Protein AF-0000000069317064 (afdb_homodimer)

Foldseek 3Di:
DVVVVVVLQPPPPPVPPDDQPFDLVVVQVLLVVLLVLLLPCLPPPDPPDPVCCVLANVQSVVSVVLSVCVVVVPPLSVLQQQQWFHRFDCQVLPQLEGQGFQVSQQPRWDADPVGIWGKKKWWFFKDQCLSVGPHGTGITIHIGTPSHDQVSVQVSVQVSCVVSVMHTDDRRNQQMFYDDDDDFDPLLVVLCVVVVVLVVVLVVLQVVCVVCVVVVHDDDPLSCLSHLVNLLCVLLDFDPQDPALLSLLLLVLLLLLVLLLLLLLQVLLVVVSVFFARRNVVNVVQCLDLVNLLSNPCNLLSLLLVLLQLLLVLLLVVLVVCVVPVDDDLVLQLVQVLLQFQQLLLSLLSCLLRPLLPQFGASCSSVVSVLLNQLSVVCVVVLSVLNCLPVVVVRHNPNLCLSVSLSSVCSSCVCVQNSCCSVVPPVCLVVLQVLLVVLLVQLLVVLVVQVDAQASPDDCRVVCNCSRQNSDNSNSCSSSSNSNVLSSVCNVCVPDQDDDDPVVLVVLLVQLVVLVCVLSVCSSVRHYDDRVVDGSNVRSNNSSPSSNSNSSSVSSCSSCSSSPNNPPSNVVSSDSVSSSSSSLSSLLSSCLNVCCCSVPVRHDHDHHHDDPVVSVVVSVVSSVVSSVVSSVSCSSGRSSSNCVSVVVVVVVVVVVD/DVVVVVVLQPPPPPVPPDDQQDDLVVVQVLLVVLLVLLLPCLPPPDPPDPVCCVLANVQSVVSVVLSVCVVVVPPLSVLQQQQWFHRFDCQVLPQLEGQGFQVSQQPRWDADPVGIWGKKKWWFFKDQCLSVGPHGTGITIHIGTPSHDQVSVQVSVQVSCVVSVMHTDDRRNQQMDYDDDDDFDPLLVVLVVVVVVLVVVLVVLQVVCVVCVVVVHDDDPLSCLSHLVNLLCVLLDFDPQDPALLSLLLLVLLLLLVLLLLLLLQVLLVVVSVFFARRVVVNVVQCLDLVNLLSNPCNLLSLLLVLLQLLLVLLLVVLVVCVVPVDDDLVLQLVQVLLQFLQLLLSLLSCLLRPLLPQFGASCSSVVSVLLNQLSVVCVVVLSVLNCLPVVVVRHNPNLCLSVSLSSVCSSCVCVQNSVCSVVPPVCLVVLQVLLVVLLVQLLVVLVVQVDAQASPDDCGVVCNCSRQNSDNSNSCSSSSNSNVLSSVCNVCVPDQDDDDPVVLVVLLVQLVVLVCVLSVCSSVRHYDDRVVDGSNVRSNNSSPSSNSNSSSVSSCSSCLSSPNNPVSNVVSSDSVSSSSSSLSSLLSSCLNVCCCSVPVRHDHDHHHDDPVVSVVVSVVSSVVSSVVSSVSCSSGRSSSNCVSVVVPVVVVVVVD

Nearest PDB structures (foldseek):
  8wx2-assembly1_B  TM=1.824E-01  e=7.070E-01  Homo sapiens
  9bir-assembly1_A  TM=1.967E-01  e=8.363E-01  Rattus norvegicus
  6npl-assembly1_B  TM=1.549E-01  e=1.122E+00  Danio rerio
  5lwe-assembly1_A  TM=1.472E-01  e=2.290E+00  Homo sapiens
  8wx2-assembly1_B  TM=1.814E-01  e=4.616E-01  Homo sapiens

Structure (mmCIF, N/CA/C/O backbone):
data_AF-0000000069317064-model_v1
#
loop_
_entity.id
_entity.type
_entity.pdbx_description
1 polymer 'Uncharacterized protein'
#
loop_
_atom_site.group_PDB
_atom_site.id
_atom_site.type_symbol
_atom_site.label_atom_id
_atom_site.label_alt_id
_atom_site.label_comp_id
_atom_site.label_asym_id
_atom_site.label_entity_id
_atom_site.label_seq_id
_atom_site.pdbx_PDB_ins_code
_atom_site.Cartn_x
_atom_site.Cartn_y
_atom_site.Cartn_z
_atom_site.occupancy
_atom_site.B_iso_or_equiv
_atom_site.auth_seq_id
_atom_site.auth_comp_id
_atom_site.auth_asym_id
_atom_site.auth_atom_id
_atom_site.pdbx_PDB_model_num
ATOM 1 N N . MET A 1 1 ? 24.641 -5.176 -5.57 1 22.89 1 MET A N 1
ATOM 2 C CA . MET A 1 1 ? 23.359 -4.988 -6.242 1 22.89 1 MET A CA 1
ATOM 3 C C . MET A 1 1 ? 23.531 -5.059 -7.758 1 22.89 1 MET A C 1
ATOM 5 O O . MET A 1 1 ? 22.547 -5.238 -8.484 1 22.89 1 MET A O 1
ATOM 9 N N . ASP A 1 2 ? 24.891 -4.777 -8.141 1 26.41 2 ASP A N 1
ATOM 10 C CA . ASP A 1 2 ? 25.234 -4.77 -9.562 1 26.41 2 ASP A CA 1
ATOM 11 C C . ASP A 1 2 ? 25.375 -6.191 -10.102 1 26.41 2 ASP A C 1
ATOM 13 O O . ASP A 1 2 ? 25.172 -6.434 -11.289 1 26.41 2 ASP A O 1
ATOM 17 N N . GLN A 1 3 ? 25.922 -7.039 -9.242 1 26.94 3 GLN A N 1
ATOM 18 C CA . GLN A 1 3 ? 26.312 -8.32 -9.812 1 26.94 3 GLN A CA 1
ATOM 19 C C . GLN A 1 3 ? 25.094 -9.148 -10.203 1 26.94 3 GLN A C 1
ATOM 21 O O . GLN A 1 3 ? 25.219 -10.156 -10.906 1 26.94 3 GLN A O 1
ATOM 26 N N . TYR A 1 4 ? 24.109 -8.969 -9.398 1 28.42 4 TYR A N 1
ATOM 27 C CA . TYR A 1 4 ? 23 -9.812 -9.844 1 28.42 4 TYR A CA 1
ATOM 28 C C . TYR A 1 4 ? 22.297 -9.211 -11.055 1 28.42 4 TYR A C 1
ATOM 30 O O . TYR A 1 4 ? 21.125 -9.492 -11.305 1 28.42 4 TYR A O 1
ATOM 38 N N . ARG A 1 5 ? 22.938 -8.234 -11.75 1 31.09 5 ARG A N 1
ATOM 39 C CA . ARG A 1 5 ? 22.484 -7.637 -13.008 1 31.09 5 ARG A CA 1
ATOM 40 C C . ARG A 1 5 ? 22.344 -8.695 -14.094 1 31.09 5 ARG A C 1
ATOM 42 O O . ARG A 1 5 ? 21.609 -8.5 -15.062 1 31.09 5 ARG A O 1
ATOM 49 N N . PRO A 1 6 ? 23.391 -9.594 -14.133 1 30.31 6 PRO A N 1
ATOM 50 C CA . PRO A 1 6 ? 23.188 -10.406 -15.336 1 30.31 6 PRO A CA 1
ATOM 51 C C . PRO A 1 6 ? 21.812 -11.078 -15.359 1 30.31 6 PRO A C 1
ATOM 53 O O . PRO A 1 6 ? 21.312 -11.414 -16.438 1 30.31 6 PRO A O 1
ATOM 56 N N . LEU A 1 7 ? 21.391 -11.383 -14.164 1 29.31 7 LEU A N 1
ATOM 57 C CA . LEU A 1 7 ? 20.234 -12.266 -14.328 1 29.31 7 LEU A CA 1
ATOM 58 C C . LEU A 1 7 ? 19.062 -11.516 -14.953 1 29.31 7 LEU A C 1
ATOM 60 O O . LEU A 1 7 ? 18.078 -12.133 -15.352 1 29.31 7 LEU A O 1
ATOM 64 N N . LEU A 1 8 ? 19.062 -10.148 -14.727 1 29.39 8 LEU A N 1
ATOM 65 C CA . LEU A 1 8 ? 17.859 -9.492 -15.242 1 29.39 8 LEU A CA 1
ATOM 66 C C . LEU A 1 8 ? 18.031 -9.117 -16.703 1 29.39 8 LEU A C 1
ATOM 68 O O . LEU A 1 8 ? 17.891 -7.949 -17.078 1 29.39 8 LEU A O 1
ATOM 72 N N . GLY A 1 9 ? 19.109 -9.516 -17.375 1 26.55 9 GLY A N 1
ATOM 73 C CA . GLY A 1 9 ? 19.047 -9.203 -18.797 1 26.55 9 GLY A CA 1
ATOM 74 C C . GLY A 1 9 ? 17.688 -9.453 -19.406 1 26.55 9 GLY A C 1
ATOM 75 O O . GLY A 1 9 ? 17.062 -10.492 -19.156 1 26.55 9 GLY A O 1
ATOM 76 N N . VAL A 1 10 ? 17.047 -8.367 -19.625 1 27.67 10 VAL A N 1
ATOM 77 C CA . VAL A 1 10 ? 15.812 -8.383 -20.391 1 27.67 10 VAL A CA 1
ATOM 78 C C . VAL A 1 10 ? 15.977 -9.281 -21.609 1 27.67 10 VAL A C 1
ATOM 80 O O . VAL A 1 10 ? 16.766 -8.977 -22.516 1 27.67 10 VAL A O 1
ATOM 83 N N . PHE A 1 11 ? 16.156 -10.508 -21.484 1 27.09 11 PHE A N 1
ATOM 84 C CA . PHE A 1 11 ? 15.867 -11.305 -22.688 1 27.09 11 PHE A CA 1
ATOM 85 C C . PHE A 1 11 ? 14.594 -10.828 -23.359 1 27.09 11 PHE A C 1
ATOM 87 O O . PHE A 1 11 ? 13.5 -10.961 -22.812 1 27.09 11 PHE A O 1
ATOM 94 N N . ILE A 1 12 ? 14.695 -9.648 -23.922 1 26.8 12 ILE A N 1
ATOM 95 C CA . ILE A 1 12 ? 13.656 -9.492 -24.938 1 26.8 12 ILE A CA 1
ATOM 96 C C . ILE A 1 12 ? 13.438 -10.82 -25.656 1 26.8 12 ILE A C 1
ATOM 98 O O . ILE A 1 12 ? 14.336 -11.305 -26.359 1 26.8 12 ILE A O 1
ATOM 102 N N . LEU A 1 13 ? 12.852 -11.695 -25.062 1 29.34 13 LEU A N 1
ATOM 103 C CA . LEU A 1 13 ? 12.289 -12.781 -25.859 1 29.34 13 LEU A CA 1
ATOM 104 C C . LEU A 1 13 ? 11.633 -12.242 -27.141 1 29.34 13 LEU A C 1
ATOM 106 O O . LEU A 1 13 ? 10.539 -11.688 -27.078 1 29.34 13 LEU A O 1
ATOM 110 N N . THR A 1 14 ? 12.328 -11.406 -27.938 1 26.3 14 THR A N 1
ATOM 111 C CA . THR A 1 14 ? 11.805 -11.531 -29.297 1 26.3 14 THR A CA 1
ATOM 112 C C . THR A 1 14 ? 11.281 -12.945 -29.547 1 26.3 14 THR A C 1
ATOM 114 O O . THR A 1 14 ? 11.977 -13.922 -29.281 1 26.3 14 THR A O 1
ATOM 117 N N . PHE A 1 15 ? 10.023 -13.031 -29.5 1 29.58 15 PHE A N 1
ATOM 118 C CA . PHE A 1 15 ? 9.297 -14.148 -30.094 1 29.58 15 PHE A CA 1
ATOM 119 C C . PHE A 1 15 ? 10.031 -14.688 -31.312 1 29.58 15 PHE A C 1
ATOM 121 O O . PHE A 1 15 ? 9.844 -14.195 -32.438 1 29.58 15 PHE A O 1
ATOM 128 N N . LEU A 1 16 ? 11.297 -14.703 -31.281 1 28.52 16 LEU A N 1
ATOM 129 C CA . LEU A 1 16 ? 11.781 -15.508 -32.406 1 28.52 16 LEU A CA 1
ATOM 130 C C . LEU A 1 16 ? 10.961 -16.797 -32.531 1 28.52 16 LEU A C 1
ATOM 132 O O . LEU A 1 16 ? 10.961 -17.625 -31.625 1 28.52 16 LEU A O 1
ATOM 136 N N . VAL A 1 17 ? 9.859 -16.672 -33.125 1 31.44 17 VAL A N 1
ATOM 137 C CA . VAL A 1 17 ? 9.062 -17.703 -33.781 1 31.44 17 VAL A CA 1
ATOM 138 C C . VAL A 1 17 ? 9.977 -18.781 -34.344 1 31.44 17 VAL A C 1
ATOM 140 O O . VAL A 1 17 ? 10.094 -18.922 -35.562 1 31.44 17 VAL A O 1
ATOM 143 N N . GLY A 1 18 ? 11.25 -18.812 -34 1 30.12 18 GLY A N 1
ATOM 144 C CA . GLY A 1 18 ? 11.719 -20.062 -34.594 1 30.12 18 GLY A CA 1
ATOM 145 C C . GLY A 1 18 ? 10.969 -21.266 -34.062 1 30.12 18 GLY A C 1
ATOM 146 O O . GLY A 1 18 ? 10.18 -21.156 -33.125 1 30.12 18 GLY A O 1
ATOM 147 N N . GLN A 1 19 ? 11.336 -22.547 -34.656 1 31.88 19 GLN A N 1
ATOM 148 C CA . GLN A 1 19 ? 10.797 -23.906 -34.531 1 31.88 19 GLN A CA 1
ATOM 149 C C . GLN A 1 19 ? 10.805 -24.359 -33.062 1 31.88 19 GLN A C 1
ATOM 151 O O . GLN A 1 19 ? 11.867 -24.484 -32.469 1 31.88 19 GLN A O 1
ATOM 156 N N . ALA A 1 20 ? 9.914 -24.062 -32.344 1 39.56 20 ALA A N 1
ATOM 157 C CA . ALA A 1 20 ? 9.641 -24.688 -31.047 1 39.56 20 ALA A CA 1
ATOM 158 C C . ALA A 1 20 ? 9.672 -26.203 -31.156 1 39.56 20 ALA A C 1
ATOM 160 O O . ALA A 1 20 ? 8.727 -26.812 -31.672 1 39.56 20 ALA A O 1
ATOM 161 N N . ILE A 1 21 ? 10.695 -26.875 -31.328 1 41.44 21 ILE A N 1
ATOM 162 C CA . ILE A 1 21 ? 10.711 -28.312 -31.547 1 41.44 21 ILE A CA 1
ATOM 163 C C . ILE A 1 21 ? 10.344 -29.031 -30.234 1 41.44 21 ILE A C 1
ATOM 165 O O . ILE A 1 21 ? 10.008 -30.219 -30.25 1 41.44 21 ILE A O 1
ATOM 169 N N . GLY A 1 22 ? 10.477 -28.453 -28.906 1 46.84 22 GLY A N 1
ATOM 170 C CA . GLY A 1 22 ? 10.18 -29.312 -27.781 1 46.84 22 GLY A CA 1
ATOM 171 C C . GLY A 1 22 ? 8.922 -28.938 -27.031 1 46.84 22 GLY A C 1
ATOM 172 O O . GLY A 1 22 ? 8.5 -27.766 -27.062 1 46.84 22 GLY A O 1
ATOM 173 N N . SER A 1 23 ? 7.953 -29.938 -26.812 1 52.25 23 SER A N 1
ATOM 174 C CA . SER A 1 23 ? 6.668 -29.719 -26.156 1 52.25 23 SER A CA 1
ATOM 175 C C . SER A 1 23 ? 6.836 -29.562 -24.641 1 52.25 23 SER A C 1
ATOM 177 O O . SER A 1 23 ? 7.691 -30.219 -24.031 1 52.25 23 SER A O 1
ATOM 179 N N . PRO A 1 24 ? 6.434 -28.562 -23.922 1 55.53 24 PRO A N 1
ATOM 180 C CA . PRO A 1 24 ? 6.383 -28.484 -22.453 1 55.53 24 PRO A CA 1
ATOM 181 C C . PRO A 1 24 ? 5.988 -29.812 -21.812 1 55.53 24 PRO A C 1
ATOM 183 O O . PRO A 1 24 ? 6.328 -30.062 -20.656 1 55.53 24 PRO A O 1
ATOM 186 N N . THR A 1 25 ? 5.43 -30.656 -22.578 1 55.62 25 THR A N 1
ATOM 187 C CA . THR A 1 25 ? 5 -31.969 -22.078 1 55.62 25 THR A CA 1
ATOM 188 C C . THR A 1 25 ? 6.203 -32.812 -21.703 1 55.62 25 THR A C 1
ATOM 190 O O . THR A 1 25 ? 6.094 -33.719 -20.875 1 55.62 25 THR A O 1
ATOM 193 N N . ASP A 1 26 ? 7.297 -32.5 -22.312 1 59.03 26 ASP A N 1
ATOM 194 C CA . ASP A 1 26 ? 8.484 -33.312 -22 1 59.03 26 ASP A CA 1
ATOM 195 C C . ASP A 1 26 ? 8.969 -33.031 -20.578 1 59.03 26 ASP A C 1
ATOM 197 O O . ASP A 1 26 ? 9.5 -33.938 -19.922 1 59.03 26 ASP A O 1
ATOM 201 N N . LEU A 1 27 ? 8.688 -31.891 -20.062 1 64.25 27 LEU A N 1
ATOM 202 C CA . LEU A 1 27 ? 9.102 -31.531 -18.703 1 64.25 27 LEU A CA 1
ATOM 203 C C . LEU A 1 27 ? 8.25 -32.281 -17.672 1 64.25 27 LEU A C 1
ATOM 205 O O . LEU A 1 27 ? 8.742 -32.594 -16.594 1 64.25 27 LEU A O 1
ATOM 209 N N . ILE A 1 28 ? 7.125 -32.625 -18.078 1 62.28 28 ILE A N 1
ATOM 210 C CA . ILE A 1 28 ? 6.18 -33.25 -17.172 1 62.28 28 ILE A CA 1
ATOM 211 C C . ILE A 1 28 ? 6.648 -34.656 -16.828 1 62.28 28 ILE A C 1
ATOM 213 O O . ILE A 1 28 ? 6.523 -35.125 -15.695 1 62.28 28 ILE A O 1
ATOM 217 N N . GLY A 1 29 ? 7.25 -35.344 -17.75 1 65 29 GLY A N 1
ATOM 218 C CA . GLY A 1 29 ? 7.668 -36.719 -17.547 1 65 29 GLY A CA 1
ATOM 219 C C . GLY A 1 29 ? 8.969 -36.844 -16.781 1 65 29 GLY A C 1
ATOM 220 O O . GLY A 1 29 ? 9.281 -37.906 -16.25 1 65 29 GLY A O 1
ATOM 221 N N . LEU A 1 30 ? 9.617 -35.812 -16.609 1 77.75 30 LEU A N 1
ATOM 222 C CA . LEU A 1 30 ? 10.945 -35.875 -15.984 1 77.75 30 LEU A CA 1
ATOM 223 C C . LEU A 1 30 ? 10.828 -35.938 -14.469 1 77.75 30 LEU A C 1
ATOM 225 O O . LEU A 1 30 ? 11.672 -36.562 -13.812 1 77.75 30 LEU A O 1
ATOM 229 N N . VAL A 1 31 ? 9.789 -35.438 -13.898 1 81.12 31 VAL A N 1
ATOM 230 C CA . VAL A 1 31 ? 9.68 -35.312 -12.445 1 81.12 31 VAL A CA 1
ATOM 231 C C . VAL A 1 31 ? 9.453 -36.688 -11.82 1 81.12 31 VAL A C 1
ATOM 233 O O . VAL A 1 31 ? 10.164 -37.062 -10.891 1 81.12 31 VAL A O 1
ATOM 236 N N . PRO A 1 32 ? 8.547 -37.469 -12.391 1 77.5 32 PRO A N 1
ATOM 237 C CA . PRO A 1 32 ? 8.406 -38.812 -11.82 1 77.5 32 PRO A CA 1
ATOM 238 C C . PRO A 1 32 ? 9.664 -39.656 -11.977 1 77.5 32 PRO A C 1
ATOM 240 O O . PRO A 1 32 ? 9.992 -40.469 -11.094 1 77.5 32 PRO A O 1
ATOM 243 N N . GLN A 1 33 ? 10.367 -39.5 -13.062 1 83.69 33 GLN A N 1
ATOM 244 C CA . GLN A 1 33 ? 11.617 -40.25 -13.273 1 83.69 33 GLN A CA 1
ATOM 245 C C . GLN A 1 33 ? 12.68 -39.812 -12.258 1 83.69 33 GLN A C 1
ATOM 247 O O . GLN A 1 33 ? 13.461 -40.656 -11.789 1 83.69 33 GLN A O 1
ATOM 252 N N . PHE A 1 34 ? 12.68 -38.656 -12.008 1 90.62 34 PHE A N 1
ATOM 253 C CA . PHE A 1 34 ? 13.625 -38.125 -11.039 1 90.62 34 PHE A CA 1
ATOM 254 C C . PHE A 1 34 ? 13.336 -38.656 -9.641 1 90.62 34 PHE A C 1
ATOM 256 O O . PHE A 1 34 ? 14.258 -39 -8.906 1 90.62 34 PHE A O 1
ATOM 263 N N . VAL A 1 35 ? 12.078 -38.719 -9.25 1 90.12 35 VAL A N 1
ATOM 264 C CA . VAL A 1 35 ? 11.68 -39.25 -7.953 1 90.12 35 VAL A CA 1
ATOM 265 C C . VAL A 1 35 ? 12.141 -40.719 -7.832 1 90.12 35 VAL A C 1
ATOM 267 O O . VAL A 1 35 ? 12.688 -41.094 -6.801 1 90.12 35 VAL A O 1
ATOM 270 N N . GLU A 1 36 ? 11.953 -41.469 -8.883 1 87.62 36 GLU A N 1
ATOM 271 C CA . GLU A 1 36 ? 12.391 -42.844 -8.891 1 87.62 36 GLU A CA 1
ATOM 272 C C . GLU A 1 36 ? 13.906 -42.969 -8.773 1 87.62 36 GLU A C 1
ATOM 274 O O . GLU A 1 36 ? 14.422 -43.844 -8.086 1 87.62 36 GLU A O 1
ATOM 279 N N . PHE A 1 37 ? 14.57 -42.156 -9.438 1 93.19 37 PHE A N 1
ATOM 280 C CA . PHE A 1 37 ? 16.031 -42.094 -9.375 1 93.19 37 PHE A CA 1
ATOM 281 C C . PHE A 1 37 ? 16.5 -41.844 -7.949 1 93.19 37 PHE A C 1
ATOM 283 O O . PHE A 1 37 ? 17.375 -42.562 -7.457 1 93.19 37 PHE A O 1
ATOM 290 N N . LEU A 1 38 ? 15.875 -40.875 -7.297 1 94.19 38 LEU A N 1
ATOM 291 C CA . LEU A 1 38 ? 16.266 -40.562 -5.93 1 94.19 38 LEU A CA 1
ATOM 292 C C . LEU A 1 38 ? 16.062 -41.75 -4.996 1 94.19 38 LEU A C 1
ATOM 294 O O . LEU A 1 38 ? 16.875 -41.969 -4.102 1 94.19 38 LEU A O 1
ATOM 298 N N . GLY A 1 39 ? 15.031 -42.469 -5.195 1 93.31 39 GLY A N 1
ATOM 299 C CA . GLY A 1 39 ? 14.711 -43.594 -4.336 1 93.31 39 GLY A CA 1
ATOM 300 C C . GLY A 1 39 ? 15.672 -44.75 -4.484 1 93.31 39 GLY A C 1
ATOM 301 O O . GLY A 1 39 ? 15.773 -45.625 -3.596 1 93.31 39 GLY A O 1
ATOM 302 N N . SER A 1 40 ? 16.406 -44.812 -5.562 1 91.88 40 SER A N 1
ATOM 303 C CA . SER A 1 40 ? 17.266 -45.969 -5.848 1 91.88 40 SER A CA 1
ATOM 304 C C . SER A 1 40 ? 18.719 -45.656 -5.465 1 91.88 40 SER A C 1
ATOM 306 O O . SER A 1 40 ? 19.578 -46.531 -5.566 1 91.88 40 SER A O 1
ATOM 308 N N . GLN A 1 41 ? 18.969 -44.531 -4.949 1 90.25 41 GLN A N 1
ATOM 309 C CA . GLN A 1 41 ? 20.359 -44.125 -4.797 1 90.25 41 GLN A CA 1
ATOM 310 C C . GLN A 1 41 ? 20.969 -44.656 -3.51 1 90.25 41 GLN A C 1
ATOM 312 O O . GLN A 1 41 ? 22.188 -44.719 -3.359 1 90.25 41 GLN A O 1
ATOM 317 N N . SER A 1 42 ? 20.203 -45.094 -2.531 1 88.69 42 SER A N 1
ATOM 318 C CA . SER A 1 42 ? 20.75 -45.625 -1.281 1 88.69 42 SER A CA 1
ATOM 319 C C . SER A 1 42 ? 21.703 -46.781 -1.536 1 88.69 42 SER A C 1
ATOM 321 O O . SER A 1 42 ? 22.719 -46.906 -0.855 1 88.69 42 SER A O 1
ATOM 323 N N . SER A 1 43 ? 21.438 -47.594 -2.514 1 87.12 43 SER A N 1
ATOM 324 C CA . SER A 1 43 ? 22.219 -48.781 -2.791 1 87.12 43 SER A CA 1
ATOM 325 C C . SER A 1 43 ? 23.219 -48.531 -3.916 1 87.12 43 SER A C 1
ATOM 327 O O . SER A 1 43 ? 24.234 -49.219 -4.012 1 87.12 43 SER A O 1
ATOM 329 N N . THR A 1 44 ? 23 -47.5 -4.66 1 87.19 44 THR A N 1
ATOM 330 C CA . THR A 1 44 ? 23.766 -47.406 -5.902 1 87.19 44 THR A CA 1
ATOM 331 C C . THR A 1 44 ? 24.703 -46.188 -5.879 1 87.19 44 THR A C 1
ATOM 333 O O . THR A 1 44 ? 25.656 -46.125 -6.664 1 87.19 44 THR A O 1
ATOM 336 N N . TRP A 1 45 ? 24.469 -45.312 -4.965 1 89.69 45 TRP A N 1
ATOM 337 C CA . TRP A 1 45 ? 25.25 -44.062 -5.016 1 89.69 45 TRP A CA 1
ATOM 338 C C . TRP A 1 45 ? 26.703 -44.344 -4.664 1 89.69 45 TRP A C 1
ATOM 340 O O . TRP A 1 45 ? 27 -45 -3.668 1 89.69 45 TRP A O 1
ATOM 350 N N . ASN A 1 46 ? 27.594 -43.844 -5.527 1 84.62 46 ASN A N 1
ATOM 351 C CA . ASN A 1 46 ? 29.031 -43.938 -5.285 1 84.62 46 ASN A CA 1
ATOM 352 C C . ASN A 1 46 ? 29.562 -42.75 -4.531 1 84.62 46 ASN A C 1
ATOM 354 O O . ASN A 1 46 ? 29.75 -41.656 -5.113 1 84.62 46 ASN A O 1
ATOM 358 N N . PHE A 1 47 ? 29.828 -43 -3.271 1 84.5 47 PHE A N 1
ATOM 359 C CA . PHE A 1 47 ? 30.328 -41.938 -2.439 1 84.5 47 PHE A CA 1
ATOM 360 C C . PHE A 1 47 ? 31.797 -41.656 -2.746 1 84.5 47 PHE A C 1
ATOM 362 O O . PHE A 1 47 ? 32.656 -42.469 -2.471 1 84.5 47 PHE A O 1
ATOM 369 N N . THR A 1 48 ? 32.125 -40.812 -3.715 1 68.56 48 THR A N 1
ATOM 370 C CA . THR A 1 48 ? 33.469 -40.531 -4.172 1 68.56 48 THR A CA 1
ATOM 371 C C . THR A 1 48 ? 34.344 -40.031 -3.021 1 68.56 48 THR A C 1
ATOM 373 O O . THR A 1 48 ? 35.562 -40.312 -2.979 1 68.56 48 THR A O 1
ATOM 376 N N . ASN A 1 49 ? 33.781 -39.219 -2.262 1 73.56 49 ASN A N 1
ATOM 377 C CA . ASN A 1 49 ? 34.562 -38.688 -1.145 1 73.56 49 ASN A CA 1
ATOM 378 C C . ASN A 1 49 ? 34.156 -39.344 0.171 1 73.56 49 ASN A C 1
ATOM 380 O O . ASN A 1 49 ? 33.062 -39.156 0.677 1 73.56 49 ASN A O 1
ATOM 384 N N . SER A 1 50 ? 35.094 -40.25 0.677 1 72.38 50 SER A N 1
ATOM 385 C CA . SER A 1 50 ? 34.875 -41.031 1.899 1 72.38 50 SER A CA 1
ATOM 386 C C . SER A 1 50 ? 34.656 -40.094 3.098 1 72.38 50 SER A C 1
ATOM 388 O O . SER A 1 50 ? 33.906 -40.469 4.027 1 72.38 50 SER A O 1
ATOM 390 N N . SER A 1 51 ? 35.219 -38.906 3.039 1 76.31 51 SER A N 1
ATOM 391 C CA . SER A 1 51 ? 35.125 -38.031 4.184 1 76.31 51 SER A CA 1
ATOM 392 C C . SER A 1 51 ? 33.719 -37.438 4.324 1 76.31 51 SER A C 1
ATOM 394 O O . SER A 1 51 ? 33.281 -37.125 5.43 1 76.31 51 SER A O 1
ATOM 396 N N . THR A 1 52 ? 33 -37.406 3.225 1 78.38 52 THR A N 1
ATOM 397 C CA . THR A 1 52 ? 31.656 -36.812 3.297 1 78.38 52 THR A CA 1
ATOM 398 C C . THR A 1 52 ? 30.594 -37.875 3.281 1 78.38 52 THR A C 1
ATOM 400 O O . THR A 1 52 ? 29.406 -37.594 3.42 1 78.38 52 THR A O 1
ATOM 403 N N . ALA A 1 53 ? 31.031 -39.094 3.137 1 82.94 53 ALA A N 1
ATOM 404 C CA . ALA A 1 53 ? 30.094 -40.219 3.006 1 82.94 53 ALA A CA 1
ATOM 405 C C . ALA A 1 53 ? 29.25 -40.375 4.266 1 82.94 53 ALA A C 1
ATOM 407 O O . ALA A 1 53 ? 28.062 -40.688 4.184 1 82.94 53 ALA A O 1
ATOM 408 N N . GLU A 1 54 ? 29.859 -40.156 5.383 1 82.19 54 GLU A N 1
ATOM 409 C CA . GLU A 1 54 ? 29.141 -40.312 6.641 1 82.19 54 GLU A CA 1
ATOM 410 C C . GLU A 1 54 ? 27.969 -39.312 6.727 1 82.19 54 GLU A C 1
ATOM 412 O O . GLU A 1 54 ? 26.938 -39.656 7.297 1 82.19 54 GLU A O 1
ATOM 417 N N . TRP A 1 55 ? 28.109 -38.219 6.07 1 83.19 55 TRP A N 1
ATOM 418 C CA . TRP A 1 55 ? 27.094 -37.188 6.109 1 83.19 55 TRP A CA 1
ATOM 419 C C . TRP A 1 55 ? 26.094 -37.344 4.965 1 83.19 55 TRP A C 1
ATOM 421 O O . TRP A 1 55 ? 24.953 -36.906 5.055 1 83.19 55 TRP A O 1
ATOM 431 N N . ASP A 1 56 ? 26.531 -38.031 3.926 1 91.19 56 ASP A N 1
ATOM 432 C CA . ASP A 1 56 ? 25.703 -38.156 2.725 1 91.19 56 ASP A CA 1
ATOM 433 C C . ASP A 1 56 ? 24.828 -39.406 2.785 1 91.19 56 ASP A C 1
ATOM 435 O O . ASP A 1 56 ? 23.75 -39.438 2.166 1 91.19 56 ASP A O 1
ATOM 439 N N . ARG A 1 57 ? 25.203 -40.375 3.525 1 91.75 57 ARG A N 1
ATOM 440 C CA . ARG A 1 57 ? 24.469 -41.625 3.592 1 91.75 57 ARG A CA 1
ATOM 441 C C . ARG A 1 57 ? 23.078 -41.406 4.164 1 91.75 57 ARG A C 1
ATOM 443 O O . ARG A 1 57 ? 22.094 -41.969 3.641 1 91.75 57 ARG A O 1
ATOM 450 N N . PRO A 1 58 ? 23.016 -40.625 5.285 1 92.31 58 PRO A N 1
ATOM 451 C CA . PRO A 1 58 ? 21.656 -40.406 5.801 1 92.31 58 PRO A CA 1
ATOM 452 C C . PRO A 1 58 ? 20.734 -39.75 4.762 1 92.31 58 PRO A C 1
ATOM 454 O O . PRO A 1 58 ? 19.531 -40.031 4.746 1 92.31 58 PRO A O 1
ATOM 457 N N . CYS A 1 59 ? 21.25 -38.969 3.93 1 93.94 59 CYS A N 1
ATOM 458 C CA . CYS A 1 59 ? 20.453 -38.281 2.906 1 93.94 59 CYS A CA 1
ATOM 459 C C . CYS A 1 59 ? 19.859 -39.281 1.929 1 93.94 59 CYS A C 1
ATOM 461 O O . CYS A 1 59 ? 18.641 -39.312 1.725 1 93.94 59 CYS A O 1
ATOM 463 N N . VAL A 1 60 ? 20.688 -40.188 1.322 1 94.5 60 VAL A N 1
ATOM 464 C CA . VAL A 1 60 ? 20.203 -41.156 0.329 1 94.5 60 VAL A CA 1
ATOM 465 C C . VAL A 1 60 ? 19.266 -42.156 0.99 1 94.5 60 VAL A C 1
ATOM 467 O O . VAL A 1 60 ? 18.344 -42.656 0.352 1 94.5 60 VAL A O 1
ATOM 470 N N . ASN A 1 61 ? 19.531 -42.469 2.252 1 93.38 61 ASN A N 1
ATOM 471 C CA . ASN A 1 61 ? 18.641 -43.375 2.975 1 93.38 61 ASN A CA 1
ATOM 472 C C . ASN A 1 61 ? 17.266 -42.75 3.189 1 93.38 61 ASN A C 1
ATOM 474 O O . ASN A 1 61 ? 16.234 -43.438 3.012 1 93.38 61 ASN A O 1
ATOM 478 N N . GLN A 1 62 ? 17.234 -41.531 3.586 1 94.69 62 GLN A N 1
ATOM 479 C CA . GLN A 1 62 ? 15.961 -40.875 3.828 1 94.69 62 GLN A CA 1
ATOM 480 C C . GLN A 1 62 ? 15.227 -40.594 2.52 1 94.69 62 GLN A C 1
ATOM 482 O O . GLN A 1 62 ? 13.992 -40.562 2.486 1 94.69 62 GLN A O 1
ATOM 487 N N . LEU A 1 63 ? 15.992 -40.375 1.471 1 95.69 63 LEU A N 1
ATOM 488 C CA . LEU A 1 63 ? 15.367 -40.25 0.162 1 95.69 63 LEU A CA 1
ATOM 489 C C . LEU A 1 63 ? 14.68 -41.531 -0.258 1 95.69 63 LEU A C 1
ATOM 491 O O . LEU A 1 63 ? 13.586 -41.5 -0.828 1 95.69 63 LEU A O 1
ATOM 495 N N . GLU A 1 64 ? 15.359 -42.625 -0.007 1 94.44 64 GLU A N 1
ATOM 496 C CA . GLU A 1 64 ? 14.727 -43.938 -0.279 1 94.44 64 GLU A CA 1
ATOM 497 C C . GLU A 1 64 ? 13.461 -44.094 0.545 1 94.44 64 GLU A C 1
ATOM 499 O O . GLU A 1 64 ? 12.438 -44.562 0.027 1 94.44 64 GLU A O 1
ATOM 504 N N . LEU A 1 65 ? 13.578 -43.75 1.793 1 93.69 65 LEU A N 1
ATOM 505 C CA . LEU A 1 65 ? 12.406 -43.812 2.662 1 93.69 65 LEU A CA 1
ATOM 506 C C . LEU A 1 65 ? 11.281 -42.938 2.139 1 93.69 65 LEU A C 1
ATOM 508 O O . LEU A 1 65 ? 10.117 -43.344 2.17 1 93.69 65 LEU A O 1
ATOM 512 N N . PHE A 1 66 ? 11.609 -41.781 1.757 1 93.88 66 PHE A N 1
ATOM 513 C CA . PHE A 1 66 ? 10.656 -40.812 1.2 1 93.88 66 PHE A CA 1
ATOM 514 C C . PHE A 1 66 ? 9.938 -41.406 -0.005 1 93.88 66 PHE A C 1
ATOM 516 O O . PHE A 1 66 ? 8.703 -41.406 -0.064 1 93.88 66 PHE A O 1
ATOM 523 N N . VAL A 1 67 ? 10.664 -41.969 -0.968 1 93.38 67 VAL A N 1
ATOM 524 C CA . VAL A 1 67 ? 10.086 -42.5 -2.203 1 93.38 67 VAL A CA 1
ATOM 525 C C . VAL A 1 67 ? 9.227 -43.719 -1.893 1 93.38 67 VAL A C 1
ATOM 527 O O . VAL A 1 67 ? 8.125 -43.844 -2.434 1 93.38 67 VAL A O 1
ATOM 530 N N . LYS A 1 68 ? 9.672 -44.562 -0.991 1 91.81 68 LYS A N 1
ATOM 531 C CA . LYS A 1 68 ? 8.898 -45.75 -0.589 1 91.81 68 LYS A CA 1
ATOM 532 C C . LYS A 1 68 ? 7.602 -45.312 0.105 1 91.81 68 LYS A C 1
ATOM 534 O O . LYS A 1 68 ? 6.539 -45.875 -0.16 1 91.81 68 LYS A O 1
ATOM 539 N N . ALA A 1 69 ? 7.754 -44.344 0.981 1 91.88 69 ALA A N 1
ATOM 540 C CA . ALA A 1 69 ? 6.582 -43.844 1.697 1 91.88 69 ALA A CA 1
ATOM 541 C C . ALA A 1 69 ? 5.59 -43.219 0.739 1 91.88 69 ALA A C 1
ATOM 543 O O . ALA A 1 69 ? 4.375 -43.312 0.935 1 91.88 69 ALA A O 1
ATOM 544 N N . MET A 1 70 ? 6.086 -42.5 -0.244 1 90.31 70 MET A N 1
ATOM 545 C CA . MET A 1 70 ? 5.234 -41.875 -1.254 1 90.31 70 MET A CA 1
ATOM 546 C C . MET A 1 70 ? 4.461 -42.938 -2.037 1 90.31 70 MET A C 1
ATOM 548 O O . MET A 1 70 ? 3.275 -42.75 -2.326 1 90.31 70 MET A O 1
ATOM 552 N N . GLN A 1 71 ? 5.137 -44 -2.35 1 84.69 71 GLN A N 1
ATOM 553 C CA . GLN A 1 71 ? 4.5 -45.094 -3.076 1 84.69 71 GLN A CA 1
ATOM 554 C C . GLN A 1 71 ? 3.439 -45.781 -2.221 1 84.69 71 GLN A C 1
ATOM 556 O O . GLN A 1 71 ? 2.447 -46.312 -2.744 1 84.69 71 GLN A O 1
ATOM 561 N N . ASN A 1 72 ? 3.648 -45.688 -0.92 1 87.75 72 ASN A N 1
ATOM 562 C CA . ASN A 1 72 ? 2.682 -46.281 0.01 1 87.75 72 ASN A CA 1
ATOM 563 C C . ASN A 1 72 ? 1.614 -45.25 0.404 1 87.75 72 ASN A C 1
ATOM 565 O O . ASN A 1 72 ? 0.83 -45.5 1.324 1 87.75 72 ASN A O 1
ATOM 569 N N . ASN A 1 73 ? 1.708 -44.094 -0.155 1 84.75 73 ASN A N 1
ATOM 570 C CA . ASN A 1 73 ? 0.729 -43.031 0.038 1 84.75 73 ASN A CA 1
ATOM 571 C C . ASN A 1 73 ? 0.71 -42.531 1.482 1 84.75 73 ASN A C 1
ATOM 573 O O . ASN A 1 73 ? -0.356 -42.25 2.037 1 84.75 73 ASN A O 1
ATOM 577 N N . GLU A 1 74 ? 1.891 -42.531 2.016 1 88.25 74 GLU A N 1
ATOM 578 C CA . GLU A 1 74 ? 1.974 -41.938 3.34 1 88.25 74 GLU A CA 1
ATOM 579 C C . GLU A 1 74 ? 1.841 -40.406 3.262 1 88.25 74 GLU A C 1
ATOM 581 O O . GLU A 1 74 ? 2.426 -39.781 2.381 1 88.25 74 GLU A O 1
ATOM 586 N N . ALA A 1 75 ? 1.126 -39.812 4.172 1 86.75 75 ALA A N 1
ATOM 587 C CA . ALA A 1 75 ? 0.736 -38.375 4.117 1 86.75 75 ALA A CA 1
ATOM 588 C C . ALA A 1 75 ? 1.963 -37.469 4.074 1 86.75 75 ALA A C 1
ATOM 590 O O . ALA A 1 75 ? 2.021 -36.531 3.277 1 86.75 75 ALA A O 1
ATOM 591 N N . TRP A 1 76 ? 2.939 -37.719 4.969 1 91.56 76 TRP A N 1
ATOM 592 C CA . TRP A 1 76 ? 4.098 -36.812 5.047 1 91.56 76 TRP A CA 1
ATOM 593 C C . TRP A 1 76 ? 4.875 -36.844 3.734 1 91.56 76 TRP A C 1
ATOM 595 O O . TRP A 1 76 ? 5.344 -35.781 3.279 1 91.56 76 TRP A O 1
ATOM 605 N N . ALA A 1 77 ? 5.016 -38.031 3.066 1 92.44 77 ALA A N 1
ATOM 606 C CA . ALA A 1 77 ? 5.766 -38.156 1.819 1 92.44 77 ALA A CA 1
ATOM 607 C C . ALA A 1 77 ? 4.996 -37.562 0.649 1 92.44 77 ALA A C 1
ATOM 609 O O . ALA A 1 77 ? 5.59 -36.906 -0.224 1 92.44 77 ALA A O 1
ATOM 610 N N . VAL A 1 78 ? 3.715 -37.719 0.643 1 89.31 78 VAL A N 1
ATOM 611 C CA . VAL A 1 78 ? 2.873 -37.125 -0.392 1 89.31 78 VAL A CA 1
ATOM 612 C C . VAL A 1 78 ? 2.914 -35.625 -0.283 1 89.31 78 VAL A C 1
ATOM 614 O O . VAL A 1 78 ? 2.988 -34.906 -1.296 1 89.31 78 VAL A O 1
ATOM 617 N N . ASN A 1 79 ? 2.85 -35.156 0.939 1 91.38 79 ASN A N 1
ATOM 618 C CA . ASN A 1 79 ? 2.934 -33.719 1.174 1 91.38 79 ASN A CA 1
ATOM 619 C C . ASN A 1 79 ? 4.277 -33.156 0.721 1 91.38 79 ASN A C 1
ATOM 621 O O . ASN A 1 79 ? 4.34 -32.031 0.185 1 91.38 79 ASN A O 1
ATOM 625 N N . MET A 1 80 ? 5.293 -33.875 1.017 1 93.88 80 MET A N 1
ATOM 626 C CA . MET A 1 80 ? 6.621 -33.438 0.598 1 93.88 80 MET A CA 1
ATOM 627 C C . MET A 1 80 ? 6.707 -33.344 -0.921 1 93.88 80 MET A C 1
ATOM 629 O O . MET A 1 80 ? 7.188 -32.344 -1.45 1 93.88 80 MET A O 1
ATOM 633 N N . TYR A 1 81 ? 6.18 -34.312 -1.588 1 92.25 81 TYR A N 1
ATOM 634 C CA . TYR A 1 81 ? 6.188 -34.281 -3.047 1 92.25 81 TYR A CA 1
ATOM 635 C C . TYR A 1 81 ? 5.242 -33.219 -3.582 1 92.25 81 TYR A C 1
ATOM 637 O O . TYR A 1 81 ? 5.555 -32.531 -4.562 1 92.25 81 TYR A O 1
ATOM 645 N N . ASP A 1 82 ? 4.086 -33.094 -2.961 1 90.88 82 ASP A N 1
ATOM 646 C CA . ASP A 1 82 ? 3.082 -32.094 -3.371 1 90.88 82 ASP A CA 1
ATOM 647 C C . ASP A 1 82 ? 3.645 -30.688 -3.324 1 90.88 82 ASP A C 1
ATOM 649 O O . ASP A 1 82 ? 3.193 -29.812 -4.062 1 90.88 82 ASP A O 1
ATOM 653 N N . SER A 1 83 ? 4.629 -30.453 -2.521 1 94.62 83 SER A N 1
ATOM 654 C CA . SER A 1 83 ? 5.203 -29.125 -2.354 1 94.62 83 SER A CA 1
ATOM 655 C C . SER A 1 83 ? 6.191 -28.812 -3.467 1 94.62 83 SER A C 1
ATOM 657 O O . SER A 1 83 ? 6.629 -27.656 -3.609 1 94.62 83 SER A O 1
ATOM 659 N N . TRP A 1 84 ? 6.57 -29.844 -4.332 1 93.75 84 TRP A N 1
ATOM 660 C CA . TRP A 1 84 ? 7.5 -29.641 -5.438 1 93.75 84 TRP A CA 1
ATOM 661 C C . TRP A 1 84 ? 6.883 -28.734 -6.5 1 93.75 84 TRP A C 1
ATOM 663 O O . TRP A 1 84 ? 5.66 -28.656 -6.621 1 93.75 84 TRP A O 1
ATOM 673 N N . GLY A 1 85 ? 7.77 -28.031 -7.145 1 91 85 GLY A N 1
ATOM 674 C CA . GLY A 1 85 ? 7.301 -27.391 -8.367 1 91 85 GLY A CA 1
ATOM 675 C C . GLY A 1 85 ? 6.762 -28.391 -9.383 1 91 85 GLY A C 1
ATOM 676 O O . GLY A 1 85 ? 7.148 -29.562 -9.375 1 91 85 GLY A O 1
ATOM 677 N N . LYS A 1 86 ? 5.863 -27.922 -10.133 1 87.5 86 LYS A N 1
ATOM 678 C CA . LYS A 1 86 ? 5.312 -28.719 -11.219 1 87.5 86 LYS A CA 1
ATOM 679 C C . LYS A 1 86 ? 5.668 -28.125 -12.578 1 87.5 86 LYS A C 1
ATOM 681 O O . LYS A 1 86 ? 6.824 -27.766 -12.82 1 87.5 86 LYS A O 1
ATOM 686 N N . VAL A 1 87 ? 4.816 -28.047 -13.5 1 80 87 VAL A N 1
ATOM 687 C CA . VAL A 1 87 ? 5.07 -27.438 -14.805 1 80 87 VAL A CA 1
ATOM 688 C C . VAL A 1 87 ? 4.59 -25.984 -14.789 1 80 87 VAL A C 1
ATOM 690 O O . VAL A 1 87 ? 3.443 -25.703 -14.43 1 80 87 VAL A O 1
ATOM 693 N N . PRO A 1 88 ? 5.512 -25.141 -15.086 1 85.19 88 PRO A N 1
ATOM 694 C CA . PRO A 1 88 ? 5.098 -23.734 -15.094 1 85.19 88 PRO A CA 1
ATOM 695 C C . PRO A 1 88 ? 4.027 -23.438 -16.141 1 85.19 88 PRO A C 1
ATOM 697 O O . PRO A 1 88 ? 4.082 -23.984 -17.25 1 85.19 88 PRO A O 1
ATOM 700 N N . THR A 1 89 ? 3.072 -22.672 -15.75 1 89.38 89 THR A N 1
ATOM 701 C CA . THR A 1 89 ? 2.059 -22.172 -16.688 1 89.38 89 THR A CA 1
ATOM 702 C C . THR A 1 89 ? 2.533 -20.891 -17.375 1 89.38 89 THR A C 1
ATOM 704 O O . THR A 1 89 ? 2.984 -19.953 -16.703 1 89.38 89 THR A O 1
ATOM 707 N N . GLY A 1 90 ? 2.465 -20.891 -18.688 1 91.38 90 GLY A N 1
ATOM 708 C CA . GLY A 1 90 ? 2.857 -19.703 -19.422 1 91.38 90 GLY A CA 1
ATOM 709 C C . GLY A 1 90 ? 4.359 -19.578 -19.609 1 91.38 90 GLY A C 1
ATOM 710 O O . GLY A 1 90 ? 4.93 -18.5 -19.422 1 91.38 90 GLY A O 1
ATOM 711 N N . LEU A 1 91 ? 4.949 -20.719 -19.844 1 88.44 91 LEU A N 1
ATOM 712 C CA . LEU A 1 91 ? 6.395 -20.781 -20.047 1 88.44 91 LEU A CA 1
ATOM 713 C C . LEU A 1 91 ? 6.816 -19.875 -21.188 1 88.44 91 LEU A C 1
ATOM 715 O O . LEU A 1 91 ? 7.801 -19.125 -21.078 1 88.44 91 LEU A O 1
ATOM 719 N N . PHE A 1 92 ? 6.074 -19.812 -22.203 1 87.25 92 PHE A N 1
ATOM 720 C CA . PHE A 1 92 ? 6.43 -19.047 -23.391 1 87.25 92 PHE A CA 1
ATOM 721 C C . PHE A 1 92 ? 5.977 -17.594 -23.266 1 87.25 92 PHE A C 1
ATOM 723 O O . PHE A 1 92 ? 6.164 -16.781 -24.172 1 87.25 92 PHE A O 1
ATOM 730 N N . PHE A 1 93 ? 5.398 -17.359 -22.172 1 90.25 93 PHE A N 1
ATOM 731 C CA . PHE A 1 93 ? 5.016 -15.984 -21.859 1 90.25 93 PHE A CA 1
ATOM 732 C C . PHE A 1 93 ? 5.879 -15.414 -20.734 1 90.25 93 PHE A C 1
ATOM 734 O O . PHE A 1 93 ? 5.484 -14.461 -20.062 1 90.25 93 PHE A O 1
ATOM 741 N N . GLY A 1 94 ? 6.984 -16.109 -20.5 1 89.31 94 GLY A N 1
ATOM 742 C CA . GLY A 1 94 ? 8.023 -15.578 -19.625 1 89.31 94 GLY A CA 1
ATOM 743 C C . GLY A 1 94 ? 7.973 -16.141 -18.219 1 89.31 94 GLY A C 1
ATOM 744 O O . GLY A 1 94 ? 8.695 -15.688 -17.344 1 89.31 94 GLY A O 1
ATOM 745 N N . ASN A 1 95 ? 7.117 -17.094 -17.969 1 93.5 95 ASN A N 1
ATOM 746 C CA . ASN A 1 95 ? 7.09 -17.719 -16.641 1 93.5 95 ASN A CA 1
ATOM 747 C C . ASN A 1 95 ? 8.102 -18.859 -16.547 1 93.5 95 ASN A C 1
ATOM 749 O O . ASN A 1 95 ? 7.789 -20 -16.875 1 93.5 95 ASN A O 1
ATOM 753 N N . ILE A 1 96 ? 9.234 -18.562 -15.984 1 93.19 96 ILE A N 1
ATOM 754 C CA . ILE A 1 96 ? 10.281 -19.578 -15.859 1 93.19 96 ILE A CA 1
ATOM 755 C C . ILE A 1 96 ? 10.453 -19.953 -14.391 1 93.19 96 ILE A C 1
ATOM 757 O O . ILE A 1 96 ? 11.492 -20.484 -13.992 1 93.19 96 ILE A O 1
ATOM 761 N N . TYR A 1 97 ? 9.492 -19.594 -13.578 1 94.62 97 TYR A N 1
ATOM 762 C CA . TYR A 1 97 ? 9.625 -19.812 -12.141 1 94.62 97 TYR A CA 1
ATOM 763 C C . TYR A 1 97 ? 8.609 -20.828 -11.641 1 94.62 97 TYR A C 1
ATOM 765 O O . TYR A 1 97 ? 7.398 -20.625 -11.781 1 94.62 97 TYR A O 1
ATOM 773 N N . GLU A 1 98 ? 9 -21.859 -11.094 1 93.31 98 GLU A N 1
ATOM 774 C CA . GLU A 1 98 ? 8.203 -22.859 -10.406 1 93.31 98 GLU A CA 1
ATOM 775 C C . GLU A 1 98 ? 8.766 -23.156 -9.016 1 93.31 98 GLU A C 1
ATOM 777 O O . GLU A 1 98 ? 9.438 -24.172 -8.812 1 93.31 98 GLU A O 1
ATOM 782 N N . PHE A 1 99 ? 8.375 -22.359 -8.047 1 95.81 99 PHE A N 1
ATOM 783 C CA . PHE A 1 99 ? 8.977 -22.359 -6.719 1 95.81 99 PHE A CA 1
ATOM 784 C C . PHE A 1 99 ? 8.305 -23.391 -5.824 1 95.81 99 PHE A C 1
ATOM 786 O O . PHE A 1 99 ? 8.656 -23.547 -4.652 1 95.81 99 PHE A O 1
ATOM 793 N N . GLY A 1 100 ? 7.34 -24.141 -6.371 1 94.5 100 GLY A N 1
ATOM 794 C CA . GLY A 1 100 ? 6.613 -25.031 -5.484 1 94.5 100 GLY A CA 1
ATOM 795 C C . GLY A 1 100 ? 5.949 -24.312 -4.324 1 94.5 100 GLY A C 1
ATOM 796 O O . GLY A 1 100 ? 5.57 -23.141 -4.449 1 94.5 100 GLY A O 1
ATOM 797 N N . ASN A 1 101 ? 5.621 -25.047 -3.287 1 95.94 101 ASN A N 1
ATOM 798 C CA . ASN A 1 101 ? 5.039 -24.453 -2.088 1 95.94 101 ASN A CA 1
ATOM 799 C C . ASN A 1 101 ? 6.035 -24.422 -0.933 1 95.94 101 ASN A C 1
ATOM 801 O O . ASN A 1 101 ? 6.191 -25.422 -0.222 1 95.94 101 ASN A O 1
ATOM 805 N N . PHE A 1 102 ? 6.621 -23.297 -0.712 1 96.88 102 PHE A N 1
ATOM 806 C CA . PHE A 1 102 ? 7.707 -23.094 0.242 1 96.88 102 PHE A CA 1
ATOM 807 C C . PHE A 1 102 ? 7.254 -23.438 1.656 1 96.88 102 PHE A C 1
ATOM 809 O O . PHE A 1 102 ? 7.941 -24.156 2.373 1 96.88 102 PHE A O 1
ATOM 816 N N . ASP A 1 103 ? 6.141 -23 2.07 1 96.06 103 ASP A N 1
ATOM 817 C CA . ASP A 1 103 ? 5.637 -23.188 3.428 1 96.06 103 ASP A CA 1
ATOM 818 C C . ASP A 1 103 ? 5.254 -24.641 3.67 1 96.06 103 ASP A C 1
ATOM 820 O O . ASP A 1 103 ? 5.465 -25.172 4.766 1 96.06 103 ASP A O 1
ATOM 824 N N . GLN A 1 104 ? 4.676 -25.281 2.664 1 95.94 104 GLN A N 1
ATOM 825 C CA . GLN A 1 104 ? 4.312 -26.688 2.773 1 95.94 104 GLN A CA 1
ATOM 826 C C . GLN A 1 104 ? 5.547 -27.547 3.006 1 95.94 104 GLN A C 1
ATOM 828 O O . GLN A 1 104 ? 5.527 -28.453 3.842 1 95.94 104 GLN A O 1
ATOM 833 N N . CYS A 1 105 ? 6.582 -27.297 2.303 1 97.06 105 CYS A N 1
ATOM 834 C CA . CYS A 1 105 ? 7.832 -28.031 2.445 1 97.06 105 CYS A CA 1
ATOM 835 C C . CYS A 1 105 ? 8.398 -27.875 3.854 1 97.06 105 CYS A C 1
ATOM 837 O O . CYS A 1 105 ? 8.812 -28.859 4.469 1 97.06 105 CYS A O 1
ATOM 839 N N . ARG A 1 106 ? 8.398 -26.703 4.359 1 95.25 106 ARG A N 1
ATOM 840 C CA . ARG A 1 106 ? 8.977 -26.422 5.668 1 95.25 106 ARG A CA 1
ATOM 841 C C . ARG A 1 106 ? 8.195 -27.109 6.777 1 95.25 106 ARG A C 1
ATOM 843 O O . ARG A 1 106 ? 8.75 -27.422 7.836 1 95.25 106 ARG A O 1
ATOM 850 N N . ARG A 1 107 ? 6.984 -27.406 6.527 1 93.88 107 ARG A N 1
ATOM 851 C CA . ARG A 1 107 ? 6.121 -27.938 7.578 1 93.88 107 ARG A CA 1
ATOM 852 C C . ARG A 1 107 ? 6.109 -29.469 7.555 1 93.88 107 ARG A C 1
ATOM 854 O O . ARG A 1 107 ? 5.477 -30.094 8.398 1 93.88 107 ARG A O 1
ATOM 861 N N . VAL A 1 108 ? 6.777 -30.047 6.613 1 94.75 108 VAL A N 1
ATOM 862 C CA . VAL A 1 108 ? 6.879 -31.5 6.559 1 94.75 108 VAL A CA 1
ATOM 863 C C . VAL A 1 108 ? 7.629 -32 7.789 1 94.75 108 VAL A C 1
ATOM 865 O O . VAL A 1 108 ? 8.711 -31.516 8.117 1 94.75 108 VAL A O 1
ATOM 868 N N . GLN A 1 109 ? 7.031 -32.906 8.523 1 92.06 109 GLN A N 1
ATOM 869 C CA . GLN A 1 109 ? 7.652 -33.531 9.68 1 92.06 109 GLN A CA 1
ATOM 870 C C . GLN A 1 109 ? 7.238 -35 9.789 1 92.06 109 GLN A C 1
ATOM 872 O O . GLN A 1 109 ? 6.066 -35.344 9.625 1 92.06 109 GLN A O 1
ATOM 877 N N . TYR A 1 110 ? 8.188 -35.844 9.883 1 92.69 110 TYR A N 1
ATOM 878 C CA . TYR A 1 110 ? 7.965 -37.25 10.086 1 92.69 110 TYR A CA 1
ATOM 879 C C . TYR A 1 110 ? 8.945 -37.812 11.109 1 92.69 110 TYR A C 1
ATOM 881 O O . TYR A 1 110 ? 10.156 -37.625 11 1 92.69 110 TYR A O 1
ATOM 889 N N . SER A 1 111 ? 8.336 -38.406 12.156 1 90.31 111 SER A N 1
ATOM 890 C CA . SER A 1 111 ? 9.164 -39.031 13.18 1 90.31 111 SER A CA 1
ATOM 891 C C . SER A 1 111 ? 9.148 -40.531 13.039 1 90.31 111 SER A C 1
ATOM 893 O O . SER A 1 111 ? 8.094 -41.156 12.875 1 90.31 111 SER A O 1
ATOM 895 N N . HIS A 1 112 ? 10.352 -41.156 1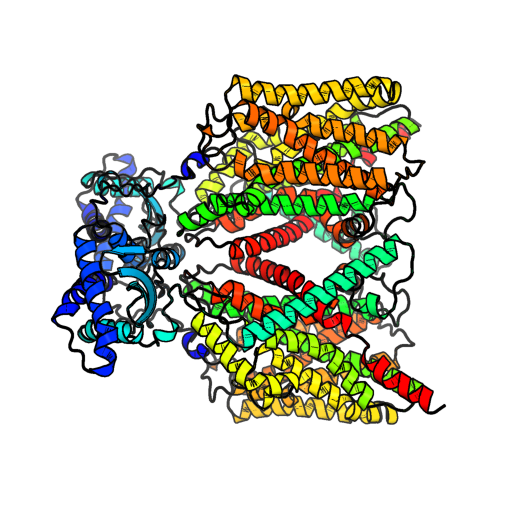2.883 1 82.62 112 HIS A N 1
ATOM 896 C CA . HIS A 1 112 ? 10.5 -42.594 12.867 1 82.62 112 HIS A CA 1
ATOM 897 C C . HIS A 1 112 ? 11.555 -43.062 13.867 1 82.62 112 HIS A C 1
ATOM 899 O O . HIS A 1 112 ? 12.148 -42.25 14.57 1 82.62 112 HIS A O 1
ATOM 905 N N . TYR A 1 113 ? 11.703 -44.375 14.055 1 74.38 113 TYR A N 1
ATOM 906 C CA . TYR A 1 113 ? 12.555 -44.969 15.07 1 74.38 113 TYR A CA 1
ATOM 907 C C . TYR A 1 113 ? 13.992 -44.469 14.945 1 74.38 113 TYR A C 1
ATOM 909 O O . TYR A 1 113 ? 14.68 -44.281 15.945 1 74.38 113 TYR A O 1
ATOM 917 N N . TYR A 1 114 ? 14.398 -44.125 13.797 1 70.94 114 TYR A N 1
ATOM 918 C CA . TYR A 1 114 ? 15.797 -43.812 13.57 1 70.94 114 TYR A CA 1
ATOM 919 C C . TYR A 1 114 ? 16 -42.281 13.523 1 70.94 114 TYR A C 1
ATOM 921 O O . TYR A 1 114 ? 17.125 -41.812 13.367 1 70.94 114 TYR A O 1
ATOM 929 N N . GLY A 1 115 ? 14.852 -41.562 13.695 1 85 115 GLY A N 1
ATOM 930 C CA . GLY A 1 115 ? 15.062 -40.125 13.672 1 85 115 GLY A CA 1
ATOM 931 C C . GLY A 1 115 ? 13.883 -39.375 13.117 1 85 115 GLY A C 1
ATOM 932 O O . GLY A 1 115 ? 12.766 -39.875 13.047 1 85 115 GLY A O 1
ATOM 933 N N . LYS A 1 116 ? 14.141 -37.969 12.945 1 90.75 116 LYS A N 1
ATOM 934 C CA . LYS A 1 116 ? 13.102 -37.094 12.438 1 90.75 116 LYS A CA 1
ATOM 935 C C . LYS A 1 116 ? 13.445 -36.594 11.039 1 90.75 116 LYS A C 1
ATOM 937 O O . LYS A 1 116 ? 14.617 -36.406 10.711 1 90.75 116 LYS A O 1
ATOM 942 N N . ILE A 1 117 ? 12.492 -36.625 10.18 1 93.88 117 ILE A N 1
ATOM 943 C CA . ILE A 1 117 ? 12.656 -36.094 8.836 1 93.88 117 ILE A CA 1
ATOM 944 C C . ILE A 1 117 ? 11.93 -34.75 8.719 1 93.88 117 ILE A C 1
ATOM 946 O O . ILE A 1 117 ? 10.734 -34.656 9.023 1 93.88 117 ILE A O 1
ATOM 950 N N . GLY A 1 118 ? 12.672 -33.688 8.422 1 95.06 118 GLY A N 1
ATOM 951 C CA . GLY A 1 118 ? 12.109 -32.406 8.086 1 95.06 118 GLY A CA 1
ATOM 952 C C . GLY A 1 118 ? 12.266 -32.031 6.621 1 95.06 118 GLY A C 1
ATOM 953 O O . GLY A 1 118 ? 12.93 -32.781 5.871 1 95.06 118 GLY A O 1
ATOM 954 N N . GLY A 1 119 ? 11.578 -31 6.219 1 96.94 119 GLY A N 1
ATOM 955 C CA . GLY A 1 119 ? 11.656 -30.578 4.832 1 96.94 119 GLY A CA 1
ATOM 956 C C . GLY A 1 119 ? 12.703 -29.5 4.598 1 96.94 119 GLY A C 1
ATOM 957 O O . GLY A 1 119 ? 12.883 -28.609 5.434 1 96.94 119 GLY A O 1
ATOM 958 N N . GLN A 1 120 ? 13.422 -29.656 3.518 1 97.56 120 GLN A N 1
ATOM 959 C CA . GLN A 1 120 ? 14.344 -28.656 3 1 97.56 120 GLN A CA 1
A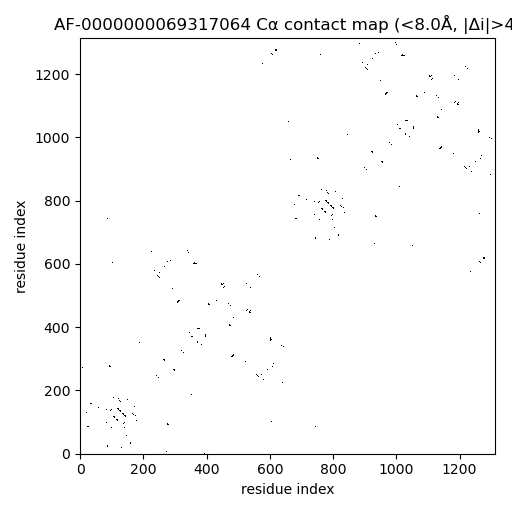TOM 960 C C . GLN A 1 120 ? 13.953 -28.219 1.59 1 97.56 120 GLN A C 1
ATOM 962 O O . GLN A 1 120 ? 13.859 -29.047 0.684 1 97.56 120 GLN A O 1
ATOM 967 N N . HIS A 1 121 ? 13.648 -26.953 1.486 1 98.06 121 HIS A N 1
ATOM 968 C CA . HIS A 1 121 ? 13.242 -26.391 0.202 1 98.06 121 HIS A CA 1
ATOM 969 C C . HIS A 1 121 ? 14.453 -25.938 -0.608 1 98.06 121 HIS A C 1
ATOM 971 O O . HIS A 1 121 ? 15.219 -25.078 -0.165 1 98.06 121 HIS A O 1
ATOM 977 N N . CYS A 1 122 ? 14.688 -26.5 -1.757 1 98.25 122 CYS A N 1
ATOM 978 C CA . CYS A 1 122 ? 15.82 -26.141 -2.605 1 98.25 122 CYS A CA 1
ATOM 979 C C . CYS A 1 122 ? 15.352 -25.641 -3.965 1 98.25 122 CYS A C 1
ATOM 981 O O . CYS A 1 122 ? 14.641 -26.344 -4.68 1 98.25 122 CYS A O 1
ATOM 983 N N . THR A 1 123 ? 15.688 -24.438 -4.312 1 97.94 123 THR A N 1
ATOM 984 C CA . THR A 1 123 ? 15.352 -23.844 -5.602 1 97.94 123 THR A CA 1
ATOM 985 C C . THR A 1 123 ? 16.531 -23.938 -6.562 1 97.94 123 THR A C 1
ATOM 987 O O . THR A 1 123 ? 17.578 -23.344 -6.324 1 97.94 123 THR A O 1
ATOM 990 N N . MET A 1 124 ? 16.344 -24.609 -7.609 1 97 124 MET A N 1
ATOM 991 C CA . MET A 1 124 ? 17.406 -24.828 -8.586 1 97 124 MET A CA 1
ATOM 992 C C . MET A 1 124 ? 17.172 -24 -9.844 1 97 124 MET A C 1
ATOM 994 O O . MET A 1 124 ? 16.031 -23.828 -10.281 1 97 124 MET A O 1
ATOM 998 N N . MET A 1 125 ? 18.219 -23.484 -10.344 1 96.19 125 MET A N 1
ATOM 999 C CA . MET A 1 125 ? 18.219 -22.922 -11.695 1 96.19 125 MET A CA 1
ATOM 1000 C C . MET A 1 125 ? 18.734 -23.938 -12.711 1 96.19 125 MET A C 1
ATOM 1002 O O . MET A 1 125 ? 19.922 -24.219 -12.766 1 96.19 125 MET A O 1
ATOM 1006 N N . VAL A 1 126 ? 17.891 -24.406 -13.547 1 93.44 126 VAL A N 1
ATOM 1007 C CA . VAL A 1 126 ? 18.219 -25.5 -14.438 1 93.44 126 VAL A CA 1
ATOM 1008 C C . VAL A 1 126 ? 18.375 -24.984 -15.867 1 93.44 126 VAL A C 1
ATOM 1010 O O . VAL A 1 126 ? 17.438 -24.422 -16.438 1 93.44 126 VAL A O 1
ATOM 1013 N N . ASN A 1 127 ? 19.516 -25.109 -16.375 1 92.81 127 ASN A N 1
ATOM 1014 C CA . ASN A 1 127 ? 19.734 -24.844 -17.797 1 92.81 127 ASN A CA 1
ATOM 1015 C C . ASN A 1 127 ? 19.094 -25.938 -18.672 1 92.81 127 ASN A C 1
ATOM 1017 O O . ASN A 1 127 ? 19.531 -27.094 -18.625 1 92.81 127 ASN A O 1
ATOM 1021 N N . VAL A 1 128 ? 18.141 -25.578 -19.484 1 86.25 128 VAL A N 1
ATOM 1022 C CA . VAL A 1 128 ? 17.359 -26.578 -20.234 1 86.25 128 VAL A CA 1
ATOM 1023 C C . VAL A 1 128 ? 17.766 -26.562 -21.703 1 86.25 128 VAL A C 1
ATOM 1025 O O . VAL A 1 128 ? 17.016 -27 -22.578 1 86.25 128 VAL A O 1
ATOM 1028 N N . GLN A 1 129 ? 18.875 -26.094 -22.031 1 82.81 129 GLN A N 1
ATOM 1029 C CA . GLN A 1 129 ? 19.344 -26.031 -23.406 1 82.81 129 GLN A CA 1
ATOM 1030 C C . GLN A 1 129 ? 19.422 -27.406 -24.031 1 82.81 129 GLN A C 1
ATOM 1032 O O . GLN A 1 129 ? 19.297 -27.562 -25.25 1 82.81 129 GLN A O 1
ATOM 1037 N N . GLY A 1 130 ? 19.609 -28.406 -23.188 1 78.56 130 GLY A N 1
ATOM 1038 C CA . GLY A 1 130 ? 19.641 -29.766 -23.688 1 78.56 130 GLY A CA 1
ATOM 1039 C C . GLY A 1 130 ? 18.359 -30.203 -24.359 1 78.56 130 GLY A C 1
ATOM 1040 O O . GLY A 1 130 ? 18.375 -31.062 -25.234 1 78.56 130 GLY A O 1
ATOM 1041 N N . LEU A 1 131 ? 17.297 -29.609 -23.891 1 75.81 131 LEU A N 1
ATOM 1042 C CA . LEU A 1 131 ? 15.992 -29.922 -24.484 1 75.81 131 LEU A CA 1
ATOM 1043 C C . LEU A 1 131 ? 15.758 -29.109 -25.75 1 75.81 131 LEU A C 1
ATOM 1045 O O . LEU A 1 131 ? 14.695 -29.203 -26.375 1 75.81 131 LEU A O 1
ATOM 1049 N N . GLN A 1 132 ? 16.781 -28.219 -26.188 1 74.12 132 GLN A N 1
ATOM 1050 C CA . GLN A 1 132 ? 16.703 -27.375 -27.375 1 74.12 132 GLN A CA 1
ATOM 1051 C C . GLN A 1 132 ? 15.531 -26.406 -27.297 1 74.12 132 GLN A C 1
ATOM 1053 O O . GLN A 1 132 ? 14.812 -26.203 -28.281 1 74.12 132 GLN A O 1
ATOM 1058 N N . LEU A 1 133 ? 15.227 -26.062 -26.172 1 71.06 133 LEU A N 1
ATOM 1059 C CA . LEU A 1 133 ? 14.227 -25.016 -25.969 1 71.06 133 LEU A CA 1
ATOM 1060 C C . LEU A 1 133 ? 14.883 -23.656 -25.859 1 71.06 133 LEU A C 1
ATOM 1062 O O . LEU A 1 133 ? 15.93 -23.516 -25.219 1 71.06 133 LEU A O 1
ATOM 1066 N N . PRO A 1 134 ? 14.414 -22.688 -26.641 1 77.31 134 PRO A N 1
ATOM 1067 C CA . PRO A 1 134 ? 14.953 -21.328 -26.547 1 77.31 134 PRO A CA 1
ATOM 1068 C C . PRO A 1 134 ? 14.492 -20.609 -25.281 1 77.31 134 PRO A C 1
ATOM 1070 O O . PRO A 1 134 ? 13.812 -19.578 -25.375 1 77.31 134 PRO A O 1
ATOM 1073 N N . LEU A 1 135 ? 14.789 -21.203 -24.141 1 82.12 135 LEU A N 1
ATOM 1074 C CA . LEU A 1 135 ? 14.359 -20.656 -22.859 1 82.12 135 LEU A CA 1
ATOM 1075 C C . LEU A 1 135 ? 15.547 -20.359 -21.953 1 82.12 135 LEU A C 1
ATOM 1077 O O . LEU A 1 135 ? 16.578 -21.047 -22.031 1 82.12 135 LEU A O 1
ATOM 1081 N N . PRO A 1 136 ? 15.43 -19.281 -21.188 1 87.44 136 PRO A N 1
ATOM 1082 C CA . PRO A 1 136 ? 16.391 -19.125 -20.094 1 87.44 136 PRO A CA 1
ATOM 1083 C C . PRO A 1 136 ? 16.297 -20.234 -19.047 1 87.44 136 PRO A C 1
ATOM 1085 O O . PRO A 1 136 ? 15.352 -21.031 -19.094 1 87.44 136 PRO A O 1
ATOM 1088 N N . PRO A 1 137 ? 17.297 -20.344 -18.234 1 92.12 137 PRO A N 1
ATOM 1089 C CA . PRO A 1 137 ? 17.203 -21.359 -17.188 1 92.12 137 PRO A CA 1
ATOM 1090 C C . PRO A 1 137 ? 15.922 -21.25 -16.359 1 92.12 137 PRO A C 1
ATOM 1092 O O . PRO A 1 137 ? 15.477 -20.156 -16.047 1 92.12 137 PRO A O 1
ATOM 1095 N N . ILE A 1 138 ? 15.344 -22.312 -16.094 1 92.62 138 ILE A N 1
ATOM 1096 C CA . ILE A 1 138 ? 14.094 -22.391 -15.344 1 92.62 138 ILE A CA 1
ATOM 1097 C C . ILE A 1 138 ? 14.398 -22.562 -13.852 1 92.62 138 ILE A C 1
ATOM 1099 O O . ILE A 1 138 ? 15.273 -23.344 -13.477 1 92.62 138 ILE A O 1
ATOM 1103 N N . TRP A 1 139 ? 13.797 -21.75 -13.086 1 95.44 139 TRP A N 1
ATOM 1104 C CA . TRP A 1 139 ? 13.891 -21.906 -11.641 1 95.44 139 TRP A CA 1
ATOM 1105 C C . TRP A 1 139 ? 12.883 -22.938 -11.141 1 95.44 139 TRP A C 1
ATOM 1107 O O . TRP A 1 139 ? 11.68 -22.766 -11.312 1 95.44 139 TRP A O 1
ATOM 1117 N N . TYR A 1 140 ? 13.328 -23.984 -10.578 1 94.56 140 TYR A N 1
ATOM 1118 C CA . TYR A 1 140 ? 12.508 -25.109 -10.148 1 94.56 140 TYR A CA 1
ATOM 1119 C C . TYR A 1 140 ? 12.844 -25.516 -8.719 1 94.56 140 TYR A C 1
ATOM 1121 O O . TYR A 1 140 ? 14.016 -25.719 -8.391 1 94.56 140 TYR A O 1
ATOM 1129 N N . SER A 1 141 ? 11.82 -25.641 -7.902 1 96.75 141 SER A N 1
ATOM 1130 C CA . SER A 1 141 ? 12.086 -25.984 -6.504 1 96.75 141 SER A CA 1
ATOM 1131 C C . SER A 1 141 ? 11.617 -27.391 -6.172 1 96.75 141 SER A C 1
ATOM 1133 O O . SER A 1 141 ? 10.625 -27.859 -6.715 1 96.75 141 SER A O 1
ATOM 1135 N N . ILE A 1 142 ? 12.375 -28.047 -5.301 1 96.31 142 ILE A N 1
ATOM 1136 C CA . ILE A 1 142 ? 12.016 -29.359 -4.758 1 96.31 142 ILE A CA 1
ATOM 1137 C C . ILE A 1 142 ? 12.109 -29.328 -3.234 1 96.31 142 ILE A C 1
ATOM 1139 O O . ILE A 1 142 ? 12.656 -28.391 -2.658 1 96.31 142 ILE A O 1
ATOM 1143 N N . CYS A 1 143 ? 11.477 -30.25 -2.637 1 97.38 143 CYS A N 1
ATOM 1144 C CA . CYS A 1 143 ? 11.531 -30.453 -1.192 1 97.38 143 CYS A CA 1
ATOM 1145 C C . CYS A 1 143 ? 12.18 -31.781 -0.854 1 97.38 143 CYS A C 1
ATOM 1147 O O . CYS A 1 143 ? 11.719 -32.844 -1.298 1 97.38 143 CYS A O 1
ATOM 1149 N N . VAL A 1 144 ? 13.297 -31.797 -0.123 1 97.19 144 VAL A N 1
ATOM 1150 C CA . VAL A 1 144 ? 14.031 -33 0.248 1 97.19 144 VAL A CA 1
ATOM 1151 C C . VAL A 1 144 ? 14.211 -33.062 1.764 1 97.19 144 VAL A C 1
ATOM 1153 O O . VAL A 1 144 ? 13.984 -32.062 2.455 1 97.19 144 VAL A O 1
ATOM 1156 N N . PRO A 1 145 ? 14.555 -34.188 2.244 1 96 145 PRO A N 1
ATOM 1157 C CA . PRO A 1 145 ? 14.812 -34.281 3.684 1 96 145 PRO A CA 1
ATOM 1158 C C . PRO A 1 145 ? 15.883 -33.281 4.145 1 96 145 PRO A C 1
ATOM 1160 O O . PRO A 1 145 ? 16.875 -33.094 3.441 1 96 145 PRO A O 1
ATOM 1163 N N . ASP A 1 146 ? 15.703 -32.75 5.309 1 95.62 146 ASP A N 1
ATOM 1164 C CA . ASP A 1 146 ? 16.547 -31.641 5.781 1 95.62 146 ASP A CA 1
ATOM 1165 C C . ASP A 1 146 ? 17.938 -32.156 6.168 1 95.62 146 ASP A C 1
ATOM 1167 O O . ASP A 1 146 ? 18.859 -31.344 6.363 1 95.62 146 ASP A O 1
ATOM 1171 N N . VAL A 1 147 ? 18.172 -33.469 6.191 1 93.75 147 VAL A N 1
ATOM 1172 C CA . VAL A 1 147 ? 19.484 -34 6.512 1 93.75 147 VAL A CA 1
ATOM 1173 C C . VAL A 1 147 ? 20.406 -33.906 5.301 1 93.75 147 VAL A C 1
ATOM 1175 O O . VAL A 1 147 ? 21.641 -33.969 5.434 1 93.75 147 VAL A O 1
ATOM 1178 N N . CYS A 1 148 ? 19.781 -33.75 4.102 1 95.44 148 CYS A N 1
ATOM 1179 C CA . CYS A 1 148 ? 20.562 -33.688 2.873 1 95.44 148 CYS A CA 1
ATOM 1180 C C . CYS A 1 148 ? 21.297 -32.344 2.779 1 95.44 148 CYS A C 1
ATOM 1182 O O . CYS A 1 148 ? 20.688 -31.281 2.783 1 95.44 148 CYS A O 1
ATOM 1184 N N . GLN A 1 149 ? 22.516 -32.438 2.613 1 95 149 GLN A N 1
ATOM 1185 C CA . GLN A 1 149 ? 23.281 -31.219 2.377 1 95 149 GLN A CA 1
ATOM 1186 C C . GLN A 1 149 ? 23.047 -30.672 0.967 1 95 149 GLN A C 1
ATOM 1188 O O . GLN A 1 149 ? 22.922 -31.453 0.016 1 95 149 GLN A O 1
ATOM 1193 N N . PRO A 1 150 ? 23.016 -29.391 0.801 1 96.25 150 PRO A N 1
ATOM 1194 C CA . PRO A 1 150 ? 22.75 -28.797 -0.515 1 96.25 150 PRO A CA 1
ATOM 1195 C C . PRO A 1 150 ? 23.719 -29.297 -1.586 1 96.25 150 PRO A C 1
ATOM 1197 O O . PRO A 1 150 ? 23.328 -29.516 -2.732 1 96.25 150 PRO A O 1
ATOM 1200 N N . ARG A 1 151 ? 25 -29.469 -1.223 1 93.5 151 ARG A N 1
ATOM 1201 C CA . ARG A 1 151 ? 25.969 -29.984 -2.176 1 93.5 151 ARG A CA 1
ATOM 1202 C C . ARG A 1 151 ? 25.562 -31.359 -2.68 1 93.5 151 ARG A C 1
ATOM 1204 O O . ARG A 1 151 ? 25.688 -31.656 -3.869 1 93.5 151 ARG A O 1
ATOM 1211 N N . MET A 1 152 ? 25.094 -32.188 -1.807 1 93.69 152 MET A N 1
ATOM 1212 C CA . MET A 1 152 ? 24.656 -33.531 -2.172 1 93.69 152 MET A CA 1
ATOM 1213 C C . MET A 1 152 ? 23.438 -33.469 -3.094 1 93.69 152 MET A C 1
ATOM 1215 O O . MET A 1 152 ? 23.344 -34.25 -4.059 1 93.69 152 MET A O 1
ATOM 1219 N N . VAL A 1 153 ? 22.531 -32.625 -2.75 1 96 153 VAL A N 1
ATOM 1220 C CA . VAL A 1 153 ? 21.344 -32.438 -3.582 1 96 153 VAL A CA 1
ATOM 1221 C C . VAL A 1 153 ? 21.766 -32.031 -4.992 1 96 153 VAL A C 1
ATOM 1223 O O . VAL A 1 153 ? 21.234 -32.562 -5.98 1 96 153 VAL A O 1
ATOM 1226 N N . SER A 1 154 ? 22.672 -31.094 -5.09 1 95.69 154 SER A N 1
ATOM 1227 C CA . SER A 1 154 ? 23.172 -30.641 -6.387 1 95.69 154 SER A CA 1
ATOM 1228 C C . SER A 1 154 ? 23.781 -31.781 -7.176 1 95.69 154 SER A C 1
ATOM 1230 O O . SER A 1 154 ? 23.547 -31.922 -8.375 1 95.69 154 SER A O 1
ATOM 1232 N N . GLU A 1 155 ? 24.531 -32.625 -6.512 1 93.69 155 GLU A N 1
ATOM 1233 C CA . GLU A 1 155 ? 25.172 -33.781 -7.164 1 93.69 155 GLU A CA 1
ATOM 1234 C C . GLU A 1 155 ? 24.141 -34.781 -7.656 1 93.69 155 GLU A C 1
ATOM 1236 O O . GLU A 1 155 ? 24.25 -35.281 -8.773 1 93.69 155 GLU A O 1
ATOM 1241 N N . LEU A 1 156 ? 23.219 -35.031 -6.805 1 94.69 156 LEU A N 1
ATOM 1242 C CA . LEU A 1 156 ? 22.188 -36 -7.168 1 94.69 156 LEU A CA 1
ATOM 1243 C C . LEU A 1 156 ? 21.391 -35.5 -8.383 1 94.69 156 LEU A C 1
ATOM 1245 O O . LEU A 1 156 ? 21.172 -36.25 -9.328 1 94.69 156 LEU A O 1
ATOM 1249 N N . VAL A 1 157 ? 20.984 -34.25 -8.344 1 95.69 157 VAL A N 1
ATOM 1250 C CA . VAL A 1 157 ? 20.156 -33.688 -9.414 1 95.69 157 VAL A CA 1
ATOM 1251 C C . VAL A 1 157 ? 20.969 -33.625 -10.711 1 95.69 157 VAL A C 1
ATOM 1253 O O . VAL A 1 157 ? 20.469 -33.938 -11.781 1 95.69 157 VAL A O 1
ATOM 1256 N N . ASN A 1 158 ? 22.219 -33.219 -10.641 1 95 158 ASN A N 1
ATOM 1257 C CA . ASN A 1 158 ? 23.047 -33.125 -11.828 1 95 158 ASN A CA 1
ATOM 1258 C C . ASN A 1 158 ? 23.312 -34.5 -12.453 1 95 158 ASN A C 1
ATOM 1260 O O . ASN A 1 158 ? 23.422 -34.625 -13.68 1 95 158 ASN A O 1
ATOM 1264 N N . THR A 1 159 ? 23.516 -35.438 -11.578 1 93.56 159 THR A N 1
ATOM 1265 C CA . THR A 1 159 ? 23.688 -36.781 -12.094 1 93.56 159 THR A CA 1
ATOM 1266 C C . THR A 1 159 ? 22.484 -37.219 -12.922 1 93.56 159 THR A C 1
ATOM 1268 O O . THR A 1 159 ? 22.641 -37.844 -13.984 1 93.56 159 THR A O 1
ATOM 1271 N N . PHE A 1 160 ? 21.328 -36.906 -12.453 1 93.31 160 PHE A N 1
ATOM 1272 C CA . PHE A 1 160 ? 20.109 -37.219 -13.18 1 93.31 160 PHE A CA 1
ATOM 1273 C C . PHE A 1 160 ? 20 -36.375 -14.438 1 93.31 160 PHE A C 1
ATOM 1275 O O . PHE A 1 160 ? 19.719 -36.906 -15.523 1 93.31 160 PHE A O 1
ATOM 1282 N N . LEU A 1 161 ? 20.266 -35.062 -14.375 1 93.19 161 LEU A N 1
ATOM 1283 C CA . LEU A 1 161 ? 20.047 -34.125 -15.453 1 93.19 161 LEU A CA 1
ATOM 1284 C C . LEU A 1 161 ? 21.078 -34.312 -16.562 1 93.19 161 LEU A C 1
ATOM 1286 O O . LEU A 1 161 ? 20.812 -33.969 -17.719 1 93.19 161 LEU A O 1
ATOM 1290 N N . GLN A 1 162 ? 22.203 -34.781 -16.234 1 91.38 162 GLN A N 1
ATOM 1291 C CA . GLN A 1 162 ? 23.266 -34.969 -17.219 1 91.38 162 GLN A CA 1
ATOM 1292 C C . GLN A 1 162 ? 22.781 -35.875 -18.359 1 91.38 162 GLN A C 1
ATOM 1294 O O . GLN A 1 162 ? 23.188 -35.719 -19.5 1 91.38 162 GLN A O 1
ATOM 1299 N N . ASN A 1 163 ? 21.906 -36.75 -18.016 1 88.5 163 ASN A N 1
ATOM 1300 C CA . ASN A 1 163 ? 21.359 -37.688 -19 1 88.5 163 ASN A CA 1
ATOM 1301 C C . ASN A 1 163 ? 20.5 -36.969 -20.031 1 88.5 163 ASN A C 1
ATOM 1303 O O . ASN A 1 163 ? 20.234 -37.5 -21.109 1 88.5 163 ASN A O 1
ATOM 1307 N N . TYR A 1 164 ? 20.141 -35.781 -19.719 1 87.5 164 TYR A N 1
ATOM 1308 C CA . TYR A 1 164 ? 19.266 -35.031 -20.609 1 87.5 164 TYR A CA 1
ATOM 1309 C C . TYR A 1 164 ? 19.953 -33.781 -21.109 1 87.5 164 TYR A C 1
ATOM 1311 O O . TYR A 1 164 ? 19.297 -32.875 -21.656 1 87.5 164 TYR A O 1
ATOM 1319 N N . GLY A 1 165 ? 21.25 -33.625 -20.844 1 89.31 165 GLY A N 1
ATOM 1320 C CA . GLY A 1 165 ? 22.016 -32.469 -21.281 1 89.31 165 GLY A CA 1
ATOM 1321 C C . GLY A 1 165 ? 21.672 -31.219 -20.516 1 89.31 165 GLY A C 1
ATOM 1322 O O . GLY A 1 165 ? 21.734 -30.109 -21.062 1 89.31 165 GLY A O 1
ATOM 1323 N N . MET A 1 166 ? 21.156 -31.391 -19.344 1 92 166 MET A N 1
ATOM 1324 C CA . MET A 1 166 ? 20.781 -30.266 -18.484 1 92 166 MET A CA 1
ATOM 1325 C C . MET A 1 166 ? 21.688 -30.203 -17.266 1 92 166 MET A C 1
ATOM 1327 O O . MET A 1 166 ? 22.422 -31.156 -16.969 1 92 166 MET A O 1
ATOM 1331 N N . GLN A 1 167 ? 21.734 -29.031 -16.609 1 94.12 167 GLN A N 1
ATOM 1332 C CA . GLN A 1 167 ? 22.531 -28.891 -15.398 1 94.12 167 GLN A CA 1
ATOM 1333 C C . GLN A 1 167 ? 22.031 -27.734 -14.531 1 94.12 167 GLN A C 1
ATOM 1335 O O . GLN A 1 167 ? 21.391 -26.812 -15.031 1 94.12 167 GLN A O 1
ATOM 1340 N N . ILE A 1 168 ? 22.312 -27.906 -13.297 1 95.62 168 ILE A N 1
ATOM 1341 C CA . ILE A 1 168 ? 22.078 -26.812 -12.367 1 95.62 168 ILE A CA 1
ATOM 1342 C C . ILE A 1 168 ? 23.172 -25.766 -12.516 1 95.62 168 ILE A C 1
ATOM 1344 O O . ILE A 1 168 ? 24.344 -26.094 -12.664 1 95.62 168 ILE A O 1
ATOM 1348 N N . VAL A 1 169 ? 22.766 -24.453 -12.445 1 94.88 169 VAL A N 1
ATOM 1349 C CA . VAL A 1 169 ? 23.75 -23.422 -12.688 1 94.88 169 VAL A CA 1
ATOM 1350 C C . VAL A 1 169 ? 23.938 -22.578 -11.422 1 94.88 169 VAL A C 1
ATOM 1352 O O . VAL A 1 169 ? 24.906 -21.828 -11.297 1 94.88 169 VAL A O 1
ATOM 1355 N N . ASN A 1 170 ? 23.062 -22.719 -10.469 1 94.44 170 ASN A N 1
ATOM 1356 C CA . ASN A 1 170 ? 23.188 -21.906 -9.258 1 94.44 170 ASN A CA 1
ATOM 1357 C C . ASN A 1 170 ? 23.75 -22.703 -8.102 1 94.44 170 ASN A C 1
ATOM 1359 O O . ASN A 1 170 ? 23.875 -23.938 -8.188 1 94.44 170 ASN A O 1
ATOM 1363 N N . ASN A 1 171 ? 24.203 -22 -7.078 1 95 171 ASN A N 1
ATOM 1364 C CA . ASN A 1 171 ? 24.719 -22.594 -5.848 1 95 171 ASN A CA 1
ATOM 1365 C C . ASN A 1 171 ? 23.594 -22.922 -4.871 1 95 171 ASN A C 1
ATOM 1367 O O . ASN A 1 171 ? 22.984 -22.016 -4.297 1 95 171 ASN A O 1
ATOM 1371 N N . LEU A 1 172 ? 23.375 -24.156 -4.598 1 96.81 172 LEU A N 1
ATOM 1372 C CA . LEU A 1 172 ? 22.219 -24.562 -3.809 1 96.81 172 LEU A CA 1
ATOM 1373 C C . LEU A 1 172 ? 22.438 -24.25 -2.33 1 96.81 172 LEU A C 1
ATOM 1375 O O . LEU A 1 172 ? 21.484 -24.266 -1.548 1 96.81 172 LEU A O 1
ATOM 1379 N N . ASP A 1 173 ? 23.703 -23.969 -1.903 1 95.12 173 ASP A N 1
ATOM 1380 C CA . ASP A 1 173 ? 23.906 -23.531 -0.527 1 95.12 173 ASP A CA 1
ATOM 1381 C C . ASP A 1 173 ? 23.156 -22.234 -0.244 1 95.12 173 ASP A C 1
ATOM 1383 O O . ASP A 1 173 ? 22.688 -22.016 0.875 1 95.12 173 ASP A O 1
ATOM 1387 N N . THR A 1 174 ? 22.984 -21.484 -1.262 1 95.62 174 THR A N 1
ATOM 1388 C CA . THR A 1 174 ? 22.328 -20.188 -1.144 1 95.62 174 THR A CA 1
ATOM 1389 C C . THR A 1 174 ? 20.828 -20.312 -1.367 1 95.62 174 THR A C 1
ATOM 1391 O O . THR A 1 174 ? 20.047 -19.484 -0.891 1 95.62 174 THR A O 1
ATOM 1394 N N . PHE A 1 175 ? 20.422 -21.375 -2.049 1 97.25 175 PHE A N 1
ATOM 1395 C CA . PHE A 1 175 ? 19.047 -21.391 -2.506 1 97.25 175 PHE A CA 1
ATOM 1396 C C . PHE A 1 175 ? 18.281 -22.547 -1.886 1 97.25 175 PHE A C 1
ATOM 1398 O O . PHE A 1 175 ? 17.172 -22.875 -2.322 1 97.25 175 PHE A O 1
ATOM 1405 N N . CYS A 1 176 ? 18.875 -23.234 -0.9 1 97.56 176 CYS A N 1
ATOM 1406 C CA . CYS A 1 176 ? 18.141 -24.188 -0.076 1 97.56 176 CYS A CA 1
ATOM 1407 C C . CYS A 1 176 ? 17.859 -23.609 1.303 1 97.56 176 CYS A C 1
ATOM 1409 O O . CYS A 1 176 ? 18.688 -22.906 1.871 1 97.56 176 CYS A O 1
ATOM 1411 N N . TYR A 1 177 ? 16.719 -23.875 1.791 1 96.44 177 TYR A N 1
ATOM 1412 C CA . TYR A 1 177 ? 16.297 -23.344 3.084 1 96.44 177 TYR A CA 1
ATOM 1413 C C . TYR A 1 177 ? 15.672 -24.438 3.936 1 96.44 177 TYR A C 1
ATOM 1415 O O . TYR A 1 177 ? 14.875 -25.25 3.441 1 96.44 177 TYR A O 1
ATOM 1423 N N . LYS A 1 178 ? 16.047 -24.594 5.098 1 94.5 178 LYS A N 1
ATOM 1424 C CA . LYS A 1 178 ? 15.438 -25.438 6.109 1 94.5 178 LYS A CA 1
ATOM 1425 C C . LYS A 1 178 ? 15.344 -24.734 7.453 1 94.5 178 LYS A C 1
ATOM 1427 O O . LYS A 1 178 ? 16.078 -23.766 7.699 1 94.5 178 LYS A O 1
ATOM 1432 N N . ASP A 1 179 ? 14.398 -25.094 8.227 1 90.44 179 ASP A N 1
ATOM 1433 C CA . ASP A 1 179 ? 14.266 -24.484 9.547 1 90.44 179 ASP A CA 1
ATOM 1434 C C . ASP A 1 179 ? 15.375 -24.969 10.492 1 90.44 179 ASP A C 1
ATOM 1436 O O . ASP A 1 179 ? 15.539 -26.156 10.703 1 90.44 179 ASP A O 1
ATOM 1440 N N . GLU A 1 180 ? 16.234 -24.109 10.773 1 85.69 180 GLU A N 1
ATOM 1441 C CA . GLU A 1 180 ? 17.312 -24.422 11.711 1 85.69 180 GLU A CA 1
ATOM 1442 C C . GLU A 1 180 ? 17.375 -23.391 12.836 1 85.69 180 GLU A C 1
ATOM 1444 O O . GLU A 1 180 ? 17.016 -22.234 12.641 1 85.69 180 GLU A O 1
ATOM 1449 N N . GLU A 1 181 ? 17.562 -23.969 13.961 1 82.19 181 GLU A N 1
ATOM 1450 C CA . GLU A 1 181 ? 17.781 -23.047 15.07 1 82.19 181 GLU A CA 1
ATOM 1451 C C . GLU A 1 181 ? 19.125 -22.328 14.938 1 82.19 181 GLU A C 1
ATOM 1453 O O . GLU A 1 181 ? 20.172 -22.969 14.906 1 82.19 181 GLU A O 1
ATOM 1458 N N . GLN A 1 182 ? 19.078 -21.188 14.5 1 81.5 182 GLN A N 1
ATOM 1459 C CA . GLN A 1 182 ? 20.312 -20.422 14.344 1 81.5 182 GLN A CA 1
ATOM 1460 C C . GLN A 1 182 ? 20.672 -19.688 15.633 1 81.5 182 GLN A C 1
ATOM 1462 O O . GLN A 1 182 ? 19.828 -19.016 16.219 1 81.5 182 GLN A O 1
ATOM 1467 N N . SER A 1 183 ? 21.844 -20.031 16.125 1 89.75 183 SER A N 1
ATOM 1468 C CA . SER A 1 183 ? 22.344 -19.281 17.266 1 89.75 183 SER A CA 1
ATOM 1469 C C . SER A 1 183 ? 22.766 -17.875 16.875 1 89.75 183 SER A C 1
ATOM 1471 O O . SER A 1 183 ? 23.172 -17.641 15.742 1 89.75 183 SER A O 1
ATOM 1473 N N . PHE A 1 184 ? 22.578 -17 17.734 1 93.56 184 PHE A N 1
ATOM 1474 C CA . PHE A 1 184 ? 22.969 -15.617 17.484 1 93.56 184 PHE A CA 1
ATOM 1475 C C . PHE A 1 184 ? 24.484 -15.484 17.484 1 93.56 184 PHE A C 1
ATOM 1477 O O . PHE A 1 184 ? 25.156 -16.078 18.328 1 93.56 184 PHE A O 1
ATOM 1484 N N . SER A 1 185 ? 25.062 -14.867 16.547 1 94.62 185 SER A N 1
ATOM 1485 C CA . SER A 1 185 ? 26.484 -14.539 16.531 1 94.62 185 SER A CA 1
ATOM 1486 C C . SER A 1 185 ? 26.844 -13.547 17.641 1 94.62 185 SER A C 1
ATOM 1488 O O . SER A 1 185 ? 25.953 -12.961 18.25 1 94.62 185 SER A O 1
ATOM 1490 N N . ALA A 1 186 ? 28.125 -13.398 17.891 1 95.94 186 ALA A N 1
ATOM 1491 C CA . ALA A 1 186 ? 28.578 -12.43 18.891 1 95.94 186 ALA A CA 1
ATOM 1492 C C . ALA A 1 186 ? 28.156 -11.016 18.516 1 95.94 186 ALA A C 1
ATOM 1494 O O . ALA A 1 186 ? 27.781 -10.219 19.391 1 95.94 186 ALA A O 1
ATOM 1495 N N . LEU A 1 187 ? 28.203 -10.789 17.281 1 96 187 LEU A N 1
ATOM 1496 C CA . LEU A 1 187 ? 27.797 -9.469 16.797 1 96 187 LEU A CA 1
ATOM 1497 C C . LEU A 1 187 ? 26.312 -9.234 17.031 1 96 187 LEU A C 1
ATOM 1499 O O . LEU A 1 187 ? 25.922 -8.148 17.453 1 96 187 LEU A O 1
ATOM 1503 N N . THR A 1 188 ? 25.516 -10.203 16.75 1 96.94 188 THR A N 1
ATOM 1504 C CA . THR A 1 188 ? 24.078 -10.102 16.938 1 96.94 188 THR A CA 1
ATOM 1505 C C . THR A 1 188 ? 23.719 -9.922 18.406 1 96.94 188 THR A C 1
ATOM 1507 O O . THR A 1 188 ? 22.875 -9.086 18.75 1 96.94 188 THR A O 1
ATOM 1510 N N . ILE A 1 189 ? 24.375 -10.648 19.281 1 97.38 189 ILE A N 1
ATOM 1511 C CA . ILE A 1 189 ? 24.125 -10.547 20.719 1 97.38 189 ILE A CA 1
ATOM 1512 C C . ILE A 1 189 ? 24.5 -9.148 21.203 1 97.38 189 ILE A C 1
ATOM 1514 O O . ILE A 1 189 ? 23.734 -8.523 21.953 1 97.38 189 ILE A O 1
ATOM 1518 N N . THR A 1 190 ? 25.688 -8.758 20.781 1 97.38 190 THR A N 1
ATOM 1519 C CA . THR A 1 190 ? 26.141 -7.422 21.156 1 97.38 190 THR A CA 1
ATOM 1520 C C . THR A 1 190 ? 25.141 -6.363 20.688 1 97.38 190 THR A C 1
ATOM 1522 O O . THR A 1 190 ? 24.812 -5.445 21.453 1 97.38 190 THR A O 1
ATOM 1525 N N . ALA A 1 191 ? 24.75 -6.504 19.453 1 97.62 191 ALA A N 1
ATOM 1526 C CA . ALA A 1 191 ? 23.781 -5.543 18.922 1 97.62 191 ALA A CA 1
ATOM 1527 C C . ALA A 1 191 ? 22.469 -5.59 19.703 1 97.62 191 ALA A C 1
ATOM 1529 O O . ALA A 1 191 ? 21.859 -4.551 19.953 1 97.62 191 ALA A O 1
ATOM 1530 N N . ILE A 1 192 ? 21.969 -6.793 20.031 1 97.31 192 ILE A N 1
ATOM 1531 C CA . ILE A 1 192 ? 20.734 -6.941 20.797 1 97.31 192 ILE A CA 1
ATOM 1532 C C . ILE A 1 192 ? 20.875 -6.223 22.141 1 97.31 192 ILE A C 1
ATOM 1534 O O . ILE A 1 192 ? 19.984 -5.477 22.547 1 97.31 192 ILE A O 1
ATOM 1538 N N . VAL A 1 193 ? 22 -6.41 22.797 1 97.5 193 VAL A N 1
ATOM 1539 C CA . VAL A 1 193 ? 22.234 -5.785 24.094 1 97.5 193 VAL A CA 1
ATOM 1540 C C . VAL A 1 193 ? 22.297 -4.27 23.938 1 97.5 193 VAL A C 1
ATOM 1542 O O . VAL A 1 193 ? 21.656 -3.531 24.703 1 97.5 193 VAL A O 1
ATOM 1545 N N . LEU A 1 194 ? 23.047 -3.834 22.938 1 97.62 194 LEU A N 1
ATOM 1546 C CA . LEU A 1 194 ? 23.219 -2.404 22.719 1 97.62 194 LEU A CA 1
ATOM 1547 C C . LEU A 1 194 ? 21.891 -1.734 22.391 1 97.62 194 LEU A C 1
ATOM 1549 O O . LEU A 1 194 ? 21.547 -0.706 22.984 1 97.62 194 LEU A O 1
ATOM 1553 N N . PHE A 1 195 ? 21.109 -2.285 21.484 1 97.62 195 PHE A N 1
ATOM 1554 C CA . PHE A 1 195 ? 19.844 -1.701 21.109 1 97.62 195 PHE A CA 1
ATOM 1555 C C . PHE A 1 195 ? 18.828 -1.796 22.234 1 97.62 195 PHE A C 1
ATOM 1557 O O . PHE A 1 195 ? 18.016 -0.894 22.422 1 97.62 195 PHE A O 1
ATOM 1564 N N . SER A 1 196 ? 18.844 -2.879 23 1 97.62 196 SER A N 1
ATOM 1565 C CA . SER A 1 196 ? 17.922 -3.039 24.109 1 97.62 196 SER A CA 1
ATOM 1566 C C . SER A 1 196 ? 18.25 -2.059 25.234 1 97.62 196 SER A C 1
ATOM 1568 O O . SER A 1 196 ? 17.344 -1.464 25.828 1 97.62 196 SER A O 1
ATOM 1570 N N . CYS A 1 197 ? 19.516 -1.927 25.531 1 97.62 197 CYS A N 1
ATOM 1571 C CA . CYS A 1 197 ? 19.922 -0.976 26.562 1 97.62 197 CYS A CA 1
ATOM 1572 C C . CYS A 1 197 ? 19.578 0.45 26.156 1 97.62 197 CYS A C 1
ATOM 1574 O O . CYS A 1 197 ? 19.047 1.219 26.969 1 97.62 197 CYS A O 1
ATOM 1576 N N . TYR A 1 198 ? 19.875 0.749 24.938 1 97.44 198 TYR A N 1
ATOM 1577 C CA . TYR A 1 198 ? 19.547 2.084 24.438 1 97.44 198 TYR A CA 1
ATOM 1578 C C . TYR A 1 198 ? 18.047 2.307 24.422 1 97.44 198 TYR A C 1
ATOM 1580 O O . TYR A 1 198 ? 17.562 3.377 24.797 1 97.44 198 TYR A O 1
ATOM 1588 N N . GLY A 1 199 ? 17.297 1.291 23.953 1 97.44 199 GLY A N 1
ATOM 1589 C CA . GLY A 1 199 ? 15.844 1.369 23.969 1 97.44 199 GLY A CA 1
ATOM 1590 C C . GLY A 1 199 ? 15.281 1.536 25.375 1 97.44 199 GLY A C 1
ATOM 1591 O O . GLY A 1 199 ? 14.383 2.348 25.578 1 97.44 199 GLY A O 1
ATOM 1592 N N . ALA A 1 200 ? 15.82 0.794 26.328 1 97.44 200 ALA A N 1
ATOM 1593 C CA . ALA A 1 200 ? 15.391 0.91 27.719 1 97.44 200 ALA A CA 1
ATOM 1594 C C . ALA A 1 200 ? 15.695 2.301 28.266 1 97.44 200 ALA A C 1
ATOM 1596 O O . ALA A 1 200 ? 14.883 2.873 29 1 97.44 200 ALA A O 1
ATOM 1597 N N . PHE A 1 201 ? 16.891 2.797 27.922 1 97.31 201 PHE A N 1
ATOM 1598 C CA . PHE A 1 201 ? 17.266 4.145 28.328 1 97.31 201 PHE A CA 1
ATOM 1599 C C . PHE A 1 201 ? 16.266 5.172 27.797 1 97.31 201 PHE A C 1
ATOM 1601 O O . PHE A 1 201 ? 15.812 6.035 28.547 1 97.31 201 PHE A O 1
ATOM 1608 N N . LEU A 1 202 ? 15.875 5.094 26.531 1 97 202 LEU A N 1
ATOM 1609 C CA . LEU A 1 202 ? 14.93 6.031 25.922 1 97 202 LEU A CA 1
ATOM 1610 C C . LEU A 1 202 ? 13.562 5.934 26.609 1 97 202 LEU A C 1
ATOM 1612 O O . LEU A 1 202 ? 12.891 6.949 26.812 1 97 202 LEU A O 1
ATOM 1616 N N . VAL A 1 203 ? 13.172 4.672 26.938 1 96.69 203 VAL A N 1
ATOM 1617 C CA . VAL A 1 203 ? 11.883 4.469 27.578 1 96.69 203 VAL A CA 1
ATOM 1618 C C . VAL A 1 203 ? 11.898 5.105 28.969 1 96.69 203 VAL A C 1
ATOM 1620 O O . VAL A 1 203 ? 10.953 5.805 29.344 1 96.69 203 VAL A O 1
ATOM 1623 N N . VAL A 1 204 ? 12.969 4.879 29.734 1 96.75 204 VAL A N 1
ATOM 1624 C CA . VAL A 1 204 ? 13.078 5.414 31.094 1 96.75 204 VAL A CA 1
ATOM 1625 C C . VAL A 1 204 ? 13.078 6.941 31.047 1 96.75 204 VAL A C 1
ATOM 1627 O O . VAL A 1 204 ? 12.391 7.59 31.828 1 96.75 204 VAL A O 1
ATOM 1630 N N . VAL A 1 205 ? 13.852 7.453 30.094 1 96.75 205 VAL A N 1
ATOM 1631 C CA . VAL A 1 205 ? 13.93 8.906 29.969 1 96.75 205 VAL A CA 1
ATOM 1632 C C . VAL A 1 205 ? 12.57 9.469 29.578 1 96.75 205 VAL A C 1
ATOM 1634 O O . VAL A 1 205 ? 12.156 10.523 30.062 1 96.75 205 VAL A O 1
ATOM 1637 N N . THR A 1 206 ? 11.859 8.836 28.719 1 95.56 206 THR A N 1
ATOM 1638 C CA . THR A 1 206 ? 10.555 9.289 28.266 1 95.56 206 THR A CA 1
ATOM 1639 C C . THR A 1 206 ? 9.539 9.242 29.391 1 95.56 206 THR A C 1
ATOM 1641 O O . THR A 1 206 ? 8.75 10.172 29.578 1 95.56 206 THR A O 1
ATOM 1644 N N . VAL A 1 207 ? 9.57 8.133 30.172 1 93.88 207 VAL A N 1
ATOM 1645 C CA . VAL A 1 207 ? 8.672 8 31.312 1 93.88 207 VAL A CA 1
ATOM 1646 C C . VAL A 1 207 ? 8.977 9.086 32.344 1 93.88 207 VAL A C 1
ATOM 1648 O O . VAL A 1 207 ? 8.062 9.695 32.906 1 93.88 207 VAL A O 1
ATOM 1651 N N . SER A 1 208 ? 10.258 9.328 32.594 1 94.5 208 SER A N 1
ATOM 1652 C CA . SER A 1 208 ? 10.664 10.383 33.5 1 94.5 208 SER A CA 1
ATOM 1653 C C . SER A 1 208 ? 10.156 11.75 33.031 1 94.5 208 SER A C 1
ATOM 1655 O O . SER A 1 208 ? 9.719 12.562 33.844 1 94.5 208 SER A O 1
ATOM 1657 N N . HIS A 1 209 ? 10.289 11.961 31.734 1 92.62 209 HIS A N 1
ATOM 1658 C CA . HIS A 1 209 ? 9.789 13.203 31.156 1 92.62 209 HIS A CA 1
ATOM 1659 C C . HIS A 1 209 ? 8.297 13.367 31.422 1 92.62 209 HIS A C 1
ATOM 1661 O O . HIS A 1 209 ? 7.848 14.438 31.844 1 92.62 209 HIS A O 1
ATOM 1667 N N . ILE A 1 210 ? 7.512 12.328 31.234 1 86.94 210 ILE A N 1
ATOM 1668 C CA . ILE A 1 210 ? 6.059 12.367 31.375 1 86.94 210 ILE A CA 1
ATOM 1669 C C . ILE A 1 210 ? 5.695 12.594 32.844 1 86.94 210 ILE A C 1
ATOM 1671 O O . ILE A 1 210 ? 4.773 13.359 33.156 1 86.94 210 ILE A O 1
ATOM 1675 N N . VAL A 1 211 ? 6.418 11.977 33.719 1 87.94 211 VAL A N 1
ATOM 1676 C CA . VAL A 1 211 ? 6.172 12.125 35.156 1 87.94 211 VAL A CA 1
ATOM 1677 C C . VAL A 1 211 ? 6.465 13.562 35.594 1 87.94 211 VAL A C 1
ATOM 1679 O O . VAL A 1 211 ? 5.723 14.148 36.375 1 87.94 211 VAL A O 1
ATOM 1682 N N . LEU A 1 212 ? 7.516 14.109 35.062 1 90.19 212 LEU A N 1
ATOM 1683 C CA . LEU A 1 212 ? 7.879 15.484 35.375 1 90.19 212 LEU A CA 1
ATOM 1684 C C . LEU A 1 212 ? 6.828 16.469 34.875 1 90.19 212 LEU A C 1
ATOM 1686 O O . LEU A 1 212 ? 6.484 17.422 35.562 1 90.19 212 LEU A O 1
ATOM 1690 N N . ILE A 1 213 ? 6.352 16.25 33.656 1 82.5 213 ILE A N 1
ATOM 1691 C CA . ILE A 1 213 ? 5.305 17.094 33.094 1 82.5 213 ILE A CA 1
ATOM 1692 C C . ILE A 1 213 ? 4.051 17 33.969 1 82.5 213 ILE A C 1
ATOM 1694 O O . ILE A 1 213 ? 3.404 18.016 34.25 1 82.5 213 ILE A O 1
ATOM 1698 N N . TYR A 1 214 ? 3.707 15.797 34.406 1 75.69 214 TYR A N 1
ATOM 1699 C CA . TYR A 1 214 ? 2.525 15.586 35.219 1 75.69 214 TYR A CA 1
ATOM 1700 C C . TYR A 1 214 ? 2.682 16.266 36.594 1 75.69 214 TYR A C 1
ATOM 1702 O O . TYR A 1 214 ? 1.701 16.734 37.156 1 75.69 214 TYR A O 1
ATOM 1710 N N . ALA A 1 215 ? 3.908 16.297 37.094 1 83.31 215 ALA A N 1
ATOM 1711 C CA . ALA A 1 215 ? 4.195 16.922 38.375 1 83.31 215 ALA A CA 1
ATOM 1712 C C . ALA A 1 215 ? 4.402 18.438 38.219 1 83.31 215 ALA A C 1
ATOM 1714 O O . ALA A 1 215 ? 4.762 19.125 39.188 1 83.31 215 ALA A O 1
ATOM 1715 N N . ASP A 1 216 ? 4.242 18.969 37 1 82.44 216 ASP A N 1
ATOM 1716 C CA . ASP A 1 216 ? 4.406 20.375 36.688 1 82.44 216 ASP A CA 1
ATOM 1717 C C . ASP A 1 216 ? 5.828 20.844 36.969 1 82.44 216 ASP A C 1
ATOM 1719 O O . ASP A 1 216 ? 6.027 21.922 37.562 1 82.44 216 ASP A O 1
ATOM 1723 N N . LYS A 1 217 ? 6.75 19.953 36.844 1 90.44 217 LYS A N 1
ATOM 1724 C CA . LYS A 1 217 ? 8.164 20.297 36.938 1 90.44 217 LYS A CA 1
ATOM 1725 C C . LYS A 1 217 ? 8.82 20.422 35.562 1 90.44 217 LYS A C 1
ATOM 1727 O O . LYS A 1 217 ? 8.477 19.672 34.656 1 90.44 217 LYS A O 1
ATOM 1732 N N . ALA A 1 218 ? 9.695 21.281 35.438 1 89.94 218 ALA A N 1
ATOM 1733 C CA . ALA A 1 218 ? 10.383 21.469 34.156 1 89.94 218 ALA A CA 1
ATOM 1734 C C . ALA A 1 218 ? 11.414 20.375 33.906 1 89.94 218 ALA A C 1
ATOM 1736 O O . ALA A 1 218 ? 12.312 20.172 34.75 1 89.94 218 ALA A O 1
ATOM 1737 N N . PRO A 1 219 ? 11.297 19.656 32.906 1 91.12 219 PRO A N 1
ATOM 1738 C CA . PRO A 1 219 ? 12.281 18.609 32.656 1 91.12 219 PRO A CA 1
ATOM 1739 C C . PRO A 1 219 ? 13.656 19.172 32.281 1 91.12 219 PRO A C 1
ATOM 1741 O O . PRO A 1 219 ? 13.742 20.188 31.594 1 91.12 219 PRO A O 1
ATOM 1744 N N . PRO A 1 220 ? 14.664 18.578 32.781 1 92 220 PRO A N 1
ATOM 1745 C CA . PRO A 1 220 ? 16.016 18.984 32.375 1 92 220 PRO A CA 1
ATOM 1746 C C . PRO A 1 220 ? 16.266 18.828 30.891 1 92 220 PRO A C 1
ATOM 1748 O O . PRO A 1 220 ? 15.586 18.031 30.219 1 92 220 PRO A O 1
ATOM 1751 N N . SER A 1 221 ? 17.297 19.516 30.375 1 88.5 221 SER A N 1
ATOM 1752 C CA . SER A 1 221 ? 17.594 19.547 28.938 1 88.5 221 SER A CA 1
ATOM 1753 C C . SER A 1 221 ? 17.969 18.172 28.422 1 88.5 221 SER A C 1
ATOM 1755 O O . SER A 1 221 ? 17.625 17.812 27.297 1 88.5 221 SER A O 1
ATOM 1757 N N . PHE A 1 222 ? 18.656 17.484 29.266 1 89.31 222 PHE A N 1
ATOM 1758 C CA . PHE A 1 222 ? 19.062 16.141 28.891 1 89.31 222 PHE A CA 1
ATOM 1759 C C . PHE A 1 222 ? 17.859 15.234 28.688 1 89.31 222 PHE A C 1
ATOM 1761 O O . PHE A 1 222 ? 17.828 14.445 27.734 1 89.31 222 PHE A O 1
ATOM 1768 N N . ILE A 1 223 ? 16.891 15.336 29.469 1 91.94 223 ILE A N 1
ATOM 1769 C CA . ILE A 1 223 ? 15.688 14.516 29.375 1 91.94 223 ILE A CA 1
ATOM 1770 C C . ILE A 1 223 ? 14.883 14.914 28.141 1 91.94 223 ILE A C 1
ATOM 1772 O O . ILE A 1 223 ? 14.375 14.055 27.422 1 91.94 223 ILE A O 1
ATOM 1776 N N . ASN A 1 224 ? 14.836 16.172 27.859 1 91.5 224 ASN A N 1
ATOM 1777 C CA . ASN A 1 224 ? 14.102 16.656 26.703 1 91.5 224 ASN A CA 1
ATOM 1778 C C . ASN A 1 224 ? 14.719 16.156 25.391 1 91.5 224 ASN A C 1
ATOM 1780 O O . ASN A 1 224 ? 14 15.875 24.438 1 91.5 224 ASN A O 1
ATOM 1784 N N . ARG A 1 225 ? 15.945 16.047 25.469 1 92.81 225 ARG A N 1
ATOM 1785 C CA . ARG A 1 225 ? 16.688 15.672 24.266 1 92.81 225 ARG A CA 1
ATOM 1786 C C . ARG A 1 225 ? 16.422 14.211 23.891 1 92.81 225 ARG A C 1
ATOM 1788 O O . ARG A 1 225 ? 16.281 13.883 22.719 1 92.81 225 ARG A O 1
ATOM 1795 N N . PHE A 1 226 ? 16.297 13.359 24.906 1 95.25 226 PHE A N 1
ATOM 1796 C CA . PHE A 1 226 ? 16.219 11.93 24.641 1 95.25 226 PHE A CA 1
ATOM 1797 C C . PHE A 1 226 ? 14.805 11.414 24.812 1 95.25 226 PHE A C 1
ATOM 1799 O O . PHE A 1 226 ? 14.523 10.242 24.562 1 95.25 226 PHE A O 1
ATOM 1806 N N . SER A 1 227 ? 13.883 12.297 25.156 1 95.69 227 SER A N 1
ATOM 1807 C CA . SER A 1 227 ? 12.492 11.891 25.344 1 95.69 227 SER A CA 1
ATOM 1808 C C . SER A 1 227 ? 11.82 11.641 24 1 95.69 227 SER A C 1
ATOM 1810 O O . SER A 1 227 ? 11.781 12.516 23.141 1 95.69 227 SER A O 1
ATOM 1812 N N . ALA A 1 228 ? 11.25 10.469 23.859 1 94.62 228 ALA A N 1
ATOM 1813 C CA . ALA A 1 228 ? 10.547 10.117 22.641 1 94.62 228 ALA A CA 1
ATOM 1814 C C . ALA A 1 228 ? 9.312 10.992 22.438 1 94.62 228 ALA A C 1
ATOM 1816 O O . ALA A 1 228 ? 8.945 11.305 21.297 1 94.62 228 ALA A O 1
ATOM 1817 N N . TYR A 1 229 ? 8.781 11.414 23.484 1 89.81 229 TYR A N 1
ATOM 1818 C CA . TYR A 1 229 ? 7.605 12.273 23.438 1 89.81 229 TYR A CA 1
ATOM 1819 C C . TYR A 1 229 ? 7.949 13.633 22.828 1 89.81 229 TYR A C 1
ATOM 1821 O O . TYR A 1 229 ? 7.281 14.086 21.891 1 89.81 229 TYR A O 1
ATOM 1829 N N . THR A 1 230 ? 8.938 14.234 23.328 1 91 230 THR A N 1
ATOM 1830 C CA . THR A 1 230 ? 9.359 15.539 22.844 1 91 230 THR A CA 1
ATOM 1831 C C . THR A 1 230 ? 9.766 15.469 21.375 1 91 230 THR A C 1
ATOM 1833 O O . THR A 1 230 ? 9.398 16.328 20.578 1 91 230 THR A O 1
ATOM 1836 N N . ASN A 1 231 ? 10.484 14.422 21.062 1 94.31 231 ASN A N 1
ATOM 1837 C CA . ASN A 1 231 ? 10.969 14.289 19.703 1 94.31 231 ASN A CA 1
ATOM 1838 C C . ASN A 1 231 ? 9.836 14 18.719 1 94.31 231 ASN A C 1
ATOM 1840 O O . ASN A 1 231 ? 9.867 14.438 17.578 1 94.31 231 ASN A O 1
ATOM 1844 N N . LEU A 1 232 ? 8.891 13.227 19.172 1 90.94 232 LEU A N 1
ATOM 1845 C CA . LEU A 1 232 ? 7.715 12.992 18.344 1 90.94 232 LEU A CA 1
ATOM 1846 C C . LEU A 1 232 ? 6.977 14.297 18.062 1 90.94 232 LEU A C 1
ATOM 1848 O O . LEU A 1 232 ? 6.523 14.539 16.953 1 90.94 232 LEU A O 1
ATOM 1852 N N . LEU A 1 233 ? 6.91 15.164 19.078 1 86.56 233 LEU A N 1
ATOM 1853 C CA . LEU A 1 233 ? 6.238 16.453 18.922 1 86.56 233 LEU A CA 1
ATOM 1854 C C . LEU A 1 233 ? 7.008 17.344 17.969 1 86.56 233 LEU A C 1
ATOM 1856 O O . LEU A 1 233 ? 6.406 18.062 17.156 1 86.56 233 LEU A O 1
ATOM 1860 N N . LYS A 1 234 ? 8.266 17.266 18.078 1 90.25 234 LYS A N 1
ATOM 1861 C CA . LYS A 1 234 ? 9.094 18.062 17.172 1 90.25 234 LYS A CA 1
ATOM 1862 C C . LYS A 1 234 ? 8.922 17.625 15.727 1 90.25 234 LYS A C 1
ATOM 1864 O O . LYS A 1 234 ? 8.82 18.469 14.828 1 90.25 234 LYS A O 1
ATOM 1869 N N . ILE A 1 235 ? 8.859 16.391 15.508 1 91.5 235 ILE A N 1
ATOM 1870 C CA . ILE A 1 235 ? 8.75 15.836 14.156 1 91.5 235 ILE A CA 1
ATOM 1871 C C . ILE A 1 235 ? 7.391 16.188 13.562 1 91.5 235 ILE A C 1
ATOM 1873 O O . ILE A 1 235 ? 7.293 16.516 12.375 1 91.5 235 ILE A O 1
ATOM 1877 N N . THR A 1 236 ? 6.316 16.172 14.375 1 86.25 236 THR A N 1
ATOM 1878 C CA . THR A 1 236 ? 4.961 16.344 13.867 1 86.25 236 THR A CA 1
ATOM 1879 C C . THR A 1 236 ? 4.535 17.812 13.953 1 86.25 236 THR A C 1
ATOM 1881 O O . THR A 1 236 ? 3.441 18.172 13.516 1 86.25 236 THR A O 1
ATOM 1884 N N . ALA A 1 237 ? 5.418 18.672 14.508 1 82.62 237 ALA A N 1
ATOM 1885 C CA . ALA A 1 237 ? 5.094 20.078 14.656 1 82.62 237 ALA A CA 1
ATOM 1886 C C . ALA A 1 237 ? 4.934 20.75 13.297 1 82.62 237 ALA A C 1
ATOM 1888 O O . ALA A 1 237 ? 5.684 20.469 12.359 1 82.62 237 ALA A O 1
ATOM 1889 N N . THR A 1 238 ? 3.904 21.547 13.133 1 81.12 238 THR A N 1
ATOM 1890 C CA . THR A 1 238 ? 3.686 22.328 11.93 1 81.12 238 THR A CA 1
ATOM 1891 C C . THR A 1 238 ? 3.629 23.828 12.266 1 81.12 238 THR A C 1
ATOM 1893 O O . THR A 1 238 ? 3.096 24.219 13.305 1 81.12 238 THR A O 1
ATOM 1896 N N . VAL A 1 239 ? 4.395 24.641 11.602 1 76 239 VAL A N 1
ATOM 1897 C CA . VAL A 1 239 ? 4.426 26.078 11.797 1 76 239 VAL A CA 1
ATOM 1898 C C . VAL A 1 239 ? 3.676 26.766 10.656 1 76 239 VAL A C 1
ATOM 1900 O O . VAL A 1 239 ? 3.754 26.344 9.5 1 76 239 VAL A O 1
ATOM 1903 N N . PRO A 1 240 ? 2.834 27.672 11.125 1 73.06 240 PRO A N 1
ATOM 1904 C CA . PRO A 1 240 ? 2.143 28.406 10.07 1 73.06 240 PRO 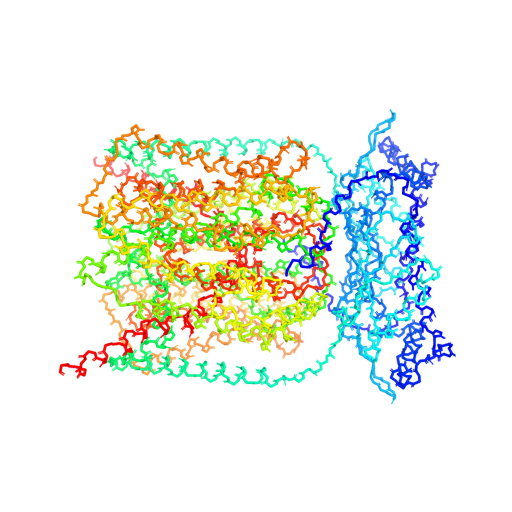A CA 1
ATOM 1905 C C . PRO A 1 240 ? 3.102 29.172 9.148 1 73.06 240 PRO A C 1
ATOM 1907 O O . PRO A 1 240 ? 4.246 29.422 9.523 1 73.06 240 PRO A O 1
ATOM 1910 N N . GLN A 1 241 ? 2.65 29.391 7.984 1 64.31 241 GLN A N 1
ATOM 1911 C CA . GLN A 1 241 ? 3.449 30.094 6.984 1 64.31 241 GLN A CA 1
ATOM 1912 C C . GLN A 1 241 ? 3.898 31.469 7.496 1 64.31 241 GLN A C 1
ATOM 1914 O O . GLN A 1 241 ? 3.119 32.188 8.125 1 64.31 241 GLN A O 1
ATOM 1919 N N . SER A 1 242 ? 5.27 31.594 7.719 1 57.44 242 SER A N 1
ATOM 1920 C CA . SER A 1 242 ? 5.816 32.844 8.188 1 57.44 242 SER A CA 1
ATOM 1921 C C . SER A 1 242 ? 5.445 34 7.242 1 57.44 242 SER A C 1
ATOM 1923 O O . SER A 1 242 ? 5.406 33.812 6.023 1 57.44 242 SER A O 1
ATOM 1925 N N . GLN A 1 243 ? 4.758 35.094 7.688 1 53.19 243 GLN A N 1
ATOM 1926 C CA . GLN A 1 243 ? 4.43 36.281 6.906 1 53.19 243 GLN A CA 1
ATOM 1927 C C . GLN A 1 243 ? 5.691 36.969 6.414 1 53.19 243 GLN A C 1
ATOM 1929 O O . GLN A 1 243 ? 5.633 37.812 5.504 1 53.19 243 GLN A O 1
ATOM 1934 N N . THR A 1 244 ? 6.91 36.844 7.109 1 50.31 244 THR A N 1
ATOM 1935 C CA . THR A 1 244 ? 8.062 37.625 6.637 1 50.31 244 THR A CA 1
ATOM 1936 C C . THR A 1 244 ? 8.797 36.844 5.535 1 50.31 244 THR A C 1
ATOM 1938 O O . THR A 1 244 ? 8.773 35.625 5.5 1 50.31 244 THR A O 1
ATOM 1941 N N . LYS A 1 245 ? 9.312 37.562 4.512 1 50.09 245 LYS A N 1
ATOM 1942 C CA . LYS A 1 245 ? 10.016 37.094 3.311 1 50.09 245 LYS A CA 1
ATOM 1943 C C . LYS A 1 245 ? 10.984 35.969 3.629 1 50.09 245 LYS A C 1
ATOM 1945 O O . LYS A 1 245 ? 11.094 35 2.869 1 50.09 245 LYS A O 1
ATOM 1950 N N . THR A 1 246 ? 11.922 36.219 4.48 1 47.69 246 THR A N 1
ATOM 1951 C CA . THR A 1 246 ? 13.039 35.312 4.785 1 47.69 246 THR A CA 1
ATOM 1952 C C . THR A 1 246 ? 12.531 33.938 5.215 1 47.69 246 THR A C 1
ATOM 1954 O O . THR A 1 246 ? 13.18 32.938 4.945 1 47.69 246 THR A O 1
ATOM 1957 N N . GLU A 1 247 ? 11.5 33.812 5.922 1 51.94 247 GLU A N 1
ATOM 1958 C CA . GLU A 1 247 ? 10.984 32.625 6.598 1 51.94 247 GLU A CA 1
ATOM 1959 C C . GLU A 1 247 ? 10.078 31.828 5.672 1 51.94 247 GLU A C 1
ATOM 1961 O O . GLU A 1 247 ? 9.516 30.812 6.078 1 51.94 247 GLU A O 1
ATOM 1966 N N . SER A 1 248 ? 10.039 32.219 4.387 1 58.75 248 SER A N 1
ATOM 1967 C CA . SER A 1 248 ? 9.195 31.781 3.285 1 58.75 248 SER A CA 1
ATOM 1968 C C . SER A 1 248 ? 9.742 30.516 2.637 1 58.75 248 SER A C 1
ATOM 1970 O O . SER A 1 248 ? 9.266 30.094 1.577 1 58.75 248 SER A O 1
ATOM 1972 N N . MET A 1 249 ? 10.633 29.906 3.197 1 81.25 249 MET A N 1
ATOM 1973 C CA . MET A 1 249 ? 11.133 28.719 2.521 1 81.25 249 MET A CA 1
ATOM 1974 C C . MET A 1 249 ? 10.211 27.516 2.752 1 81.25 249 MET A C 1
ATOM 1976 O O . MET A 1 249 ? 10.656 26.375 2.77 1 81.25 249 MET A O 1
ATOM 1980 N N . ASP A 1 250 ? 9.023 27.891 2.895 1 88.44 250 ASP A N 1
ATOM 1981 C CA . ASP A 1 250 ? 8.055 26.844 3.174 1 88.44 250 ASP A CA 1
ATOM 1982 C C . ASP A 1 250 ? 7.859 25.938 1.96 1 88.44 250 ASP A C 1
ATOM 1984 O O . ASP A 1 250 ? 7.57 24.75 2.107 1 88.44 250 ASP A O 1
ATOM 1988 N N . CYS A 1 251 ? 8.062 26.547 0.799 1 92.69 251 CYS A N 1
ATOM 1989 C CA . CYS A 1 251 ? 7.871 25.766 -0.418 1 92.69 251 CYS A CA 1
ATOM 1990 C C . CYS A 1 251 ? 8.906 24.656 -0.524 1 92.69 251 CYS A C 1
ATOM 1992 O O . CYS A 1 251 ? 8.672 23.641 -1.183 1 92.69 251 CYS A O 1
ATOM 1994 N N . VAL A 1 252 ? 10.016 24.828 0.148 1 94.75 252 VAL A N 1
ATOM 1995 C CA . VAL A 1 252 ? 11.086 23.844 0.112 1 94.75 252 VAL A CA 1
ATOM 1996 C C . VAL A 1 252 ? 10.633 22.562 0.809 1 94.75 252 VAL A C 1
ATOM 1998 O O . VAL A 1 252 ? 11.055 21.453 0.438 1 94.75 252 VAL A O 1
ATOM 2001 N N . ASN A 1 253 ? 9.727 22.719 1.794 1 94.06 253 ASN A N 1
ATOM 2002 C CA . ASN A 1 253 ? 9.203 21.531 2.475 1 94.06 253 ASN A CA 1
ATOM 2003 C C . ASN A 1 253 ? 8.43 20.641 1.517 1 94.06 253 ASN A C 1
ATOM 2005 O O . ASN A 1 253 ? 8.586 19.406 1.545 1 94.06 253 ASN A O 1
ATOM 2009 N N . GLY A 1 254 ? 7.668 21.25 0.708 1 94.69 254 GLY A N 1
ATOM 2010 C CA . GLY A 1 254 ? 6.938 20.484 -0.284 1 94.69 254 GLY A CA 1
ATOM 2011 C C . GLY A 1 254 ? 7.844 19.812 -1.299 1 94.69 254 GLY A C 1
ATOM 2012 O O . GLY A 1 254 ? 7.625 18.656 -1.66 1 94.69 254 GLY A O 1
ATOM 2013 N N . ILE A 1 255 ? 8.852 20.484 -1.718 1 96.19 255 ILE A N 1
ATOM 2014 C CA . ILE A 1 255 ? 9.789 19.969 -2.703 1 96.19 255 ILE A CA 1
ATOM 2015 C C . ILE A 1 255 ? 10.531 18.766 -2.123 1 96.19 255 ILE A C 1
ATOM 2017 O O . ILE A 1 255 ? 10.672 17.734 -2.785 1 96.19 255 ILE A O 1
ATOM 2021 N N . ARG A 1 256 ? 10.938 18.844 -0.895 1 96.69 256 ARG A N 1
ATOM 2022 C CA . ARG A 1 256 ? 11.656 17.766 -0.234 1 96.69 256 ARG A CA 1
ATOM 2023 C C . ARG A 1 256 ? 10.766 16.531 -0.074 1 96.69 256 ARG A C 1
ATOM 2025 O O . ARG A 1 256 ? 11.18 15.414 -0.387 1 96.69 256 ARG A O 1
ATOM 2032 N N . ALA A 1 257 ? 9.562 16.812 0.424 1 96.31 257 ALA A N 1
ATOM 2033 C CA . ALA A 1 257 ? 8.625 15.711 0.665 1 96.31 257 ALA A CA 1
ATOM 2034 C C . ALA A 1 257 ? 8.297 14.977 -0.632 1 96.31 257 ALA A C 1
ATOM 2036 O O . ALA A 1 257 ? 8.359 13.742 -0.689 1 96.31 257 ALA A O 1
ATOM 2037 N N . LEU A 1 258 ? 8.039 15.695 -1.676 1 95.56 258 LEU A N 1
ATOM 2038 C CA . LEU A 1 258 ? 7.66 15.102 -2.955 1 95.56 258 LEU A CA 1
ATOM 2039 C C . LEU A 1 258 ? 8.852 14.383 -3.59 1 95.56 258 LEU A C 1
ATOM 2041 O O . LEU A 1 258 ? 8.68 13.344 -4.234 1 95.56 258 LEU A O 1
ATOM 2045 N N . SER A 1 259 ? 9.977 14.945 -3.412 1 96.62 259 SER A N 1
ATOM 2046 C CA . SER A 1 259 ? 11.18 14.305 -3.938 1 96.62 259 SER A CA 1
ATOM 2047 C C . SER A 1 259 ? 11.445 12.969 -3.246 1 96.62 259 SER A C 1
ATOM 2049 O O . SER A 1 259 ? 11.844 12 -3.891 1 96.62 259 SER A O 1
ATOM 2051 N N . MET A 1 260 ? 11.219 12.906 -1.953 1 97.06 260 MET A N 1
ATOM 2052 C CA . MET A 1 260 ? 11.414 11.656 -1.225 1 97.06 260 MET A CA 1
ATOM 2053 C C . MET A 1 260 ? 10.406 10.602 -1.67 1 97.06 260 MET A C 1
ATOM 2055 O O . MET A 1 260 ? 10.758 9.43 -1.816 1 97.06 260 MET A O 1
ATOM 2059 N N . ILE A 1 261 ? 9.211 10.977 -1.906 1 96.12 261 ILE A N 1
ATOM 2060 C CA . ILE A 1 261 ? 8.195 10.055 -2.404 1 96.12 261 ILE A CA 1
ATOM 2061 C C . ILE A 1 261 ? 8.602 9.531 -3.779 1 96.12 261 ILE A C 1
ATOM 2063 O O . ILE A 1 261 ? 8.445 8.344 -4.07 1 96.12 261 ILE A O 1
ATOM 2067 N N . TRP A 1 262 ? 9.172 10.406 -4.547 1 95.31 262 TRP A N 1
ATOM 2068 C CA . TRP A 1 262 ? 9.602 10.008 -5.883 1 95.31 262 TRP A CA 1
ATOM 2069 C C . TRP A 1 262 ? 10.727 8.984 -5.812 1 95.31 262 TRP A C 1
ATOM 2071 O O . TRP A 1 262 ? 10.805 8.07 -6.637 1 95.31 262 TRP A O 1
ATOM 2081 N N . ILE A 1 263 ? 11.578 9.18 -4.91 1 96.88 263 ILE A N 1
ATOM 2082 C CA . ILE A 1 263 ? 12.664 8.219 -4.719 1 96.88 263 ILE A CA 1
ATOM 2083 C C . ILE A 1 263 ? 12.086 6.848 -4.387 1 96.88 263 ILE A C 1
ATOM 2085 O O . ILE A 1 263 ? 12.516 5.836 -4.941 1 96.88 263 ILE A O 1
ATOM 2089 N N . ILE A 1 264 ? 11.102 6.797 -3.586 1 97.25 264 ILE A N 1
ATOM 2090 C CA . ILE A 1 264 ? 10.477 5.531 -3.215 1 97.25 264 ILE A CA 1
ATOM 2091 C C . ILE A 1 264 ? 9.773 4.926 -4.426 1 97.25 264 ILE A C 1
ATOM 2093 O O . ILE A 1 264 ? 9.867 3.719 -4.664 1 97.25 264 ILE A O 1
ATOM 2097 N N . ILE A 1 265 ? 9.117 5.773 -5.234 1 96.38 265 ILE A N 1
ATOM 2098 C CA . ILE A 1 265 ? 8.453 5.309 -6.449 1 96.38 265 ILE A CA 1
ATOM 2099 C C . ILE A 1 265 ? 9.477 4.637 -7.367 1 96.38 265 ILE A C 1
ATOM 2101 O O . ILE A 1 265 ? 9.227 3.551 -7.895 1 96.38 265 ILE A O 1
ATOM 2105 N N . ASN A 1 266 ? 10.57 5.242 -7.453 1 95.31 266 ASN A N 1
ATOM 2106 C CA . ASN A 1 266 ? 11.633 4.703 -8.297 1 95.31 266 ASN A CA 1
ATOM 2107 C C . ASN A 1 266 ? 12.117 3.346 -7.797 1 95.31 266 ASN A C 1
ATOM 2109 O O . ASN A 1 266 ? 12.266 2.408 -8.586 1 95.31 266 ASN A O 1
ATOM 2113 N N . HIS A 1 267 ? 12.32 3.211 -6.57 1 96.25 267 HIS A N 1
ATOM 2114 C CA . HIS A 1 267 ? 12.914 1.99 -6.035 1 96.25 267 HIS A CA 1
ATOM 2115 C C . HIS A 1 267 ? 11.891 0.866 -5.957 1 96.25 267 HIS A C 1
ATOM 2117 O O . HIS A 1 267 ? 12.242 -0.313 -6.023 1 96.25 267 HIS A O 1
ATOM 2123 N N . VAL A 1 268 ? 10.617 1.2 -5.855 1 96.25 268 VAL A N 1
ATOM 2124 C CA . VAL A 1 268 ? 9.586 0.178 -5.984 1 96.25 268 VAL A CA 1
ATOM 2125 C C . VAL A 1 268 ? 9.594 -0.396 -7.398 1 96.25 268 VAL A C 1
ATOM 2127 O O . VAL A 1 268 ? 9.461 -1.607 -7.586 1 96.25 268 VAL A O 1
ATOM 2130 N N . HIS A 1 269 ? 9.766 0.488 -8.359 1 94.69 269 HIS A N 1
ATOM 2131 C CA . HIS A 1 269 ? 9.828 0.043 -9.742 1 94.69 269 HIS A CA 1
ATOM 2132 C C . HIS A 1 269 ? 11.086 -0.781 -10.008 1 94.69 269 HIS A C 1
ATOM 2134 O O . HIS A 1 269 ? 11.031 -1.788 -10.719 1 94.69 269 HIS A O 1
ATOM 2140 N N . ASP A 1 270 ? 12.18 -0.383 -9.383 1 92.56 270 ASP A N 1
ATOM 2141 C CA . ASP A 1 270 ? 13.414 -1.145 -9.516 1 92.56 270 ASP A CA 1
ATOM 2142 C C . ASP A 1 270 ? 13.242 -2.564 -8.977 1 92.56 270 ASP A C 1
ATOM 2144 O O . ASP A 1 270 ? 13.68 -3.529 -9.617 1 92.56 270 ASP A O 1
ATOM 2148 N N . ALA A 1 271 ? 12.664 -2.639 -7.863 1 92.81 271 ALA A N 1
ATOM 2149 C CA . ALA A 1 271 ? 12.453 -3.951 -7.258 1 92.81 271 ALA A CA 1
ATOM 2150 C C . ALA A 1 271 ? 11.523 -4.809 -8.117 1 92.81 271 ALA A C 1
ATOM 2152 O O . ALA A 1 271 ? 11.758 -6.008 -8.281 1 92.81 271 ALA A O 1
ATOM 2153 N N . ALA A 1 272 ? 10.5 -4.211 -8.664 1 91.38 272 ALA A N 1
ATOM 2154 C CA . ALA A 1 272 ? 9.531 -4.941 -9.484 1 91.38 272 ALA A CA 1
ATOM 2155 C C . ALA A 1 272 ? 10.203 -5.539 -10.719 1 91.38 272 ALA A C 1
ATOM 2157 O O . ALA A 1 272 ? 9.805 -6.609 -11.18 1 91.38 272 ALA A O 1
ATOM 2158 N N . LEU A 1 273 ? 11.211 -4.926 -11.18 1 88.56 273 LEU A N 1
ATOM 2159 C CA . LEU A 1 273 ? 11.906 -5.402 -12.367 1 88.56 273 LEU A CA 1
ATOM 2160 C C . LEU A 1 273 ? 12.797 -6.59 -12.039 1 88.56 273 LEU A C 1
ATOM 2162 O O . LEU A 1 273 ? 13.094 -7.41 -12.906 1 88.56 273 LEU A O 1
ATOM 2166 N N . GLY A 1 274 ? 13.18 -6.676 -10.797 1 88.75 274 GLY A N 1
ATOM 2167 C CA . GLY A 1 274 ? 14.133 -7.719 -10.438 1 88.75 274 GLY A CA 1
ATOM 2168 C C . GLY A 1 274 ? 13.484 -8.922 -9.781 1 88.75 274 GLY A C 1
ATOM 2169 O O . GLY A 1 274 ? 14.102 -9.977 -9.648 1 88.75 274 GLY A O 1
ATOM 2170 N N . LEU A 1 275 ? 12.25 -8.859 -9.492 1 94.12 275 LEU A N 1
ATOM 2171 C CA . LEU A 1 275 ? 11.586 -9.938 -8.766 1 94.12 275 LEU A CA 1
ATOM 2172 C C . LEU A 1 275 ? 11.055 -10.992 -9.727 1 94.12 275 LEU A C 1
ATOM 2174 O O . LEU A 1 275 ? 10.695 -10.68 -10.867 1 94.12 275 LEU A O 1
ATOM 2178 N N . PRO A 1 276 ? 11.062 -12.281 -9.32 1 95.62 276 PRO A N 1
ATOM 2179 C CA . PRO A 1 276 ? 10.461 -13.336 -10.141 1 95.62 276 PRO A CA 1
ATOM 2180 C C . PRO A 1 276 ? 8.992 -13.062 -10.477 1 95.62 276 PRO A C 1
ATOM 2182 O O . PRO A 1 276 ? 8.18 -12.859 -9.57 1 95.62 276 PRO A O 1
ATOM 2185 N N . THR A 1 277 ? 8.719 -13.047 -11.758 1 94.75 277 THR A N 1
ATOM 2186 C CA . THR A 1 277 ? 7.395 -12.672 -12.242 1 94.75 277 THR A CA 1
ATOM 2187 C C . THR A 1 277 ? 6.891 -13.672 -13.281 1 94.75 277 THR A C 1
ATOM 2189 O O . THR A 1 277 ? 7.656 -14.133 -14.125 1 94.75 277 THR A O 1
ATOM 2192 N N . THR A 1 278 ? 5.59 -13.961 -13.258 1 94.88 278 THR A N 1
ATOM 2193 C CA . THR A 1 278 ? 5.027 -15.008 -14.102 1 94.88 278 THR A CA 1
ATOM 2194 C C . THR A 1 278 ? 4.598 -14.445 -15.453 1 94.88 278 THR A C 1
ATOM 2196 O O . THR A 1 278 ? 4.355 -15.195 -16.406 1 94.88 278 THR A O 1
ATOM 2199 N N . ASN A 1 279 ? 4.402 -13.148 -15.555 1 94.06 279 ASN A N 1
ATOM 2200 C CA . ASN A 1 279 ? 4.039 -12.484 -16.797 1 94.06 279 ASN A CA 1
ATOM 2201 C C . ASN A 1 279 ? 5.07 -11.43 -17.188 1 94.06 279 ASN A C 1
ATOM 2203 O O . ASN A 1 279 ? 4.723 -10.273 -17.438 1 94.06 279 ASN A O 1
ATOM 2207 N N . THR A 1 280 ? 6.234 -11.914 -17.406 1 93.69 280 THR A N 1
ATOM 2208 C CA . THR A 1 280 ? 7.379 -11.055 -17.688 1 93.69 280 THR A CA 1
ATOM 2209 C C . THR A 1 280 ? 7.129 -10.211 -18.938 1 93.69 280 THR A C 1
ATOM 2211 O O . THR A 1 280 ? 7.602 -9.07 -19.031 1 93.69 280 THR A O 1
ATOM 2214 N N . VAL A 1 281 ? 6.324 -10.719 -19.859 1 93 281 VAL A N 1
ATOM 2215 C CA . VAL A 1 281 ? 6.008 -9.992 -21.094 1 93 281 VAL A CA 1
ATOM 2216 C C . VAL A 1 281 ? 5.262 -8.703 -20.75 1 93 281 VAL A C 1
ATOM 2218 O O . VAL A 1 281 ? 5.59 -7.629 -21.266 1 93 281 VAL A O 1
ATOM 2221 N N . ILE A 1 282 ? 4.324 -8.859 -19.859 1 94.06 282 ILE A N 1
ATOM 2222 C CA . ILE A 1 282 ? 3.525 -7.699 -19.469 1 94.06 282 ILE A CA 1
ATOM 2223 C C . ILE A 1 282 ? 4.402 -6.699 -18.719 1 94.06 282 ILE A C 1
ATOM 2225 O O . ILE A 1 282 ? 4.301 -5.492 -18.922 1 94.06 282 ILE A O 1
ATOM 2229 N N . ARG A 1 283 ? 5.227 -7.184 -17.828 1 93.5 283 ARG A N 1
ATOM 2230 C CA . ARG A 1 283 ? 6.145 -6.324 -17.094 1 93.5 283 ARG A CA 1
ATOM 2231 C C . ARG A 1 283 ? 7.066 -5.562 -18.047 1 93.5 283 ARG A C 1
ATOM 2233 O O . ARG A 1 283 ? 7.297 -4.363 -17.875 1 93.5 283 ARG A O 1
ATOM 2240 N N . THR A 1 284 ? 7.578 -6.27 -19.016 1 92 284 THR A N 1
ATOM 2241 C CA . THR A 1 284 ? 8.484 -5.66 -19.984 1 92 284 THR A CA 1
ATOM 2242 C C . THR A 1 284 ? 7.762 -4.586 -20.797 1 92 284 THR A C 1
ATOM 2244 O O . THR A 1 284 ? 8.312 -3.514 -21.047 1 92 284 THR A O 1
ATOM 2247 N N . GLU A 1 285 ? 6.578 -4.855 -21.188 1 92.69 285 GLU A N 1
ATOM 2248 C CA . GLU A 1 285 ? 5.785 -3.863 -21.922 1 92.69 285 GLU A CA 1
ATOM 2249 C C . GLU A 1 285 ? 5.562 -2.611 -21.078 1 92.69 285 GLU A C 1
ATOM 2251 O O . GLU A 1 285 ? 5.668 -1.491 -21.578 1 92.69 285 GLU A O 1
ATOM 2256 N N . TYR A 1 286 ? 5.301 -2.83 -19.859 1 92.88 286 TYR A N 1
ATOM 2257 C CA . TYR A 1 286 ? 5.105 -1.699 -18.953 1 92.88 286 TYR A CA 1
ATOM 2258 C C . TYR A 1 286 ? 6.387 -0.888 -18.812 1 92.88 286 TYR A C 1
ATOM 2260 O O . TYR A 1 286 ? 6.363 0.343 -18.891 1 92.88 286 TYR A O 1
ATOM 2268 N N . THR A 1 287 ? 7.5 -1.564 -18.625 1 90.12 287 THR A N 1
ATOM 2269 C CA . THR A 1 287 ? 8.773 -0.889 -18.406 1 90.12 287 THR A CA 1
ATOM 2270 C C . THR A 1 287 ? 9.203 -0.116 -19.641 1 90.12 287 THR A C 1
ATOM 2272 O O . THR A 1 287 ? 9.938 0.865 -19.547 1 90.12 287 THR A O 1
ATOM 2275 N N . ASN A 1 288 ? 8.664 -0.559 -20.797 1 90.81 288 ASN A N 1
ATOM 2276 C CA . ASN A 1 288 ? 9.008 0.108 -22.047 1 90.81 288 ASN A CA 1
ATOM 2277 C C . ASN A 1 288 ? 8 1.206 -22.391 1 90.81 288 ASN A C 1
ATOM 2279 O O . ASN A 1 288 ? 8.203 1.965 -23.328 1 90.81 288 ASN A O 1
ATOM 2283 N N . SER A 1 289 ? 6.988 1.249 -21.625 1 91.88 289 SER A N 1
ATOM 2284 C CA . SER A 1 289 ? 6.004 2.303 -21.828 1 91.88 289 SER A CA 1
ATOM 2285 C C . SER A 1 289 ? 6.496 3.641 -21.297 1 91.88 289 SER A C 1
ATOM 2287 O O . SER A 1 289 ? 7.512 3.699 -20.594 1 91.88 289 SER A O 1
ATOM 2289 N N . TYR A 1 290 ? 5.871 4.703 -21.672 1 89 290 TYR A N 1
ATOM 2290 C CA . TYR A 1 290 ? 6.262 6.039 -21.234 1 89 290 TYR A CA 1
ATOM 2291 C C . TYR A 1 290 ? 6.195 6.16 -19.719 1 89 290 TYR A C 1
ATOM 2293 O O . TYR A 1 290 ? 7.133 6.66 -19.078 1 89 290 TYR A O 1
ATOM 2301 N N . TYR A 1 291 ? 5.137 5.676 -19.141 1 87.12 291 TYR A N 1
ATOM 2302 C CA . TYR A 1 291 ? 4.953 5.785 -17.703 1 87.12 291 TYR A CA 1
ATOM 2303 C C . TYR A 1 291 ? 5.953 4.906 -16.953 1 87.12 291 TYR A C 1
ATOM 2305 O O . TYR A 1 291 ? 6.492 5.309 -15.922 1 87.12 291 TYR A O 1
ATOM 2313 N N . GLY A 1 292 ? 6.148 3.684 -17.547 1 90.25 292 GLY A N 1
ATOM 2314 C CA . GLY A 1 292 ? 7.121 2.797 -16.922 1 90.25 292 GLY A CA 1
ATOM 2315 C C . GLY A 1 292 ? 8.516 3.389 -16.859 1 90.25 292 GLY A C 1
ATOM 2316 O O . GLY A 1 292 ? 9.164 3.346 -15.82 1 90.25 292 GLY A O 1
ATOM 2317 N N . VAL A 1 293 ? 8.898 4.043 -17.938 1 89.75 293 VAL A N 1
ATOM 2318 C CA . VAL A 1 293 ? 10.234 4.629 -18 1 89.75 293 VAL A CA 1
ATOM 2319 C C . VAL A 1 293 ? 10.305 5.859 -17.109 1 89.75 293 VAL A C 1
ATOM 2321 O O . VAL A 1 293 ? 11.289 6.051 -16.391 1 89.75 293 VAL A O 1
ATOM 2324 N N . LEU A 1 294 ? 9.273 6.613 -17.125 1 89.31 294 LEU A N 1
ATOM 2325 C CA . LEU A 1 294 ? 9.219 7.828 -16.328 1 89.31 294 LEU A CA 1
ATOM 2326 C C . LEU A 1 294 ? 9.383 7.504 -14.844 1 89.31 294 LEU A C 1
ATOM 2328 O O . LEU A 1 294 ? 10.242 8.078 -14.164 1 89.31 294 LEU A O 1
ATOM 2332 N N . PHE A 1 295 ? 8.688 6.566 -14.359 1 88.69 295 PHE A N 1
ATOM 2333 C CA . PHE A 1 295 ? 8.68 6.273 -12.93 1 88.69 295 PHE A CA 1
ATOM 2334 C C . PHE A 1 295 ? 9.938 5.516 -12.523 1 88.69 295 PHE A C 1
ATOM 2336 O O . PHE A 1 295 ? 10.414 5.652 -11.391 1 88.69 295 PHE A O 1
ATOM 2343 N N . HIS A 1 296 ? 10.469 4.816 -13.438 1 86.38 296 HIS A N 1
ATOM 2344 C CA . HIS A 1 296 ? 11.656 4.023 -13.141 1 86.38 296 HIS A CA 1
ATOM 2345 C C . HIS A 1 296 ? 12.922 4.867 -13.227 1 86.38 296 HIS A C 1
ATOM 2347 O O . HIS A 1 296 ? 13.914 4.578 -12.555 1 86.38 296 HIS A O 1
ATOM 2353 N N . ARG A 1 297 ? 12.852 5.938 -13.945 1 83.5 297 ARG A N 1
ATOM 2354 C CA . ARG A 1 297 ? 14.117 6.609 -14.219 1 83.5 297 ARG A CA 1
ATOM 2355 C C . ARG A 1 297 ? 14.117 8.031 -13.664 1 83.5 297 ARG A C 1
ATOM 2357 O O . ARG A 1 297 ? 15.164 8.68 -13.602 1 83.5 297 ARG A O 1
ATOM 2364 N N . LEU A 1 298 ? 13.039 8.469 -13.227 1 80.69 298 LEU A N 1
ATOM 2365 C CA . LEU A 1 298 ? 12.969 9.852 -12.758 1 80.69 298 LEU A CA 1
ATOM 2366 C C . LEU A 1 298 ? 13.539 9.969 -11.352 1 80.69 298 LEU A C 1
ATOM 2368 O O . LEU A 1 298 ? 13.812 11.078 -10.883 1 80.69 298 LEU A O 1
ATOM 2372 N N . GLY A 1 299 ? 13.766 8.859 -10.672 1 82.06 299 GLY A N 1
ATOM 2373 C CA . GLY A 1 299 ? 14.297 8.875 -9.312 1 82.06 299 GLY A CA 1
ATOM 2374 C C . GLY A 1 299 ? 15.641 9.57 -9.203 1 82.06 299 GLY A C 1
ATOM 2375 O O . GLY A 1 299 ? 15.922 10.242 -8.211 1 82.06 299 GLY A O 1
ATOM 2376 N N . GLY A 1 300 ? 16.438 9.5 -10.211 1 85.81 300 GLY A N 1
ATOM 2377 C CA . GLY A 1 300 ? 17.719 10.18 -10.227 1 85.81 300 GLY A CA 1
ATOM 2378 C C . GLY A 1 300 ? 17.594 11.688 -10.141 1 85.81 300 GLY A C 1
ATOM 2379 O O . GLY A 1 300 ? 18.422 12.344 -9.492 1 85.81 300 GLY A O 1
ATOM 2380 N N . LYS A 1 301 ? 16.531 12.18 -10.633 1 90.56 301 LYS A N 1
ATOM 2381 C CA . LYS A 1 301 ? 16.312 13.625 -10.609 1 90.56 301 LYS A CA 1
ATOM 2382 C C . LYS A 1 301 ? 15.961 14.109 -9.203 1 90.56 301 LYS A C 1
ATOM 2384 O O . LYS A 1 301 ? 16.328 15.219 -8.812 1 90.56 301 LYS A O 1
ATOM 2389 N N . ALA A 1 302 ? 15.297 13.242 -8.516 1 93.06 302 ALA A N 1
ATOM 2390 C CA . ALA A 1 302 ? 14.953 13.594 -7.141 1 93.06 302 ALA A CA 1
ATOM 2391 C C . ALA A 1 302 ? 16.203 13.734 -6.281 1 93.06 302 ALA A C 1
ATOM 2393 O O . ALA A 1 302 ? 16.297 14.625 -5.434 1 93.06 302 ALA A O 1
ATOM 2394 N N . VAL A 1 303 ? 17.141 12.906 -6.512 1 94.62 303 VAL A N 1
ATOM 2395 C CA . VAL A 1 303 ? 18.391 12.969 -5.781 1 94.62 303 VAL A CA 1
ATOM 2396 C C . VAL A 1 303 ? 19.141 14.258 -6.133 1 94.62 303 VAL A C 1
ATOM 2398 O O . VAL A 1 303 ? 19.766 14.875 -5.273 1 94.62 303 VAL A O 1
ATOM 2401 N N . ASP A 1 304 ? 19.031 14.672 -7.332 1 96.19 304 ASP A N 1
ATOM 2402 C CA . ASP A 1 304 ? 19.672 15.906 -7.777 1 96.19 304 ASP A CA 1
ATOM 2403 C C . ASP A 1 304 ? 19.016 17.125 -7.129 1 96.19 304 ASP A C 1
ATOM 2405 O O . ASP A 1 304 ? 19.703 18.109 -6.848 1 96.19 304 ASP A O 1
ATOM 2409 N N . ILE A 1 305 ? 17.766 17.031 -6.941 1 96.5 305 ILE A N 1
ATOM 2410 C CA . ILE A 1 305 ? 17.078 18.109 -6.223 1 96.5 305 ILE A CA 1
ATOM 2411 C C . ILE A 1 305 ? 17.672 18.234 -4.82 1 96.5 305 ILE A C 1
ATOM 2413 O O . ILE A 1 305 ? 17.953 19.344 -4.363 1 96.5 305 ILE A O 1
ATOM 2417 N N . PHE A 1 306 ? 17.891 17.141 -4.191 1 97.5 306 PHE A N 1
ATOM 2418 C CA . PHE A 1 306 ? 18.422 17.172 -2.832 1 97.5 306 PHE A CA 1
ATOM 2419 C C . PHE A 1 306 ? 19.844 17.719 -2.818 1 97.5 306 PHE A C 1
ATOM 2421 O O . PHE A 1 306 ? 20.219 18.438 -1.89 1 97.5 306 PHE A O 1
ATOM 2428 N N . LEU A 1 307 ? 20.625 17.391 -3.832 1 97.81 307 LEU A N 1
ATOM 2429 C CA . LEU A 1 307 ? 21.969 17.922 -3.92 1 97.81 307 LEU A CA 1
ATOM 2430 C C . LEU A 1 307 ? 21.953 19.438 -4.125 1 97.81 307 LEU A C 1
ATOM 2432 O O . LEU A 1 307 ? 22.719 20.156 -3.502 1 97.81 307 LEU A O 1
ATOM 2436 N N . MET A 1 308 ? 21.062 19.844 -4.992 1 98.06 308 MET A N 1
ATOM 2437 C CA . MET A 1 308 ? 20.906 21.281 -5.246 1 98.06 308 MET A CA 1
ATOM 2438 C C . MET A 1 308 ? 20.484 22 -3.982 1 98.06 308 MET A C 1
ATOM 2440 O O . MET A 1 308 ? 21.031 23.062 -3.652 1 98.06 308 MET A O 1
ATOM 2444 N N . LEU A 1 309 ? 19.531 21.422 -3.273 1 97.69 309 LEU A N 1
ATOM 2445 C CA . LEU A 1 309 ? 19.047 22.016 -2.033 1 97.69 309 LEU A CA 1
ATOM 2446 C C . LEU A 1 309 ? 20.156 22.078 -0.987 1 97.69 309 LEU A C 1
ATOM 2448 O O . LEU A 1 309 ? 20.25 23.047 -0.236 1 97.69 309 LEU A O 1
ATOM 2452 N N . SER A 1 310 ? 20.938 21.016 -0.94 1 97.44 310 SER A N 1
ATOM 2453 C CA . SER A 1 310 ? 22.047 20.984 -0.004 1 97.44 310 SER A CA 1
ATOM 2454 C C . SER A 1 310 ? 23.016 22.125 -0.262 1 97.44 310 SER A C 1
ATOM 2456 O O . SER A 1 310 ? 23.438 22.812 0.67 1 97.44 310 SER A O 1
ATOM 2458 N N . GLY A 1 311 ? 23.375 22.328 -1.529 1 98.06 311 GLY A N 1
ATOM 2459 C CA . GLY A 1 311 ? 24.234 23.453 -1.882 1 98.06 311 GLY A CA 1
ATOM 2460 C C . GLY A 1 311 ? 23.641 24.797 -1.53 1 98.06 311 GLY A C 1
ATOM 2461 O O . GLY A 1 311 ? 24.312 25.656 -0.965 1 98.06 311 GLY A O 1
ATOM 2462 N N . MET A 1 312 ? 22.422 24.953 -1.8 1 97.5 312 MET A N 1
ATOM 2463 C CA . MET A 1 312 ? 21.703 26.203 -1.537 1 97.5 312 MET A CA 1
ATOM 2464 C C . MET A 1 312 ? 21.688 26.516 -0.045 1 97.5 312 MET A C 1
ATOM 2466 O O . MET A 1 312 ? 22.031 27.625 0.365 1 97.5 312 MET A O 1
ATOM 2470 N N . LEU A 1 313 ? 21.359 25.547 0.749 1 95.12 313 LEU A N 1
ATOM 2471 C CA . LEU A 1 313 ? 21.172 25.75 2.182 1 95.12 313 LEU A CA 1
ATOM 2472 C C . LEU A 1 313 ? 22.5 25.969 2.881 1 95.12 313 LEU A C 1
ATOM 2474 O O . LEU A 1 313 ? 22.609 26.781 3.799 1 95.12 313 LEU A O 1
ATOM 2478 N N . VAL A 1 314 ? 23.484 25.203 2.432 1 96.38 314 VAL A N 1
ATOM 2479 C CA . VAL A 1 314 ? 24.797 25.375 3.035 1 96.38 314 VAL A CA 1
ATOM 2480 C C . VAL A 1 314 ? 25.328 26.781 2.719 1 96.38 314 VAL A C 1
ATOM 2482 O O . VAL A 1 314 ? 25.922 27.438 3.584 1 96.38 314 VAL A O 1
ATOM 2485 N N . ALA A 1 315 ? 25.109 27.219 1.529 1 97.31 315 ALA A N 1
ATOM 2486 C CA . ALA A 1 315 ? 25.547 28.547 1.14 1 97.31 315 ALA A CA 1
ATOM 2487 C C . ALA A 1 315 ? 24.875 29.625 1.984 1 97.31 315 ALA A C 1
ATOM 2489 O O . ALA A 1 315 ? 25.531 30.516 2.529 1 97.31 315 ALA A O 1
ATOM 2490 N N . MET A 1 316 ? 23.641 29.5 2.139 1 95.06 316 MET A N 1
ATOM 2491 C CA . MET A 1 316 ? 22.891 30.484 2.914 1 95.06 316 MET A CA 1
ATOM 2492 C C . MET A 1 316 ? 23.344 30.484 4.371 1 95.06 316 MET A C 1
ATOM 2494 O O . MET A 1 316 ? 23.531 31.547 4.969 1 95.06 316 MET A O 1
ATOM 2498 N N . LYS A 1 317 ? 23.5 29.375 4.867 1 93.31 317 LYS A N 1
ATOM 2499 C CA . LYS A 1 317 ? 23.875 29.234 6.27 1 93.31 317 LYS A CA 1
ATOM 2500 C C . LYS A 1 317 ? 25.281 29.781 6.516 1 93.31 317 LYS A C 1
ATOM 2502 O O . LYS A 1 317 ? 25.484 30.578 7.441 1 93.31 317 LYS A O 1
ATOM 2507 N N . LEU A 1 318 ? 26.219 29.422 5.742 1 95.62 318 LEU A N 1
ATOM 2508 C CA . LEU A 1 318 ? 27.609 29.797 5.957 1 95.62 318 LEU A CA 1
ATOM 2509 C C . LEU A 1 318 ? 27.828 31.266 5.648 1 95.62 318 LEU A C 1
ATOM 2511 O O . LEU A 1 318 ? 28.625 31.938 6.312 1 95.62 318 LEU A O 1
ATOM 2515 N N . LEU A 1 319 ? 27.172 31.812 4.672 1 96 319 LEU A N 1
ATOM 2516 C CA . LEU A 1 319 ? 27.312 33.219 4.348 1 96 319 LEU A CA 1
ATOM 2517 C C . LEU A 1 319 ? 26.734 34.094 5.465 1 96 319 LEU A C 1
ATOM 2519 O O . LEU A 1 319 ? 27.297 35.125 5.793 1 96 319 LEU A O 1
ATOM 2523 N N . ARG A 1 320 ? 25.656 33.656 5.98 1 93.88 320 ARG A N 1
ATOM 2524 C CA . ARG A 1 320 ? 25.094 34.344 7.125 1 93.88 320 ARG A CA 1
ATOM 2525 C C . ARG A 1 320 ? 26.062 34.344 8.305 1 93.88 320 ARG A C 1
ATOM 2527 O O . ARG A 1 320 ? 26.203 35.375 9 1 93.88 320 ARG A O 1
ATOM 2534 N N . GLU A 1 321 ? 26.656 33.25 8.5 1 93.5 321 GLU A N 1
ATOM 2535 C CA . GLU A 1 321 ? 27.641 33.125 9.586 1 93.5 321 GLU A CA 1
ATOM 2536 C C . GLU A 1 321 ? 28.859 34 9.328 1 93.5 321 GLU A C 1
ATOM 2538 O O . GLU A 1 321 ? 29.391 34.625 10.25 1 93.5 321 GLU A O 1
ATOM 2543 N N . LEU A 1 322 ? 29.328 34.031 8.164 1 95.19 322 LEU A N 1
ATOM 2544 C CA . LEU A 1 322 ? 30.469 34.812 7.789 1 95.19 322 LEU A CA 1
ATOM 2545 C C . LEU A 1 322 ? 30.156 36.312 7.902 1 95.19 322 LEU A C 1
ATOM 2547 O O . LEU A 1 322 ? 31.016 37.125 8.266 1 95.19 322 LEU A O 1
ATOM 2551 N N . ASP A 1 323 ? 28.922 36.625 7.559 1 94.5 323 ASP A N 1
ATOM 2552 C CA . ASP A 1 323 ? 28.5 38.031 7.711 1 94.5 323 ASP A CA 1
ATOM 2553 C C . ASP A 1 323 ? 28.547 38.438 9.18 1 94.5 323 ASP A C 1
ATOM 2555 O O . ASP A 1 323 ? 28.891 39.594 9.484 1 94.5 323 ASP A O 1
ATOM 2559 N N . ARG A 1 324 ? 28.234 37.531 9.961 1 92.75 324 ARG A N 1
ATOM 2560 C CA . ARG A 1 324 ? 28.125 37.844 11.383 1 92.75 324 ARG A CA 1
ATOM 2561 C C . ARG A 1 324 ? 29.484 37.781 12.062 1 92.75 324 ARG A C 1
ATOM 2563 O O . ARG A 1 324 ? 29.859 38.688 12.812 1 92.75 324 ARG A O 1
ATOM 2570 N N . LYS A 1 325 ? 30.312 36.719 11.812 1 92.75 325 LYS A N 1
ATOM 2571 C CA . LYS A 1 325 ? 31.531 36.469 12.578 1 92.75 325 LYS A CA 1
ATOM 2572 C C . LYS A 1 325 ? 32.781 36.75 11.75 1 92.75 325 LYS A C 1
ATOM 2574 O O . LYS A 1 325 ? 33.875 36.812 12.289 1 92.75 325 LYS A O 1
ATOM 2579 N N . ARG A 1 326 ? 32.688 36.875 10.555 1 90.69 326 ARG A N 1
ATOM 2580 C CA . ARG A 1 326 ? 33.781 37.156 9.609 1 90.69 326 ARG A CA 1
ATOM 2581 C C . ARG A 1 326 ? 34.781 36.031 9.555 1 90.69 326 ARG A C 1
ATOM 2583 O O . ARG A 1 326 ? 35.844 36.156 8.93 1 90.69 326 ARG A O 1
ATOM 2590 N N . LYS A 1 327 ? 34.5 34.969 10.367 1 90.88 327 LYS A N 1
ATOM 2591 C CA . LYS A 1 327 ? 35.312 33.781 10.352 1 90.88 327 LYS A CA 1
ATOM 2592 C C . LYS A 1 327 ? 34.469 32.531 10.539 1 90.88 327 LYS A C 1
ATOM 2594 O O . LYS A 1 327 ? 33.375 32.594 11.086 1 90.88 327 LYS A O 1
ATOM 2599 N N . LEU A 1 328 ? 35.031 31.391 9.977 1 92.5 328 LEU A N 1
ATOM 2600 C CA . LEU A 1 328 ? 34.344 30.109 10.117 1 92.5 328 LEU A CA 1
ATOM 2601 C C . LEU A 1 328 ? 35.156 29.141 10.977 1 92.5 328 LEU A C 1
ATOM 2603 O O . LEU A 1 328 ? 36.344 29.016 10.797 1 92.5 328 LEU A O 1
ATOM 2607 N N . ASN A 1 329 ? 34.531 28.578 11.977 1 91.31 329 ASN A N 1
ATOM 2608 C CA . ASN A 1 329 ? 35.156 27.453 12.695 1 91.31 329 ASN A CA 1
ATOM 2609 C C . ASN A 1 329 ? 34.938 26.141 11.953 1 91.31 329 ASN A C 1
ATOM 2611 O O . ASN A 1 329 ? 33.906 25.5 12.102 1 91.31 329 ASN A O 1
ATOM 2615 N N . LEU A 1 330 ? 35.938 25.719 11.273 1 92.94 330 LEU A N 1
ATOM 2616 C CA . LEU A 1 330 ? 35.812 24.562 10.391 1 92.94 330 LEU A CA 1
ATOM 2617 C C . LEU A 1 330 ? 35.562 23.297 11.188 1 92.94 330 LEU A C 1
ATOM 2619 O O . LEU A 1 330 ? 34.781 22.438 10.766 1 92.94 330 LEU A O 1
ATOM 2623 N N . ALA A 1 331 ? 36.219 23.141 12.273 1 91.69 331 ALA A N 1
ATOM 2624 C CA . ALA A 1 331 ? 36.031 21.953 13.109 1 91.69 331 ALA A CA 1
ATOM 2625 C C . ALA A 1 331 ? 34.562 21.844 13.578 1 91.69 331 ALA A C 1
ATOM 2627 O O . ALA A 1 331 ? 34 20.75 13.562 1 91.69 331 ALA A O 1
ATOM 2628 N N . GLU A 1 332 ? 34.031 22.922 13.93 1 90.31 332 GLU A N 1
ATOM 2629 C CA . GLU A 1 332 ? 32.625 22.938 14.367 1 90.31 332 GLU A CA 1
ATOM 2630 C C . GLU A 1 332 ? 31.688 22.641 13.211 1 90.31 332 GLU A C 1
ATOM 2632 O O . GLU A 1 332 ? 30.703 21.922 13.375 1 90.31 332 GLU A O 1
ATOM 2637 N N . LEU A 1 333 ? 32.062 23.203 12.172 1 91.19 333 LEU A N 1
ATOM 2638 C CA . LEU A 1 333 ? 31.25 23.031 10.984 1 91.19 333 LEU A CA 1
ATOM 2639 C C . LEU A 1 333 ? 31.203 21.562 10.57 1 91.19 333 LEU A C 1
ATOM 2641 O O . LEU A 1 333 ? 30.141 21.016 10.305 1 91.19 333 LEU A O 1
ATOM 2645 N N . TYR A 1 334 ? 32.344 20.938 10.492 1 93.75 334 TYR A N 1
ATOM 2646 C CA . TYR A 1 334 ? 32.469 19.547 10.055 1 93.75 334 TYR A CA 1
ATOM 2647 C C . TYR A 1 334 ? 31.812 18.609 11.07 1 93.75 334 TYR A C 1
ATOM 2649 O O . TYR A 1 334 ? 31.109 17.672 10.695 1 93.75 334 TYR A O 1
ATOM 2657 N N . LEU A 1 335 ? 31.969 18.875 12.281 1 92.75 335 LEU A N 1
ATOM 2658 C CA . LEU A 1 335 ? 31.422 18.016 13.328 1 92.75 335 LEU A CA 1
ATOM 2659 C C . LEU A 1 335 ? 29.906 18.141 13.398 1 92.75 335 LEU A C 1
ATOM 2661 O O . LEU A 1 335 ? 29.219 17.172 13.695 1 92.75 335 LEU A O 1
ATOM 2665 N N . HIS A 1 336 ? 29.422 19.328 13.172 1 91.19 336 HIS A N 1
ATOM 2666 C CA . HIS A 1 336 ? 27.984 19.562 13.188 1 91.19 336 HIS A CA 1
ATOM 2667 C C . HIS A 1 336 ? 27.266 18.656 12.203 1 91.19 336 HIS A C 1
ATOM 2669 O O . HIS A 1 336 ? 26.328 17.938 12.578 1 91.19 336 HIS A O 1
ATOM 2675 N N . ARG A 1 337 ? 27.734 18.641 11.07 1 92.56 337 ARG A N 1
ATOM 2676 C CA . ARG A 1 337 ? 27.094 17.828 10.031 1 92.56 337 ARG A CA 1
ATOM 2677 C C . ARG A 1 337 ? 27.281 16.344 10.289 1 92.56 337 ARG A C 1
ATOM 2679 O O . ARG A 1 337 ? 26.359 15.555 10.102 1 92.56 337 ARG A O 1
ATOM 2686 N N . TYR A 1 338 ? 28.469 15.977 10.672 1 95.38 338 TYR A N 1
ATOM 2687 C CA . TYR A 1 338 ? 28.766 14.57 10.93 1 95.38 338 TYR A CA 1
ATOM 2688 C C . TYR A 1 338 ? 27.875 14.016 12.039 1 95.38 338 TYR A C 1
ATOM 2690 O O . TYR A 1 338 ? 27.328 12.922 11.906 1 95.38 338 TYR A O 1
ATOM 2698 N N . ILE A 1 339 ? 27.703 14.781 13.062 1 94.69 339 ILE A N 1
ATOM 2699 C CA . ILE A 1 339 ? 26.906 14.336 14.203 1 94.69 339 ILE A CA 1
ATOM 2700 C C . ILE A 1 339 ? 25.422 14.32 13.844 1 94.69 339 ILE A C 1
ATOM 2702 O O . ILE A 1 339 ? 24.672 13.484 14.328 1 94.69 339 ILE A O 1
ATOM 2706 N N . ARG A 1 340 ? 25.078 15.117 12.984 1 92.62 340 ARG A N 1
ATOM 2707 C CA . ARG A 1 340 ? 23.672 15.227 12.594 1 92.62 340 ARG A CA 1
ATOM 2708 C C . ARG A 1 340 ? 23.234 14.023 11.766 1 92.62 340 ARG A C 1
ATOM 2710 O O . ARG A 1 340 ? 22.125 13.523 11.938 1 92.62 340 ARG A O 1
ATOM 2717 N N . ILE A 1 341 ? 24.094 13.445 10.984 1 95.12 341 ILE A N 1
ATOM 2718 C CA . ILE A 1 341 ? 23.656 12.484 9.984 1 95.12 341 ILE A CA 1
ATOM 2719 C C . ILE A 1 341 ? 24.172 11.094 10.344 1 95.12 341 ILE A C 1
ATOM 2721 O O . ILE A 1 341 ? 23.516 10.086 10.07 1 95.12 341 ILE A O 1
ATOM 2725 N N . THR A 1 342 ? 25.281 10.93 10.992 1 97.38 342 THR A N 1
ATOM 2726 C CA . THR A 1 342 ? 26.031 9.688 11.102 1 97.38 342 THR A CA 1
ATOM 2727 C C . THR A 1 342 ? 25.391 8.742 12.102 1 97.38 342 THR A C 1
ATOM 2729 O O . THR A 1 342 ? 25.344 7.527 11.883 1 97.38 342 THR A O 1
ATOM 2732 N N . PRO A 1 343 ? 24.859 9.219 13.234 1 97.31 343 PRO A N 1
ATOM 2733 C CA . PRO A 1 343 ? 24.312 8.281 14.203 1 97.31 343 PRO A CA 1
ATOM 2734 C C . PRO A 1 343 ? 23.188 7.414 13.617 1 97.31 343 PRO A C 1
ATOM 2736 O O . PRO A 1 343 ? 23.188 6.195 13.805 1 97.31 343 PRO A O 1
ATOM 2739 N N . ALA A 1 344 ? 22.25 7.961 12.922 1 98.12 344 ALA A N 1
ATOM 2740 C CA . ALA A 1 344 ? 21.172 7.203 12.305 1 98.12 344 ALA A CA 1
ATOM 2741 C C . ALA A 1 344 ? 21.703 6.23 11.258 1 98.12 344 ALA A C 1
ATOM 2743 O O . ALA A 1 344 ? 21.234 5.098 11.148 1 98.12 344 ALA A O 1
ATOM 2744 N N . TYR A 1 345 ? 22.688 6.691 10.516 1 98.25 345 TYR A N 1
ATOM 2745 C CA . TYR A 1 345 ? 23.297 5.863 9.477 1 98.25 345 TYR A CA 1
ATOM 2746 C C . TYR A 1 345 ? 24.078 4.703 10.086 1 98.25 345 TYR A C 1
ATOM 2748 O O . TYR A 1 345 ? 23.969 3.564 9.633 1 98.25 345 TYR A O 1
ATOM 2756 N N . ALA A 1 346 ? 24.828 5.008 11.102 1 98.25 346 ALA A N 1
ATOM 2757 C CA . ALA A 1 346 ? 25.609 3.986 11.797 1 98.25 346 ALA A CA 1
ATOM 2758 C C . ALA A 1 346 ? 24.688 2.936 12.422 1 98.25 346 ALA A C 1
ATOM 2760 O O . ALA A 1 346 ? 25 1.739 12.375 1 98.25 346 ALA A O 1
ATOM 2761 N N . ALA A 1 347 ? 23.641 3.387 13.016 1 98.06 347 ALA A N 1
ATOM 2762 C CA . ALA A 1 347 ? 22.688 2.455 13.617 1 98.06 347 ALA A CA 1
ATOM 2763 C C . ALA A 1 347 ? 22.094 1.527 12.555 1 98.06 347 ALA A C 1
ATOM 2765 O O . ALA A 1 347 ? 21.875 0.341 12.812 1 98.06 347 ALA A O 1
ATOM 2766 N N . MET A 1 348 ? 21.781 2.041 11.406 1 98.06 348 MET A N 1
ATOM 2767 C CA . MET A 1 348 ? 21.234 1.235 10.328 1 98.06 348 MET A CA 1
ATOM 2768 C C . MET A 1 348 ? 22.234 0.174 9.875 1 98.06 348 MET A C 1
ATOM 2770 O O . MET A 1 348 ? 21.859 -0.983 9.664 1 98.06 348 MET A O 1
ATOM 2774 N N . ILE A 1 349 ? 23.5 0.585 9.727 1 98.12 349 ILE A N 1
ATOM 2775 C CA . ILE A 1 349 ? 24.547 -0.335 9.305 1 98.12 349 ILE A CA 1
ATOM 2776 C C . ILE A 1 349 ? 24.719 -1.437 10.344 1 98.12 349 ILE A C 1
ATOM 2778 O O . ILE A 1 349 ? 24.797 -2.619 10 1 98.12 349 ILE A O 1
ATOM 2782 N N . LEU A 1 350 ? 24.75 -1.04 11.602 1 97.94 350 LEU A N 1
ATOM 2783 C CA . LEU A 1 350 ? 24.891 -2.023 12.672 1 97.94 350 LEU A CA 1
ATOM 2784 C C . LEU A 1 350 ? 23.703 -2.98 12.68 1 97.94 350 LEU A C 1
ATOM 2786 O O . LEU A 1 350 ? 23.875 -4.188 12.852 1 97.94 350 LEU A O 1
ATOM 2790 N N . PHE A 1 351 ? 22.531 -2.445 12.523 1 97.62 351 PHE A N 1
ATOM 2791 C CA . PHE A 1 351 ? 21.328 -3.268 12.492 1 97.62 351 PHE A CA 1
ATOM 2792 C C . PHE A 1 351 ? 21.391 -4.277 11.352 1 97.62 351 PHE A C 1
ATOM 2794 O O . PHE A 1 351 ? 21.078 -5.453 11.539 1 97.62 351 PHE A O 1
ATOM 2801 N N . ALA A 1 352 ? 21.812 -3.818 10.211 1 96.69 352 ALA A N 1
ATOM 2802 C CA . ALA A 1 352 ? 21.891 -4.695 9.047 1 96.69 352 ALA A CA 1
ATOM 2803 C C . ALA A 1 352 ? 22.922 -5.801 9.258 1 96.69 352 ALA A C 1
ATOM 2805 O O . ALA A 1 352 ? 22.641 -6.977 9.008 1 96.69 352 ALA A O 1
ATOM 2806 N N . LEU A 1 353 ? 24.047 -5.453 9.727 1 97 353 LEU A N 1
ATOM 2807 C CA . LEU A 1 353 ? 25.109 -6.418 9.953 1 97 353 LEU A CA 1
ATOM 2808 C C . LEU A 1 353 ? 24.703 -7.453 10.992 1 97 353 LEU A C 1
ATOM 2810 O O . LEU A 1 353 ? 24.984 -8.641 10.844 1 97 353 LEU A O 1
ATOM 2814 N N . ALA A 1 354 ? 23.969 -7.035 11.93 1 97.19 354 ALA A N 1
ATOM 2815 C CA . ALA A 1 354 ? 23.656 -7.895 13.07 1 97.19 354 ALA A CA 1
ATOM 2816 C C . ALA A 1 354 ? 22.453 -8.781 12.773 1 97.19 354 ALA A C 1
ATOM 2818 O O . ALA A 1 354 ? 22.391 -9.922 13.242 1 97.19 354 ALA A O 1
ATOM 2819 N N . PHE A 1 355 ? 21.516 -8.289 11.977 1 96.75 355 PHE A N 1
ATOM 2820 C CA . PHE A 1 355 ? 20.219 -8.969 12.008 1 96.75 355 PHE A CA 1
ATOM 2821 C C . PHE A 1 355 ? 19.828 -9.453 10.617 1 96.75 355 PHE A C 1
ATOM 2823 O O . PHE A 1 355 ? 18.859 -10.195 10.461 1 96.75 355 PHE A O 1
ATOM 2830 N N . VAL A 1 356 ? 20.531 -9.109 9.555 1 95.25 356 VAL A N 1
ATOM 2831 C CA . VAL A 1 356 ? 20.109 -9.414 8.188 1 95.25 356 VAL A CA 1
ATOM 2832 C C . VAL A 1 356 ? 19.938 -10.922 8.023 1 95.25 356 VAL A C 1
ATOM 2834 O O . VAL A 1 356 ? 19.047 -11.375 7.293 1 95.25 356 VAL A O 1
ATOM 2837 N N . ASN A 1 357 ? 20.703 -11.75 8.727 1 93.62 357 ASN A N 1
ATOM 2838 C CA . ASN A 1 357 ? 20.641 -13.203 8.602 1 93.62 357 ASN A CA 1
ATOM 2839 C C . ASN A 1 357 ? 19.484 -13.789 9.406 1 93.62 357 ASN A C 1
ATOM 2841 O O . ASN A 1 357 ? 19.234 -14.992 9.352 1 93.62 357 ASN A O 1
ATOM 2845 N N . HIS A 1 358 ? 18.703 -12.93 10.055 1 93.69 358 HIS A N 1
ATOM 2846 C CA . HIS A 1 358 ? 17.609 -13.414 10.891 1 93.69 358 HIS A CA 1
ATOM 2847 C C . HIS A 1 358 ? 16.281 -12.789 10.469 1 93.69 358 HIS A C 1
ATOM 2849 O O . HIS A 1 358 ? 15.258 -12.977 11.141 1 93.69 358 HIS A O 1
ATOM 2855 N N . LEU A 1 359 ? 16.234 -12.133 9.375 1 92.06 359 LEU A N 1
ATOM 2856 C CA . LEU A 1 359 ? 15.062 -11.328 9.055 1 92.06 359 LEU A CA 1
ATOM 2857 C C . LEU A 1 359 ? 14.289 -11.93 7.883 1 92.06 359 LEU A C 1
ATOM 2859 O O . LEU A 1 359 ? 13.297 -11.359 7.426 1 92.06 359 LEU A O 1
ATOM 2863 N N . GLY A 1 360 ? 14.641 -13.102 7.398 1 92 360 GLY A N 1
ATOM 2864 C CA . GLY A 1 360 ? 13.945 -13.594 6.219 1 92 360 GLY A CA 1
ATOM 2865 C C . GLY A 1 360 ? 13.773 -15.102 6.215 1 92 360 GLY A C 1
ATOM 2866 O O . GLY A 1 360 ? 14.281 -15.789 7.098 1 92 360 GLY A O 1
ATOM 2867 N N . GLU A 1 361 ? 12.969 -15.656 5.266 1 92.62 361 GLU A N 1
ATOM 2868 C CA . GLU A 1 361 ? 12.727 -17.094 5.098 1 92.62 361 GLU A CA 1
ATOM 2869 C C . GLU A 1 361 ? 12.234 -17.406 3.689 1 92.62 361 GLU A C 1
ATOM 2871 O O . GLU A 1 361 ? 11.531 -18.391 3.479 1 92.62 361 GLU A O 1
ATOM 2876 N N . GLY A 1 362 ? 12.547 -16.734 2.686 1 93.88 362 GLY A N 1
ATOM 2877 C CA . GLY A 1 362 ? 12.055 -16.938 1.331 1 93.88 362 GLY A CA 1
ATOM 2878 C C . GLY A 1 362 ? 13.125 -17.469 0.383 1 93.88 362 GLY A C 1
ATOM 2879 O O . GLY A 1 362 ? 14.25 -17.734 0.797 1 93.88 362 GLY A O 1
ATOM 2880 N N . VAL A 1 363 ? 12.75 -17.562 -0.869 1 95.81 363 VAL A N 1
ATOM 2881 C CA . VAL A 1 363 ? 13.578 -18.172 -1.907 1 95.81 363 VAL A CA 1
ATOM 2882 C C . VAL A 1 363 ? 14.836 -17.344 -2.125 1 95.81 363 VAL A C 1
ATOM 2884 O O . VAL A 1 363 ? 15.914 -17.891 -2.375 1 95.81 363 VAL A O 1
ATOM 2887 N N . LEU A 1 364 ? 14.719 -16.016 -1.958 1 95.56 364 LEU A N 1
ATOM 2888 C CA . LEU A 1 364 ? 15.82 -15.125 -2.264 1 95.56 364 LEU A CA 1
ATOM 2889 C C . LEU A 1 364 ? 16.469 -14.609 -0.985 1 95.56 364 LEU A C 1
ATOM 2891 O O . LEU A 1 364 ? 17.359 -13.75 -1.035 1 95.56 364 LEU A O 1
ATOM 2895 N N . TYR A 1 365 ? 16.047 -15.188 0.178 1 95.38 365 TYR A N 1
ATOM 2896 C CA . TYR A 1 365 ? 16.469 -14.656 1.474 1 95.38 365 TYR A CA 1
ATOM 2897 C C . TYR A 1 365 ? 17.984 -14.742 1.638 1 95.38 365 TYR A C 1
ATOM 2899 O O . TYR A 1 365 ? 18.641 -13.719 1.842 1 95.38 365 TYR A O 1
ATOM 2907 N N . LYS A 1 366 ? 18.547 -15.922 1.485 1 95.31 366 LYS A N 1
ATOM 2908 C CA . LYS A 1 366 ? 19.969 -16.125 1.75 1 95.31 366 LYS A CA 1
ATOM 2909 C C . LYS A 1 366 ? 20.828 -15.344 0.764 1 95.31 366 LYS A C 1
ATOM 2911 O O . LYS A 1 366 ? 21.891 -14.82 1.132 1 95.31 366 LYS A O 1
ATOM 2916 N N . LEU A 1 367 ? 20.359 -15.297 -0.472 1 95.19 367 LEU A N 1
ATOM 2917 C CA . LEU A 1 367 ? 21.094 -14.539 -1.481 1 95.19 367 LEU A CA 1
ATOM 2918 C C . LEU A 1 367 ? 21.25 -13.086 -1.064 1 95.19 367 LEU A C 1
ATOM 2920 O O . LEU A 1 367 ? 22.359 -12.547 -1.067 1 95.19 367 LEU A O 1
ATOM 2924 N N . LEU A 1 368 ? 20.203 -12.5 -0.707 1 95.12 368 LEU A N 1
ATOM 2925 C CA . LEU A 1 368 ? 20.219 -11.086 -0.354 1 95.12 368 LEU A CA 1
ATOM 2926 C C . LEU A 1 368 ? 20.922 -10.875 0.987 1 95.12 368 LEU A C 1
ATOM 2928 O O . LEU A 1 368 ? 21.625 -9.875 1.175 1 95.12 368 LEU A O 1
ATOM 2932 N N . ALA A 1 369 ? 20.641 -11.75 1.923 1 95.56 369 ALA A N 1
ATOM 2933 C CA . ALA A 1 369 ? 21.297 -11.641 3.225 1 95.56 369 ALA A CA 1
ATOM 2934 C C . ALA A 1 369 ? 22.812 -11.68 3.078 1 95.56 369 ALA A C 1
ATOM 2936 O O . ALA A 1 369 ? 23.531 -10.875 3.689 1 95.56 369 ALA A O 1
ATOM 2937 N N . GLU A 1 370 ? 23.281 -12.594 2.273 1 95 370 GLU A N 1
ATOM 2938 C CA . GLU A 1 370 ? 24.719 -12.711 2.029 1 95 370 GLU A CA 1
ATOM 2939 C C . GLU A 1 370 ? 25.266 -11.461 1.348 1 95 370 GLU A C 1
ATOM 2941 O O . GLU A 1 370 ? 26.344 -10.984 1.693 1 95 370 GLU A O 1
ATOM 2946 N N . ASP A 1 371 ? 24.531 -10.961 0.44 1 94.69 371 ASP A N 1
ATOM 2947 C CA . ASP A 1 371 ? 24.953 -9.766 -0.285 1 94.69 371 ASP A CA 1
ATOM 2948 C C . ASP A 1 371 ? 25.094 -8.57 0.657 1 94.69 371 ASP A C 1
ATOM 2950 O O . ASP A 1 371 ? 26.094 -7.867 0.633 1 94.69 371 ASP A O 1
ATOM 2954 N N . VAL A 1 372 ? 24.125 -8.336 1.43 1 95.31 372 VAL A N 1
ATOM 2955 C CA . VAL A 1 372 ? 24.109 -7.203 2.344 1 95.31 372 VAL A CA 1
ATOM 2956 C C . VAL A 1 372 ? 25.203 -7.375 3.398 1 95.31 372 VAL A C 1
ATOM 2958 O O . VAL A 1 372 ? 25.938 -6.434 3.691 1 95.31 372 VAL A O 1
ATOM 2961 N N . PHE A 1 373 ? 25.297 -8.602 3.955 1 95.5 373 PHE A N 1
ATOM 2962 C CA . PHE A 1 373 ? 26.297 -8.852 4.992 1 95.5 373 PHE A CA 1
ATOM 2963 C C . PHE A 1 373 ? 27.703 -8.664 4.445 1 95.5 373 PHE A C 1
ATOM 2965 O O . PHE A 1 373 ? 28.531 -8.016 5.082 1 95.5 373 PHE A O 1
ATOM 2972 N N . ASN A 1 374 ? 27.984 -9.211 3.307 1 96.38 374 ASN A N 1
ATOM 2973 C CA . ASN A 1 374 ? 29.312 -9.094 2.707 1 96.38 374 ASN A CA 1
ATOM 2974 C C . ASN A 1 374 ? 29.641 -7.641 2.371 1 96.38 374 ASN A C 1
ATOM 2976 O O . ASN A 1 374 ? 30.75 -7.176 2.646 1 96.38 374 ASN A O 1
ATOM 2980 N N . ALA A 1 375 ? 28.719 -6.953 1.807 1 97.06 375 ALA A N 1
ATOM 2981 C CA . ALA A 1 375 ? 28.938 -5.555 1.44 1 97.06 375 ALA A CA 1
ATOM 2982 C C . ALA A 1 375 ? 29.172 -4.695 2.678 1 97.06 375 ALA A C 1
ATOM 2984 O O . ALA A 1 375 ? 30.172 -3.969 2.748 1 97.06 375 ALA A O 1
ATOM 2985 N N . CYS A 1 376 ? 28.375 -4.832 3.664 1 97.25 376 CYS A N 1
ATOM 2986 C CA . CYS A 1 376 ? 28.453 -3.959 4.828 1 97.25 376 CYS A CA 1
ATOM 2987 C C . CYS A 1 376 ? 29.609 -4.344 5.73 1 97.25 376 CYS A C 1
ATOM 2989 O O . CYS A 1 376 ? 30.203 -3.484 6.387 1 97.25 376 CYS A O 1
ATOM 2991 N N . SER A 1 377 ? 29.953 -5.648 5.797 1 97 377 SER A N 1
ATOM 2992 C CA . SER A 1 377 ? 31.109 -6.055 6.578 1 97 377 SER A CA 1
ATOM 2993 C C . SER A 1 377 ? 32.406 -5.523 5.965 1 97 377 SER A C 1
ATOM 2995 O O . SER A 1 377 ? 33.375 -5.223 6.68 1 97 377 SER A O 1
ATOM 2997 N N . THR A 1 378 ? 32.375 -5.359 4.688 1 97.06 378 THR A N 1
ATOM 2998 C CA . THR A 1 378 ? 33.531 -4.895 3.971 1 97.06 378 THR A CA 1
ATOM 2999 C C . THR A 1 378 ? 33.625 -3.371 4.012 1 97.06 378 THR A C 1
ATOM 3001 O O . THR A 1 378 ? 34.719 -2.811 4.188 1 97.06 378 THR A O 1
ATOM 3004 N N . SER A 1 379 ? 32.531 -2.719 3.865 1 97.44 379 SER A N 1
ATOM 3005 C CA . SER A 1 379 ? 32.594 -1.293 3.562 1 97.44 379 SER A CA 1
ATOM 3006 C C . SER A 1 379 ? 32.031 -0.463 4.703 1 97.44 379 SER A C 1
ATOM 3008 O O . SER A 1 379 ? 31.859 0.751 4.574 1 97.44 379 SER A O 1
ATOM 3010 N N . TRP A 1 380 ? 31.719 -1.031 5.891 1 97.31 380 TRP A N 1
ATOM 3011 C CA . TRP A 1 380 ? 31.062 -0.292 6.969 1 97.31 380 TRP A CA 1
ATOM 3012 C C . TRP A 1 380 ? 31.875 0.946 7.344 1 97.31 380 TRP A C 1
ATOM 3014 O O . TRP A 1 380 ? 31.312 2.021 7.562 1 97.31 380 TRP A O 1
ATOM 3024 N N . TRP A 1 381 ? 33.219 0.878 7.422 1 97.25 381 TRP A N 1
ATOM 3025 C CA . TRP A 1 381 ? 34.031 1.996 7.855 1 97.25 381 TRP A CA 1
ATOM 3026 C C . TRP A 1 381 ? 34.125 3.068 6.773 1 97.25 381 TRP A C 1
ATOM 3028 O O . TRP A 1 381 ? 34.094 4.266 7.074 1 97.25 381 TRP A O 1
ATOM 3038 N N . SER A 1 382 ? 34.25 2.621 5.492 1 97.94 382 SER A N 1
ATOM 3039 C CA . SER A 1 382 ? 34.281 3.604 4.41 1 97.94 382 SER A CA 1
ATOM 3040 C C . SER A 1 382 ? 32.906 4.293 4.262 1 97.94 382 SER A C 1
ATOM 3042 O O . SER A 1 382 ? 32.844 5.445 3.832 1 97.94 382 SER A O 1
ATOM 3044 N N . ALA A 1 383 ? 31.859 3.551 4.594 1 98.06 383 ALA A N 1
ATOM 3045 C CA . ALA A 1 383 ? 30.531 4.152 4.598 1 98.06 383 ALA A CA 1
ATOM 3046 C C . ALA A 1 383 ? 30.422 5.242 5.656 1 98.06 383 ALA A C 1
ATOM 3048 O O . ALA A 1 383 ? 29.906 6.332 5.387 1 98.06 383 ALA A O 1
ATOM 3049 N N . LEU A 1 384 ? 30.938 5.031 6.863 1 97.94 384 LEU A N 1
ATOM 3050 C CA . LEU A 1 384 ? 30.828 5.969 7.977 1 97.94 384 LEU A CA 1
ATOM 3051 C C . LEU A 1 384 ? 31.781 7.141 7.797 1 97.94 384 LEU A C 1
ATOM 3053 O O . LEU A 1 384 ? 31.578 8.211 8.375 1 97.94 384 LEU A O 1
ATOM 3057 N N . LEU A 1 385 ? 32.781 6.949 6.957 1 97.81 385 LEU A N 1
ATOM 3058 C CA . LEU A 1 385 ? 33.719 8.039 6.617 1 97.81 385 LEU A CA 1
ATOM 3059 C C . LEU A 1 385 ? 33.25 8.758 5.352 1 97.81 385 LEU A C 1
ATOM 3061 O O . LEU A 1 385 ? 33.875 9.734 4.926 1 97.81 385 LEU A O 1
ATOM 3065 N N . TYR A 1 386 ? 32.188 8.234 4.746 1 98.12 386 TYR A N 1
ATOM 3066 C CA . TYR A 1 386 ? 31.562 8.836 3.58 1 98.12 386 TYR A CA 1
ATOM 3067 C C . TYR A 1 386 ? 32.5 8.867 2.389 1 98.12 386 TYR A C 1
ATOM 3069 O O . TYR A 1 386 ? 32.594 9.867 1.676 1 98.12 386 TYR A O 1
ATOM 3077 N N . VAL A 1 387 ? 33.281 7.711 2.15 1 97.81 387 VAL A N 1
ATOM 3078 C CA . VAL A 1 387 ? 34.188 7.641 1.021 1 97.81 387 VAL A CA 1
ATOM 3079 C C . VAL A 1 387 ? 33.938 6.355 0.235 1 97.81 387 VAL A C 1
ATOM 3081 O O . VAL A 1 387 ? 34.719 6.027 -0.678 1 97.81 387 VAL A O 1
ATOM 3084 N N . GLN A 1 388 ? 32.875 5.648 0.5 1 97.31 388 GLN A N 1
ATOM 3085 C CA . GLN A 1 388 ? 32.656 4.336 -0.096 1 97.31 388 GLN A CA 1
ATOM 3086 C C . GLN A 1 388 ? 32.406 4.445 -1.598 1 97.31 388 GLN A C 1
ATOM 3088 O O . GLN A 1 388 ? 32.656 3.502 -2.346 1 97.31 388 GLN A O 1
ATOM 3093 N N . ASN A 1 389 ? 31.922 5.602 -2.098 1 96.81 389 ASN A N 1
ATOM 3094 C CA . ASN A 1 389 ? 31.625 5.766 -3.518 1 96.81 389 ASN A CA 1
ATOM 3095 C C . ASN A 1 389 ? 32.906 5.723 -4.359 1 96.81 389 ASN A C 1
ATOM 3097 O O . ASN A 1 389 ? 32.844 5.504 -5.57 1 96.81 389 ASN A O 1
ATOM 3101 N N . TYR A 1 390 ? 34.094 5.945 -3.701 1 96.44 390 TYR A N 1
ATOM 3102 C CA . TYR A 1 390 ? 35.375 5.848 -4.375 1 96.44 390 TYR A CA 1
ATOM 3103 C C . TYR A 1 390 ? 36.125 4.594 -3.938 1 96.44 390 TYR A C 1
ATOM 3105 O O . TYR A 1 390 ? 36.719 3.895 -4.766 1 96.44 390 TYR A O 1
ATOM 3113 N N . VAL A 1 391 ? 36.094 4.176 -2.686 1 95.81 391 VAL A N 1
ATOM 3114 C CA . VAL A 1 391 ? 36.938 3.16 -2.096 1 95.81 391 VAL A CA 1
ATOM 3115 C C . VAL A 1 391 ? 36.312 1.778 -2.289 1 95.81 391 VAL A C 1
ATOM 3117 O O . VAL A 1 391 ? 37.031 0.814 -2.602 1 95.81 391 VAL A O 1
ATOM 3120 N N . HIS A 1 392 ? 35.062 1.562 -2.068 1 95.31 392 HIS A N 1
ATOM 3121 C CA . HIS A 1 392 ? 34.375 0.281 -2.143 1 95.31 392 HIS A CA 1
ATOM 3122 C C . HIS A 1 392 ? 33.125 0.375 -3.035 1 95.31 392 HIS A C 1
ATOM 3124 O O . HIS A 1 392 ? 32.062 -0.063 -2.648 1 95.31 392 HIS A O 1
ATOM 3130 N N . HIS A 1 393 ? 33.344 0.837 -4.188 1 92.88 393 HIS A N 1
ATOM 3131 C CA . HIS A 1 393 ? 32.219 1.076 -5.082 1 92.88 393 HIS A CA 1
ATOM 3132 C C . HIS A 1 393 ? 31.453 -0.214 -5.367 1 92.88 393 HIS A C 1
ATOM 3134 O O . HIS A 1 393 ? 30.234 -0.244 -5.277 1 92.88 393 HIS A O 1
ATOM 3140 N N . PRO A 1 394 ? 32.156 -1.369 -5.605 1 91.56 394 PRO A N 1
ATOM 3141 C CA . PRO A 1 394 ? 31.438 -2.594 -5.941 1 91.56 394 PRO A CA 1
ATOM 3142 C C . PRO A 1 394 ? 30.75 -3.223 -4.73 1 91.56 394 PRO A C 1
ATOM 3144 O O . PRO A 1 394 ? 29.844 -4.043 -4.887 1 91.56 394 PRO A O 1
ATOM 3147 N N . HIS A 1 395 ? 31.219 -2.812 -3.514 1 94.56 395 HIS A N 1
ATOM 3148 C CA . HIS A 1 395 ? 30.688 -3.4 -2.289 1 94.56 395 HIS A CA 1
ATOM 3149 C C . HIS A 1 395 ? 30.203 -2.32 -1.331 1 94.56 395 HIS A C 1
ATOM 3151 O O . HIS A 1 395 ? 30.547 -2.324 -0.15 1 94.56 395 HIS A O 1
ATOM 3157 N N . MET A 1 396 ? 29.422 -1.487 -1.929 1 96.12 396 MET A N 1
ATOM 3158 C CA . MET A 1 396 ? 28.891 -0.439 -1.06 1 96.12 396 MET A CA 1
ATOM 3159 C C . MET A 1 396 ? 27.844 -1.002 -0.097 1 96.12 396 MET A C 1
ATOM 3161 O O . MET A 1 396 ? 27 -1.812 -0.491 1 96.12 396 MET A O 1
ATOM 3165 N N . CYS A 1 397 ? 27.984 -0.602 1.157 1 96.56 397 CYS A N 1
ATOM 3166 C CA . CYS A 1 397 ? 26.938 -0.927 2.121 1 96.56 397 CYS A CA 1
ATOM 3167 C C . CYS A 1 397 ? 25.703 -0.077 1.888 1 96.56 397 CYS A C 1
ATOM 3169 O O . CYS A 1 397 ? 25.641 1.07 2.332 1 96.56 397 CYS A O 1
ATOM 3171 N N . PHE A 1 398 ? 24.688 -0.715 1.291 1 95.75 398 PHE A N 1
ATOM 3172 C CA . PHE A 1 398 ? 23.5 -0.007 0.811 1 95.75 398 PHE A CA 1
ATOM 3173 C C . PHE A 1 398 ? 23.875 0.97 -0.299 1 95.75 398 PHE A C 1
ATOM 3175 O O . PHE A 1 398 ? 24.062 2.16 -0.046 1 95.75 398 PHE A O 1
ATOM 3182 N N . PRO A 1 399 ? 23.781 0.57 -1.444 1 94.56 399 PRO A N 1
ATOM 3183 C CA . PRO A 1 399 ? 24.281 1.33 -2.594 1 94.56 399 PRO A CA 1
ATOM 3184 C C . PRO A 1 399 ? 23.625 2.705 -2.719 1 94.56 399 PRO A C 1
ATOM 3186 O O . PRO A 1 399 ? 24.266 3.654 -3.182 1 94.56 399 PRO A O 1
ATOM 3189 N N . HIS A 1 400 ? 22.391 2.889 -2.277 1 95.12 400 HIS A N 1
ATOM 3190 C CA . HIS A 1 400 ? 21.719 4.172 -2.43 1 95.12 400 HIS A CA 1
ATOM 3191 C C . HIS A 1 400 ? 22.375 5.246 -1.565 1 95.12 400 HIS A C 1
ATOM 3193 O O . HIS A 1 400 ? 22.156 6.438 -1.778 1 95.12 400 HIS A O 1
ATOM 3199 N N . THR A 1 401 ? 23.219 4.852 -0.64 1 97.31 401 THR A N 1
ATOM 3200 C CA . THR A 1 401 ? 23.828 5.816 0.262 1 97.31 401 THR A CA 1
ATOM 3201 C C . THR A 1 401 ? 25.062 6.461 -0.39 1 97.31 401 THR A C 1
ATOM 3203 O O . THR A 1 401 ? 25.766 7.234 0.248 1 97.31 401 THR A O 1
ATOM 3206 N N . TRP A 1 402 ? 25.359 6.156 -1.685 1 96.69 402 TRP A N 1
ATOM 3207 C CA . TRP A 1 402 ? 26.359 6.918 -2.424 1 96.69 402 TRP A CA 1
ATOM 3208 C C . TRP A 1 402 ? 26.078 8.414 -2.326 1 96.69 402 TRP A C 1
ATOM 3210 O O . TRP A 1 402 ? 27.016 9.219 -2.25 1 96.69 402 TRP A O 1
ATOM 3220 N N . TYR A 1 403 ? 24.875 8.805 -2.367 1 96.75 403 TYR A N 1
ATOM 3221 C CA . TYR A 1 403 ? 24.438 10.195 -2.264 1 96.75 403 TYR A CA 1
ATOM 3222 C C . TYR A 1 403 ? 25 10.836 -0.999 1 96.75 403 TYR A C 1
ATOM 3224 O O . TYR A 1 403 ? 25.438 11.992 -1.025 1 96.75 403 TYR A O 1
ATOM 3232 N N . LEU A 1 404 ? 24.922 10.109 0.155 1 97.5 404 LEU A N 1
ATOM 3233 C CA . LEU A 1 404 ? 25.422 10.641 1.421 1 97.5 404 LEU A CA 1
ATOM 3234 C C . LEU A 1 404 ? 26.922 10.922 1.351 1 97.5 404 LEU A C 1
ATOM 3236 O O . LEU A 1 404 ? 27.406 11.891 1.933 1 97.5 404 LEU A O 1
ATOM 3240 N N . SER A 1 405 ? 27.609 10.039 0.676 1 97.94 405 SER A N 1
ATOM 3241 C CA . SER A 1 405 ? 29.031 10.258 0.481 1 97.94 405 SER A CA 1
ATOM 3242 C C . SER A 1 405 ? 29.297 11.539 -0.309 1 97.94 405 SER A C 1
ATOM 3244 O O . SER A 1 405 ? 30.109 12.367 0.091 1 97.94 405 SER A O 1
ATOM 3246 N N . VAL A 1 406 ? 28.578 11.734 -1.346 1 97.81 406 VAL A N 1
ATOM 3247 C CA . VAL A 1 406 ? 28.734 12.906 -2.205 1 97.81 406 VAL A CA 1
ATOM 3248 C C . VAL A 1 406 ? 28.359 14.172 -1.432 1 97.81 406 VAL A C 1
ATOM 3250 O O . VAL A 1 406 ? 29.094 15.156 -1.451 1 97.81 406 VAL A O 1
ATOM 3253 N N . ASP A 1 407 ? 27.25 14.133 -0.767 1 97.38 407 ASP A N 1
ATOM 3254 C CA . ASP A 1 407 ? 26.75 15.281 -0.016 1 97.38 407 ASP A CA 1
ATOM 3255 C C . ASP A 1 407 ? 27.734 15.695 1.075 1 97.38 407 ASP A C 1
ATOM 3257 O O . ASP A 1 407 ? 28.031 16.875 1.241 1 97.38 407 ASP A O 1
ATOM 3261 N N . MET A 1 408 ? 28.25 14.695 1.822 1 97.75 408 MET A N 1
ATOM 3262 C CA . MET A 1 408 ? 29.188 14.969 2.902 1 97.75 408 MET A CA 1
ATOM 3263 C C . MET A 1 408 ? 30.5 15.516 2.354 1 97.75 408 MET A C 1
ATOM 3265 O O . MET A 1 408 ? 31.062 16.469 2.91 1 97.75 408 MET A O 1
ATOM 3269 N N . GLN A 1 409 ? 30.984 14.961 1.304 1 98.06 409 GLN A N 1
ATOM 3270 C CA . GLN A 1 409 ? 32.219 15.414 0.691 1 98.06 409 GLN A CA 1
ATOM 3271 C C . GLN A 1 409 ? 32.094 16.859 0.218 1 98.06 409 GLN A C 1
ATOM 3273 O O . GLN A 1 409 ? 33 17.672 0.472 1 98.06 409 GLN A O 1
ATOM 3278 N N . LEU A 1 410 ? 31.047 17.172 -0.408 1 98 410 LEU A N 1
ATOM 3279 C CA . LEU A 1 410 ? 30.844 18.531 -0.898 1 98 410 LEU A CA 1
ATOM 3280 C C . LEU A 1 410 ? 30.641 19.5 0.261 1 98 410 LEU A C 1
ATOM 3282 O O . LEU A 1 410 ? 31.047 20.656 0.188 1 98 410 LEU A O 1
ATOM 3286 N N . TYR A 1 411 ? 30 19.047 1.287 1 97 411 TYR A N 1
ATOM 3287 C CA . TYR A 1 411 ? 29.844 19.875 2.484 1 97 411 TYR A CA 1
ATOM 3288 C C . TYR A 1 411 ? 31.203 20.203 3.09 1 97 411 TYR A C 1
ATOM 3290 O O . TYR A 1 411 ? 31.453 21.359 3.457 1 97 411 TYR A O 1
ATOM 3298 N N . PHE A 1 412 ? 32.062 19.219 3.137 1 96.44 412 PHE A N 1
ATOM 3299 C CA . PHE A 1 412 ? 33.406 19.406 3.705 1 96.44 412 PHE A CA 1
ATOM 3300 C C . PHE A 1 412 ? 34.219 20.344 2.826 1 96.44 412 PHE A C 1
ATOM 3302 O O . PHE A 1 412 ? 35.062 21.094 3.328 1 96.44 412 PHE A O 1
ATOM 3309 N N . LEU A 1 413 ? 33.906 20.375 1.601 1 96.5 413 LEU A N 1
ATOM 3310 C CA . LEU A 1 413 ? 34.656 21.203 0.663 1 96.5 413 LEU A CA 1
ATOM 3311 C C . LEU A 1 413 ? 34 22.578 0.537 1 96.5 413 LEU A C 1
ATOM 3313 O O . LEU A 1 413 ? 34.594 23.484 -0.07 1 96.5 413 LEU A O 1
ATOM 3317 N N . SER A 1 414 ? 32.938 22.797 1.13 1 97.12 414 SER A N 1
ATOM 3318 C CA . SER A 1 414 ? 32.125 23.984 0.933 1 97.12 414 SER A CA 1
ATOM 3319 C C . SER A 1 414 ? 32.875 25.25 1.356 1 97.12 414 SER A C 1
ATOM 3321 O O . SER A 1 414 ? 32.781 26.281 0.698 1 97.12 414 SER A O 1
ATOM 3323 N N . PRO A 1 415 ? 33.75 25.188 2.461 1 96.44 415 PRO A N 1
ATOM 3324 C CA . PRO A 1 415 ? 34.469 26.406 2.844 1 96.44 415 PRO A CA 1
ATOM 3325 C C . PRO A 1 415 ? 35.438 26.891 1.762 1 96.44 415 PRO A C 1
ATOM 3327 O O . PRO A 1 415 ? 35.656 28.094 1.628 1 96.44 415 PRO A O 1
ATOM 3330 N N . LEU A 1 416 ? 35.906 26.016 0.995 1 96.44 416 LEU A N 1
ATOM 3331 C CA . LEU A 1 416 ? 36.844 26.359 -0.07 1 96.44 416 LEU A CA 1
ATOM 3332 C C . LEU A 1 416 ? 36.156 27.172 -1.156 1 96.44 416 LEU A C 1
ATOM 3334 O O . LEU A 1 416 ? 36.812 27.938 -1.875 1 96.44 416 LEU A O 1
ATOM 3338 N N . ILE A 1 417 ? 34.906 27.078 -1.237 1 97.56 417 ILE A N 1
ATOM 3339 C CA . ILE A 1 417 ? 34.125 27.766 -2.271 1 97.56 417 ILE A CA 1
ATOM 3340 C C . ILE A 1 417 ? 33.438 28.984 -1.673 1 97.56 417 ILE A C 1
ATOM 3342 O O . ILE A 1 417 ? 33.438 30.062 -2.264 1 97.56 417 ILE A O 1
ATOM 3346 N N . LEU A 1 418 ? 32.938 28.875 -0.481 1 97.44 418 LEU A N 1
ATOM 3347 C CA . LEU A 1 418 ? 32.031 29.875 0.08 1 97.44 418 LEU A CA 1
ATOM 3348 C C . LEU A 1 418 ? 32.844 31.031 0.692 1 97.44 418 LEU A C 1
ATOM 3350 O O . LEU A 1 418 ? 32.406 32.188 0.693 1 97.44 418 LEU A O 1
ATOM 3354 N N . ILE A 1 419 ? 34.062 30.734 1.206 1 96.69 419 ILE A N 1
ATOM 3355 C CA . ILE A 1 419 ? 34.906 31.797 1.77 1 96.69 419 ILE A CA 1
ATOM 3356 C C . ILE A 1 419 ? 35.312 32.781 0.669 1 96.69 419 ILE A C 1
ATOM 3358 O O . ILE A 1 419 ? 35.094 33.969 0.798 1 96.69 419 ILE A O 1
ATOM 3362 N N . PRO A 1 420 ? 35.844 32.25 -0.402 1 96.88 420 PRO A N 1
ATOM 3363 C CA . PRO A 1 420 ? 36.125 33.188 -1.489 1 96.88 420 PRO A CA 1
ATOM 3364 C C . PRO A 1 420 ? 34.906 33.875 -2.047 1 96.88 420 PRO A C 1
ATOM 3366 O O . PRO A 1 420 ? 34.969 35.031 -2.455 1 96.88 420 PRO A O 1
ATOM 3369 N N . LEU A 1 421 ? 33.844 33.188 -2.145 1 96.88 421 LEU A N 1
ATOM 3370 C CA . LEU A 1 421 ? 32.594 33.781 -2.633 1 96.88 421 LEU A CA 1
ATOM 3371 C C . LEU A 1 421 ? 32.125 34.906 -1.722 1 96.88 421 LEU A C 1
ATOM 3373 O O . LEU A 1 421 ? 31.594 35.906 -2.195 1 96.88 421 LEU A O 1
ATOM 3377 N N . TRP A 1 422 ? 32.312 34.719 -0.433 1 96.12 422 TRP A N 1
ATOM 3378 C CA . TRP A 1 422 ? 31.984 35.75 0.544 1 96.12 422 TRP A CA 1
ATOM 3379 C C . TRP A 1 422 ? 32.938 36.938 0.433 1 96.12 422 TRP A C 1
ATOM 3381 O O . TRP A 1 422 ? 32.5 38.094 0.479 1 96.12 422 TRP A O 1
ATOM 3391 N N . LYS A 1 423 ? 34.219 36.719 0.215 1 95.88 423 LYS A N 1
ATOM 3392 C CA . LYS A 1 423 ? 35.25 37.75 0.187 1 95.88 423 LYS A CA 1
ATOM 3393 C C . LYS A 1 423 ? 35.188 38.562 -1.104 1 95.88 423 LYS A C 1
ATOM 3395 O O . LYS A 1 423 ? 35.281 39.781 -1.076 1 95.88 423 LYS A O 1
ATOM 3400 N N . TYR A 1 424 ? 35 37.844 -2.24 1 96.56 424 TYR A N 1
ATOM 3401 C CA . TYR A 1 424 ? 35.125 38.5 -3.533 1 96.56 424 TYR A CA 1
ATOM 3402 C C . TYR A 1 424 ? 33.75 38.75 -4.168 1 96.56 424 TYR A C 1
ATOM 3404 O O . TYR A 1 424 ? 33.656 39.5 -5.133 1 96.56 424 TYR A O 1
ATOM 3412 N N . GLY A 1 425 ? 32.812 38.156 -3.674 1 93.75 425 GLY A N 1
ATOM 3413 C CA . GLY A 1 425 ? 31.438 38.375 -4.121 1 93.75 425 GLY A CA 1
ATOM 3414 C C . GLY A 1 425 ? 31.188 37.938 -5.555 1 93.75 425 GLY A C 1
ATOM 3415 O O . GLY A 1 425 ? 31.531 36.844 -5.941 1 93.75 425 GLY A O 1
ATOM 3416 N N . LYS A 1 426 ? 30.656 38.75 -6.387 1 94.31 426 LYS A N 1
ATOM 3417 C CA . LYS A 1 426 ? 30.281 38.5 -7.773 1 94.31 426 LYS A CA 1
ATOM 3418 C C . LYS A 1 426 ? 31.5 38.156 -8.633 1 94.31 426 LYS A C 1
ATOM 3420 O O . LYS A 1 426 ? 31.391 37.438 -9.633 1 94.31 426 LYS A O 1
ATOM 3425 N N . ARG A 1 427 ? 32.656 38.594 -8.266 1 96.62 427 ARG A N 1
ATOM 3426 C CA . ARG A 1 427 ? 33.906 38.375 -9.023 1 96.62 427 ARG A CA 1
ATOM 3427 C C . ARG A 1 427 ? 34.312 36.875 -8.992 1 96.62 427 ARG A C 1
ATOM 3429 O O . ARG A 1 427 ? 35.031 36.438 -9.875 1 96.62 427 ARG A O 1
ATOM 3436 N N . PHE A 1 428 ? 33.812 36.156 -8 1 97.62 428 PHE A N 1
ATOM 3437 C CA . PHE A 1 428 ? 34.188 34.75 -7.855 1 97.62 428 PHE A CA 1
ATOM 3438 C C . PHE A 1 428 ? 33.125 33.844 -8.477 1 97.62 428 PHE A C 1
ATOM 3440 O O . PHE A 1 428 ? 33.344 32.625 -8.586 1 97.62 428 PHE A O 1
ATOM 3447 N N . VAL A 1 429 ? 32 34.312 -8.875 1 97.75 429 VAL A N 1
ATOM 3448 C CA . VAL A 1 429 ? 30.891 33.531 -9.445 1 97.75 429 VAL A CA 1
ATOM 3449 C C . VAL A 1 429 ? 31.359 32.812 -10.703 1 97.75 429 VAL A C 1
ATOM 3451 O O . VAL A 1 429 ? 31.078 31.625 -10.883 1 97.75 429 VAL A O 1
ATOM 3454 N N . PRO A 1 430 ? 32.156 33.5 -11.625 1 97.69 430 PRO A N 1
ATOM 3455 C CA . PRO A 1 430 ? 32.625 32.781 -12.82 1 97.69 430 PRO A CA 1
ATOM 3456 C C . PRO A 1 430 ? 33.5 31.578 -12.492 1 97.69 430 PRO A C 1
ATOM 3458 O O . PRO A 1 430 ? 33.469 30.578 -13.219 1 97.69 430 PRO A O 1
ATOM 3461 N N . ALA A 1 431 ? 34.219 31.672 -11.43 1 97.81 431 ALA A N 1
ATOM 3462 C CA . ALA A 1 431 ? 35.062 30.547 -11.016 1 97.81 431 ALA A CA 1
ATOM 3463 C C . ALA A 1 431 ? 34.188 29.344 -10.625 1 97.81 431 ALA A C 1
ATOM 3465 O O . ALA A 1 431 ? 34.531 28.203 -10.938 1 97.81 431 ALA A O 1
ATOM 3466 N N . VAL A 1 432 ? 33.156 29.625 -9.906 1 98.12 432 VAL A N 1
ATOM 3467 C CA . VAL A 1 432 ? 32.25 28.562 -9.5 1 98.12 432 VAL A CA 1
ATOM 3468 C C . VAL A 1 432 ? 31.547 27.969 -10.727 1 98.12 432 VAL A C 1
ATOM 3470 O O . VAL A 1 432 ? 31.406 26.75 -10.844 1 98.12 432 VAL A O 1
ATOM 3473 N N . VAL A 1 433 ? 31.125 28.797 -11.641 1 98.06 433 VAL A N 1
ATOM 3474 C CA . VAL A 1 433 ? 30.484 28.344 -12.867 1 98.06 433 VAL A CA 1
ATOM 3475 C C . VAL A 1 433 ? 31.453 27.5 -13.688 1 98.06 433 VAL A C 1
ATOM 3477 O O . VAL A 1 433 ? 31.078 26.484 -14.266 1 98.06 433 VAL A O 1
ATOM 3480 N N . PHE A 1 434 ? 32.656 27.969 -13.688 1 97.88 434 PHE A N 1
ATOM 3481 C CA . PHE A 1 434 ? 33.688 27.234 -14.406 1 97.88 434 PHE A CA 1
ATOM 3482 C C . PHE A 1 434 ? 33.875 25.844 -13.82 1 97.88 434 PHE A C 1
ATOM 3484 O O . PHE A 1 434 ? 33.969 24.859 -14.562 1 97.88 434 PHE A O 1
ATOM 3491 N N . LEU A 1 435 ? 33.906 25.766 -12.547 1 97.81 435 LEU A N 1
ATOM 3492 C CA . LEU A 1 435 ? 34.031 24.469 -11.883 1 97.81 435 LEU A CA 1
ATOM 3493 C C . LEU A 1 435 ? 32.844 23.578 -12.219 1 97.81 435 LEU A C 1
ATOM 3495 O O . LEU A 1 435 ? 33 22.375 -12.422 1 97.81 435 LEU A O 1
ATOM 3499 N N . ALA A 1 436 ? 31.625 24.125 -12.234 1 98.12 436 ALA A N 1
ATOM 3500 C CA . ALA A 1 436 ? 30.422 23.391 -12.594 1 98.12 436 ALA A CA 1
ATOM 3501 C C . ALA A 1 436 ? 30.516 22.875 -14.031 1 98.12 436 ALA A C 1
ATOM 3503 O O . ALA A 1 436 ? 30.156 21.734 -14.312 1 98.12 436 ALA A O 1
ATOM 3504 N N . LEU A 1 437 ? 30.969 23.734 -14.914 1 97.88 437 LEU A N 1
ATOM 3505 C CA . LEU A 1 437 ? 31.109 23.359 -16.312 1 97.88 437 LEU A CA 1
ATOM 3506 C C . LEU A 1 437 ? 32.156 22.281 -16.484 1 97.88 437 LEU A C 1
ATOM 3508 O O . LEU A 1 437 ? 32.031 21.406 -17.359 1 97.88 437 LEU A O 1
ATOM 3512 N N . LEU A 1 438 ? 33.188 22.359 -15.672 1 97.75 438 LEU A N 1
ATOM 3513 C CA . LEU A 1 438 ? 34.219 21.328 -15.703 1 97.75 438 LEU A CA 1
ATOM 3514 C C . LEU A 1 438 ? 33.625 19.969 -15.297 1 97.75 438 LEU A C 1
ATOM 3516 O O . LEU A 1 438 ? 34 18.938 -15.852 1 97.75 438 LEU A O 1
ATOM 3520 N N . SER A 1 439 ? 32.812 19.984 -14.273 1 97.56 439 SER A N 1
ATOM 3521 C CA . SER A 1 439 ? 32.125 18.766 -13.867 1 97.56 439 SER A CA 1
ATOM 3522 C C . SER A 1 439 ? 31.266 18.219 -15 1 97.56 439 SER A C 1
ATOM 3524 O O . SER A 1 439 ? 31.297 17.016 -15.281 1 97.56 439 SER A O 1
ATOM 3526 N N . ILE A 1 440 ? 30.531 19.078 -15.672 1 97.81 440 ILE A N 1
ATOM 3527 C CA . ILE A 1 440 ? 29.672 18.688 -16.781 1 97.81 440 ILE A CA 1
ATOM 3528 C C . ILE A 1 440 ? 30.516 18.141 -17.922 1 97.81 440 ILE A C 1
ATOM 3530 O O . ILE A 1 440 ? 30.188 17.109 -18.516 1 97.81 440 ILE A O 1
ATOM 3534 N N . ALA A 1 441 ? 31.625 18.812 -18.172 1 97.69 441 ALA A N 1
ATOM 3535 C CA . ALA A 1 441 ? 32.531 18.406 -19.25 1 97.69 441 ALA A CA 1
ATOM 3536 C C . ALA A 1 441 ? 33.156 17.047 -18.938 1 97.69 441 ALA A C 1
ATOM 3538 O O . ALA A 1 441 ? 33.406 16.25 -19.844 1 97.69 441 ALA A O 1
ATOM 3539 N N . CYS A 1 442 ? 33.406 16.828 -17.719 1 96.94 442 CYS A N 1
ATOM 3540 C CA . CYS A 1 442 ? 33.969 15.547 -17.297 1 96.94 442 CYS A CA 1
ATOM 3541 C C . CYS A 1 442 ? 33 14.406 -17.625 1 96.94 442 CYS A C 1
ATOM 3543 O O . CYS A 1 442 ? 33.438 13.375 -18.156 1 96.94 442 CYS A O 1
ATOM 3545 N N . VAL A 1 443 ? 31.781 14.531 -17.359 1 97.19 443 VAL A N 1
ATOM 3546 C CA . VAL A 1 443 ? 30.781 13.516 -17.625 1 97.19 443 VAL A CA 1
ATOM 3547 C C . VAL A 1 443 ? 30.656 13.312 -19.141 1 97.19 443 VAL A C 1
ATOM 3549 O O . VAL A 1 443 ? 30.641 12.18 -19.625 1 97.19 443 VAL A O 1
ATOM 3552 N N . PHE A 1 444 ? 30.625 14.469 -19.844 1 97.25 444 PHE A N 1
ATOM 3553 C CA . PHE A 1 444 ? 30.516 14.422 -21.297 1 97.25 444 PHE A CA 1
ATOM 3554 C C . PHE A 1 444 ? 31.688 13.656 -21.906 1 97.25 444 PHE A C 1
ATOM 3556 O O . PHE A 1 444 ? 31.5 12.75 -22.719 1 97.25 444 PHE A O 1
ATOM 3563 N N . SER A 1 445 ? 32.875 13.984 -21.469 1 97.25 445 SER A N 1
ATOM 3564 C CA . SER A 1 445 ? 34.062 13.383 -22.016 1 97.25 445 SER A CA 1
ATOM 3565 C C . SER A 1 445 ? 34.156 11.898 -21.672 1 97.25 445 SER A C 1
ATOM 3567 O O . SER A 1 445 ? 34.594 11.086 -22.484 1 97.25 445 SER A O 1
ATOM 3569 N N . THR A 1 446 ? 33.781 11.539 -20.469 1 96.38 446 THR A N 1
ATOM 3570 C CA . THR A 1 446 ? 33.781 10.141 -20.062 1 96.38 446 THR A CA 1
ATOM 3571 C C . THR A 1 446 ? 32.844 9.305 -20.922 1 96.38 446 THR A C 1
ATOM 3573 O O . THR A 1 446 ? 33.188 8.188 -21.312 1 96.38 446 THR A O 1
ATOM 3576 N N . PHE A 1 447 ? 31.703 9.797 -21.281 1 95.31 447 PHE A N 1
ATOM 3577 C CA . PHE A 1 447 ? 30.766 9.102 -22.141 1 95.31 447 PHE A CA 1
ATOM 3578 C C . PHE A 1 447 ? 31.328 8.93 -23.547 1 95.31 447 PHE A C 1
ATOM 3580 O O . PHE A 1 447 ? 31.219 7.859 -24.141 1 95.31 447 PHE A O 1
ATOM 3587 N N . MET A 1 448 ? 32.031 10.008 -24.047 1 95.31 448 MET A N 1
ATOM 3588 C CA . MET A 1 448 ? 32.562 10 -25.406 1 95.31 448 MET A CA 1
ATOM 3589 C C . MET A 1 448 ? 33.75 9.047 -25.531 1 95.31 448 MET A C 1
ATOM 3591 O O . MET A 1 448 ? 33.844 8.266 -26.484 1 95.31 448 MET A O 1
ATOM 3595 N N . VAL A 1 449 ? 34.562 9.062 -24.531 1 95.69 449 VAL A N 1
ATOM 3596 C CA . VAL A 1 449 ? 35.812 8.289 -24.594 1 95.69 449 VAL A CA 1
ATOM 3597 C C . VAL A 1 449 ? 35.5 6.805 -24.422 1 95.69 449 VAL A C 1
ATOM 3599 O O . VAL A 1 449 ? 36.094 5.957 -25.094 1 95.69 449 VAL A O 1
ATOM 3602 N N . ASN A 1 450 ? 34.594 6.426 -23.562 1 94.81 450 ASN A N 1
ATOM 3603 C CA . ASN A 1 450 ? 34.281 5.023 -23.266 1 94.81 450 ASN A CA 1
ATOM 3604 C C . ASN A 1 450 ? 33.156 4.492 -24.125 1 94.81 450 ASN A C 1
ATOM 3606 O O . ASN A 1 450 ? 32.844 3.297 -24.109 1 94.81 450 ASN A O 1
ATOM 3610 N N . GLY A 1 451 ? 32.5 5.316 -24.844 1 93.06 451 GLY A N 1
ATOM 3611 C CA . GLY A 1 451 ? 31.391 4.895 -25.688 1 93.06 451 GLY A CA 1
ATOM 3612 C C . GLY A 1 451 ? 30.188 4.414 -24.906 1 93.06 451 GLY A C 1
ATOM 3613 O O . GLY A 1 451 ? 29.562 3.414 -25.266 1 93.06 451 GLY A O 1
ATOM 3614 N N . TYR A 1 452 ? 29.953 5.051 -23.797 1 93.44 452 TYR A N 1
ATOM 3615 C CA . TYR A 1 452 ? 28.828 4.645 -22.969 1 93.44 452 TYR A CA 1
ATOM 3616 C C . TYR A 1 452 ? 27.5 5.02 -23.625 1 93.44 452 TYR A C 1
ATOM 3618 O O . TYR A 1 452 ? 27.375 6.082 -24.234 1 93.44 452 TYR A O 1
ATOM 3626 N N . ARG A 1 453 ? 26.516 4.102 -23.5 1 92.5 453 ARG A N 1
ATOM 3627 C CA . ARG A 1 453 ? 25.172 4.312 -24.016 1 92.5 453 ARG A CA 1
ATOM 3628 C C . ARG A 1 453 ? 24.141 4.191 -22.891 1 92.5 453 ARG A C 1
ATOM 3630 O O . ARG A 1 453 ? 24.266 3.346 -22.016 1 92.5 453 ARG A O 1
ATOM 3637 N N . LEU A 1 454 ? 23.109 4.973 -22.953 1 90.25 454 LEU A N 1
ATOM 3638 C CA . LEU A 1 454 ? 22.078 4.965 -21.938 1 90.25 454 LEU A CA 1
ATOM 3639 C C . LEU A 1 454 ? 21 3.922 -22.25 1 90.25 454 LEU A C 1
ATOM 3641 O O . LEU A 1 454 ? 20.375 3.381 -21.344 1 90.25 454 LEU A O 1
ATOM 3645 N N . ASN A 1 455 ? 20.844 3.631 -23.453 1 89.38 455 ASN A N 1
ATOM 3646 C CA . ASN A 1 455 ? 19.828 2.682 -23.891 1 89.38 455 ASN A CA 1
ATOM 3647 C C . ASN A 1 455 ? 20.062 1.293 -23.297 1 89.38 455 ASN A C 1
ATOM 3649 O O . ASN A 1 455 ? 21.188 0.79 -23.328 1 89.38 455 ASN A O 1
ATOM 3653 N N . LYS A 1 456 ? 19.047 0.671 -22.906 1 83.81 456 LYS A N 1
ATOM 3654 C CA . LYS A 1 456 ? 19.125 -0.617 -22.234 1 83.81 456 LYS A CA 1
ATOM 3655 C C . LYS A 1 456 ? 19.578 -1.719 -23.188 1 83.81 456 LYS A C 1
ATOM 3657 O O . LYS A 1 456 ? 20.156 -2.723 -22.75 1 83.81 456 LYS A O 1
ATOM 3662 N N . SER A 1 457 ? 19.312 -1.555 -24.438 1 84.81 457 SER A N 1
ATOM 3663 C CA . SER A 1 457 ? 19.641 -2.578 -25.422 1 84.81 457 SER A CA 1
ATOM 3664 C C . SER A 1 457 ? 21.078 -2.441 -25.922 1 84.81 457 SER A C 1
ATOM 3666 O O . SER A 1 457 ? 21.578 -3.307 -26.641 1 84.81 457 SER A O 1
ATOM 3668 N N . ALA A 1 458 ? 21.703 -1.38 -25.453 1 89.5 458 ALA A N 1
ATOM 3669 C CA . ALA A 1 458 ? 23.078 -1.145 -25.891 1 89.5 458 ALA A CA 1
ATOM 3670 C C . ALA A 1 458 ? 24.062 -2.023 -25.125 1 89.5 458 ALA A C 1
ATOM 3672 O O . ALA A 1 458 ? 23.766 -2.479 -24.016 1 89.5 458 ALA A O 1
ATOM 3673 N N . PRO A 1 459 ? 25.141 -2.279 -25.75 1 86.38 459 PRO A N 1
ATOM 3674 C CA . PRO A 1 459 ? 26.172 -3.025 -25.031 1 86.38 459 PRO A CA 1
ATOM 3675 C C . PRO A 1 459 ? 26.641 -2.305 -23.766 1 86.38 459 PRO A C 1
ATOM 3677 O O . PRO A 1 459 ? 26.766 -1.076 -23.766 1 86.38 459 PRO A O 1
ATOM 3680 N N . VAL A 1 460 ? 26.922 -2.975 -22.75 1 82.5 460 VAL A N 1
ATOM 3681 C CA . VAL A 1 460 ? 27.234 -2.434 -21.438 1 82.5 460 VAL A CA 1
ATOM 3682 C C . VAL A 1 460 ? 28.656 -1.882 -21.438 1 82.5 460 VAL A C 1
ATOM 3684 O O . VAL A 1 460 ? 28.984 -1 -20.641 1 82.5 460 VAL A O 1
ATOM 3687 N N . GLY A 1 461 ? 29.469 -2.129 -22.406 1 85.25 461 GLY A N 1
ATOM 3688 C CA . GLY A 1 461 ? 30.859 -1.709 -22.391 1 85.25 461 GLY A CA 1
ATOM 3689 C C . GLY A 1 461 ? 31.641 -2.297 -21.234 1 85.25 461 GLY A C 1
ATOM 3690 O O . GLY A 1 461 ? 31.609 -3.51 -21.016 1 85.25 461 GLY A O 1
ATOM 3691 N N . ASP A 1 462 ? 32.375 -1.454 -20.406 1 88.94 462 ASP A N 1
ATOM 3692 C CA . ASP A 1 462 ? 33.125 -1.943 -19.266 1 88.94 462 ASP A CA 1
ATOM 3693 C C . ASP A 1 462 ? 32.25 -2.047 -18.031 1 88.94 462 ASP A C 1
ATOM 3695 O O . ASP A 1 462 ? 32.719 -2.521 -16.984 1 88.94 462 ASP A O 1
ATOM 3699 N N . GLY A 1 463 ? 31.062 -1.601 -18.125 1 86.81 463 GLY A N 1
ATOM 3700 C CA . GLY A 1 463 ? 30.094 -1.696 -17.047 1 86.81 463 GLY A CA 1
ATOM 3701 C C . GLY A 1 463 ? 30.391 -0.75 -15.898 1 86.81 463 GLY A C 1
ATOM 3702 O O . GLY A 1 463 ? 29.828 -0.889 -14.812 1 86.81 463 GLY A O 1
ATOM 3703 N N . LEU A 1 464 ? 31.219 0.255 -16.094 1 90.19 464 LEU A N 1
ATOM 3704 C CA . LEU A 1 464 ? 31.672 1.108 -15.016 1 90.19 464 LEU A CA 1
ATOM 3705 C C . LEU A 1 464 ? 31.062 2.498 -15.109 1 90.19 464 LEU A C 1
ATOM 3707 O O . LEU A 1 464 ? 31.453 3.412 -14.383 1 90.19 464 LEU A O 1
ATOM 3711 N N . TRP A 1 465 ? 30.141 2.631 -15.945 1 89.25 465 TRP A N 1
ATOM 3712 C CA . TRP A 1 465 ? 29.578 3.963 -16.172 1 89.25 465 TRP A CA 1
ATOM 3713 C C . TRP A 1 465 ? 28.953 4.516 -14.906 1 89.25 465 TRP A C 1
ATOM 3715 O O . TRP A 1 465 ? 29.141 5.688 -14.57 1 89.25 465 TRP A O 1
ATOM 3725 N N . PRO A 1 466 ? 28.266 3.66 -14.07 1 89.56 466 PRO A N 1
ATOM 3726 C CA . PRO A 1 466 ? 27.719 4.242 -12.852 1 89.56 466 PRO A CA 1
ATOM 3727 C C . PRO A 1 466 ? 28.797 4.723 -11.883 1 89.56 466 PRO A C 1
ATOM 3729 O O . PRO A 1 466 ? 28.609 5.742 -11.211 1 89.56 466 PRO A O 1
ATOM 3732 N N . ARG A 1 467 ? 29.859 4.039 -11.844 1 92.56 467 ARG A N 1
ATOM 3733 C CA . ARG A 1 467 ? 30.969 4.41 -10.969 1 92.56 467 ARG A CA 1
ATOM 3734 C C . ARG A 1 467 ? 31.609 5.715 -11.43 1 92.56 467 ARG A C 1
ATOM 3736 O O . ARG A 1 467 ? 31.969 6.559 -10.602 1 92.56 467 ARG A O 1
ATOM 3743 N N . LYS A 1 468 ? 31.672 5.926 -12.719 1 93.06 468 LYS A N 1
ATOM 3744 C CA . LYS A 1 468 ? 32.469 7.031 -13.266 1 93.06 468 LYS A CA 1
ATOM 3745 C C . LYS A 1 468 ? 31.609 8.289 -13.422 1 93.06 468 LYS A C 1
ATOM 3747 O O . LYS A 1 468 ? 32.094 9.406 -13.266 1 93.06 468 LYS A O 1
ATOM 3752 N N . THR A 1 469 ? 30.359 8.109 -13.703 1 92.5 469 THR A N 1
ATOM 3753 C CA . THR A 1 469 ? 29.594 9.289 -14.117 1 92.5 469 THR A CA 1
ATOM 3754 C C . THR A 1 469 ? 28.375 9.484 -13.234 1 92.5 469 THR A C 1
ATOM 3756 O O . THR A 1 469 ? 27.703 10.523 -13.305 1 92.5 469 THR A O 1
ATOM 3759 N N . TYR A 1 470 ? 28.109 8.562 -12.359 1 91.56 470 TYR A N 1
ATOM 3760 C CA . TYR A 1 470 ? 26.891 8.695 -11.586 1 91.56 470 TYR A CA 1
ATOM 3761 C C . TYR A 1 470 ? 27.188 8.773 -10.094 1 91.56 470 TYR A C 1
ATOM 3763 O O . TYR A 1 470 ? 26.719 9.688 -9.406 1 91.56 470 TYR A O 1
ATOM 3771 N N . HIS A 1 471 ? 28 7.918 -9.539 1 95.31 471 HIS A N 1
ATOM 3772 C CA . HIS A 1 471 ? 28.188 7.816 -8.102 1 95.31 471 HIS A CA 1
ATOM 3773 C C . HIS A 1 471 ? 29.391 8.656 -7.641 1 95.31 471 HIS A C 1
ATOM 3775 O O . HIS A 1 471 ? 29.562 8.891 -6.445 1 95.31 471 HIS A O 1
ATOM 3781 N N . ALA A 1 472 ? 30.141 9.172 -8.578 1 96.25 472 ALA A N 1
ATOM 3782 C CA . ALA A 1 472 ? 31.344 9.945 -8.242 1 96.25 472 ALA A CA 1
ATOM 3783 C C . ALA A 1 472 ? 30.984 11.391 -7.914 1 96.25 472 ALA A C 1
ATOM 3785 O O . ALA A 1 472 ? 30.141 11.992 -8.578 1 96.25 472 ALA A O 1
ATOM 3786 N N . THR A 1 473 ? 31.656 11.953 -6.949 1 97.62 473 THR A N 1
ATOM 3787 C CA . THR A 1 473 ? 31.375 13.305 -6.477 1 97.62 473 THR A CA 1
ATOM 3788 C C . THR A 1 473 ? 31.672 14.328 -7.566 1 97.62 473 THR A C 1
ATOM 3790 O O . THR A 1 473 ? 30.891 15.258 -7.777 1 97.62 473 THR A O 1
ATOM 3793 N N . HIS A 1 474 ? 32.812 14.148 -8.281 1 96 474 HIS A N 1
ATOM 3794 C CA . HIS A 1 474 ? 33.219 15.117 -9.297 1 96 474 HIS A CA 1
ATOM 3795 C C . HIS A 1 474 ? 32.219 15.109 -10.477 1 96 474 HIS A C 1
ATOM 3797 O O . HIS A 1 474 ? 32.156 16.094 -11.227 1 96 474 HIS A O 1
ATOM 3803 N N . ALA A 1 475 ? 31.5 14.023 -10.609 1 94.94 475 ALA A N 1
ATOM 3804 C CA . ALA A 1 475 ? 30.531 13.93 -11.703 1 94.94 475 ALA A CA 1
ATOM 3805 C C . ALA A 1 475 ? 29.188 14.539 -11.305 1 94.94 475 ALA A C 1
ATOM 3807 O O . ALA A 1 475 ? 28.359 14.844 -12.164 1 94.94 475 ALA A O 1
ATOM 3808 N N . ARG A 1 476 ? 28.953 14.734 -10.023 1 94.62 476 ARG A N 1
ATOM 3809 C CA . ARG A 1 476 ? 27.656 15.172 -9.547 1 94.62 476 ARG A CA 1
ATOM 3810 C C . ARG A 1 476 ? 27.719 16.594 -8.992 1 94.62 476 ARG A C 1
ATOM 3812 O O . ARG A 1 476 ? 26.688 17.203 -8.703 1 94.62 476 ARG A O 1
ATOM 3819 N N . MET A 1 477 ? 28.859 17.172 -8.852 1 96.81 477 MET A N 1
ATOM 3820 C CA . MET A 1 477 ? 29.031 18.391 -8.07 1 96.81 477 MET A CA 1
ATOM 3821 C C . MET A 1 477 ? 28.453 19.594 -8.805 1 96.81 477 MET A C 1
ATOM 3823 O O . MET A 1 477 ? 28.203 20.641 -8.203 1 96.81 477 MET A O 1
ATOM 3827 N N . SER A 1 478 ? 28.203 19.531 -10.172 1 97.56 478 SER A N 1
ATOM 3828 C CA . SER A 1 478 ? 27.641 20.656 -10.906 1 97.56 478 SER A CA 1
ATOM 3829 C C . SER A 1 478 ? 26.328 21.125 -10.297 1 97.56 478 SER A C 1
ATOM 3831 O O . SER A 1 478 ? 26.141 22.312 -10.039 1 97.56 478 SER A O 1
ATOM 3833 N N . VAL A 1 479 ? 25.5 20.188 -10.008 1 97.56 479 VAL A N 1
ATOM 3834 C CA . VAL A 1 479 ? 24.172 20.484 -9.477 1 97.56 479 VAL A CA 1
ATOM 3835 C C . VAL A 1 479 ? 24.312 21.141 -8.102 1 97.56 479 VAL A C 1
ATOM 3837 O O . VAL A 1 479 ? 23.594 22.094 -7.793 1 97.56 479 VAL A O 1
ATOM 3840 N N . TRP A 1 480 ? 25.172 20.625 -7.301 1 98.31 480 TRP A N 1
ATOM 3841 C CA . TRP A 1 480 ? 25.438 21.188 -5.98 1 98.31 480 TRP A CA 1
ATOM 3842 C C . TRP A 1 480 ? 25.984 22.609 -6.098 1 98.31 480 TRP A C 1
ATOM 3844 O O . TRP A 1 480 ? 25.578 23.5 -5.355 1 98.31 480 TRP A O 1
ATOM 3854 N N . LEU A 1 481 ? 26.875 22.844 -7.051 1 98.62 481 LEU A N 1
ATOM 3855 C CA . LEU A 1 481 ? 27.5 24.156 -7.258 1 98.62 481 LEU A CA 1
ATOM 3856 C C . LEU A 1 481 ? 26.453 25.172 -7.723 1 98.62 481 LEU A C 1
ATOM 3858 O O . LEU A 1 481 ? 26.484 26.328 -7.297 1 98.62 481 LEU A O 1
ATOM 3862 N N . PHE A 1 482 ? 25.609 24.734 -8.555 1 98.38 482 PHE A N 1
ATOM 3863 C CA . PHE A 1 482 ? 24.516 25.625 -8.953 1 98.38 482 PHE A CA 1
ATOM 3864 C C . PHE A 1 482 ? 23.609 25.938 -7.766 1 98.38 482 PHE A C 1
ATOM 3866 O O . PHE A 1 482 ? 23.078 27.047 -7.668 1 98.38 482 PHE A O 1
ATOM 3873 N N . GLY A 1 483 ? 23.438 24.969 -6.918 1 98.44 483 GLY A N 1
ATOM 3874 C CA . GLY A 1 483 ? 22.734 25.234 -5.672 1 98.44 483 GLY A CA 1
ATOM 3875 C C . GLY A 1 483 ? 23.422 26.266 -4.801 1 98.44 483 GLY A C 1
ATOM 3876 O O . GLY A 1 483 ? 22.766 27.141 -4.234 1 98.44 483 GLY A O 1
ATOM 3877 N N . VAL A 1 484 ? 24.719 26.203 -4.781 1 98.31 484 VAL A N 1
ATOM 3878 C CA . VAL A 1 484 ? 25.516 27.156 -4.02 1 98.31 484 VAL A CA 1
ATOM 3879 C C . VAL A 1 484 ? 25.312 28.562 -4.586 1 98.31 484 VAL A C 1
ATOM 3881 O O . VAL A 1 484 ? 25.094 29.516 -3.834 1 98.31 484 VAL A O 1
ATOM 3884 N N . LEU A 1 485 ? 25.406 28.656 -5.852 1 98.19 485 LEU A N 1
ATOM 3885 C CA . LEU A 1 485 ? 25.234 29.953 -6.5 1 98.19 485 LEU A CA 1
ATOM 3886 C C . LEU A 1 485 ? 23.828 30.5 -6.262 1 98.19 485 LEU A C 1
ATOM 3888 O O . LEU A 1 485 ? 23.656 31.703 -6.055 1 98.19 485 LEU A O 1
ATOM 3892 N N . PHE A 1 486 ? 22.891 29.609 -6.34 1 97.5 486 PHE A N 1
ATOM 3893 C CA . PHE A 1 486 ? 21.516 30.016 -6.082 1 97.5 486 PHE A CA 1
ATOM 3894 C C . PHE A 1 486 ? 21.359 30.484 -4.641 1 97.5 486 PHE A C 1
ATOM 3896 O O . PHE A 1 486 ? 20.688 31.469 -4.375 1 97.5 486 PHE A O 1
ATOM 3903 N N . GLY A 1 487 ? 21.969 29.75 -3.721 1 96.94 487 GLY A N 1
ATOM 3904 C CA . GLY A 1 487 ? 21.953 30.172 -2.328 1 96.94 487 GLY A CA 1
ATOM 3905 C C . GLY A 1 487 ? 22.609 31.516 -2.104 1 96.94 487 GLY A C 1
ATOM 3906 O O . GLY A 1 487 ? 22.125 32.344 -1.312 1 96.94 487 GLY A O 1
ATOM 3907 N N . TYR A 1 488 ? 23.656 31.766 -2.797 1 97 488 TYR A N 1
ATOM 3908 C CA . TYR A 1 488 ? 24.328 33.062 -2.754 1 97 488 TYR A CA 1
ATOM 3909 C C . TYR A 1 488 ? 23.422 34.156 -3.252 1 97 488 TYR A C 1
ATOM 3911 O O . TYR A 1 488 ? 23.328 35.219 -2.627 1 97 488 TYR A O 1
ATOM 3919 N N . PHE A 1 489 ? 22.812 33.844 -4.305 1 95.56 489 PHE A N 1
ATOM 3920 C CA . PHE A 1 489 ? 21.891 34.812 -4.887 1 95.56 489 PHE A CA 1
ATOM 3921 C C . PHE A 1 489 ? 20.766 35.125 -3.908 1 95.56 489 PHE A C 1
ATOM 3923 O O . PHE A 1 489 ? 20.438 36.281 -3.699 1 95.56 489 PHE A O 1
ATOM 3930 N N . LEU A 1 490 ? 20.172 34.188 -3.277 1 93.75 490 LEU A N 1
ATOM 3931 C CA . LEU A 1 490 ? 19.078 34.375 -2.332 1 93.75 490 LEU A CA 1
ATOM 3932 C C . LEU A 1 490 ? 19.547 35.125 -1.089 1 93.75 490 LEU A C 1
ATOM 3934 O O . LEU A 1 490 ? 18.812 35.906 -0.515 1 93.75 490 LEU A O 1
ATOM 3938 N N . HIS A 1 491 ? 20.75 34.781 -0.702 1 93.38 491 HIS A N 1
ATOM 3939 C CA . HIS A 1 491 ? 21.328 35.438 0.457 1 93.38 491 HIS A CA 1
ATOM 3940 C C . HIS A 1 491 ? 21.531 36.938 0.189 1 93.38 491 HIS A C 1
ATOM 3942 O O . HIS A 1 491 ? 21.234 37.781 1.046 1 93.38 491 HIS A O 1
ATOM 3948 N N . ARG A 1 492 ? 21.938 37.281 -0.944 1 92.12 492 ARG A N 1
ATOM 3949 C CA . ARG A 1 492 ? 22.219 38.688 -1.302 1 92.12 492 ARG A CA 1
ATOM 3950 C C . ARG A 1 492 ? 20.922 39.469 -1.519 1 92.12 492 ARG A C 1
ATOM 3952 O O . ARG A 1 492 ? 20.891 40.688 -1.34 1 92.12 492 ARG A O 1
ATOM 3959 N N . THR A 1 493 ? 19.922 38.781 -1.868 1 90 493 THR A N 1
ATOM 3960 C CA . THR A 1 493 ? 18.656 39.438 -2.178 1 90 493 THR A CA 1
ATOM 3961 C C . THR A 1 493 ? 17.656 39.25 -1.053 1 90 493 THR A C 1
ATOM 3963 O O . THR A 1 493 ? 16.453 39.406 -1.253 1 90 493 THR A O 1
ATOM 3966 N N . LYS A 1 494 ? 18.031 38.812 0.047 1 84.62 494 LYS A N 1
ATOM 3967 C CA . LYS A 1 494 ? 17.156 38.469 1.16 1 84.62 494 LYS A CA 1
ATOM 3968 C C . LYS A 1 494 ? 16.328 39.656 1.609 1 84.62 494 LYS A C 1
ATOM 3970 O O . LYS A 1 494 ? 15.211 39.531 2.088 1 84.62 494 LYS A O 1
ATOM 3975 N N . SER A 1 495 ? 16.875 40.875 1.454 1 80.62 495 SER A N 1
ATOM 3976 C CA . SER A 1 495 ? 16.25 42.094 1.965 1 80.62 495 SER A CA 1
ATOM 3977 C C . SER A 1 495 ? 15.297 42.719 0.941 1 80.62 495 SER A C 1
ATOM 3979 O O . SER A 1 495 ? 14.586 43.656 1.24 1 80.62 495 SER A O 1
ATOM 3981 N N . ARG A 1 496 ? 15.266 42.156 -0.226 1 82.81 496 ARG A N 1
ATOM 3982 C CA . ARG A 1 496 ? 14.398 42.75 -1.242 1 82.81 496 ARG A CA 1
ATOM 3983 C C . ARG A 1 496 ? 13.578 41.656 -1.954 1 82.81 496 ARG A C 1
ATOM 3985 O O . ARG A 1 496 ? 14.07 40.562 -2.199 1 82.81 496 ARG A O 1
ATOM 3992 N N . THR A 1 497 ? 12.32 41.969 -2.123 1 84.44 497 THR A N 1
ATOM 3993 C CA . THR A 1 497 ? 11.453 41.125 -2.945 1 84.44 497 THR A CA 1
ATOM 3994 C C . THR A 1 497 ? 11.57 41.5 -4.418 1 84.44 497 THR A C 1
ATOM 3996 O O . THR A 1 497 ? 11.367 42.688 -4.781 1 84.44 497 THR A O 1
ATOM 3999 N N . ILE A 1 498 ? 12.062 40.594 -5.09 1 89.5 498 ILE A N 1
ATOM 4000 C CA . ILE A 1 498 ? 12.211 40.812 -6.52 1 89.5 498 ILE A CA 1
ATOM 4001 C C . ILE A 1 498 ? 10.906 40.5 -7.234 1 89.5 498 ILE A C 1
ATOM 4003 O O . ILE A 1 498 ? 10.5 39.344 -7.309 1 89.5 498 ILE A O 1
ATOM 4007 N N . ARG A 1 499 ? 10.234 41.5 -7.688 1 89.25 499 ARG A N 1
ATOM 4008 C CA . ARG A 1 499 ? 8.992 41.312 -8.43 1 89.25 499 ARG A CA 1
ATOM 4009 C C . ARG A 1 499 ? 9.242 41.312 -9.938 1 89.25 499 ARG A C 1
ATOM 4011 O O . ARG A 1 499 ? 9.648 42.344 -10.492 1 89.25 499 ARG A O 1
ATOM 4018 N N . LEU A 1 500 ? 9.062 40.219 -10.508 1 91.81 500 LEU A N 1
ATOM 4019 C CA . LEU A 1 500 ? 9.227 40.125 -11.953 1 91.81 500 LEU A CA 1
ATOM 4020 C C . LEU A 1 500 ? 7.957 40.531 -12.68 1 91.81 500 LEU A C 1
ATOM 4022 O O . LEU A 1 500 ? 6.852 40.25 -12.219 1 91.81 500 LEU A O 1
ATOM 4026 N N . PRO A 1 501 ? 8.172 41.281 -13.797 1 91.69 501 PRO A N 1
ATOM 4027 C CA . PRO A 1 501 ? 6.984 41.562 -14.602 1 91.69 501 PRO A CA 1
ATOM 4028 C C . PRO A 1 501 ? 6.289 40.312 -15.117 1 91.69 501 PRO A C 1
ATOM 4030 O O . PRO A 1 501 ? 6.898 39.25 -15.148 1 91.69 501 PRO A O 1
ATOM 4033 N N . LYS A 1 502 ? 5.062 40.438 -15.469 1 85.56 502 LYS A N 1
ATOM 4034 C CA . LYS A 1 502 ? 4.227 39.312 -15.883 1 85.56 502 LYS A CA 1
ATOM 4035 C C . LYS A 1 502 ? 4.863 38.531 -17.047 1 85.56 502 LYS A C 1
ATOM 4037 O O . LYS A 1 502 ? 4.84 37.312 -17.078 1 85.56 502 LYS A O 1
ATOM 4042 N N . ARG A 1 503 ? 5.379 39.25 -18 1 91.12 503 ARG A N 1
ATOM 4043 C CA . ARG A 1 503 ? 5.98 38.625 -19.156 1 91.12 503 ARG A CA 1
ATOM 4044 C C . ARG A 1 503 ? 7.176 37.75 -18.766 1 91.12 503 ARG A C 1
ATOM 4046 O O . ARG A 1 503 ? 7.375 36.656 -19.312 1 91.12 503 ARG A O 1
ATOM 4053 N N . ALA A 1 504 ? 7.949 38.25 -17.891 1 92.69 504 ALA A N 1
ATOM 4054 C CA . ALA A 1 504 ? 9.117 37.5 -17.422 1 92.69 504 ALA A CA 1
ATOM 4055 C C . ALA A 1 504 ? 8.703 36.281 -16.625 1 92.69 504 ALA A C 1
ATOM 4057 O O . ALA A 1 504 ? 9.367 35.219 -16.703 1 92.69 504 ALA A O 1
ATOM 4058 N N . ARG A 1 505 ? 7.68 36.406 -15.906 1 91.12 505 ARG A N 1
ATOM 4059 C CA . ARG A 1 505 ? 7.176 35.281 -15.133 1 91.12 505 ARG A CA 1
ATOM 4060 C C . ARG A 1 505 ? 6.688 34.156 -16.062 1 91.12 505 ARG A C 1
ATOM 4062 O O . ARG A 1 505 ? 6.973 33 -15.82 1 91.12 505 ARG A O 1
ATOM 4069 N N . VAL A 1 506 ? 5.973 34.562 -17.047 1 89.56 506 VAL A N 1
ATOM 4070 C CA . VAL A 1 506 ? 5.445 33.594 -18 1 89.56 506 VAL A CA 1
ATOM 4071 C C . VAL A 1 506 ? 6.598 32.906 -18.719 1 89.56 506 VAL A C 1
ATOM 4073 O O . VAL A 1 506 ? 6.586 31.688 -18.906 1 89.56 506 VAL A O 1
ATOM 4076 N N . LEU A 1 507 ? 7.523 33.688 -19.109 1 92.88 507 LEU A N 1
ATOM 4077 C CA . LEU A 1 507 ? 8.688 33.125 -19.781 1 92.88 507 LEU A CA 1
ATOM 4078 C C . LEU A 1 507 ? 9.43 32.125 -18.875 1 92.88 507 LEU A C 1
ATOM 4080 O O . LEU A 1 507 ? 9.891 31.094 -19.328 1 92.88 507 LEU A O 1
ATOM 4084 N N . GLY A 1 508 ? 9.578 32.5 -17.688 1 93.25 508 GLY A N 1
ATOM 4085 C CA . GLY A 1 508 ? 10.211 31.625 -16.719 1 93.25 508 GLY A CA 1
ATOM 4086 C C . GLY A 1 508 ? 9.477 30.312 -16.547 1 93.25 508 GLY A C 1
ATOM 4087 O O . GLY A 1 508 ? 10.094 29.25 -16.5 1 93.25 508 GLY A O 1
ATOM 4088 N N . TRP A 1 509 ? 8.203 30.422 -16.5 1 91.12 509 TRP A N 1
ATOM 4089 C CA . TRP A 1 509 ? 7.387 29.234 -16.359 1 91.12 509 TRP A CA 1
ATOM 4090 C C . TRP A 1 509 ? 7.496 28.344 -17.594 1 91.12 509 TRP A C 1
ATOM 4092 O O . TRP A 1 509 ? 7.57 27.125 -17.484 1 91.12 509 TRP A O 1
ATOM 4102 N N . VAL A 1 510 ? 7.473 28.938 -18.703 1 92.31 510 VAL A N 1
ATOM 4103 C CA . VAL A 1 510 ? 7.547 28.203 -19.953 1 92.31 510 VAL A CA 1
ATOM 4104 C C . VAL A 1 510 ? 8.906 27.516 -20.078 1 92.31 510 VAL A C 1
ATOM 4106 O O . VAL A 1 510 ? 8.992 26.344 -20.469 1 92.31 510 VAL A O 1
ATOM 4109 N N . LEU A 1 511 ? 9.922 28.219 -19.656 1 92.5 511 LEU A N 1
ATOM 4110 C CA . LEU A 1 511 ? 11.266 27.656 -19.703 1 92.5 511 LEU A CA 1
ATOM 4111 C C . LEU A 1 511 ? 11.406 26.516 -18.703 1 92.5 511 LEU A C 1
ATOM 4113 O O . LEU A 1 511 ? 12 25.484 -19 1 92.5 511 LEU A O 1
ATOM 4117 N N . ALA A 1 512 ? 10.906 26.781 -17.594 1 91.19 512 ALA A N 1
ATOM 4118 C CA . ALA A 1 512 ? 10.953 25.734 -16.562 1 91.19 512 ALA A CA 1
ATOM 4119 C C . ALA A 1 512 ? 10.18 24.5 -17 1 91.19 512 ALA A C 1
ATOM 4121 O O . ALA A 1 512 ? 10.656 23.375 -16.859 1 91.19 512 ALA A O 1
ATOM 4122 N N . ALA A 1 513 ? 8.992 24.688 -17.516 1 89.06 513 ALA A N 1
ATOM 4123 C CA . ALA A 1 513 ? 8.18 23.594 -18.016 1 89.06 513 ALA A CA 1
ATOM 4124 C C . ALA A 1 513 ? 8.859 22.891 -19.188 1 89.06 513 ALA A C 1
ATOM 4126 O O . ALA A 1 513 ? 8.812 21.656 -19.297 1 89.06 513 ALA A O 1
ATOM 4127 N N . GLY A 1 514 ? 9.383 23.703 -20.047 1 87.88 514 GLY A N 1
ATOM 4128 C CA . GLY A 1 514 ? 10.109 23.141 -21.172 1 87.88 514 GLY A CA 1
ATOM 4129 C C . GLY A 1 514 ? 11.273 22.266 -20.766 1 87.88 514 GLY A C 1
ATOM 4130 O O . GLY A 1 514 ? 11.492 21.203 -21.344 1 87.88 514 GLY A O 1
ATOM 4131 N N . MET A 1 515 ? 12 22.688 -19.75 1 87.06 515 MET A N 1
ATOM 4132 C CA . MET A 1 515 ? 13.117 21.906 -19.234 1 87.06 515 MET A CA 1
ATOM 4133 C C . MET A 1 515 ? 12.617 20.609 -18.609 1 87.06 515 MET A C 1
ATOM 4135 O O . MET A 1 515 ? 13.227 19.547 -18.812 1 87.06 515 MET A O 1
ATOM 4139 N N . LEU A 1 516 ? 11.539 20.703 -17.922 1 81.5 516 LEU A N 1
ATOM 4140 C CA . LEU A 1 516 ? 10.984 19.516 -17.266 1 81.5 516 LEU A CA 1
ATOM 4141 C C . LEU A 1 516 ? 10.461 18.516 -18.281 1 81.5 516 LEU A C 1
ATOM 4143 O O . LEU A 1 516 ? 10.719 17.328 -18.172 1 81.5 516 LEU A O 1
ATOM 4147 N N . VAL A 1 517 ? 9.797 19.031 -19.297 1 83.44 517 VAL A N 1
ATOM 4148 C CA . VAL A 1 517 ? 9.227 18.172 -20.328 1 83.44 517 VAL A CA 1
ATOM 4149 C C . VAL A 1 517 ? 10.352 17.562 -21.156 1 83.44 517 VAL A C 1
ATOM 4151 O O . VAL A 1 517 ? 10.297 16.375 -21.5 1 83.44 517 VAL A O 1
ATOM 4154 N N . LEU A 1 518 ? 11.312 18.359 -21.422 1 84.06 518 LEU A N 1
ATOM 4155 C CA . LEU A 1 518 ? 12.43 17.859 -22.219 1 84.06 518 LEU A CA 1
ATOM 4156 C C . LEU A 1 518 ? 13.172 16.75 -21.484 1 84.06 518 LEU A C 1
ATOM 4158 O O . LEU A 1 518 ? 13.508 15.727 -22.094 1 84.06 518 LEU A O 1
ATOM 4162 N N . THR A 1 519 ? 13.344 16.906 -20.266 1 85.69 519 THR A N 1
ATOM 4163 C CA . THR A 1 519 ? 14.109 15.922 -19.516 1 85.69 519 THR A CA 1
ATOM 4164 C C . THR A 1 519 ? 13.273 14.672 -19.25 1 85.69 519 THR A C 1
ATOM 4166 O O . THR A 1 519 ? 13.805 13.562 -19.172 1 85.69 519 THR A O 1
ATOM 4169 N N . CYS A 1 520 ? 11.953 14.82 -19.141 1 84.88 520 CYS A N 1
ATOM 4170 C CA . CYS A 1 520 ? 11.078 13.688 -18.859 1 84.88 520 CYS A CA 1
ATOM 4171 C C . CYS A 1 520 ? 10.695 12.953 -20.141 1 84.88 520 CYS A C 1
ATOM 4173 O O . CYS A 1 520 ? 10.68 11.719 -20.172 1 84.88 520 CYS A O 1
ATOM 4175 N N . TYR A 1 521 ? 10.344 13.703 -21.156 1 81.56 521 TYR A N 1
ATOM 4176 C CA . TYR A 1 521 ? 9.891 13.109 -22.406 1 81.56 521 TYR A CA 1
ATOM 4177 C C . TYR A 1 521 ? 11.023 12.383 -23.109 1 81.56 521 TYR A C 1
ATOM 4179 O O . TYR A 1 521 ? 10.805 11.359 -23.766 1 81.56 521 TYR A O 1
ATOM 4187 N N . SER A 1 522 ? 12.211 12.836 -22.938 1 85.25 522 SER A N 1
ATOM 4188 C CA . SER A 1 522 ? 13.352 12.242 -23.625 1 85.25 522 SER A CA 1
ATOM 4189 C C . SER A 1 522 ? 13.742 10.906 -23 1 85.25 522 SER A C 1
ATOM 4191 O O . SER A 1 522 ? 14.461 10.109 -23.609 1 85.25 522 SER A O 1
ATOM 4193 N N . LEU A 1 523 ? 13.242 10.641 -21.875 1 86.38 523 LEU A N 1
ATOM 4194 C CA . LEU A 1 523 ? 13.656 9.445 -21.141 1 86.38 523 LEU A CA 1
ATOM 4195 C C . LEU A 1 523 ? 13.336 8.188 -21.938 1 86.38 523 LEU A C 1
ATOM 4197 O O . LEU A 1 523 ? 14.195 7.324 -22.109 1 86.38 523 LEU A O 1
ATOM 4201 N N . LYS A 1 524 ? 12.109 8.086 -22.438 1 85.19 524 LYS A N 1
ATOM 4202 C CA . LYS A 1 524 ? 11.734 6.887 -23.188 1 85.19 524 LYS A CA 1
ATOM 4203 C C . LYS A 1 524 ? 12.578 6.738 -24.453 1 85.19 524 LYS A C 1
ATOM 4205 O O . LYS A 1 524 ? 13.031 5.637 -24.766 1 85.19 524 LYS A O 1
ATOM 4210 N N . GLN A 1 525 ? 12.844 7.859 -25.109 1 84.75 525 GLN A N 1
ATOM 4211 C CA . GLN A 1 525 ? 13.578 7.824 -26.359 1 84.75 525 GLN A CA 1
ATOM 4212 C C . GLN A 1 525 ? 15.031 7.426 -26.141 1 84.75 525 GLN A C 1
ATOM 4214 O O . GLN A 1 525 ? 15.625 6.73 -26.969 1 84.75 525 GLN A O 1
ATOM 4219 N N . VAL A 1 526 ? 15.508 7.77 -25.047 1 86 526 VAL A N 1
ATOM 4220 C CA . VAL A 1 526 ? 16.938 7.559 -24.797 1 86 526 VAL A CA 1
ATOM 4221 C C . VAL A 1 526 ? 17.156 6.172 -24.203 1 86 526 VAL A C 1
ATOM 4223 O O . VAL A 1 526 ? 18.156 5.516 -24.5 1 86 526 VAL A O 1
ATOM 4226 N N . TYR A 1 527 ? 16.203 5.691 -23.453 1 87.62 527 TYR A N 1
ATOM 4227 C CA . TYR A 1 527 ? 16.469 4.488 -22.672 1 87.62 527 TYR A CA 1
ATOM 4228 C C . TYR A 1 527 ? 15.859 3.26 -23.344 1 87.62 527 TYR A C 1
ATOM 4230 O O . TYR A 1 527 ? 16.25 2.127 -23.047 1 87.62 527 TYR A O 1
ATOM 4238 N N . VAL A 1 528 ? 14.867 3.492 -24.203 1 88 528 VAL A N 1
ATOM 4239 C CA . VAL A 1 528 ? 14.148 2.35 -24.75 1 88 528 VAL A CA 1
ATOM 4240 C C . VAL A 1 528 ? 14.203 2.383 -26.266 1 88 528 VAL A C 1
ATOM 4242 O O . VAL A 1 528 ? 14.32 3.453 -26.875 1 88 528 VAL A O 1
ATOM 4245 N N . GLY A 1 529 ? 14.109 1.249 -26.875 1 81.69 529 GLY A N 1
ATOM 4246 C CA . GLY A 1 529 ? 14.094 1.14 -28.312 1 81.69 529 GLY A CA 1
ATOM 4247 C C . GLY A 1 529 ? 15.445 0.814 -28.906 1 81.69 529 GLY A C 1
ATOM 4248 O O . GLY A 1 529 ? 16.297 0.209 -28.25 1 81.69 529 GLY A O 1
ATOM 4249 N N . ASP A 1 530 ? 15.633 1.188 -30.141 1 83.25 530 ASP A N 1
ATOM 4250 C CA . ASP A 1 530 ? 16.875 0.956 -30.859 1 83.25 530 ASP A CA 1
ATOM 4251 C C . ASP A 1 530 ? 17.938 1.964 -30.453 1 83.25 530 ASP A C 1
ATOM 4253 O O . ASP A 1 530 ? 17.781 3.17 -30.641 1 83.25 530 ASP A O 1
ATOM 4257 N N . TYR A 1 531 ? 18.969 1.389 -29.891 1 82.62 531 TYR A N 1
ATOM 4258 C CA . TYR A 1 531 ? 20 2.273 -29.359 1 82.62 531 TYR A CA 1
ATOM 4259 C C . TYR A 1 531 ? 20.734 2.975 -30.5 1 82.62 531 TYR A C 1
ATOM 4261 O O . TYR A 1 531 ? 21.406 3.986 -30.281 1 82.62 531 TYR A O 1
ATOM 4269 N N . ASP A 1 532 ? 20.625 2.443 -31.703 1 84.56 532 ASP A N 1
ATOM 4270 C CA . ASP A 1 532 ? 21.312 3.043 -32.844 1 84.56 532 ASP A CA 1
ATOM 4271 C C . ASP A 1 532 ? 20.562 4.266 -33.344 1 84.56 532 ASP A C 1
ATOM 4273 O O . ASP A 1 532 ? 21.047 4.961 -34.25 1 84.56 532 ASP A O 1
ATOM 4277 N N . ARG A 1 533 ? 19.469 4.457 -32.844 1 84.38 533 ARG A N 1
ATOM 4278 C CA . ARG A 1 533 ? 18.672 5.609 -33.25 1 84.38 533 ARG A CA 1
ATOM 4279 C C . ARG A 1 533 ? 19.406 6.91 -32.969 1 84.38 533 ARG A C 1
ATOM 4281 O O . ARG A 1 533 ? 19.281 7.879 -33.719 1 84.38 533 ARG A O 1
ATOM 4288 N N . PHE A 1 534 ? 20.109 6.922 -31.781 1 87.12 534 PHE A N 1
ATOM 4289 C CA . PHE A 1 534 ? 20.859 8.109 -31.391 1 87.12 534 PHE A CA 1
ATOM 4290 C C . PHE A 1 534 ? 22.359 7.812 -31.328 1 87.12 534 PHE A C 1
ATOM 4292 O O . PHE A 1 534 ? 22.766 6.684 -31.062 1 87.12 534 PHE A O 1
ATOM 4299 N N . SER A 1 535 ? 23.094 8.805 -31.578 1 90.75 535 SER A N 1
ATOM 4300 C CA . SER A 1 535 ? 24.547 8.664 -31.5 1 90.75 535 SER A CA 1
ATOM 4301 C C . SER A 1 535 ? 25.031 8.789 -30.047 1 90.75 535 SER A C 1
ATOM 4303 O O . SER A 1 535 ? 24.281 9.227 -29.172 1 90.75 535 SER A O 1
ATOM 4305 N N . VAL A 1 536 ? 26.234 8.375 -29.828 1 92.44 536 VAL A N 1
ATOM 4306 C CA . VAL A 1 536 ? 26.859 8.438 -28.516 1 92.44 536 VAL A CA 1
ATOM 4307 C C . VAL A 1 536 ? 26.875 9.883 -28.031 1 92.44 536 VAL A C 1
ATOM 4309 O O . VAL A 1 536 ? 26.75 10.148 -26.828 1 92.44 536 VAL A O 1
ATOM 4312 N N . VAL A 1 537 ? 26.969 10.875 -28.906 1 94.62 537 VAL A N 1
ATOM 4313 C CA . VAL A 1 537 ? 27.047 12.289 -28.562 1 94.62 537 VAL A CA 1
ATOM 4314 C C . VAL A 1 537 ? 25.766 12.734 -27.891 1 94.62 537 VAL A C 1
ATOM 4316 O O . VAL A 1 537 ? 25.781 13.539 -26.969 1 94.62 537 VAL A O 1
ATOM 4319 N N . VAL A 1 538 ? 24.688 12.188 -28.344 1 92.88 538 VAL A N 1
ATOM 4320 C CA . VAL A 1 538 ? 23.391 12.539 -27.781 1 92.88 538 VAL A CA 1
ATOM 4321 C C . VAL A 1 538 ? 23.312 12.016 -26.344 1 92.88 538 VAL A C 1
ATOM 4323 O O . VAL A 1 538 ? 22.844 12.719 -25.453 1 92.88 538 VAL A O 1
ATOM 4326 N N . ASP A 1 539 ? 23.766 10.789 -26.188 1 93.25 539 ASP A N 1
ATOM 4327 C CA . ASP A 1 539 ? 23.797 10.219 -24.844 1 93.25 539 ASP A CA 1
ATOM 4328 C C . ASP A 1 539 ? 24.703 11.031 -23.922 1 93.25 539 ASP A C 1
ATOM 4330 O O . ASP A 1 539 ? 24.359 11.281 -22.766 1 93.25 539 ASP A O 1
ATOM 4334 N N . ALA A 1 540 ? 25.812 11.445 -24.438 1 95.25 540 ALA A N 1
ATOM 4335 C CA . ALA A 1 540 ? 26.766 12.227 -23.672 1 95.25 540 ALA A CA 1
ATOM 4336 C C . ALA A 1 540 ? 26.172 13.57 -23.266 1 95.25 540 ALA A C 1
ATOM 4338 O O . ALA A 1 540 ? 26.312 14 -22.109 1 95.25 540 ALA A O 1
ATOM 4339 N N . PHE A 1 541 ? 25.5 14.227 -24.141 1 93.94 541 PHE A N 1
ATOM 4340 C CA . PHE A 1 541 ? 24.875 15.508 -23.844 1 93.94 541 PHE A CA 1
ATOM 4341 C C . PHE A 1 541 ? 23.75 15.328 -22.828 1 93.94 541 PHE A C 1
ATOM 4343 O O . PHE A 1 541 ? 23.625 16.109 -21.891 1 93.94 541 PHE A O 1
ATOM 4350 N N . TYR A 1 542 ? 22.984 14.328 -23.078 1 92.19 542 TYR A N 1
ATOM 4351 C CA . TYR A 1 542 ? 21.875 14.109 -22.156 1 92.19 542 TYR A CA 1
ATOM 4352 C C . TYR A 1 542 ? 22.375 13.844 -20.75 1 92.19 542 TYR A C 1
ATOM 4354 O O . TYR A 1 542 ? 21.906 14.477 -19.797 1 92.19 542 TYR A O 1
ATOM 4362 N N . GLU A 1 543 ? 23.266 12.922 -20.578 1 93.12 543 GLU A N 1
ATOM 4363 C CA . GLU A 1 543 ? 23.75 12.531 -19.25 1 93.12 543 GLU A CA 1
ATOM 4364 C C . GLU A 1 543 ? 24.453 13.688 -18.562 1 93.12 543 GLU A C 1
ATOM 4366 O O . GLU A 1 543 ? 24.422 13.797 -17.328 1 93.12 543 GLU A O 1
ATOM 4371 N N . SER A 1 544 ? 25.094 14.578 -19.312 1 95.25 544 SER A N 1
ATOM 4372 C CA . SER A 1 544 ? 25.891 15.648 -18.719 1 95.25 544 SER A CA 1
ATOM 4373 C C . SER A 1 544 ? 25.016 16.859 -18.391 1 95.25 544 SER A C 1
ATOM 4375 O O . SER A 1 544 ? 25.312 17.625 -17.469 1 95.25 544 SER A O 1
ATOM 4377 N N . LEU A 1 545 ? 23.844 16.984 -19.047 1 93.56 545 LEU A N 1
ATOM 4378 C CA . LEU A 1 545 ? 23.125 18.25 -18.938 1 93.56 545 LEU A CA 1
ATOM 4379 C C . LEU A 1 545 ? 21.797 18.062 -18.203 1 93.56 545 LEU A C 1
ATOM 4381 O O . LEU A 1 545 ? 21.281 19.016 -17.625 1 93.56 545 LEU A O 1
ATOM 4385 N N . HIS A 1 546 ? 21.156 16.938 -18.297 1 92.06 546 HIS A N 1
ATOM 4386 C CA . HIS A 1 546 ? 19.781 16.766 -17.844 1 92.06 546 HIS A CA 1
ATOM 4387 C C . HIS A 1 546 ? 19.656 17.062 -16.344 1 92.06 546 HIS A C 1
ATOM 4389 O O . HIS A 1 546 ? 18.641 17.594 -15.906 1 92.06 546 HIS A O 1
ATOM 4395 N N . ARG A 1 547 ? 20.656 16.75 -15.555 1 93.38 547 ARG A N 1
ATOM 4396 C CA . ARG A 1 547 ? 20.609 16.984 -14.117 1 93.38 547 ARG A CA 1
ATOM 4397 C C . ARG A 1 547 ? 20.578 18.469 -13.789 1 93.38 547 ARG A C 1
ATOM 4399 O O . ARG A 1 547 ? 19.766 18.906 -12.961 1 93.38 547 ARG A O 1
ATOM 4406 N N . SER A 1 548 ? 21.438 19.203 -14.438 1 93.75 548 SER A N 1
ATOM 4407 C CA . SER A 1 548 ? 21.5 20.641 -14.227 1 93.75 548 SER A CA 1
ATOM 4408 C C . SER A 1 548 ? 20.219 21.328 -14.711 1 93.75 548 SER A C 1
ATOM 4410 O O . SER A 1 548 ? 19.672 22.188 -14.023 1 93.75 548 SER A O 1
ATOM 4412 N N . PHE A 1 549 ? 19.734 20.875 -15.82 1 92.69 549 PHE A N 1
ATOM 4413 C CA . PHE A 1 549 ? 18.516 21.469 -16.375 1 92.69 549 PHE A CA 1
ATOM 4414 C C . PHE A 1 549 ? 17.328 21.25 -15.438 1 92.69 549 PHE A C 1
ATOM 4416 O O . PHE A 1 549 ? 16.531 22.156 -15.203 1 92.69 549 PHE A O 1
ATOM 4423 N N . TRP A 1 550 ? 17.25 20.094 -14.93 1 92.38 550 TRP A N 1
ATOM 4424 C CA . TRP A 1 550 ? 16.188 19.797 -13.977 1 92.38 550 TRP A CA 1
ATOM 4425 C C . TRP A 1 550 ? 16.297 20.703 -12.75 1 92.38 550 TRP A C 1
ATOM 4427 O O . TRP A 1 550 ? 15.297 21.234 -12.281 1 92.38 550 TRP A O 1
ATOM 4437 N N . SER A 1 551 ? 17.453 20.828 -12.266 1 93.75 551 SER A N 1
ATOM 4438 C CA . SER A 1 551 ? 17.688 21.672 -11.086 1 93.75 551 SER A CA 1
ATOM 4439 C C . SER A 1 551 ? 17.328 23.125 -11.359 1 93.75 551 SER A C 1
ATOM 4441 O O . SER A 1 551 ? 16.828 23.812 -10.469 1 93.75 551 SER A O 1
ATOM 4443 N N . PHE A 1 552 ? 17.594 23.594 -12.617 1 94.94 552 PHE A N 1
ATOM 4444 C CA . PHE A 1 552 ? 17.25 24.969 -12.977 1 94.94 552 PHE A CA 1
ATOM 4445 C C . PHE A 1 552 ? 15.734 25.188 -12.906 1 94.94 552 PHE A C 1
ATOM 4447 O O . PHE A 1 552 ? 15.273 26.234 -12.469 1 94.94 552 PHE A O 1
ATOM 4454 N N . GLY A 1 553 ? 15.031 24.188 -13.352 1 93.44 553 GLY A N 1
ATOM 4455 C CA . GLY A 1 553 ? 13.578 24.25 -13.234 1 93.44 553 GLY A CA 1
ATOM 4456 C C . GLY A 1 553 ? 13.102 24.359 -11.797 1 93.44 553 GLY A C 1
ATOM 4457 O O . GLY A 1 553 ? 12.227 25.156 -11.484 1 93.44 553 GLY A O 1
ATOM 4458 N N . VAL A 1 554 ? 13.711 23.641 -10.938 1 93.81 554 VAL A N 1
ATOM 4459 C CA . VAL A 1 554 ? 13.328 23.641 -9.531 1 93.81 554 VAL A CA 1
ATOM 4460 C C . VAL A 1 554 ? 13.758 24.938 -8.867 1 93.81 554 VAL A C 1
ATOM 4462 O O . VAL A 1 554 ? 13.039 25.484 -8.023 1 93.81 554 VAL A O 1
ATOM 4465 N N . MET A 1 555 ? 14.945 25.438 -9.258 1 95.94 555 MET A N 1
ATOM 4466 C CA . MET A 1 555 ? 15.414 26.719 -8.742 1 95.94 555 MET A CA 1
ATOM 4467 C C . MET A 1 555 ? 14.445 27.844 -9.102 1 95.94 555 MET A C 1
ATOM 4469 O O . MET A 1 555 ? 14.188 28.734 -8.297 1 95.94 555 MET A O 1
ATOM 4473 N N . TRP A 1 556 ? 13.93 27.734 -10.289 1 94.5 556 TRP A N 1
ATOM 4474 C CA . TRP A 1 556 ? 12.93 28.703 -10.695 1 94.5 556 TRP A CA 1
ATOM 4475 C C . TRP A 1 556 ? 11.695 28.641 -9.797 1 94.5 556 TRP A C 1
ATOM 4477 O O . TRP A 1 556 ? 11.188 29.672 -9.359 1 94.5 556 TRP A O 1
ATOM 4487 N N . LEU A 1 557 ? 11.305 27.453 -9.531 1 92.62 557 LEU A N 1
ATOM 4488 C CA . LEU A 1 557 ? 10.148 27.25 -8.664 1 92.62 557 LEU A CA 1
ATOM 4489 C C . LEU A 1 557 ? 10.391 27.875 -7.293 1 92.62 557 LEU A C 1
ATOM 4491 O O . LEU A 1 557 ? 9.516 28.562 -6.758 1 92.62 557 LEU A O 1
ATOM 4495 N N . ILE A 1 558 ? 11.516 27.656 -6.777 1 94.5 558 ILE A N 1
ATOM 4496 C CA . ILE A 1 558 ? 11.844 28.188 -5.453 1 94.5 558 ILE A CA 1
ATOM 4497 C C . ILE A 1 558 ? 11.922 29.703 -5.496 1 94.5 558 ILE A C 1
ATOM 4499 O O . ILE A 1 558 ? 11.391 30.391 -4.621 1 94.5 558 ILE A O 1
ATOM 4503 N N . PHE A 1 559 ? 12.508 30.219 -6.555 1 94 559 PHE A N 1
ATOM 4504 C CA . PHE A 1 559 ? 12.688 31.656 -6.711 1 94 559 PHE A CA 1
ATOM 4505 C C . PHE A 1 559 ? 11.344 32.375 -6.73 1 94 559 PHE A C 1
ATOM 4507 O O . PHE A 1 559 ? 11.141 33.344 -6.004 1 94 559 PHE A O 1
ATOM 4514 N N . ILE A 1 560 ? 10.492 31.844 -7.5 1 91.44 560 ILE A N 1
ATOM 4515 C CA . ILE A 1 560 ? 9.203 32.5 -7.652 1 91.44 560 ILE A CA 1
ATOM 4516 C C . ILE A 1 560 ? 8.398 32.375 -6.367 1 91.44 560 ILE A C 1
ATOM 4518 O O . ILE A 1 560 ? 7.652 33.281 -5.996 1 91.44 560 ILE A O 1
ATOM 4522 N N . CYS A 1 561 ? 8.516 31.312 -5.66 1 89.94 561 CYS A N 1
ATOM 4523 C CA . CYS A 1 561 ? 7.797 31.078 -4.41 1 89.94 561 CYS A CA 1
ATOM 4524 C C . CYS A 1 561 ? 8.32 31.984 -3.303 1 89.94 561 CYS A C 1
ATOM 4526 O O . CYS A 1 561 ? 7.543 32.625 -2.582 1 89.94 561 CYS A O 1
ATOM 4528 N N . VAL A 1 562 ? 9.609 32.094 -3.221 1 89.25 562 VAL A N 1
ATOM 4529 C CA . VAL A 1 562 ? 10.227 32.844 -2.141 1 89.25 562 VAL A CA 1
ATOM 4530 C C . VAL A 1 562 ? 9.93 34.344 -2.314 1 89.25 562 VAL A C 1
ATOM 4532 O O . VAL A 1 562 ? 9.836 35.094 -1.331 1 89.25 562 VAL A O 1
ATOM 4535 N N . ASN A 1 563 ? 9.711 34.688 -3.535 1 90.25 563 ASN A N 1
ATOM 4536 C CA . ASN A 1 563 ? 9.422 36.094 -3.799 1 90.25 563 ASN A CA 1
ATOM 4537 C C . ASN A 1 563 ? 7.922 36.375 -3.828 1 90.25 563 ASN A C 1
ATOM 4539 O O . ASN A 1 563 ? 7.48 37.406 -4.312 1 90.25 563 ASN A O 1
ATOM 4543 N N . GLY A 1 564 ? 7.109 35.406 -3.439 1 83.31 564 GLY A N 1
ATOM 4544 C CA . GLY A 1 564 ? 5.68 35.594 -3.242 1 83.31 564 GLY A CA 1
ATOM 4545 C C . GLY A 1 564 ? 4.895 35.625 -4.539 1 83.31 564 GLY A C 1
ATOM 4546 O O . GLY A 1 564 ? 3.787 36.156 -4.594 1 83.31 564 GLY A O 1
ATOM 4547 N N . GLN A 1 565 ? 5.441 35.125 -5.562 1 86.19 565 GLN A N 1
ATOM 4548 C CA . GLN A 1 565 ? 4.781 35.188 -6.859 1 86.19 565 GLN A CA 1
ATOM 4549 C C . GLN A 1 565 ? 4.473 33.781 -7.375 1 86.19 565 GLN A C 1
ATOM 4551 O O . GLN A 1 565 ? 4.285 33.594 -8.578 1 86.19 565 GLN A O 1
ATOM 4556 N N . GLY A 1 566 ? 4.48 32.875 -6.527 1 86.06 566 GLY A N 1
ATOM 4557 C CA . GLY A 1 566 ? 4.297 31.5 -6.945 1 86.06 566 GLY A CA 1
ATOM 4558 C C . GLY A 1 566 ? 2.836 31.094 -7.039 1 86.06 566 GLY A C 1
ATOM 4559 O O . GLY A 1 566 ? 2.512 30.047 -7.598 1 86.06 566 GLY A O 1
ATOM 4560 N N . GLY A 1 567 ? 1.966 31.922 -6.531 1 79.31 567 GLY A N 1
ATOM 4561 C CA . GLY A 1 567 ? 0.539 31.656 -6.629 1 79.31 567 GLY A CA 1
ATOM 4562 C C . GLY A 1 567 ? 0.137 30.328 -6.027 1 79.31 567 GLY A C 1
ATOM 4563 O O . GLY A 1 567 ? 0.492 30.031 -4.887 1 79.31 567 GLY A O 1
ATOM 4564 N N . LEU A 1 568 ? -0.505 29.469 -6.879 1 78 568 LEU A N 1
ATOM 4565 C CA . LEU A 1 568 ? -1.046 28.188 -6.453 1 78 568 LEU A CA 1
ATOM 4566 C C . LEU A 1 568 ? 0.075 27.188 -6.195 1 78 568 LEU A C 1
ATOM 4568 O O . LEU A 1 568 ? -0.052 26.312 -5.328 1 78 568 LEU A O 1
ATOM 4572 N N . VAL A 1 569 ? 1.042 27.375 -6.922 1 84.75 569 VAL A N 1
ATOM 4573 C CA . VAL A 1 569 ? 2.166 26.453 -6.754 1 84.75 569 VAL A CA 1
ATOM 4574 C C . VAL A 1 569 ? 2.797 26.656 -5.379 1 84.75 569 VAL A C 1
ATOM 4576 O O . VAL A 1 569 ? 3.113 25.688 -4.688 1 84.75 569 VAL A O 1
ATOM 4579 N N . ASN A 1 570 ? 2.939 27.859 -5.008 1 87.88 570 ASN A N 1
ATOM 4580 C CA . ASN A 1 570 ? 3.484 28.156 -3.689 1 87.88 570 ASN A CA 1
ATOM 4581 C C . ASN A 1 570 ? 2.564 27.672 -2.576 1 87.88 570 ASN A C 1
ATOM 4583 O O . ASN A 1 570 ? 3.031 27.141 -1.569 1 87.88 570 ASN A O 1
ATOM 4587 N N . GLU A 1 571 ? 1.323 27.938 -2.838 1 82.75 571 GLU A N 1
ATOM 4588 C CA . GLU A 1 571 ? 0.355 27.516 -1.832 1 82.75 571 GLU A CA 1
ATOM 4589 C C . GLU A 1 571 ? 0.401 26 -1.63 1 82.75 571 GLU A C 1
ATOM 4591 O O . GLU A 1 571 ? 0.352 25.516 -0.497 1 82.75 571 GLU A O 1
ATOM 4596 N N . PHE A 1 572 ? 0.513 25.266 -2.643 1 85.62 572 PHE A N 1
ATOM 4597 C CA . PHE A 1 572 ? 0.547 23.812 -2.561 1 85.62 572 PHE A CA 1
ATOM 4598 C C . PHE A 1 572 ? 1.846 23.344 -1.919 1 85.62 572 PHE A C 1
ATOM 4600 O O . PHE A 1 572 ? 1.826 22.5 -1.019 1 85.62 572 PHE A O 1
ATOM 4607 N N . LEU A 1 573 ? 2.9 23.828 -2.35 1 91.25 573 LEU A N 1
ATOM 4608 C CA . LEU A 1 573 ? 4.207 23.375 -1.887 1 91.25 573 LEU A CA 1
ATOM 4609 C C . LEU A 1 573 ? 4.465 23.828 -0.454 1 91.25 573 LEU A C 1
ATOM 4611 O O . LEU A 1 573 ? 5.32 23.266 0.234 1 91.25 573 LEU A O 1
ATOM 4615 N N . SER A 1 574 ? 3.74 24.844 -0.023 1 89.25 574 SER A N 1
ATOM 4616 C CA . SER A 1 574 ? 3.939 25.375 1.318 1 89.25 574 SER A CA 1
ATOM 4617 C C . SER A 1 574 ? 2.902 24.828 2.293 1 89.25 574 SER A C 1
ATOM 4619 O O . SER A 1 574 ? 2.771 25.328 3.414 1 89.25 574 SER A O 1
ATOM 4621 N N . TRP A 1 575 ? 2.221 23.859 1.785 1 82.88 575 TRP A N 1
ATOM 4622 C CA . TRP A 1 575 ? 1.23 23.25 2.66 1 82.88 575 TRP A CA 1
ATOM 4623 C C . TRP A 1 575 ? 1.89 22.688 3.916 1 82.88 575 TRP A C 1
ATOM 4625 O O . TRP A 1 575 ? 2.975 22.094 3.846 1 82.88 575 TRP A O 1
ATOM 4635 N N . ARG A 1 576 ? 1.219 22.875 5.051 1 82.12 576 ARG A N 1
ATOM 4636 C CA . ARG A 1 576 ? 1.762 22.453 6.34 1 82.12 576 ARG A CA 1
ATOM 4637 C C . ARG A 1 576 ? 1.88 20.938 6.418 1 82.12 576 ARG A C 1
ATOM 4639 O O . ARG A 1 576 ? 2.713 20.422 7.156 1 82.12 576 ARG A O 1
ATOM 4646 N N . PHE A 1 577 ? 1.113 20.344 5.609 1 80.12 577 PHE A N 1
ATOM 4647 C CA . PHE A 1 577 ? 1.074 18.891 5.59 1 80.12 577 PHE A CA 1
ATOM 4648 C C . PHE A 1 577 ? 2.414 18.328 5.145 1 80.12 577 PHE A C 1
ATOM 4650 O O . PHE A 1 577 ? 2.764 17.188 5.5 1 80.12 577 PHE A O 1
ATOM 4657 N N . TRP A 1 578 ? 3.197 19.062 4.473 1 89.44 578 TRP A N 1
ATOM 4658 C CA . TRP A 1 578 ? 4.461 18.578 3.932 1 89.44 578 TRP A CA 1
ATOM 4659 C C . TRP A 1 578 ? 5.562 18.641 4.984 1 89.44 578 TRP A C 1
ATOM 4661 O O . TRP A 1 578 ? 6.598 17.969 4.852 1 89.44 578 TRP A O 1
ATOM 4671 N N . GLN A 1 579 ? 5.371 19.391 6.039 1 90.88 579 GLN A N 1
ATOM 4672 C CA . GLN A 1 579 ? 6.453 19.719 6.961 1 90.88 579 GLN A CA 1
ATOM 4673 C C . GLN A 1 579 ? 6.934 18.469 7.707 1 90.88 579 GLN A C 1
ATOM 4675 O O . GLN A 1 579 ? 8.125 18.172 7.727 1 90.88 579 GLN A O 1
ATOM 4680 N N . PRO A 1 580 ? 6 17.641 8.266 1 90.12 580 PRO A N 1
ATOM 4681 C CA . PRO A 1 580 ? 6.488 16.438 8.922 1 90.12 580 PRO A CA 1
ATOM 4682 C C . PRO A 1 580 ? 7.152 15.461 7.945 1 90.12 580 PRO A C 1
ATOM 4684 O O . PRO A 1 580 ? 8.156 14.828 8.289 1 90.12 580 PRO A O 1
ATOM 4687 N N . MET A 1 581 ? 6.641 15.367 6.793 1 93.38 581 MET A N 1
ATOM 4688 C CA . MET A 1 581 ? 7.211 14.469 5.793 1 93.38 581 MET A CA 1
ATOM 4689 C C . MET A 1 581 ? 8.602 14.938 5.375 1 93.38 581 MET A C 1
ATOM 4691 O O . MET A 1 581 ? 9.492 14.117 5.133 1 93.38 581 MET A O 1
ATOM 4695 N N . ALA A 1 582 ? 8.703 16.203 5.285 1 95.56 582 ALA A N 1
ATOM 4696 C CA . ALA A 1 582 ? 10.008 16.766 4.941 1 95.56 582 ALA A CA 1
ATOM 4697 C C . ALA A 1 582 ? 11.031 16.469 6.027 1 95.56 582 ALA A C 1
ATOM 4699 O O . ALA A 1 582 ? 12.188 16.141 5.727 1 95.56 582 ALA A O 1
ATOM 4700 N N . LYS A 1 583 ? 10.578 16.516 7.238 1 95.19 583 LYS A N 1
ATOM 4701 C CA . LYS A 1 583 ? 11.477 16.266 8.359 1 95.19 583 LYS A CA 1
ATOM 4702 C C . LYS A 1 583 ? 11.883 14.797 8.414 1 95.19 583 LYS A C 1
ATOM 4704 O O . LYS A 1 583 ? 12.969 14.461 8.898 1 95.19 583 LYS A O 1
ATOM 4709 N N . LEU A 1 584 ? 11.062 13.945 7.82 1 96.88 584 LEU A N 1
ATOM 4710 C CA . LEU A 1 584 ? 11.328 12.508 7.852 1 96.88 584 LEU A CA 1
ATOM 4711 C C . LEU A 1 584 ? 12.078 12.07 6.602 1 96.88 584 LEU A C 1
ATOM 4713 O O . LEU A 1 584 ? 12.43 10.891 6.465 1 96.88 584 LEU A O 1
ATOM 4717 N N . SER A 1 585 ? 12.367 12.953 5.734 1 96.88 585 SER A N 1
ATOM 4718 C CA . SER A 1 585 ? 12.945 12.609 4.441 1 96.88 585 SER A CA 1
ATOM 4719 C C . SER A 1 585 ? 14.258 11.852 4.602 1 96.88 585 SER A C 1
ATOM 4721 O O . SER A 1 585 ? 14.508 10.875 3.898 1 96.88 585 SER A O 1
ATOM 4723 N N . TYR A 1 586 ? 15.094 12.281 5.543 1 97 586 TYR A N 1
ATOM 4724 C CA . TYR A 1 586 ? 16.406 11.664 5.715 1 97 586 TYR A CA 1
ATOM 4725 C C . TYR A 1 586 ? 16.266 10.227 6.199 1 97 586 TYR A C 1
ATOM 4727 O O . TYR A 1 586 ? 16.844 9.312 5.609 1 97 586 TYR A O 1
ATOM 4735 N N . THR A 1 587 ? 15.484 9.977 7.246 1 98.25 587 THR A N 1
ATOM 4736 C CA . THR A 1 587 ? 15.375 8.633 7.797 1 98.25 587 THR A CA 1
ATOM 4737 C C . THR A 1 587 ? 14.57 7.727 6.871 1 98.25 587 THR A C 1
ATOM 4739 O O . THR A 1 587 ? 14.828 6.527 6.781 1 98.25 587 THR A O 1
ATOM 4742 N N . MET A 1 588 ? 13.586 8.234 6.184 1 98.12 588 MET A N 1
ATOM 4743 C CA . MET A 1 588 ? 12.891 7.453 5.164 1 98.12 588 MET A CA 1
ATOM 4744 C C . MET A 1 588 ? 13.852 7.043 4.051 1 98.12 588 MET A C 1
ATOM 4746 O O . MET A 1 588 ? 13.805 5.91 3.568 1 98.12 588 MET A O 1
ATOM 4750 N N . TYR A 1 589 ? 14.703 8.008 3.678 1 97.5 589 TYR A N 1
ATOM 4751 C CA . TYR A 1 589 ? 15.711 7.734 2.66 1 97.5 589 TYR A CA 1
ATOM 4752 C C . TYR A 1 589 ? 16.641 6.613 3.104 1 97.5 589 TYR A C 1
ATOM 4754 O O . TYR A 1 589 ? 16.938 5.699 2.33 1 97.5 589 TYR A O 1
ATOM 4762 N N . LEU A 1 590 ? 17.016 6.633 4.301 1 98.25 590 LEU A N 1
ATOM 4763 C CA . LEU A 1 590 ? 17.969 5.652 4.832 1 98.25 590 LEU A CA 1
ATOM 4764 C C . LEU A 1 590 ? 17.344 4.258 4.852 1 98.25 590 LEU A C 1
ATOM 4766 O O . LEU A 1 590 ? 17.953 3.297 4.379 1 98.25 590 LEU A O 1
ATOM 4770 N N . LEU A 1 591 ? 16.094 4.18 5.227 1 98.25 591 LEU A N 1
ATOM 4771 C CA . LEU A 1 591 ? 15.555 2.883 5.633 1 98.25 591 LEU A CA 1
ATOM 4772 C C . LEU A 1 591 ? 14.766 2.236 4.5 1 98.25 591 LEU A C 1
ATOM 4774 O O . LEU A 1 591 ? 14.539 1.024 4.508 1 98.25 591 LEU A O 1
ATOM 4778 N N . HIS A 1 592 ? 14.281 2.951 3.549 1 98 592 HIS A N 1
ATOM 4779 C CA . HIS A 1 592 ? 13.258 2.457 2.641 1 98 592 HIS A CA 1
ATOM 4780 C C . HIS A 1 592 ? 13.758 1.263 1.836 1 98 592 HIS A C 1
ATOM 4782 O O . HIS A 1 592 ? 13.008 0.313 1.596 1 98 592 HIS A O 1
ATOM 4788 N N . ILE A 1 593 ? 15.008 1.248 1.506 1 97.38 593 ILE A N 1
ATOM 4789 C CA . ILE A 1 593 ? 15.523 0.146 0.702 1 97.38 593 ILE A CA 1
ATOM 4790 C C . ILE A 1 593 ? 15.641 -1.108 1.563 1 97.38 593 ILE A C 1
ATOM 4792 O O . ILE A 1 593 ? 15.32 -2.211 1.116 1 97.38 593 ILE A O 1
ATOM 4796 N N . MET A 1 594 ? 16.188 -0.918 2.74 1 96.75 594 MET A N 1
ATOM 4797 C CA . MET A 1 594 ? 16.281 -2.053 3.654 1 96.75 594 MET A CA 1
ATOM 4798 C C . MET A 1 594 ? 14.906 -2.623 3.961 1 96.75 594 MET A C 1
ATOM 4800 O O . MET A 1 594 ? 14.727 -3.842 3.994 1 96.75 594 MET A O 1
ATOM 4804 N N . ILE A 1 595 ? 13.938 -1.743 4.156 1 97.19 595 ILE A N 1
ATOM 4805 C CA . ILE A 1 595 ? 12.57 -2.174 4.43 1 97.19 595 ILE A CA 1
ATOM 4806 C C . ILE A 1 595 ? 12.031 -2.977 3.244 1 97.19 595 ILE A C 1
ATOM 4808 O O . ILE A 1 595 ? 11.461 -4.055 3.424 1 97.19 595 ILE A O 1
ATOM 4812 N N . GLN A 1 596 ? 12.234 -2.492 2.109 1 96.25 596 GLN A N 1
ATOM 4813 C CA . GLN A 1 596 ? 11.773 -3.188 0.912 1 96.25 596 GLN A CA 1
ATOM 4814 C C . GLN A 1 596 ? 12.477 -4.531 0.752 1 96.25 596 GLN A C 1
ATOM 4816 O O . GLN A 1 596 ? 11.852 -5.527 0.383 1 96.25 596 GLN A O 1
ATOM 4821 N N . ALA A 1 597 ? 13.773 -4.59 1.004 1 95.5 597 ALA A N 1
ATOM 4822 C CA . ALA A 1 597 ? 14.555 -5.824 0.904 1 95.5 597 ALA A CA 1
ATOM 4823 C C . ALA A 1 597 ? 14.031 -6.879 1.879 1 95.5 597 ALA A C 1
ATOM 4825 O O . ALA A 1 597 ? 13.805 -8.023 1.496 1 95.5 597 ALA A O 1
ATOM 4826 N N . VAL A 1 598 ? 13.758 -6.461 3.061 1 94.94 598 VAL A N 1
ATOM 4827 C CA . VAL A 1 598 ? 13.383 -7.395 4.121 1 94.94 598 VAL A CA 1
ATOM 4828 C C . VAL A 1 598 ? 11.93 -7.82 3.949 1 94.94 598 VAL A C 1
ATOM 4830 O O . VAL A 1 598 ? 11.602 -9 4.078 1 94.94 598 VAL A O 1
ATOM 4833 N N . THR A 1 599 ? 11.055 -6.902 3.545 1 93.75 599 THR A N 1
ATOM 4834 C CA . THR A 1 599 ? 9.617 -7.184 3.596 1 93.75 599 THR A CA 1
ATOM 4835 C C . THR A 1 599 ? 9.141 -7.77 2.271 1 93.75 599 THR A C 1
ATOM 4837 O O . THR A 1 599 ? 8.117 -8.453 2.225 1 93.75 599 THR A O 1
ATOM 4840 N N . VAL A 1 600 ? 9.883 -7.547 1.21 1 92.25 600 VAL A N 1
ATOM 4841 C CA . VAL A 1 600 ? 9.391 -7.984 -0.095 1 92.25 600 VAL A CA 1
ATOM 4842 C C . VAL A 1 600 ? 10.312 -9.07 -0.652 1 92.25 600 VAL A C 1
ATOM 4844 O O . VAL A 1 600 ? 9.883 -10.211 -0.849 1 92.25 600 VAL A O 1
ATOM 4847 N N . THR A 1 601 ? 11.578 -8.805 -0.665 1 93.44 601 THR A N 1
ATOM 4848 C CA . THR A 1 601 ? 12.484 -9.695 -1.376 1 93.44 601 THR A CA 1
ATOM 4849 C C . THR A 1 601 ? 12.852 -10.898 -0.51 1 93.44 601 THR A C 1
ATOM 4851 O O . THR A 1 601 ? 12.773 -12.047 -0.962 1 93.44 601 THR A O 1
ATOM 4854 N N . MET A 1 602 ? 13.203 -10.688 0.723 1 95.75 602 MET A N 1
ATOM 4855 C CA . MET A 1 602 ? 13.695 -11.75 1.591 1 95.75 602 MET A CA 1
ATOM 4856 C C . MET A 1 602 ? 12.555 -12.648 2.062 1 95.75 602 MET A C 1
ATOM 4858 O O . MET A 1 602 ? 12.789 -13.727 2.607 1 95.75 602 MET A O 1
ATOM 4862 N N . HIS A 1 603 ? 11.336 -12.258 1.763 1 95.44 603 HIS A N 1
ATOM 4863 C CA . HIS A 1 603 ? 10.195 -13.078 2.154 1 95.44 603 HIS A CA 1
ATOM 4864 C C . HIS A 1 603 ? 9.414 -13.547 0.934 1 95.44 603 HIS A C 1
ATOM 4866 O O . HIS A 1 603 ? 8.281 -14.023 1.062 1 95.44 603 HIS A O 1
ATOM 4872 N N . LEU A 1 604 ? 9.977 -13.422 -0.178 1 95.62 604 LEU A N 1
ATOM 4873 C CA . LEU A 1 604 ? 9.336 -13.891 -1.403 1 95.62 604 LEU A CA 1
ATOM 4874 C C . LEU A 1 604 ? 9.273 -15.414 -1.442 1 95.62 604 LEU A C 1
ATOM 4876 O O . LEU A 1 604 ? 10.305 -16.078 -1.362 1 95.62 604 LEU A O 1
ATOM 4880 N N . LYS A 1 605 ? 8.117 -15.984 -1.533 1 96.44 605 LYS A N 1
ATOM 4881 C CA . LYS A 1 605 ? 7.941 -17.438 -1.474 1 96.44 605 LYS A CA 1
ATOM 4882 C C . LYS A 1 605 ? 7.238 -17.953 -2.725 1 96.44 605 LYS A C 1
ATOM 4884 O O . LYS A 1 605 ? 7.184 -19.156 -2.957 1 96.44 605 LYS A O 1
ATOM 4889 N N . SER A 1 606 ? 6.664 -17.125 -3.496 1 95.25 606 SER A N 1
ATOM 4890 C CA . SER A 1 606 ? 6.004 -17.422 -4.766 1 95.25 606 SER A CA 1
ATOM 4891 C C . SER A 1 606 ? 6.262 -16.328 -5.789 1 95.25 606 SER A C 1
ATOM 4893 O O . SER A 1 606 ? 6.492 -15.172 -5.426 1 95.25 606 SER A O 1
ATOM 4895 N N . PRO A 1 607 ? 6.355 -16.734 -7.078 1 95.19 607 PRO A N 1
ATOM 4896 C CA . PRO A 1 607 ? 6.504 -15.68 -8.078 1 95.19 607 PRO A CA 1
ATOM 4897 C C . PRO A 1 607 ? 5.316 -14.727 -8.109 1 95.19 607 PRO A C 1
ATOM 4899 O O . PRO A 1 607 ? 4.215 -15.086 -7.684 1 95.19 607 PRO A O 1
ATOM 4902 N N . LEU A 1 608 ? 5.57 -13.578 -8.602 1 94.12 608 LEU A N 1
ATOM 4903 C CA . LEU A 1 608 ? 4.543 -12.539 -8.586 1 94.12 608 LEU A CA 1
ATOM 4904 C C . LEU A 1 608 ? 3.908 -12.391 -9.969 1 94.12 608 LEU A C 1
ATOM 4906 O O . LEU A 1 608 ? 4.496 -12.789 -10.977 1 94.12 608 LEU A O 1
ATOM 4910 N N . TYR A 1 609 ? 2.645 -11.984 -10.008 1 94.5 609 TYR A N 1
ATOM 4911 C CA . TYR A 1 609 ? 1.975 -11.531 -11.227 1 94.5 609 TYR A CA 1
ATOM 4912 C C . TYR A 1 609 ? 1.978 -10.016 -11.32 1 94.5 609 TYR A C 1
ATOM 4914 O O . TYR A 1 609 ? 1.341 -9.336 -10.508 1 94.5 609 TYR A O 1
ATOM 4922 N N . PHE A 1 610 ? 2.66 -9.469 -12.32 1 94.19 610 PHE A N 1
ATOM 4923 C CA . PHE A 1 610 ? 2.881 -8.031 -12.43 1 94.19 610 PHE A CA 1
ATOM 4924 C C . PHE A 1 610 ? 1.604 -7.316 -12.852 1 94.19 610 PHE A C 1
ATOM 4926 O O . PHE A 1 610 ? 0.884 -7.789 -13.734 1 94.19 610 PHE A O 1
ATOM 4933 N N . SER A 1 611 ? 1.3 -6.27 -12.172 1 93.5 611 SER A N 1
ATOM 4934 C CA . SER A 1 611 ? 0.223 -5.359 -12.547 1 93.5 611 SER A CA 1
ATOM 4935 C C . SER A 1 611 ? 0.542 -3.926 -12.133 1 93.5 611 SER A C 1
ATOM 4937 O O . SER A 1 611 ? 1.13 -3.697 -11.078 1 93.5 611 SER A O 1
ATOM 4939 N N . ALA A 1 612 ? 0.149 -2.965 -12.945 1 92.44 612 ALA A N 1
ATOM 4940 C CA . ALA A 1 612 ? 0.379 -1.554 -12.648 1 92.44 612 ALA A CA 1
ATOM 4941 C C . ALA A 1 612 ? -0.329 -1.146 -11.359 1 92.44 612 ALA A C 1
ATOM 4943 O O . ALA A 1 612 ? 0.193 -0.34 -10.586 1 92.44 612 ALA A O 1
ATOM 4944 N N . MET A 1 613 ? -1.473 -1.714 -11.109 1 91.88 613 MET A N 1
ATOM 4945 C CA . MET A 1 613 ? -2.232 -1.378 -9.906 1 91.88 613 MET A CA 1
ATOM 4946 C C . MET A 1 613 ? -1.526 -1.887 -8.656 1 91.88 613 MET A C 1
ATOM 4948 O O . MET A 1 613 ? -1.546 -1.228 -7.613 1 91.88 613 MET A O 1
ATOM 4952 N N . ASP A 1 614 ? -0.965 -3.057 -8.766 1 92.81 614 ASP A N 1
ATOM 4953 C CA . ASP A 1 614 ? -0.212 -3.586 -7.633 1 92.81 614 ASP A CA 1
ATOM 4954 C C . ASP A 1 614 ? 0.975 -2.686 -7.297 1 92.81 614 ASP A C 1
ATOM 4956 O O . ASP A 1 614 ? 1.333 -2.537 -6.125 1 92.81 614 ASP A O 1
ATOM 4960 N N . LEU A 1 615 ? 1.575 -2.09 -8.328 1 94.38 615 LEU A N 1
ATOM 4961 C CA . LEU A 1 615 ? 2.686 -1.169 -8.109 1 94.38 615 LEU A CA 1
ATOM 4962 C C . LEU A 1 615 ? 2.232 0.046 -7.309 1 94.38 615 LEU A C 1
ATOM 4964 O O . LEU A 1 615 ? 2.943 0.503 -6.41 1 94.38 615 LEU A O 1
ATOM 4968 N N . ILE A 1 616 ? 1.096 0.556 -7.641 1 95.12 616 ILE A N 1
ATOM 4969 C CA . ILE A 1 616 ? 0.567 1.725 -6.945 1 95.12 616 ILE A CA 1
ATOM 4970 C C . ILE A 1 616 ? 0.343 1.391 -5.469 1 95.12 616 ILE A C 1
ATOM 4972 O O . ILE A 1 616 ? 0.705 2.172 -4.59 1 95.12 616 ILE A O 1
ATOM 4976 N N . TYR A 1 617 ? -0.235 0.245 -5.191 1 95.94 617 TYR A N 1
ATOM 4977 C CA . TYR A 1 617 ? -0.44 -0.187 -3.812 1 95.94 617 TYR A CA 1
ATOM 4978 C C . TYR A 1 617 ? 0.89 -0.33 -3.082 1 95.94 617 TYR A C 1
ATOM 4980 O O . TYR A 1 617 ? 1.011 0.056 -1.916 1 95.94 617 TYR A O 1
ATOM 4988 N N . ARG A 1 618 ? 1.883 -0.899 -3.76 1 96.38 618 ARG A N 1
ATOM 4989 C CA . ARG A 1 618 ? 3.193 -1.101 -3.148 1 96.38 618 ARG A CA 1
ATOM 4990 C C . ARG A 1 618 ? 3.869 0.234 -2.85 1 96.38 618 ARG A C 1
ATOM 4992 O O . ARG A 1 618 ? 4.594 0.362 -1.86 1 96.38 618 ARG A O 1
ATOM 4999 N N . ILE A 1 619 ? 3.658 1.2 -3.709 1 97 619 ILE A N 1
ATOM 5000 C CA . ILE A 1 619 ? 4.227 2.527 -3.51 1 97 619 ILE A CA 1
ATOM 5001 C C . ILE A 1 619 ? 3.668 3.141 -2.227 1 97 619 ILE A C 1
ATOM 5003 O O . ILE A 1 619 ? 4.426 3.529 -1.335 1 97 619 ILE A O 1
ATOM 5007 N N . PHE A 1 620 ? 2.352 3.141 -2.107 1 97.25 620 PHE A N 1
ATOM 5008 C CA . PHE A 1 620 ? 1.743 3.684 -0.897 1 97.25 620 PHE A CA 1
ATOM 5009 C C . PHE A 1 620 ? 2.143 2.861 0.323 1 97.25 620 PHE A C 1
ATOM 5011 O O . PHE A 1 620 ? 2.332 3.41 1.411 1 97.25 620 PHE A O 1
ATOM 5018 N N . GLY A 1 621 ? 2.238 1.562 0.113 1 97.38 621 GLY A N 1
ATOM 5019 C CA . GLY A 1 621 ? 2.656 0.695 1.205 1 97.38 621 GLY A CA 1
ATOM 5020 C C . GLY A 1 621 ? 4.043 1.015 1.724 1 97.38 621 GLY A C 1
ATOM 5021 O O . GLY A 1 621 ? 4.242 1.176 2.93 1 97.38 621 GLY A O 1
ATOM 5022 N N . LEU A 1 622 ? 4.992 1.124 0.791 1 97.94 622 LEU A N 1
ATOM 5023 C CA . LEU A 1 622 ? 6.371 1.38 1.202 1 97.94 622 LEU A CA 1
ATOM 5024 C C . LEU A 1 622 ? 6.512 2.785 1.776 1 97.94 622 LEU A C 1
ATOM 5026 O O . LEU A 1 622 ? 7.293 3.006 2.705 1 97.94 622 LEU A O 1
ATOM 5030 N N . VAL A 1 623 ? 5.793 3.76 1.198 1 97.75 623 VAL A N 1
ATOM 5031 C CA . VAL A 1 623 ? 5.809 5.109 1.753 1 97.75 623 VAL A CA 1
ATOM 5032 C C . VAL A 1 623 ? 5.305 5.082 3.193 1 97.75 623 VAL A C 1
ATOM 5034 O O . VAL A 1 623 ? 5.938 5.648 4.09 1 97.75 623 VAL A O 1
ATOM 5037 N N . GLY A 1 624 ? 4.211 4.375 3.443 1 96.56 624 GLY A N 1
ATOM 5038 C CA . GLY A 1 624 ? 3.635 4.297 4.777 1 96.56 624 GLY A CA 1
ATOM 5039 C C . GLY A 1 624 ? 4.535 3.596 5.777 1 96.56 624 GLY A C 1
ATOM 5040 O O . GLY A 1 624 ? 4.801 4.125 6.859 1 96.56 624 GLY A O 1
ATOM 5041 N N . VAL A 1 625 ? 5.07 2.441 5.414 1 97.12 625 VAL A N 1
ATOM 5042 C CA . VAL A 1 625 ? 5.918 1.668 6.312 1 97.12 625 VAL A CA 1
ATOM 5043 C C . VAL A 1 625 ? 7.219 2.426 6.578 1 97.12 625 VAL A C 1
ATOM 5045 O O . VAL A 1 625 ? 7.719 2.436 7.707 1 97.12 625 VAL A O 1
ATOM 5048 N N . SER A 1 626 ? 7.695 3.104 5.547 1 98 626 SER A N 1
ATOM 5049 C CA . SER A 1 626 ? 8.93 3.869 5.703 1 98 626 SER A CA 1
ATOM 5050 C C . SER A 1 626 ? 8.703 5.105 6.566 1 98 626 SER A C 1
ATOM 5052 O O . SER A 1 626 ? 9.602 5.523 7.309 1 98 626 SER A O 1
ATOM 5054 N N . ALA A 1 627 ? 7.566 5.699 6.453 1 96.69 627 ALA A N 1
ATOM 5055 C CA . ALA A 1 627 ? 7.262 6.859 7.285 1 96.69 627 ALA A CA 1
ATOM 5056 C C . ALA A 1 627 ? 7.199 6.473 8.766 1 96.69 627 ALA A C 1
ATOM 5058 O O . ALA A 1 627 ? 7.746 7.176 9.617 1 96.69 627 ALA A O 1
ATOM 5059 N N . VAL A 1 628 ? 6.613 5.348 9.055 1 95.88 628 VAL A N 1
ATOM 5060 C CA . VAL A 1 628 ? 6.477 4.898 10.43 1 95.88 628 VAL A CA 1
ATOM 5061 C C . VAL A 1 628 ? 7.84 4.48 10.977 1 95.88 628 VAL A C 1
ATOM 5063 O O . VAL A 1 628 ? 8.258 4.938 12.047 1 95.88 628 VAL A O 1
ATOM 5066 N N . ALA A 1 629 ? 8.531 3.664 10.234 1 97.5 629 ALA A N 1
ATOM 5067 C CA . ALA A 1 629 ? 9.852 3.215 10.664 1 97.5 629 ALA A CA 1
ATOM 5068 C C . ALA A 1 629 ? 10.836 4.383 10.727 1 97.5 629 ALA A C 1
ATOM 5070 O O . ALA A 1 629 ? 11.672 4.449 11.633 1 97.5 629 ALA A O 1
ATOM 5071 N N . GLY A 1 630 ? 10.734 5.273 9.734 1 97.88 630 GLY A N 1
ATOM 5072 C CA . GLY A 1 630 ? 11.57 6.465 9.734 1 97.88 630 GLY A CA 1
ATOM 5073 C C . GLY A 1 630 ? 11.312 7.379 10.914 1 97.88 630 GLY A C 1
ATOM 5074 O O . GLY A 1 630 ? 12.242 7.984 11.453 1 97.88 630 GLY A O 1
ATOM 5075 N N . GLY A 1 631 ? 10.031 7.492 11.32 1 97.19 631 GLY A N 1
ATOM 5076 C CA . GLY A 1 631 ? 9.703 8.258 12.516 1 97.19 631 GLY A CA 1
ATOM 5077 C C . GLY A 1 631 ? 10.336 7.699 13.773 1 97.19 631 GLY A C 1
ATOM 5078 O O . GLY A 1 631 ? 10.945 8.438 14.555 1 97.19 631 GLY A O 1
ATOM 5079 N N . ILE A 1 632 ? 10.289 6.434 13.922 1 97.25 632 ILE A N 1
ATOM 5080 C CA . ILE A 1 632 ? 10.875 5.77 15.078 1 97.25 632 ILE A CA 1
ATOM 5081 C C . ILE A 1 632 ? 12.391 5.941 15.062 1 97.25 632 ILE A C 1
ATOM 5083 O O . ILE A 1 632 ? 13 6.238 16.094 1 97.25 632 ILE A O 1
ATOM 5087 N N . TRP A 1 633 ? 12.938 5.812 13.891 1 98.19 633 TRP A N 1
ATOM 5088 C CA . TRP A 1 633 ? 14.383 5.93 13.727 1 98.19 633 TRP A CA 1
ATOM 5089 C C . TRP A 1 633 ? 14.852 7.355 14.008 1 98.19 633 TRP A C 1
ATOM 5091 O O . TRP A 1 633 ? 15.922 7.559 14.578 1 98.19 633 TRP A O 1
ATOM 5101 N N . SER A 1 634 ? 14.055 8.32 13.578 1 97.75 634 SER A N 1
ATOM 5102 C CA . SER A 1 634 ? 14.375 9.727 13.82 1 97.75 634 SER A CA 1
ATOM 5103 C C . SER A 1 634 ? 14.328 10.062 15.305 1 97.75 634 SER A C 1
ATOM 5105 O O . SER A 1 634 ? 15.195 10.773 15.812 1 97.75 634 SER A O 1
ATOM 5107 N N . ILE A 1 635 ? 13.367 9.523 16 1 97.06 635 ILE A N 1
ATOM 5108 C CA . ILE A 1 635 ? 13.188 9.766 17.438 1 97.06 635 ILE A CA 1
ATOM 5109 C C . ILE A 1 635 ? 14.359 9.164 18.203 1 97.06 635 ILE A C 1
ATOM 5111 O O . ILE A 1 635 ? 14.844 9.766 19.172 1 97.06 635 ILE A O 1
ATOM 5115 N N . ALA A 1 636 ? 14.82 8.078 17.734 1 97.38 636 ALA A N 1
ATOM 5116 C CA . ALA A 1 636 ? 15.805 7.312 18.5 1 97.38 636 ALA A CA 1
ATOM 5117 C C . ALA A 1 636 ? 17.234 7.742 18.141 1 97.38 636 ALA A C 1
ATOM 5119 O O . ALA A 1 636 ? 18.094 7.84 19.016 1 97.38 636 ALA A O 1
ATOM 5120 N N . PHE A 1 637 ? 17.469 8.062 16.828 1 97.75 637 PHE A N 1
ATOM 5121 C CA . PHE A 1 637 ? 18.875 8.109 16.453 1 97.75 637 PHE A CA 1
ATOM 5122 C C . PHE A 1 637 ? 19.203 9.43 15.758 1 97.75 637 PHE A C 1
ATOM 5124 O O . PHE A 1 637 ? 20.375 9.711 15.469 1 97.75 637 PHE A O 1
ATOM 5131 N N . GLU A 1 638 ? 18.25 10.219 15.477 1 96.69 638 GLU A N 1
ATOM 5132 C CA . GLU A 1 638 ? 18.516 11.469 14.773 1 96.69 638 GLU A CA 1
ATOM 5133 C C . GLU A 1 638 ? 18.344 12.672 15.695 1 96.69 638 GLU A C 1
ATOM 5135 O O . GLU A 1 638 ? 19.312 13.344 16.047 1 96.69 638 GLU A O 1
ATOM 5140 N N . TYR A 1 639 ? 17.234 12.883 16.266 1 95.12 639 TYR A N 1
ATOM 5141 C CA . TYR A 1 639 ? 16.859 14.086 17 1 95.12 639 TYR A CA 1
ATOM 5142 C C . TYR A 1 639 ? 17.641 14.188 18.297 1 95.12 639 TYR A C 1
ATOM 5144 O O . TYR A 1 639 ? 18.062 15.273 18.703 1 95.12 639 TYR A O 1
ATOM 5152 N N . PRO A 1 640 ? 17.906 13.078 19.047 1 94.81 640 PRO A N 1
ATOM 5153 C CA . PRO A 1 640 ? 18.672 13.203 20.281 1 94.81 640 PRO A CA 1
ATOM 5154 C C . PRO A 1 640 ? 20.078 13.75 20.047 1 94.81 640 PRO A C 1
ATOM 5156 O O . PRO A 1 640 ? 20.688 14.297 20.969 1 94.81 640 PRO A O 1
ATOM 5159 N N . PHE A 1 641 ? 20.562 13.688 18.891 1 93 641 PHE A N 1
ATOM 5160 C CA . PHE A 1 641 ? 21.953 14.031 18.641 1 93 641 PHE A CA 1
ATOM 5161 C C . PHE A 1 641 ? 22.062 15.414 18 1 93 641 PHE A C 1
ATOM 5163 O O . PHE A 1 641 ? 23.172 15.898 17.766 1 93 641 PHE A O 1
ATOM 5170 N N . PHE A 1 642 ? 20.953 16.031 17.781 1 88.19 642 PHE A N 1
ATOM 5171 C CA . PHE A 1 642 ? 20.984 17.375 17.203 1 88.19 642 PHE A CA 1
ATOM 5172 C C . PHE A 1 642 ? 21.656 18.344 18.156 1 88.19 642 PHE A C 1
ATOM 5174 O O . PHE A 1 642 ? 21.312 18.422 19.344 1 88.19 642 PHE A O 1
ATOM 5181 N N . GLY A 1 643 ? 22.641 19.031 17.781 1 79.5 643 GLY A N 1
ATOM 5182 C CA . GLY A 1 643 ? 23.234 20.141 18.516 1 79.5 643 GLY A CA 1
ATOM 5183 C C . GLY A 1 643 ? 24.172 19.688 19.609 1 79.5 643 GLY A C 1
ATOM 5184 O O . GLY A 1 643 ? 24.562 20.5 20.453 1 79.5 643 GLY A O 1
ATOM 5185 N N . LEU A 1 644 ? 24.516 18.469 19.656 1 80.56 644 LEU A N 1
ATOM 5186 C CA . LEU A 1 644 ? 25.422 17.953 20.672 1 80.56 644 LEU A CA 1
ATOM 5187 C C . LEU A 1 644 ? 26.797 18.594 20.562 1 80.56 644 LEU A C 1
ATOM 5189 O O . LEU A 1 644 ? 27.5 18.75 21.562 1 80.56 644 LEU A O 1
ATOM 5193 N N . GLU A 1 645 ? 27.109 18.984 19.312 1 79.44 645 GLU A N 1
ATOM 5194 C CA . GLU A 1 645 ? 28.422 19.594 19.078 1 79.44 645 GLU A CA 1
ATOM 5195 C C . GLU A 1 645 ? 28.531 20.938 19.781 1 79.44 645 GLU A C 1
ATOM 5197 O O . GLU A 1 645 ? 29.625 21.359 20.188 1 79.44 645 GLU A O 1
ATOM 5202 N N . LYS A 1 646 ? 27.391 21.641 19.844 1 77.75 646 LYS A N 1
ATOM 5203 C CA . LYS A 1 646 ? 27.406 22.953 20.5 1 77.75 646 LYS A CA 1
ATOM 5204 C C . LYS A 1 646 ? 27.812 22.828 21.969 1 77.75 646 LYS A C 1
ATOM 5206 O O . LYS A 1 646 ? 28.469 23.719 22.516 1 77.75 646 LYS A O 1
ATOM 5211 N N . LYS A 1 647 ? 27.531 21.797 22.547 1 77.19 647 LYS A N 1
ATOM 5212 C CA . LYS A 1 647 ? 27.891 21.578 23.938 1 77.19 647 LYS A CA 1
ATOM 5213 C C . LYS A 1 647 ? 29.375 21.25 24.078 1 77.19 647 LYS A C 1
ATOM 5215 O O . LYS A 1 647 ? 29.984 21.578 25.109 1 77.19 647 LYS A O 1
ATOM 5220 N N . LEU A 1 648 ? 29.859 20.672 23.031 1 73.25 648 LEU A N 1
ATOM 5221 C CA . LEU A 1 648 ? 31.281 20.328 23.062 1 73.25 648 LEU A CA 1
ATOM 5222 C C . LEU A 1 648 ? 32.156 21.562 22.875 1 73.25 648 LEU A C 1
ATOM 5224 O O . LEU A 1 648 ? 33.219 21.688 23.5 1 73.25 648 LEU A O 1
ATOM 5228 N N . PHE A 1 649 ? 31.797 22.562 22.094 1 73.56 649 PHE A N 1
ATOM 5229 C CA . PHE A 1 649 ? 32.594 23.734 21.781 1 73.56 649 PHE A CA 1
ATOM 5230 C C . PHE A 1 649 ? 32.219 24.891 22.703 1 73.56 649 PHE A C 1
ATOM 5232 O O . PHE A 1 649 ? 33.031 25.812 22.922 1 73.56 649 PHE A O 1
ATOM 5239 N N . LYS A 1 650 ? 30.969 25.203 23.234 1 61.91 650 LYS A N 1
ATOM 5240 C CA . LYS A 1 650 ? 30.656 26.203 24.25 1 61.91 650 LYS A CA 1
ATOM 5241 C C . LYS A 1 650 ? 31.531 26.016 25.484 1 61.91 650 LYS A C 1
ATOM 5243 O O . LYS A 1 650 ? 31.953 27 26.109 1 61.91 650 LYS A O 1
ATOM 5248 N N . ARG A 1 651 ? 31.797 25.016 25.953 1 53.41 651 ARG A N 1
ATOM 5249 C CA . ARG A 1 651 ? 32.625 24.844 27.141 1 53.41 651 ARG A CA 1
ATOM 5250 C C . ARG A 1 651 ? 34.031 25.359 26.906 1 53.41 651 ARG A C 1
ATOM 5252 O O . ARG A 1 651 ? 34.719 25.766 27.844 1 53.41 651 ARG A O 1
ATOM 5259 N N . LYS A 1 652 ? 34.469 25.438 25.766 1 51.16 652 LYS A N 1
ATOM 5260 C CA . LYS A 1 652 ? 35.844 25.906 25.656 1 51.16 652 LYS A CA 1
ATOM 5261 C C . LYS A 1 652 ? 35.906 27.422 25.766 1 51.16 652 LYS A C 1
ATOM 5263 O O . LYS A 1 652 ? 36.906 27.969 26.219 1 51.16 652 LYS A O 1
ATOM 5268 N N . GLY A 1 653 ? 34.844 28.047 25.281 1 43.28 653 GLY A N 1
ATOM 5269 C CA . GLY A 1 653 ? 34.938 29.484 25.469 1 43.28 653 GLY A CA 1
ATOM 5270 C C . GLY A 1 653 ? 34.781 29.922 26.906 1 43.28 653 GLY A C 1
ATOM 5271 O O . GLY A 1 653 ? 35.219 31.016 27.281 1 43.28 653 GLY A O 1
ATOM 5272 N N . ALA A 1 654 ? 33.906 29.375 27.75 1 48.09 654 ALA A N 1
ATOM 5273 C CA . ALA A 1 654 ? 33.844 29.797 29.156 1 48.09 654 ALA A CA 1
ATOM 5274 C C . ALA A 1 654 ? 35.219 29.594 29.844 1 48.09 654 ALA A C 1
ATOM 5276 O O . ALA A 1 654 ? 35.5 30.25 30.844 1 48.09 654 ALA A O 1
ATOM 5277 N N . VAL A 1 655 ? 35.969 28.625 29.359 1 41.5 655 VAL A N 1
ATOM 5278 C CA . VAL A 1 655 ? 37.219 28.453 30.125 1 41.5 655 VAL A CA 1
ATOM 5279 C C . VAL A 1 655 ? 38.188 29.562 29.766 1 41.5 655 VAL A C 1
ATOM 5281 O O . VAL A 1 655 ? 39.188 29.766 30.469 1 41.5 655 VAL A O 1
ATOM 5284 N N . GLN A 1 656 ? 38.094 30.078 28.547 1 34.41 656 GLN A N 1
ATOM 5285 C CA . GLN A 1 656 ? 39.094 31.125 28.359 1 34.41 656 GLN A CA 1
ATOM 5286 C C . GLN A 1 656 ? 38.625 32.438 29.016 1 34.41 656 GLN A C 1
ATOM 5288 O O . GLN A 1 656 ? 39.406 33.375 29.094 1 34.41 656 GLN A O 1
ATOM 5293 N N . GLN A 1 657 ? 37.312 32.656 29.297 1 29.64 657 GLN A N 1
ATOM 5294 C CA . GLN A 1 657 ? 37.219 33.844 30.141 1 29.64 657 GLN A CA 1
ATOM 5295 C C . GLN A 1 657 ? 37.312 33.469 31.625 1 29.64 657 GLN A C 1
ATOM 5297 O O . GLN A 1 657 ? 36.75 32.438 32.062 1 29.64 657 GLN A O 1
ATOM 5302 N N . MET B 1 1 ? -22.953 -9.758 -1.378 1 22.81 1 MET B N 1
ATOM 5303 C CA . MET B 1 1 ? -21.656 -10.094 -0.779 1 22.81 1 MET B CA 1
ATOM 5304 C C . MET B 1 1 ? -21.766 -11.336 0.098 1 22.81 1 MET B C 1
ATOM 5306 O O . MET B 1 1 ? -20.75 -11.953 0.435 1 22.81 1 MET B O 1
ATOM 5310 N N . ASP B 1 2 ? -23.141 -11.555 0.518 1 26.8 2 ASP B N 1
ATOM 5311 C CA . ASP B 1 2 ? -23.422 -12.68 1.404 1 26.8 2 ASP B CA 1
ATOM 5312 C C . ASP B 1 2 ? -23.453 -14 0.632 1 26.8 2 ASP B C 1
ATOM 5314 O O . ASP B 1 2 ? -23.172 -15.062 1.197 1 26.8 2 ASP B O 1
ATOM 5318 N N . GLN B 1 3 ? -23.953 -13.891 -0.595 1 27.34 3 GLN B N 1
ATOM 5319 C CA . GLN B 1 3 ? -24.25 -15.164 -1.242 1 27.34 3 GLN B CA 1
ATOM 5320 C C . GLN B 1 3 ? -22.969 -15.906 -1.599 1 27.34 3 GLN B C 1
ATOM 5322 O O . GLN B 1 3 ? -23 -17.078 -1.952 1 27.34 3 GLN B O 1
ATOM 5327 N N . TYR B 1 4 ? -22.016 -15.094 -1.937 1 29.44 4 TYR B N 1
ATOM 5328 C CA . TYR B 1 4 ? -20.859 -15.906 -2.285 1 29.44 4 TYR B CA 1
ATOM 5329 C C . TYR B 1 4 ? -20.156 -16.422 -1.033 1 29.44 4 TYR B C 1
ATOM 5331 O O . TYR B 1 4 ? -18.969 -16.781 -1.075 1 29.44 4 TYR B O 1
ATOM 5339 N N . ARG B 1 5 ? -20.812 -16.422 0.137 1 32 5 ARG B N 1
ATOM 5340 C CA . ARG B 1 5 ? -20.375 -16.969 1.414 1 32 5 ARG B CA 1
ATOM 5341 C C . ARG B 1 5 ? -20.109 -18.469 1.296 1 32 5 ARG B C 1
ATOM 5343 O O . ARG B 1 5 ? -19.281 -19.016 2.02 1 32 5 ARG B O 1
ATOM 5350 N N . PRO B 1 6 ? -21.094 -19.156 0.619 1 30.59 6 PRO B N 1
ATOM 5351 C CA . PRO B 1 6 ? -20.781 -20.578 0.711 1 30.59 6 PRO B CA 1
ATOM 5352 C C . PRO B 1 6 ? -19.391 -20.906 0.178 1 30.59 6 PRO B C 1
ATOM 5354 O O . PRO B 1 6 ? -18.797 -21.922 0.57 1 30.59 6 PRO B O 1
ATOM 5357 N N . LEU B 1 7 ? -19.031 -20.141 -0.808 1 29.84 7 LEU B N 1
ATOM 5358 C CA . LEU B 1 7 ? -17.797 -20.656 -1.381 1 29.84 7 LEU B CA 1
ATOM 5359 C C . LEU B 1 7 ? -16.656 -20.547 -0.386 1 29.84 7 LEU B C 1
ATOM 5361 O O . LEU B 1 7 ? -15.586 -21.125 -0.591 1 29.84 7 LEU B O 1
ATOM 5365 N N . LEU B 1 8 ? -16.766 -19.516 0.543 1 29.83 8 LEU B N 1
ATOM 5366 C CA . LEU B 1 8 ? -15.625 -19.359 1.438 1 29.83 8 LEU B CA 1
ATOM 5367 C C . LEU B 1 8 ? -15.773 -20.25 2.668 1 29.83 8 LEU B C 1
ATOM 5369 O O . LEU B 1 8 ? -15.594 -19.797 3.797 1 29.83 8 LEU B O 1
ATOM 5373 N N . GLY B 1 9 ? -16.797 -21.094 2.766 1 26.67 9 GLY B N 1
ATOM 5374 C CA . GLY B 1 9 ? -16.719 -21.969 3.922 1 26.67 9 GLY B CA 1
ATOM 5375 C C . GLY B 1 9 ? -15.3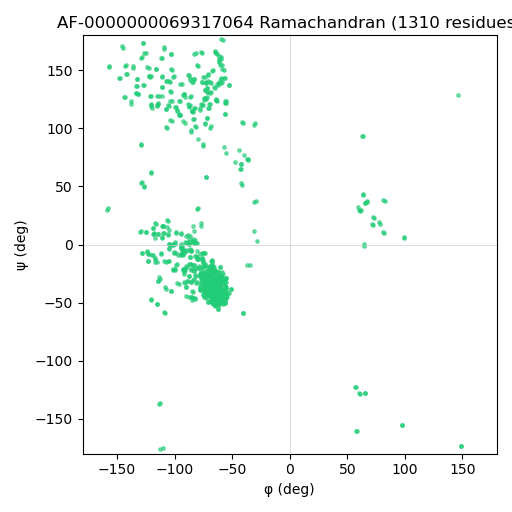12 -22.484 4.191 1 26.67 9 GLY B C 1
ATOM 5376 O O . GLY B 1 9 ? -14.609 -22.891 3.266 1 26.67 9 GLY B O 1
ATOM 5377 N N . VAL B 1 10 ? -14.758 -21.891 5.18 1 28.14 10 VAL B N 1
ATOM 5378 C CA . VAL B 1 10 ? -13.492 -22.375 5.727 1 28.14 10 VAL B CA 1
ATOM 5379 C C . VAL B 1 10 ? -13.516 -23.906 5.805 1 28.14 10 VAL B C 1
ATOM 5381 O O . VAL B 1 10 ? -14.281 -24.484 6.574 1 28.14 10 VAL B O 1
ATOM 5384 N N . PHE B 1 11 ? -13.578 -24.594 4.781 1 27.53 11 PHE B N 1
ATOM 5385 C CA . PHE B 1 11 ? -13.172 -25.984 4.938 1 27.53 11 PHE B CA 1
ATOM 5386 C C . PHE B 1 11 ? -11.922 -26.078 5.805 1 27.53 11 PHE B C 1
ATOM 5388 O O . PHE B 1 11 ? -10.844 -25.609 5.414 1 27.53 11 PHE B O 1
ATOM 5395 N N . ILE B 1 12 ? -12.094 -25.781 7.062 1 27.09 12 ILE B N 1
ATOM 5396 C CA . ILE B 1 12 ? -11.039 -26.359 7.887 1 27.09 12 ILE B CA 1
ATOM 5397 C C . ILE B 1 12 ? -10.641 -27.719 7.332 1 27.09 12 ILE B C 1
ATOM 5399 O O . ILE B 1 12 ? -11.438 -28.656 7.355 1 27.09 12 ILE B O 1
ATOM 5403 N N . LEU B 1 13 ? -10.016 -27.75 6.316 1 29.59 13 LEU B N 1
ATOM 5404 C CA . LEU B 1 13 ? -9.297 -28.984 6.016 1 29.59 13 LEU B CA 1
ATOM 5405 C C . LEU B 1 13 ? -8.617 -29.531 7.266 1 29.59 13 LEU B C 1
ATOM 5407 O O . LEU B 1 13 ? -7.57 -29.047 7.68 1 29.59 13 LEU B O 1
ATOM 5411 N N . THR B 1 14 ? -9.328 -29.719 8.391 1 26.59 14 THR B N 1
ATOM 5412 C CA . THR B 1 14 ? -8.711 -30.766 9.188 1 26.59 14 THR B CA 1
ATOM 5413 C C . THR B 1 14 ? -8 -31.781 8.289 1 26.59 14 THR B C 1
ATOM 5415 O O . THR B 1 14 ? -8.578 -32.25 7.312 1 26.59 14 THR B O 1
ATOM 5418 N N . PHE B 1 15 ? -6.754 -31.672 8.281 1 30.03 15 PHE B N 1
ATOM 5419 C CA . PHE B 1 15 ? -5.883 -32.75 7.84 1 30.03 15 PHE B CA 1
ATOM 5420 C C . PHE B 1 15 ? -6.527 -34.094 8.109 1 30.03 15 PHE B C 1
ATOM 5422 O O . PHE B 1 15 ? -6.422 -34.625 9.219 1 30.03 15 PHE B O 1
ATOM 5429 N N . LEU B 1 16 ? -7.789 -34.219 7.949 1 29.22 16 LEU B N 1
ATOM 5430 C CA . LEU B 1 16 ? -8.18 -35.625 7.984 1 29.22 16 LEU B CA 1
ATOM 5431 C C . LEU B 1 16 ? -7.156 -36.5 7.258 1 29.22 16 LEU B C 1
ATOM 5433 O O . LEU B 1 16 ? -6.957 -36.344 6.047 1 29.22 16 LEU B O 1
ATOM 5437 N N . VAL B 1 17 ? -6.121 -36.719 7.906 1 31.73 17 VAL B N 1
ATOM 5438 C CA . VAL B 1 17 ? -5.188 -37.844 7.707 1 31.73 17 VAL B CA 1
ATOM 5439 C C . VAL B 1 17 ? -5.934 -39.031 7.145 1 31.73 17 VAL B C 1
ATOM 5441 O O . VAL B 1 17 ? -5.48 -40.188 7.285 1 31.73 17 VAL B O 1
ATOM 5444 N N . GLY B 1 18 ? -7.242 -38.938 6.84 1 30.39 18 GLY B N 1
ATOM 5445 C CA . GLY B 1 18 ? -7.555 -40.219 6.227 1 30.39 18 GLY B CA 1
ATOM 5446 C C . GLY B 1 18 ? -6.703 -40.5 5.008 1 30.39 18 GLY B C 1
ATOM 5447 O O . GLY B 1 18 ? -5.961 -39.656 4.531 1 30.39 18 GLY B O 1
ATOM 5448 N N . GLN B 1 19 ? -6.926 -41.812 4.43 1 31.89 19 GLN B N 1
ATOM 5449 C CA . GLN B 1 19 ? -6.262 -42.5 3.328 1 31.89 19 GLN B CA 1
ATOM 5450 C C . GLN B 1 19 ? -6.305 -41.656 2.051 1 31.89 19 GLN B C 1
ATOM 5452 O O . GLN B 1 19 ? -7.387 -41.344 1.551 1 31.89 19 GLN B O 1
ATOM 5457 N N . ALA B 1 20 ? -5.539 -40.75 1.902 1 37.84 20 ALA B N 1
ATOM 5458 C CA . ALA B 1 20 ? -5.285 -40.125 0.601 1 37.84 20 ALA B CA 1
ATOM 5459 C C . ALA B 1 20 ? -5.32 -41.188 -0.512 1 37.84 20 ALA B C 1
ATOM 5461 O O . ALA B 1 20 ? -4.398 -42 -0.647 1 37.84 20 ALA B O 1
ATOM 5462 N N . ILE B 1 21 ? -6.375 -41.719 -0.919 1 37.28 21 ILE B N 1
ATOM 5463 C CA . ILE B 1 21 ? -6.602 -42.562 -2.084 1 37.28 21 ILE B CA 1
ATOM 5464 C C . ILE B 1 21 ? -6.703 -41.688 -3.338 1 37.28 21 ILE B C 1
ATOM 5466 O O . ILE B 1 21 ? -7.551 -40.812 -3.418 1 37.28 21 ILE B O 1
ATOM 5470 N N . GLY B 1 22 ? -5.57 -41.344 -4.172 1 47.03 22 GLY B N 1
ATOM 5471 C CA . GLY B 1 22 ? -5.281 -40.969 -5.543 1 47.03 22 GLY B CA 1
ATOM 5472 C C . GLY B 1 22 ? -4.137 -40 -5.656 1 47.03 22 GLY B C 1
ATOM 5473 O O . GLY B 1 22 ? -3.863 -39.219 -4.719 1 47.03 22 GLY B O 1
ATOM 5474 N N . SER B 1 23 ? -3.148 -40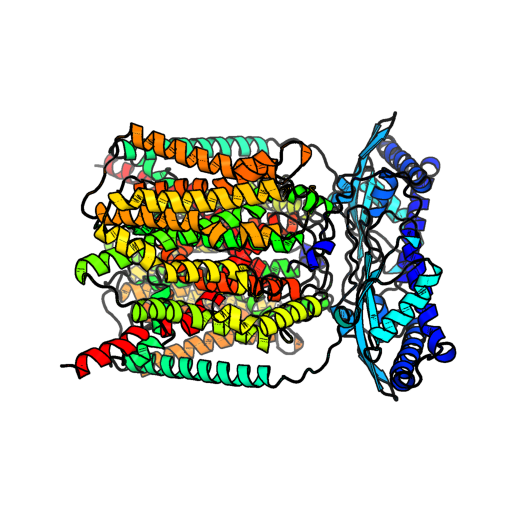.25 -6.484 1 52.25 23 SER B N 1
ATOM 5475 C CA . SER B 1 23 ? -1.931 -39.469 -6.68 1 52.25 23 SER B CA 1
ATOM 5476 C C . SER B 1 23 ? -2.201 -38.219 -7.52 1 52.25 23 SER B C 1
ATOM 5478 O O . SER B 1 23 ? -3.016 -38.281 -8.445 1 52.25 23 SER B O 1
ATOM 5480 N N . PRO B 1 24 ? -1.975 -36.969 -7.129 1 55.38 24 PRO B N 1
ATOM 5481 C CA . PRO B 1 24 ? -2.014 -35.812 -7.996 1 55.38 24 PRO B CA 1
ATOM 5482 C C . PRO B 1 24 ? -1.525 -36.094 -9.414 1 55.38 24 PRO B C 1
ATOM 5484 O O . PRO B 1 24 ? -1.897 -35.375 -10.352 1 55.38 24 PRO B O 1
ATOM 5487 N N . THR B 1 25 ? -0.843 -37.156 -9.539 1 55.94 25 THR B N 1
ATOM 5488 C CA . THR B 1 25 ? -0.314 -37.562 -10.844 1 55.94 25 THR B CA 1
ATOM 5489 C C . THR B 1 25 ? -1.444 -37.938 -11.789 1 55.94 25 THR B C 1
ATOM 5491 O O . THR B 1 25 ? -1.297 -37.844 -13.008 1 55.94 25 THR B O 1
ATOM 5494 N N . ASP B 1 26 ? -2.535 -38.312 -11.203 1 59.12 26 ASP B N 1
ATOM 5495 C CA . ASP B 1 26 ? -3.652 -38.688 -12.055 1 59.12 26 ASP B CA 1
ATOM 5496 C C . ASP B 1 26 ? -4.227 -37.5 -12.789 1 59.12 26 ASP B C 1
ATOM 5498 O O . ASP B 1 26 ? -4.695 -37.594 -13.922 1 59.12 26 ASP B O 1
ATOM 5502 N N . LEU B 1 27 ? -4.102 -36.344 -12.203 1 64.06 27 LEU B N 1
ATOM 5503 C CA . LEU B 1 27 ? -4.613 -35.125 -12.82 1 64.06 27 LEU B CA 1
ATOM 5504 C C . LEU B 1 27 ? -3.75 -34.719 -14.008 1 64.06 27 LEU B C 1
ATOM 5506 O O . LEU B 1 27 ? -4.254 -34.125 -14.977 1 64.06 27 LEU B O 1
ATOM 5510 N N . ILE B 1 28 ? -2.574 -35.125 -13.969 1 62.16 28 ILE B N 1
ATOM 5511 C CA . ILE B 1 28 ? -1.619 -34.75 -14.992 1 62.16 28 ILE B CA 1
ATOM 5512 C C . ILE B 1 28 ? -1.962 -35.438 -16.312 1 62.16 28 ILE B C 1
ATOM 5514 O O . ILE B 1 28 ? -1.852 -34.844 -17.391 1 62.16 28 ILE B O 1
ATOM 5518 N N . GLY B 1 29 ? -2.443 -36.594 -16.266 1 65 29 GLY B N 1
ATOM 5519 C CA . GLY B 1 29 ? -2.732 -37.375 -17.453 1 65 29 GLY B CA 1
ATOM 5520 C C . GLY B 1 29 ? -4.051 -37 -18.109 1 65 29 GLY B C 1
ATOM 5521 O O . GLY B 1 29 ? -4.281 -37.312 -19.281 1 65 29 GLY B O 1
ATOM 5522 N N . LEU B 1 30 ? -4.824 -36.281 -17.469 1 77.94 30 LEU B N 1
ATOM 5523 C CA . LEU B 1 30 ? -6.164 -35.969 -17.969 1 77.94 30 LEU B CA 1
ATOM 5524 C C . LEU B 1 30 ? -6.113 -34.844 -18.984 1 77.94 30 LEU B C 1
ATOM 5526 O O . LEU B 1 30 ? -6.922 -34.812 -19.922 1 77.94 30 LEU B O 1
ATOM 5530 N N . VAL B 1 31 ? -5.141 -33.969 -18.922 1 81.19 31 VAL B N 1
ATOM 5531 C CA . VAL B 1 31 ? -5.117 -32.781 -19.734 1 81.19 31 VAL B CA 1
ATOM 5532 C C . VAL B 1 31 ? -4.785 -33.125 -21.188 1 81.19 31 VAL B C 1
ATOM 5534 O O . VAL B 1 31 ? -5.496 -32.75 -22.109 1 81.19 31 VAL B O 1
ATOM 5537 N N . PRO B 1 32 ? -3.779 -34 -21.406 1 77.5 32 PRO B N 1
ATOM 5538 C CA . PRO B 1 32 ? -3.533 -34.375 -22.781 1 77.5 32 PRO B CA 1
ATOM 5539 C C . PRO B 1 32 ? -4.699 -35.156 -23.391 1 77.5 32 PRO B C 1
ATOM 5541 O O . PRO B 1 32 ? -4.992 -35 -24.594 1 77.5 32 PRO B O 1
ATOM 5544 N N . GLN B 1 33 ? -5.352 -35.969 -22.625 1 83.81 33 GLN B N 1
ATOM 5545 C CA . GLN B 1 33 ? -6.516 -36.688 -23.094 1 83.81 33 GLN B CA 1
ATOM 5546 C C . GLN B 1 33 ? -7.656 -35.75 -23.469 1 83.81 33 GLN B C 1
ATOM 5548 O O . GLN B 1 33 ? -8.375 -36 -24.438 1 83.81 33 GLN B O 1
ATOM 5553 N N . PHE B 1 34 ? -7.781 -34.812 -22.719 1 90.75 34 PHE B N 1
ATOM 5554 C CA . PHE B 1 34 ? -8.82 -33.844 -22.969 1 90.75 34 PHE B CA 1
ATOM 5555 C C . PHE B 1 34 ? -8.547 -33.062 -24.266 1 90.75 34 PHE B C 1
ATOM 5557 O O . PHE B 1 34 ? -9.461 -32.812 -25.047 1 90.75 34 PHE B O 1
ATOM 5564 N N . VAL B 1 35 ? -7.305 -32.688 -24.5 1 90.12 35 VAL B N 1
ATOM 5565 C CA . VAL B 1 35 ? -6.922 -31.984 -25.719 1 90.12 35 VAL B CA 1
ATOM 5566 C C . VAL B 1 35 ? -7.246 -32.844 -26.938 1 90.12 35 VAL B C 1
ATOM 5568 O O . VAL B 1 35 ? -7.797 -32.375 -27.922 1 90.12 35 VAL B O 1
ATOM 5571 N N . GLU B 1 36 ? -6.941 -34.125 -26.844 1 87.81 36 GLU B N 1
ATOM 5572 C CA . GLU B 1 36 ? -7.242 -35.062 -27.938 1 87.81 36 GLU B CA 1
ATOM 5573 C C . GLU B 1 36 ? -8.742 -35.188 -28.141 1 87.81 36 GLU B C 1
ATOM 5575 O O . GLU B 1 36 ? -9.211 -35.25 -29.281 1 87.81 36 GLU B O 1
ATOM 5580 N N . PHE B 1 37 ? -9.414 -35.25 -27.094 1 93.56 37 PHE B N 1
ATOM 5581 C CA . PHE B 1 37 ? -10.867 -35.281 -27.156 1 93.56 37 PHE B CA 1
ATOM 5582 C C . PHE B 1 37 ? -11.422 -34.094 -27.906 1 93.56 37 PHE B C 1
ATOM 5584 O O . PHE B 1 37 ? -12.258 -34.25 -28.797 1 93.56 37 PHE B O 1
ATOM 5591 N N . LEU B 1 38 ? -10.969 -32.906 -27.594 1 94.38 38 LEU B N 1
ATOM 5592 C CA . LEU B 1 38 ? -11.445 -31.688 -28.219 1 94.38 38 LEU B CA 1
ATOM 5593 C C . LEU B 1 38 ? -11.18 -31.703 -29.719 1 94.38 38 LEU B C 1
ATOM 5595 O O . LEU B 1 38 ? -12.008 -31.234 -30.5 1 94.38 38 LEU B O 1
ATOM 5599 N N . GLY B 1 39 ? -10.062 -32.219 -30.109 1 93.31 39 GLY B N 1
ATOM 5600 C CA . GLY B 1 39 ? -9.672 -32.25 -31.5 1 93.31 39 GLY B CA 1
ATOM 5601 C C . GLY B 1 39 ? -10.508 -33.188 -32.344 1 93.31 39 GLY B C 1
ATOM 5602 O O . GLY B 1 39 ? -10.562 -33.031 -33.562 1 93.31 39 GLY B O 1
ATOM 5603 N N . SER B 1 40 ? -11.188 -34.094 -31.734 1 91.88 40 SER B N 1
ATOM 5604 C CA . SER B 1 40 ? -11.922 -35.125 -32.469 1 91.88 40 SER B CA 1
ATOM 5605 C C . SER B 1 40 ? -13.406 -34.781 -32.562 1 91.88 40 SER B C 1
ATOM 5607 O O . SER B 1 40 ? -14.172 -35.5 -33.219 1 91.88 40 SER B O 1
ATOM 5609 N N . GLN B 1 41 ? -13.797 -33.688 -32.031 1 90.31 41 GLN B N 1
ATOM 5610 C CA . GLN B 1 41 ? -15.219 -33.438 -31.875 1 90.31 41 GLN B CA 1
ATOM 5611 C C . GLN B 1 41 ? -15.828 -32.875 -33.156 1 90.31 41 GLN B C 1
ATOM 5613 O O . GLN B 1 41 ? -17.047 -32.875 -33.312 1 90.31 41 GLN B O 1
ATOM 5618 N N . SER B 1 42 ? -15.078 -32.312 -34.062 1 88.88 42 SER B N 1
ATOM 5619 C CA . SER B 1 42 ? -15.617 -31.719 -35.281 1 88.88 42 SER B CA 1
ATOM 5620 C C . SER B 1 42 ? -16.438 -32.75 -36.062 1 88.88 42 SER B C 1
ATOM 5622 O O . SER B 1 42 ? -17.469 -32.406 -36.656 1 88.88 42 SER B O 1
ATOM 5624 N N . SER B 1 43 ? -16.047 -33.969 -36.062 1 87.25 43 SER B N 1
ATOM 5625 C CA . SER B 1 43 ? -16.703 -35.031 -36.844 1 87.25 43 SER B CA 1
ATOM 5626 C C . SER B 1 43 ? -17.672 -35.844 -36 1 87.25 43 SER B C 1
ATOM 5628 O O . SER B 1 43 ? -18.609 -36.438 -36.5 1 87.25 43 SER B O 1
ATOM 5630 N N . THR B 1 44 ? -17.531 -35.719 -34.688 1 87.12 44 THR B N 1
ATOM 5631 C CA . THR B 1 44 ? -18.234 -36.688 -33.875 1 87.12 44 THR B CA 1
ATOM 5632 C C . THR B 1 44 ? -19.281 -36 -33 1 87.12 44 THR B C 1
ATOM 5634 O O . THR B 1 44 ? -20.188 -36.656 -32.5 1 87.12 44 THR B O 1
ATOM 5637 N N . TRP B 1 45 ? -19.188 -34.719 -32.875 1 89.56 45 TRP B N 1
ATOM 5638 C CA . TRP B 1 45 ? -20.078 -34.062 -31.938 1 89.56 45 TRP B CA 1
ATOM 5639 C C . TRP B 1 45 ? -21.516 -34.125 -32.438 1 89.56 45 TRP B C 1
ATOM 5641 O O . TRP B 1 45 ? -21.797 -33.812 -33.594 1 89.56 45 TRP B O 1
ATOM 5651 N N . ASN B 1 46 ? -22.422 -34.531 -31.562 1 84.56 46 ASN B N 1
ATOM 5652 C CA . ASN B 1 46 ? -23.844 -34.562 -31.859 1 84.56 46 ASN B CA 1
ATOM 5653 C C . ASN B 1 46 ? -24.516 -33.25 -31.422 1 84.56 46 ASN B C 1
ATOM 5655 O O . ASN B 1 46 ? -24.766 -33.031 -30.234 1 84.56 46 ASN B O 1
ATOM 5659 N N . PHE B 1 47 ? -24.812 -32.5 -32.438 1 84.56 47 PHE B N 1
ATOM 5660 C CA . PHE B 1 47 ? -25.469 -31.219 -32.188 1 84.56 47 PHE B CA 1
ATOM 5661 C C . PHE B 1 47 ? -26.938 -31.406 -31.828 1 84.56 47 PHE B C 1
ATOM 5663 O O . PHE B 1 47 ? -27.734 -31.797 -32.688 1 84.56 47 PHE B O 1
ATOM 5670 N N . THR B 1 48 ? -27.297 -31.656 -30.578 1 68.62 48 THR B N 1
ATOM 5671 C CA . THR B 1 48 ? -28.656 -31.969 -30.141 1 68.62 48 THR B CA 1
ATOM 5672 C C . THR B 1 48 ? -29.609 -30.844 -30.516 1 68.62 48 THR B C 1
ATOM 5674 O O . THR B 1 48 ? -30.781 -31.094 -30.812 1 68.62 48 THR B O 1
ATOM 5677 N N . ASN B 1 49 ? -29.156 -29.703 -30.328 1 73.81 49 ASN B N 1
ATOM 5678 C CA . ASN B 1 49 ? -30.031 -28.578 -30.656 1 73.81 49 ASN B CA 1
ATOM 5679 C C . ASN B 1 49 ? -29.641 -27.938 -31.984 1 73.81 49 ASN B C 1
ATOM 5681 O O . ASN B 1 49 ? -28.594 -27.312 -32.094 1 73.81 49 ASN B O 1
ATOM 5685 N N . SER B 1 50 ? -30.484 -28.203 -33.031 1 72.56 50 SER B N 1
ATOM 5686 C CA . SER B 1 50 ? -30.25 -27.719 -34.406 1 72.56 50 SER B CA 1
ATOM 5687 C C . SER B 1 50 ? -30.172 -26.188 -34.438 1 72.56 50 SER B C 1
ATOM 5689 O O . SER B 1 50 ? -29.453 -25.609 -35.25 1 72.56 50 SER B O 1
ATOM 5691 N N . SER B 1 51 ? -30.859 -25.531 -33.5 1 76.5 51 SER B N 1
ATOM 5692 C CA . SER B 1 51 ? -30.922 -24.078 -33.531 1 76.5 51 SER B CA 1
ATOM 5693 C C . SER B 1 51 ? -29.578 -23.469 -33.094 1 76.5 51 SER B C 1
ATOM 5695 O O . SER B 1 51 ? -29.219 -22.375 -33.531 1 76.5 51 SER B O 1
ATOM 5697 N N . THR B 1 52 ? -28.797 -24.219 -32.344 1 78.81 52 THR B N 1
ATOM 5698 C CA . THR B 1 52 ? -27.531 -23.672 -31.891 1 78.81 52 THR B CA 1
ATOM 5699 C C . THR B 1 52 ? -26.359 -24.25 -32.656 1 78.81 52 THR B C 1
ATOM 5701 O O . THR B 1 52 ? -25.219 -23.859 -32.469 1 78.81 52 THR B O 1
ATOM 5704 N N . ALA B 1 53 ? -26.688 -25.172 -33.531 1 83.12 53 ALA B N 1
ATOM 5705 C CA . ALA B 1 53 ? -25.641 -25.875 -34.25 1 83.12 53 ALA B CA 1
ATOM 5706 C C . ALA B 1 53 ? -24.844 -24.922 -35.125 1 83.12 53 ALA B C 1
ATOM 5708 O O . ALA B 1 53 ? -23.625 -25.078 -35.281 1 83.12 53 ALA B O 1
ATOM 5709 N N . GLU B 1 54 ? -25.516 -23.984 -35.688 1 82.38 54 GLU B N 1
ATOM 5710 C CA . GLU B 1 54 ? -24.844 -23.031 -36.594 1 82.38 54 GLU B CA 1
ATOM 5711 C C . GLU B 1 54 ? -23.766 -22.25 -35.812 1 82.38 54 GLU B C 1
ATOM 5713 O O . GLU B 1 54 ? -22.719 -21.922 -36.375 1 82.38 54 GLU B O 1
ATOM 5718 N N . TRP B 1 55 ? -23.969 -22.078 -34.562 1 83.38 55 TRP B N 1
ATOM 5719 C CA . TRP B 1 55 ? -23.047 -21.312 -33.75 1 83.38 55 TRP B CA 1
ATOM 5720 C C . TRP B 1 55 ? -22 -22.219 -33.094 1 83.38 55 TRP B C 1
ATOM 5722 O O . TRP B 1 55 ? -20.906 -21.766 -32.75 1 83.38 55 TRP B O 1
ATOM 5732 N N . ASP B 1 56 ? -22.328 -23.484 -33 1 91.25 56 ASP B N 1
ATOM 5733 C CA . ASP B 1 56 ? -21.453 -24.422 -32.281 1 91.25 56 ASP B CA 1
ATOM 5734 C C . ASP B 1 56 ? -20.453 -25.062 -33.25 1 91.25 56 ASP B C 1
ATOM 5736 O O . ASP B 1 56 ? -19.375 -25.469 -32.844 1 91.25 56 ASP B O 1
ATOM 5740 N N . ARG B 1 57 ? -20.766 -25.141 -34.5 1 91.81 57 ARG B N 1
ATOM 5741 C CA . ARG B 1 57 ? -19.922 -25.812 -35.469 1 91.81 57 ARG B CA 1
ATOM 5742 C C . ARG B 1 57 ? -18.578 -25.109 -35.625 1 91.81 57 ARG B C 1
ATOM 5744 O O . ARG B 1 57 ? -17.531 -25.766 -35.656 1 91.81 57 ARG B O 1
ATOM 5751 N N . PRO B 1 58 ? -18.641 -23.734 -35.719 1 92.44 58 PRO B N 1
ATOM 5752 C CA . PRO B 1 58 ? -17.344 -23.062 -35.812 1 92.44 58 PRO B CA 1
ATOM 5753 C C . PRO B 1 58 ? -16.453 -23.375 -34.594 1 92.44 58 PRO B C 1
ATOM 5755 O O . PRO B 1 58 ? -15.219 -23.438 -34.75 1 92.44 58 PRO B O 1
ATOM 5758 N N . CYS B 1 59 ? -16.984 -23.562 -33.5 1 94 59 CYS B N 1
ATOM 5759 C CA . CYS B 1 59 ? -16.219 -23.844 -32.281 1 94 59 CYS B CA 1
ATOM 5760 C C . CYS B 1 59 ? -15.492 -25.172 -32.406 1 94 59 CYS B C 1
ATOM 5762 O O . CYS B 1 59 ? -14.273 -25.234 -32.25 1 94 59 CYS B O 1
ATOM 5764 N N . VAL B 1 60 ? -16.188 -26.297 -32.75 1 94.56 60 VAL B N 1
ATOM 5765 C CA . VAL B 1 60 ? -15.578 -27.625 -32.844 1 94.56 60 VAL B CA 1
ATOM 5766 C C . VAL B 1 60 ? -14.586 -27.656 -34 1 94.56 60 VAL B C 1
ATOM 5768 O O . VAL B 1 60 ? -13.586 -28.375 -33.938 1 94.56 60 VAL B O 1
ATOM 5771 N N . ASN B 1 61 ? -14.859 -26.891 -35.062 1 93.44 61 ASN B N 1
ATOM 5772 C CA . ASN B 1 61 ? -13.922 -26.828 -36.156 1 93.44 61 ASN B CA 1
ATOM 5773 C C . ASN B 1 61 ? -12.625 -26.141 -35.75 1 93.44 61 ASN B C 1
ATOM 5775 O O . ASN B 1 61 ? -11.539 -26.594 -36.125 1 93.44 61 ASN B O 1
ATOM 5779 N N . GLN B 1 62 ? -12.742 -25.047 -35.062 1 94.75 62 GLN B N 1
ATOM 5780 C CA . GLN B 1 62 ? -11.547 -24.328 -34.656 1 94.75 62 GLN B CA 1
ATOM 5781 C C . GLN B 1 62 ? -10.781 -25.094 -33.562 1 94.75 62 GLN B C 1
ATOM 5783 O O . GLN B 1 62 ? -9.562 -24.984 -33.469 1 94.75 62 GLN B O 1
ATOM 5788 N N . LEU B 1 63 ? -11.523 -25.844 -32.781 1 95.69 63 LEU B N 1
ATOM 5789 C CA . LEU B 1 63 ? -10.852 -26.703 -31.812 1 95.69 63 LEU B CA 1
ATOM 5790 C C . LEU B 1 63 ? -10.031 -27.781 -32.5 1 95.69 63 LEU B C 1
ATOM 5792 O O . LEU B 1 63 ? -8.922 -28.094 -32.062 1 95.69 63 LEU B O 1
ATOM 5796 N N . GLU B 1 64 ? -10.602 -28.344 -33.531 1 94.5 64 GLU B N 1
ATOM 5797 C CA . GLU B 1 64 ? -9.844 -29.312 -34.344 1 94.5 64 GLU B CA 1
ATOM 5798 C C . GLU B 1 64 ? -8.594 -28.672 -34.938 1 94.5 64 GLU B C 1
ATOM 5800 O O . GLU B 1 64 ? -7.512 -29.25 -34.906 1 94.5 64 GLU B O 1
ATOM 5805 N N . LEU B 1 65 ? -8.812 -27.484 -35.469 1 93.75 65 LEU B N 1
ATOM 5806 C CA . LEU B 1 65 ? -7.68 -26.75 -36.031 1 93.75 65 LEU B CA 1
ATOM 5807 C C . LEU B 1 65 ? -6.621 -26.484 -34.969 1 93.75 65 LEU B C 1
ATOM 5809 O O . LEU B 1 65 ? -5.422 -26.609 -35.219 1 93.75 65 LEU B O 1
ATOM 5813 N N . PHE B 1 66 ? -7.031 -26.078 -33.812 1 93.88 66 PHE B N 1
ATOM 5814 C CA . PHE B 1 66 ? -6.152 -25.828 -32.688 1 93.88 66 PHE B CA 1
ATOM 5815 C C . PHE B 1 66 ? -5.324 -27.062 -32.344 1 93.88 66 PHE B C 1
ATOM 5817 O O . PHE B 1 66 ? -4.098 -26.984 -32.25 1 93.88 66 PHE B O 1
ATOM 5824 N N . VAL B 1 67 ? -5.953 -28.203 -32.188 1 93.44 67 VAL B N 1
ATOM 5825 C CA . VAL B 1 67 ? -5.277 -29.438 -31.797 1 93.44 67 VAL B CA 1
ATOM 5826 C C . VAL B 1 67 ? -4.316 -29.891 -32.875 1 93.44 67 VAL B C 1
ATOM 5828 O O . VAL B 1 67 ? -3.186 -30.297 -32.594 1 93.44 67 VAL B O 1
ATOM 5831 N N . LYS B 1 68 ? -4.723 -29.766 -34.156 1 92.06 68 LYS B N 1
ATOM 5832 C CA . LYS B 1 68 ? -3.854 -30.125 -35.25 1 92.06 68 LYS B CA 1
ATOM 5833 C C . LYS B 1 68 ? -2.637 -29.203 -35.312 1 92.06 68 LYS B C 1
ATOM 5835 O O . LYS B 1 68 ? -1.515 -29.672 -35.531 1 92.06 68 LYS B O 1
ATOM 5840 N N . ALA B 1 69 ? -2.912 -27.938 -35.156 1 92.25 69 ALA B N 1
ATOM 5841 C CA . ALA B 1 69 ? -1.826 -26.969 -35.156 1 92.25 69 ALA B CA 1
ATOM 5842 C C . ALA B 1 69 ? -0.859 -27.203 -34 1 92.25 69 ALA B C 1
ATOM 5844 O O . ALA B 1 69 ? 0.348 -26.984 -34.156 1 92.25 69 ALA B O 1
ATOM 5845 N N . MET B 1 70 ? -1.389 -27.562 -32.875 1 90.56 70 MET B N 1
ATOM 5846 C CA . MET B 1 70 ? -0.555 -27.859 -31.703 1 90.56 70 MET B CA 1
ATOM 5847 C C . MET B 1 70 ? 0.35 -29.062 -31.984 1 90.56 70 MET B C 1
ATOM 5849 O O . MET B 1 70 ? 1.524 -29.062 -31.609 1 90.56 70 MET B O 1
ATOM 5853 N N . GLN B 1 71 ? -0.195 -30.031 -32.656 1 85 71 GLN B N 1
ATOM 5854 C CA . GLN B 1 71 ? 0.573 -31.219 -33 1 85 71 GLN B CA 1
ATOM 5855 C C . GLN B 1 71 ? 1.657 -30.891 -34.031 1 85 71 GLN B C 1
ATOM 5857 O O . GLN B 1 71 ? 2.715 -31.531 -34.031 1 85 71 GLN B O 1
ATOM 5862 N N . ASN B 1 72 ? 1.373 -29.859 -34.781 1 88.12 72 ASN B N 1
ATOM 5863 C CA . ASN B 1 72 ? 2.348 -29.406 -35.781 1 88.12 72 ASN B CA 1
ATOM 5864 C C . ASN B 1 72 ? 3.297 -28.359 -35.188 1 88.12 72 ASN B C 1
ATOM 5866 O O . ASN B 1 72 ? 4.059 -27.734 -35.938 1 88.12 72 ASN B O 1
ATOM 5870 N N . ASN B 1 73 ? 3.113 -28.078 -33.938 1 84.94 73 ASN B N 1
ATOM 5871 C CA . ASN B 1 73 ? 3.977 -27.156 -33.219 1 84.94 73 ASN B CA 1
ATOM 5872 C C . ASN B 1 73 ? 3.885 -25.734 -33.75 1 84.94 73 ASN B C 1
ATOM 5874 O O . ASN B 1 73 ? 4.895 -25.031 -33.844 1 84.94 73 ASN B O 1
ATOM 5878 N N . GLU B 1 74 ? 2.691 -25.438 -34.125 1 88.56 74 GLU B N 1
ATOM 5879 C CA . GLU B 1 74 ? 2.49 -24.047 -34.5 1 88.56 74 GLU B CA 1
ATOM 5880 C C . GLU B 1 74 ? 2.482 -23.125 -33.281 1 88.56 74 GLU B C 1
ATOM 5882 O O . GLU B 1 74 ? 1.883 -23.469 -32.25 1 88.56 74 GLU B O 1
ATOM 5887 N N . ALA B 1 75 ? 3.094 -21.984 -33.375 1 86.94 75 ALA B N 1
ATOM 5888 C CA . ALA B 1 75 ? 3.35 -21.094 -32.219 1 86.94 75 ALA B CA 1
ATOM 5889 C C . ALA B 1 75 ? 2.047 -20.672 -31.562 1 86.94 75 ALA B C 1
ATOM 5891 O O . ALA B 1 75 ? 1.934 -20.703 -30.328 1 86.94 75 ALA B O 1
ATOM 5892 N N . TRP B 1 76 ? 1.056 -20.219 -32.344 1 91.75 76 TRP B N 1
ATOM 5893 C CA . TRP B 1 76 ? -0.183 -19.719 -31.781 1 91.75 76 TRP B CA 1
ATOM 5894 C C . TRP B 1 76 ? -0.897 -20.797 -30.984 1 91.75 76 TRP B C 1
ATOM 5896 O O . TRP B 1 76 ? -1.442 -20.531 -29.906 1 91.75 76 TRP B O 1
ATOM 5906 N N . ALA B 1 77 ? -0.891 -22.094 -31.484 1 92.56 77 ALA B N 1
ATOM 5907 C CA . ALA B 1 77 ? -1.569 -23.203 -30.828 1 92.56 77 ALA B CA 1
ATOM 5908 C C . ALA B 1 77 ? -0.813 -23.641 -29.578 1 92.56 77 ALA B C 1
ATOM 5910 O O . ALA B 1 77 ? -1.425 -23.969 -28.547 1 92.56 77 ALA B O 1
ATOM 5911 N N . VAL B 1 78 ? 0.482 -23.641 -29.656 1 89.44 78 VAL B N 1
ATOM 5912 C CA . VAL B 1 78 ? 1.309 -23.969 -28.5 1 89.44 78 VAL B CA 1
ATOM 5913 C C . VAL B 1 78 ? 1.12 -22.938 -27.406 1 89.44 78 VAL B C 1
ATOM 5915 O O . VAL B 1 78 ? 1.024 -23.266 -26.219 1 89.44 78 VAL B O 1
ATOM 5918 N N . ASN B 1 79 ? 1.085 -21.703 -27.828 1 91.44 79 ASN B N 1
ATOM 5919 C CA . ASN B 1 79 ? 0.855 -20.625 -26.875 1 91.44 79 ASN B CA 1
ATOM 5920 C C . ASN B 1 79 ? -0.514 -20.734 -26.219 1 91.44 79 ASN B C 1
ATOM 5922 O O . ASN B 1 79 ? -0.656 -20.469 -25.016 1 91.44 79 ASN B O 1
ATOM 5926 N N . MET B 1 80 ? -1.465 -21.062 -27 1 94 80 MET B N 1
ATOM 5927 C CA . MET B 1 80 ? -2.811 -21.234 -26.469 1 94 80 MET B CA 1
ATOM 5928 C C . MET B 1 80 ? -2.838 -22.344 -25.422 1 94 80 MET B C 1
ATOM 5930 O O . MET B 1 80 ? -3.391 -22.172 -24.328 1 94 80 MET B O 1
ATOM 5934 N N . TYR B 1 81 ? -2.197 -23.422 -25.719 1 92.44 81 TYR B N 1
ATOM 5935 C CA . TYR B 1 81 ? -2.145 -24.531 -24.766 1 92.44 81 TYR B CA 1
ATOM 5936 C C . TYR B 1 81 ? -1.285 -24.172 -23.562 1 92.44 81 TYR B C 1
ATOM 5938 O O . TYR B 1 81 ? -1.615 -24.531 -22.422 1 92.44 81 TYR B O 1
ATOM 5946 N N . ASP B 1 82 ? -0.172 -23.5 -23.797 1 91 82 ASP B N 1
ATOM 5947 C CA . ASP B 1 82 ? 0.747 -23.109 -22.734 1 91 82 ASP B CA 1
ATOM 5948 C C . ASP B 1 82 ? 0.045 -22.219 -21.703 1 91 82 ASP B C 1
ATOM 5950 O O . ASP B 1 82 ? 0.439 -22.203 -20.531 1 91 82 ASP B O 1
ATOM 5954 N N . SER B 1 83 ? -0.997 -21.562 -22.078 1 94.81 83 SER B N 1
ATOM 5955 C CA . SER B 1 83 ? -1.708 -20.641 -21.188 1 94.81 83 SER B CA 1
ATOM 5956 C C . SER B 1 83 ? -2.674 -21.406 -20.281 1 94.81 83 SER B C 1
ATOM 5958 O O . SER B 1 83 ? -3.213 -20.828 -19.328 1 94.81 83 SER B O 1
ATOM 5960 N N . TRP B 1 84 ? -2.9 -22.766 -20.547 1 93.81 84 TRP B N 1
ATOM 5961 C CA . TRP B 1 84 ? -3.791 -23.578 -19.719 1 93.81 84 TRP B CA 1
ATOM 5962 C C . TRP B 1 84 ? -3.215 -23.766 -18.328 1 93.81 84 TRP B C 1
ATOM 5964 O O . TRP B 1 84 ? -1.998 -23.688 -18.141 1 93.81 84 TRP B O 1
ATOM 5974 N N . GLY B 1 85 ? -4.145 -23.891 -17.406 1 91.12 85 GLY B N 1
ATOM 5975 C CA . GLY B 1 85 ? -3.68 -24.391 -16.109 1 91.12 85 GLY B CA 1
ATOM 5976 C C . GLY B 1 85 ? -2.994 -25.734 -16.203 1 91.12 85 GLY B C 1
ATOM 5977 O O . GLY B 1 85 ? -3.262 -26.516 -17.125 1 91.12 85 GLY B O 1
ATOM 5978 N N . LYS B 1 86 ? -2.102 -25.922 -15.336 1 87.56 86 LYS B N 1
ATOM 5979 C CA . LYS B 1 86 ? -1.423 -27.219 -15.227 1 87.56 86 LYS B CA 1
ATOM 5980 C C . LYS B 1 86 ? -1.775 -27.922 -13.922 1 87.56 86 LYS B C 1
ATOM 5982 O O . LYS B 1 86 ? -2.949 -28.016 -13.555 1 87.56 86 LYS B O 1
ATOM 5987 N N . VAL B 1 87 ? -0.896 -28.484 -13.227 1 80 87 VAL B N 1
ATOM 5988 C CA . VAL B 1 87 ? -1.149 -29.125 -11.938 1 80 87 VAL B CA 1
ATOM 5989 C C . VAL B 1 87 ? -0.814 -28.141 -10.805 1 80 87 VAL B C 1
ATOM 5991 O O . VAL B 1 87 ? 0.282 -27.578 -10.773 1 80 87 VAL B O 1
ATOM 5994 N N . PRO B 1 88 ? -1.805 -27.938 -10.008 1 85.19 88 PRO B N 1
ATOM 5995 C CA . PRO B 1 88 ? -1.525 -27.016 -8.898 1 85.19 88 PRO B CA 1
ATOM 5996 C C . PRO B 1 88 ? -0.442 -27.547 -7.957 1 85.19 88 PRO B C 1
ATOM 5998 O O . PRO B 1 88 ? -0.392 -28.75 -7.676 1 85.19 88 PRO B O 1
ATOM 6001 N N . THR B 1 89 ? 0.42 -26.656 -7.566 1 89.25 89 THR B N 1
ATOM 6002 C CA . THR B 1 89 ? 1.423 -26.969 -6.555 1 89.25 89 THR B CA 1
ATOM 6003 C C . THR B 1 89 ? 0.863 -26.734 -5.152 1 89.25 89 THR B C 1
ATOM 6005 O O . THR B 1 89 ? 0.306 -25.672 -4.863 1 89.25 89 THR B O 1
ATOM 6008 N N . GLY B 1 90 ? 0.974 -27.766 -4.316 1 91.19 90 GLY B N 1
ATOM 6009 C CA . GLY B 1 90 ? 0.5 -27.609 -2.949 1 91.19 90 GLY B CA 1
ATOM 6010 C C . GLY B 1 90 ? -0.995 -27.828 -2.809 1 91.19 90 GLY B C 1
ATOM 6011 O O . GLY B 1 90 ? -1.677 -27.062 -2.127 1 91.19 90 GLY B O 1
ATOM 6012 N N . LEU B 1 91 ? -1.458 -28.781 -3.564 1 88.38 91 LEU B N 1
ATOM 6013 C CA . LEU B 1 91 ? -2.877 -29.109 -3.549 1 88.38 91 LEU B CA 1
ATOM 6014 C C . LEU B 1 91 ? -3.336 -29.469 -2.137 1 88.38 91 LEU B C 1
ATOM 6016 O O . LEU B 1 91 ? -4.391 -29.016 -1.691 1 88.38 91 LEU B O 1
ATOM 6020 N N . PHE B 1 92 ? -2.559 -30.141 -1.409 1 87.19 92 PHE B N 1
ATOM 6021 C CA . PHE B 1 92 ? -2.934 -30.609 -0.08 1 87.19 92 PHE B CA 1
ATOM 6022 C C . PHE B 1 92 ? -2.625 -29.547 0.973 1 87.19 92 PHE B C 1
ATOM 6024 O O . PHE B 1 92 ? -2.846 -29.781 2.166 1 87.19 92 PHE B O 1
ATOM 6031 N N . PHE B 1 93 ? -2.129 -28.5 0.5 1 90.06 93 PHE B N 1
ATOM 6032 C CA . PHE B 1 93 ? -1.896 -27.359 1.377 1 90.06 93 PHE B CA 1
ATOM 6033 C C . PHE B 1 93 ? -2.861 -26.234 1.057 1 90.06 93 PHE B C 1
ATOM 6035 O O . PHE B 1 93 ? -2.592 -25.078 1.376 1 90.06 93 PHE B O 1
ATOM 6042 N N . GLY B 1 94 ? -3.91 -26.578 0.318 1 89.25 94 GLY B N 1
ATOM 6043 C CA . GLY B 1 94 ? -5.035 -25.688 0.123 1 89.25 94 GLY B CA 1
ATOM 6044 C C . GLY B 1 94 ? -4.992 -24.953 -1.205 1 89.25 94 GLY B C 1
ATOM 6045 O O . GLY B 1 94 ? -5.793 -24.047 -1.449 1 89.25 94 GLY B O 1
ATOM 6046 N N . ASN B 1 95 ? -4.059 -25.266 -2.07 1 93.38 95 ASN B N 1
ATOM 6047 C CA . ASN B 1 95 ? -4.027 -24.641 -3.389 1 93.38 95 ASN B CA 1
ATOM 6048 C C . ASN B 1 95 ? -4.926 -25.375 -4.379 1 93.38 95 ASN B C 1
ATOM 6050 O O . ASN B 1 95 ? -4.484 -26.312 -5.043 1 93.38 95 ASN B O 1
ATOM 6054 N N . ILE B 1 96 ? -6.121 -24.875 -4.555 1 93.06 96 ILE B N 1
ATOM 6055 C CA . ILE B 1 96 ? -7.066 -25.516 -5.465 1 93.06 96 ILE B CA 1
ATOM 6056 C C . ILE B 1 96 ? -7.266 -24.641 -6.699 1 93.06 96 ILE B C 1
ATOM 6058 O O . ILE B 1 96 ? -8.266 -24.781 -7.41 1 93.06 96 ILE B O 1
ATOM 6062 N N . TYR B 1 97 ? -6.387 -23.703 -6.895 1 94.62 97 TYR B N 1
ATOM 6063 C CA . TYR B 1 97 ? -6.57 -22.75 -7.98 1 94.62 97 TYR B CA 1
ATOM 6064 C C . TYR B 1 97 ? -5.48 -22.906 -9.031 1 94.62 97 TYR B C 1
ATOM 6066 O O . TYR B 1 97 ? -4.293 -22.781 -8.734 1 94.62 97 TYR B O 1
ATOM 6074 N N . GLU B 1 98 ? -5.793 -23.156 -10.195 1 93.31 98 GLU B N 1
ATOM 6075 C CA . GLU B 1 98 ? -4.934 -23.172 -11.375 1 93.31 98 GLU B CA 1
ATOM 6076 C C . GLU B 1 98 ? -5.527 -22.344 -12.5 1 93.31 98 GLU B C 1
ATOM 6078 O O . GLU B 1 98 ? -6.105 -22.891 -13.445 1 93.31 98 GLU B O 1
ATOM 6083 N N . PHE B 1 99 ? -5.258 -21.062 -12.5 1 95.88 99 PHE B N 1
ATOM 6084 C CA . PHE B 1 99 ? -5.918 -20.109 -13.375 1 95.88 99 PHE B CA 1
ATOM 6085 C C . PHE B 1 99 ? -5.188 -20 -14.711 1 95.88 99 PHE B C 1
ATOM 6087 O O . PHE B 1 99 ? -5.586 -19.234 -15.586 1 95.88 99 PHE B O 1
ATOM 6094 N N . GLY B 1 100 ? -4.133 -20.797 -14.891 1 94.62 100 GLY B N 1
ATOM 6095 C CA . GLY B 1 100 ? -3.365 -20.609 -16.109 1 94.62 100 GLY B CA 1
ATOM 6096 C C . GLY B 1 100 ? -2.824 -19.203 -16.25 1 94.62 100 GLY B C 1
ATOM 6097 O O . GLY B 1 100 ? -2.561 -18.516 -15.266 1 94.62 100 GLY B O 1
ATOM 6098 N N . ASN B 1 101 ? -2.475 -18.828 -17.469 1 96 101 ASN B N 1
ATOM 6099 C CA . ASN B 1 101 ? -2.008 -17.484 -17.75 1 96 101 ASN B CA 1
ATOM 6100 C C . ASN B 1 101 ? -3.055 -16.672 -18.516 1 96 101 ASN B C 1
ATOM 6102 O O . ASN B 1 101 ? -3.15 -16.766 -19.734 1 96 101 ASN B O 1
ATOM 6106 N N . PHE B 1 102 ? -3.754 -15.836 -17.812 1 96.94 102 PHE B N 1
ATOM 6107 C CA . PHE B 1 102 ? -4.895 -15.07 -18.312 1 96.94 102 PHE B CA 1
ATOM 6108 C C . PHE B 1 102 ? -4.477 -14.156 -19.453 1 96.94 102 PHE B C 1
ATOM 6110 O O . PHE B 1 102 ? -5.121 -14.133 -20.5 1 96.94 102 PHE B O 1
ATOM 6117 N N . ASP B 1 103 ? -3.43 -13.461 -19.312 1 96.12 103 ASP B N 1
ATOM 6118 C CA . ASP B 1 103 ? -2.975 -12.492 -20.312 1 96.12 103 ASP B CA 1
ATOM 6119 C C . ASP B 1 103 ? -2.465 -13.188 -21.562 1 96.12 103 ASP B C 1
ATOM 6121 O O . ASP B 1 103 ? -2.674 -12.695 -22.688 1 96.12 103 ASP B O 1
ATOM 6125 N N . GLN B 1 104 ? -1.776 -14.297 -21.391 1 96 104 GLN B N 1
ATOM 6126 C CA . GLN B 1 104 ? -1.286 -15.062 -22.531 1 96 104 GLN B CA 1
ATOM 6127 C C . GLN B 1 104 ? -2.439 -15.555 -23.406 1 96 104 GLN B C 1
ATOM 6129 O O . GLN B 1 104 ? -2.371 -15.477 -24.625 1 96 104 GLN B O 1
ATOM 6134 N N . CYS B 1 105 ? -3.465 -16.031 -22.781 1 97.12 105 CYS B N 1
ATOM 6135 C CA . CYS B 1 105 ? -4.645 -16.516 -23.5 1 97.12 105 CYS B CA 1
ATOM 6136 C C . CYS B 1 105 ? -5.285 -15.383 -24.312 1 97.12 105 CYS B C 1
ATOM 6138 O O . CYS B 1 105 ? -5.629 -15.57 -25.469 1 97.12 105 CYS B O 1
ATOM 6140 N N . ARG B 1 106 ? -5.418 -14.258 -23.734 1 95.25 106 ARG B N 1
ATOM 6141 C CA . ARG B 1 106 ? -6.086 -13.125 -24.375 1 95.25 106 ARG B CA 1
ATOM 6142 C C . ARG B 1 106 ? -5.297 -12.633 -25.578 1 95.25 106 ARG B C 1
ATOM 6144 O O . ARG B 1 106 ? -5.867 -12.062 -26.516 1 95.25 106 ARG B O 1
ATOM 6151 N N . ARG B 1 107 ? -4.051 -12.898 -25.594 1 93.94 107 ARG B N 1
ATOM 6152 C CA . ARG B 1 107 ? -3.191 -12.336 -26.641 1 93.94 107 ARG B CA 1
ATOM 6153 C C . ARG B 1 107 ? -3.029 -13.32 -27.797 1 93.94 107 ARG B C 1
ATOM 6155 O O . ARG B 1 107 ? -2.373 -13.008 -28.797 1 93.94 107 ARG B O 1
ATOM 6162 N N . VAL B 1 108 ? -3.602 -14.477 -27.672 1 94.75 108 VAL B N 1
ATOM 6163 C CA . VAL B 1 108 ? -3.561 -15.445 -28.766 1 94.75 108 VAL B CA 1
ATOM 6164 C C . VAL B 1 108 ? -4.305 -14.891 -29.984 1 94.75 108 VAL B C 1
ATOM 6166 O O . VAL B 1 108 ? -5.438 -14.414 -29.859 1 94.75 108 VAL B O 1
ATOM 6169 N N . GLN B 1 109 ? -3.65 -14.828 -31.094 1 92.06 109 GLN B N 1
ATOM 6170 C CA . GLN B 1 109 ? -4.25 -14.391 -32.344 1 92.06 109 GLN B CA 1
ATOM 6171 C C . GLN B 1 109 ? -3.709 -15.195 -33.531 1 92.06 109 GLN B C 1
ATOM 6173 O O . GLN B 1 109 ? -2.502 -15.422 -33.625 1 92.06 109 GLN B O 1
ATOM 6178 N N . TYR B 1 110 ? -4.574 -15.742 -34.281 1 92.69 110 TYR B N 1
ATOM 6179 C CA . TYR B 1 110 ? -4.23 -16.484 -35.469 1 92.69 110 TYR B CA 1
ATOM 6180 C C . TYR B 1 110 ? -5.191 -16.141 -36.625 1 92.69 110 TYR B C 1
ATOM 6182 O O . TYR B 1 110 ? -6.41 -16.203 -36.438 1 92.69 110 TYR B O 1
ATOM 6190 N N . SER B 1 111 ? -4.578 -15.641 -37.688 1 90.38 111 SER B N 1
ATOM 6191 C CA . SER B 1 111 ? -5.383 -15.328 -38.875 1 90.38 111 SER B CA 1
ATOM 6192 C C . SER B 1 111 ? -5.215 -16.391 -39.938 1 90.38 111 SER B C 1
ATOM 6194 O O . SER B 1 111 ? -4.098 -16.797 -40.25 1 90.38 111 SER B O 1
ATOM 6196 N N . HIS B 1 112 ? -6.348 -17 -40.375 1 82.69 112 HIS B N 1
ATOM 6197 C CA . HIS B 1 112 ? -6.352 -17.938 -41.469 1 82.69 112 HIS B CA 1
ATOM 6198 C C . HIS B 1 112 ? -7.395 -17.562 -42.531 1 82.69 112 HIS B C 1
ATOM 6200 O O . HIS B 1 112 ? -8.109 -16.562 -42.344 1 82.69 112 HIS B O 1
ATOM 6206 N N . TYR B 1 113 ? -7.418 -18.25 -43.656 1 74.5 113 TYR B N 1
ATOM 6207 C CA . TYR B 1 113 ? -8.25 -17.922 -44.812 1 74.5 113 TYR B CA 1
ATOM 6208 C C . TYR B 1 113 ? -9.719 -17.844 -44.406 1 74.5 113 TYR B C 1
ATOM 6210 O O . TYR B 1 113 ? -10.469 -17.016 -44.938 1 74.5 113 TYR B O 1
ATOM 6218 N N . TYR B 1 114 ? -10.117 -18.547 -43.438 1 70.94 114 TYR B N 1
ATOM 6219 C CA . TYR B 1 114 ? -11.531 -18.641 -43.125 1 70.94 114 TYR B CA 1
ATOM 6220 C C . TYR B 1 114 ? -11.875 -17.75 -41.938 1 70.94 114 TYR B C 1
ATOM 6222 O O . TYR B 1 114 ? -13.039 -17.672 -41.531 1 70.94 114 TYR B O 1
ATOM 6230 N N . GLY B 1 115 ? -10.812 -17.047 -41.406 1 85 115 GLY B N 1
ATOM 6231 C CA . GLY B 1 115 ? -11.164 -16.188 -40.312 1 85 115 GLY B CA 1
ATOM 6232 C C . GLY B 1 115 ? -10.031 -16.031 -39.312 1 85 115 GLY B C 1
ATOM 6233 O O . GLY B 1 115 ? -8.875 -16.297 -39.625 1 85 115 GLY B O 1
ATOM 6234 N N . LYS B 1 116 ? -10.414 -15.305 -38.156 1 90.75 116 LYS B N 1
ATOM 6235 C CA . LYS B 1 116 ? -9.438 -15.039 -37.094 1 90.75 116 LYS B CA 1
ATOM 6236 C C . 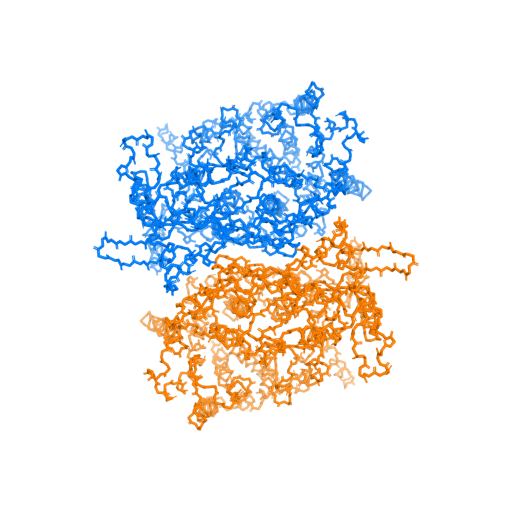LYS B 1 116 ? -9.766 -15.828 -35.844 1 90.75 116 LYS B C 1
ATOM 6238 O O . LYS B 1 116 ? -10.938 -16.062 -35.531 1 90.75 116 LYS B O 1
ATOM 6243 N N . ILE B 1 117 ? -8.781 -16.422 -35.25 1 93.81 117 ILE B N 1
ATOM 6244 C CA . ILE B 1 117 ? -8.938 -17.141 -34 1 93.81 117 ILE B CA 1
ATOM 6245 C C . ILE B 1 117 ? -8.336 -16.312 -32.875 1 93.81 117 ILE B C 1
ATOM 6247 O O . ILE B 1 117 ? -7.172 -15.906 -32.938 1 93.81 117 ILE B O 1
ATOM 6251 N N . GLY B 1 118 ? -9.164 -15.945 -31.891 1 95.06 118 GLY B N 1
ATOM 6252 C CA . GLY B 1 118 ? -8.711 -15.336 -30.656 1 95.06 118 GLY B CA 1
ATOM 6253 C C . GLY B 1 118 ? -8.836 -16.266 -29.453 1 95.06 118 GLY B C 1
ATOM 6254 O O . GLY B 1 118 ? -9.375 -17.359 -29.562 1 95.06 118 GLY B O 1
ATOM 6255 N N . GLY B 1 119 ? -8.25 -15.844 -28.375 1 97 119 GLY B N 1
ATOM 6256 C CA . GLY B 1 119 ? -8.305 -16.656 -27.172 1 97 119 GLY B CA 1
ATOM 6257 C C . GLY B 1 119 ? -9.43 -16.25 -26.234 1 97 119 GLY B C 1
ATOM 6258 O O . GLY B 1 119 ? -9.742 -15.07 -26.094 1 97 119 GLY B O 1
ATOM 6259 N N . GLN B 1 120 ? -10.086 -17.266 -25.703 1 97.56 120 GLN B N 1
ATOM 6260 C CA . GLN B 1 120 ? -11.078 -17.109 -24.641 1 97.56 120 GLN B CA 1
ATOM 6261 C C . GLN B 1 120 ? -10.664 -17.891 -23.391 1 97.56 120 GLN B C 1
ATOM 6263 O O . GLN B 1 120 ? -10.453 -19.094 -23.453 1 97.56 120 GLN B O 1
ATOM 6268 N N . HIS B 1 121 ? -10.484 -17.141 -22.328 1 98.06 121 HIS B N 1
ATOM 6269 C CA . HIS B 1 121 ? -10.078 -17.734 -21.062 1 98.06 121 HIS B CA 1
ATOM 6270 C C . HIS B 1 121 ? -11.289 -18.188 -20.266 1 98.06 121 HIS B C 1
ATOM 6272 O O . HIS B 1 121 ? -12.148 -17.375 -19.906 1 98.06 121 HIS B O 1
ATOM 6278 N N . CYS B 1 122 ? -11.414 -19.453 -19.969 1 98.25 122 CYS B N 1
ATOM 6279 C CA . CYS B 1 122 ? -12.531 -19.984 -19.219 1 98.25 122 CYS B CA 1
ATOM 6280 C C . CYS B 1 122 ? -12.047 -20.672 -17.938 1 98.25 122 CYS B C 1
ATOM 6282 O O . CYS B 1 122 ? -11.242 -21.609 -18 1 98.25 122 CYS B O 1
ATOM 6284 N N . THR B 1 123 ? -12.5 -20.219 -16.812 1 97.94 123 THR B N 1
ATOM 6285 C CA . THR B 1 123 ? -12.164 -20.812 -15.516 1 97.94 123 THR B CA 1
ATOM 6286 C C . THR B 1 123 ? -13.281 -21.719 -15.031 1 97.94 123 THR B C 1
ATOM 6288 O O . THR B 1 123 ? -14.398 -21.266 -14.773 1 97.94 123 THR B O 1
ATOM 6291 N N . MET B 1 124 ? -12.984 -22.938 -14.867 1 97 124 MET B N 1
ATOM 6292 C CA . MET B 1 124 ? -13.977 -23.922 -14.469 1 97 124 MET B CA 1
ATOM 6293 C C . MET B 1 124 ? -13.766 -24.359 -13.023 1 97 124 MET B C 1
ATOM 6295 O O . MET B 1 124 ? -12.625 -24.469 -12.562 1 97 124 MET B O 1
ATOM 6299 N N . MET B 1 125 ? -14.836 -24.516 -12.352 1 96.19 125 MET B N 1
ATOM 6300 C CA . MET B 1 125 ? -14.828 -25.203 -11.062 1 96.19 125 MET B CA 1
ATOM 6301 C C . MET B 1 125 ? -15.188 -26.672 -11.219 1 96.19 125 MET B C 1
ATOM 6303 O O . MET B 1 125 ? -16.359 -27.016 -11.453 1 96.19 125 MET B O 1
ATOM 6307 N N . VAL B 1 126 ? -14.266 -27.531 -11.008 1 93.38 126 VAL B N 1
ATOM 6308 C CA . VAL B 1 126 ? -14.453 -28.953 -11.305 1 93.38 126 VAL B CA 1
ATOM 6309 C C . VAL B 1 126 ? -14.586 -29.734 -10.008 1 93.38 126 VAL B C 1
ATOM 6311 O O . VAL B 1 126 ? -13.68 -29.719 -9.164 1 93.38 126 VAL B O 1
ATOM 6314 N N . ASN B 1 127 ? -15.695 -30.312 -9.828 1 92.69 127 ASN B N 1
ATOM 6315 C CA . ASN B 1 127 ? -15.867 -31.266 -8.734 1 92.69 127 ASN B CA 1
ATOM 6316 C C . ASN B 1 127 ? -15.094 -32.562 -8.992 1 92.69 127 ASN B C 1
ATOM 6318 O O . ASN B 1 127 ? -15.414 -33.312 -9.922 1 92.69 127 ASN B O 1
ATOM 6322 N N . VAL B 1 128 ? -14.133 -32.875 -8.148 1 86.25 128 VAL B N 1
ATOM 6323 C CA . VAL B 1 128 ? -13.227 -34 -8.398 1 86.25 128 VAL B CA 1
ATOM 6324 C C . VAL B 1 128 ? -13.578 -35.156 -7.48 1 86.25 128 VAL B C 1
ATOM 6326 O O . VAL B 1 128 ? -12.75 -36.062 -7.242 1 86.25 128 VAL B O 1
ATOM 6329 N N . GLN B 1 129 ? -14.695 -35.219 -6.953 1 82.62 129 GLN B N 1
ATOM 6330 C CA . GLN B 1 129 ? -15.109 -36.281 -6.047 1 82.62 129 GLN B CA 1
ATOM 6331 C C . GLN B 1 129 ? -15.039 -37.656 -6.727 1 82.62 129 GLN B C 1
ATOM 6333 O O . GLN B 1 129 ? -14.852 -38.656 -6.062 1 82.62 129 GLN B O 1
ATOM 6338 N N . GLY B 1 130 ? -15.164 -37.625 -8.031 1 78.75 130 GLY B N 1
ATOM 6339 C CA . GLY B 1 130 ? -15.055 -38.875 -8.773 1 78.75 130 GLY B CA 1
ATOM 6340 C C . GLY B 1 130 ? -13.703 -39.562 -8.625 1 78.75 130 GLY B C 1
ATOM 6341 O O . GLY B 1 130 ? -13.602 -40.781 -8.727 1 78.75 130 GLY B O 1
ATOM 6342 N N . LEU B 1 131 ? -12.719 -38.719 -8.406 1 75.88 131 LEU B N 1
ATOM 6343 C CA . LEU B 1 131 ? -11.375 -39.25 -8.211 1 75.88 131 LEU B CA 1
ATOM 6344 C C . LEU B 1 131 ? -11.164 -39.688 -6.766 1 75.88 131 LEU B C 1
ATOM 6346 O O . LEU B 1 131 ? -10.062 -40.125 -6.398 1 75.88 131 LEU B O 1
ATOM 6350 N N . GLN B 1 132 ? -12.234 -39.562 -5.852 1 74.19 132 GLN B N 1
ATOM 6351 C CA . GLN B 1 132 ? -12.195 -39.938 -4.441 1 74.19 132 GLN B CA 1
ATOM 6352 C C . GLN B 1 132 ? -11.133 -39.125 -3.691 1 74.19 132 GLN B C 1
ATOM 6354 O O . GLN B 1 132 ? -10.391 -39.656 -2.873 1 74.19 132 GLN B O 1
ATOM 6359 N N . LEU B 1 133 ? -10.906 -38.031 -4.141 1 70.88 133 LEU B N 1
ATOM 6360 C CA . LEU B 1 133 ? -10.023 -37.094 -3.422 1 70.88 133 LEU B CA 1
ATOM 6361 C C . LEU B 1 133 ? -10.82 -36.219 -2.469 1 70.88 133 LEU B C 1
ATOM 6363 O O . LEU B 1 133 ? -11.906 -35.75 -2.818 1 70.88 133 LEU B O 1
ATOM 6367 N N . PRO B 1 134 ? -10.43 -36.188 -1.212 1 77.31 134 PRO B N 1
ATOM 6368 C CA . PRO B 1 134 ? -11.109 -35.312 -0.25 1 77.31 134 PRO B CA 1
ATOM 6369 C C . PRO B 1 134 ? -10.773 -33.844 -0.458 1 77.31 134 PRO B C 1
ATOM 6371 O O . PRO B 1 134 ? -10.188 -33.188 0.426 1 77.31 134 PRO B O 1
ATOM 6374 N N . LEU B 1 135 ? -11.055 -33.344 -1.656 1 82.12 135 LEU B N 1
ATOM 6375 C CA . LEU B 1 135 ? -10.727 -31.984 -2.02 1 82.12 135 LEU B CA 1
ATOM 6376 C C . LEU B 1 135 ? -11.977 -31.219 -2.432 1 82.12 135 LEU B C 1
ATOM 6378 O O . LEU B 1 135 ? -12.93 -31.812 -2.953 1 82.12 135 LEU B O 1
ATOM 6382 N N . PRO B 1 136 ? -11.992 -29.922 -2.09 1 87.31 136 PRO B N 1
ATOM 6383 C CA . PRO B 1 136 ? -13.016 -29.078 -2.715 1 87.31 136 PRO B CA 1
ATOM 6384 C C . PRO B 1 136 ? -12.852 -28.969 -4.227 1 87.31 136 PRO B C 1
ATOM 6386 O O . PRO B 1 136 ? -11.836 -29.406 -4.773 1 87.31 136 PRO B O 1
ATOM 6389 N N . PRO B 1 137 ? -13.875 -28.5 -4.879 1 92 137 PRO B N 1
ATOM 6390 C CA . PRO B 1 137 ? -13.727 -28.328 -6.328 1 92 137 PRO B CA 1
ATOM 6391 C C . PRO B 1 137 ? -12.5 -27.516 -6.707 1 92 137 PRO B C 1
ATOM 6393 O O . PRO B 1 137 ? -12.18 -26.516 -6.039 1 92 137 PRO B O 1
ATOM 6396 N N . ILE B 1 138 ? -11.836 -27.922 -7.66 1 92.56 138 ILE B N 1
ATOM 6397 C CA . ILE B 1 138 ? -10.617 -27.266 -8.133 1 92.56 138 ILE B CA 1
ATOM 6398 C C . ILE B 1 138 ? -10.961 -26.266 -9.227 1 92.56 138 ILE B C 1
ATOM 6400 O O . ILE B 1 138 ? -11.773 -26.547 -10.117 1 92.56 138 ILE B O 1
ATOM 6404 N N . TRP B 1 139 ? -10.477 -25.109 -9.062 1 95.38 139 TRP B N 1
ATOM 6405 C CA . TRP B 1 139 ? -10.617 -24.094 -10.109 1 95.38 139 TRP B CA 1
ATOM 6406 C C . TRP B 1 139 ? -9.539 -24.266 -11.18 1 95.38 139 TRP B C 1
ATOM 6408 O O . TRP B 1 139 ? -8.352 -24.188 -10.883 1 95.38 139 TRP B O 1
ATOM 6418 N N . TYR B 1 140 ? -9.906 -24.531 -12.359 1 94.56 140 TYR B N 1
ATOM 6419 C CA . TYR B 1 140 ? -9 -24.844 -13.461 1 94.56 140 TYR B CA 1
ATOM 6420 C C . TYR B 1 140 ? -9.367 -24.031 -14.703 1 94.56 140 TYR B C 1
ATOM 6422 O O . TYR B 1 140 ? -10.523 -24 -15.117 1 94.56 140 TYR B O 1
ATOM 6430 N N . SER B 1 141 ? -8.367 -23.375 -15.281 1 96.75 141 SER B N 1
ATOM 6431 C CA . SER B 1 141 ? -8.664 -22.531 -16.438 1 96.75 141 SER B CA 1
ATOM 6432 C C . SER B 1 141 ? -8.078 -23.109 -17.719 1 96.75 141 SER B C 1
ATOM 6434 O O . SER B 1 141 ? -7.016 -23.734 -17.688 1 96.75 141 SER B O 1
ATOM 6436 N N . ILE B 1 142 ? -8.797 -22.938 -18.812 1 96.38 142 ILE B N 1
ATOM 6437 C CA . ILE B 1 142 ? -8.344 -23.312 -20.141 1 96.38 142 ILE B CA 1
ATOM 6438 C C . ILE B 1 142 ? -8.5 -22.125 -21.094 1 96.38 142 ILE B C 1
ATOM 6440 O O . ILE B 1 142 ? -9.172 -21.141 -20.766 1 96.38 142 ILE B O 1
ATOM 6444 N N . CYS B 1 143 ? -7.82 -22.188 -22.156 1 97.44 143 CYS B N 1
ATOM 6445 C CA . CYS B 1 143 ? -7.922 -21.203 -23.234 1 97.44 143 CYS B CA 1
ATOM 6446 C C . CYS B 1 143 ? -8.461 -21.844 -24.5 1 97.44 143 CYS B C 1
ATOM 6448 O O . CYS B 1 143 ? -7.875 -22.812 -25.016 1 97.44 143 CYS B O 1
ATOM 6450 N N . VAL B 1 144 ? -9.594 -21.391 -25.031 1 97.19 144 VAL B N 1
ATOM 6451 C CA . VAL B 1 144 ? -10.227 -21.938 -26.234 1 97.19 144 VAL B CA 1
ATOM 6452 C C . VAL B 1 144 ? -10.469 -20.828 -27.234 1 97.19 144 VAL B C 1
ATOM 6454 O O . VAL B 1 144 ? -10.375 -19.641 -26.906 1 97.19 144 VAL B O 1
ATOM 6457 N N . PRO B 1 145 ? -10.727 -21.203 -28.438 1 96 145 PRO B N 1
ATOM 6458 C CA . PRO B 1 145 ? -11.039 -20.172 -29.422 1 96 145 PRO B CA 1
ATOM 6459 C C . PRO B 1 145 ? -12.219 -19.297 -29.016 1 96 145 PRO B C 1
ATOM 6461 O O . PRO B 1 145 ? -13.195 -19.797 -28.453 1 96 145 PRO B O 1
ATOM 6464 N N . ASP B 1 146 ? -12.133 -18.047 -29.328 1 95.62 146 ASP B N 1
ATOM 6465 C CA . ASP B 1 146 ? -13.094 -17.062 -28.812 1 95.62 146 ASP B CA 1
ATOM 6466 C C . ASP B 1 146 ? -14.445 -17.219 -29.516 1 95.62 146 ASP B C 1
ATOM 6468 O O . ASP B 1 146 ? -15.445 -16.656 -29.062 1 95.62 146 ASP B O 1
ATOM 6472 N N . VAL B 1 147 ? -14.562 -18.047 -30.547 1 93.75 147 VAL B N 1
ATOM 6473 C CA . VAL B 1 147 ? -15.828 -18.266 -31.234 1 93.75 147 VAL B CA 1
ATOM 6474 C C . VAL B 1 147 ? -16.703 -19.219 -30.422 1 93.75 147 VAL B C 1
ATOM 6476 O O . VAL B 1 147 ? -17.922 -19.281 -30.609 1 93.75 147 VAL B O 1
ATOM 6479 N N . CYS B 1 148 ? -16.047 -19.984 -29.516 1 95.44 148 CYS B N 1
ATOM 6480 C CA . CYS B 1 148 ? -16.781 -20.953 -28.719 1 95.44 148 CYS B CA 1
ATOM 6481 C C . CYS B 1 148 ? -17.641 -20.266 -27.672 1 95.44 148 CYS B C 1
ATOM 6483 O O . CYS B 1 148 ? -17.125 -19.531 -26.828 1 95.44 148 CYS B O 1
ATOM 6485 N N . GLN B 1 149 ? -18.828 -20.578 -27.672 1 95.06 149 GLN B N 1
ATOM 6486 C CA . GLN B 1 149 ? -19.703 -20.062 -26.625 1 95.06 149 GLN B CA 1
ATOM 6487 C C . GLN B 1 149 ? -19.453 -20.797 -25.297 1 95.06 149 GLN B C 1
ATOM 6489 O O . GLN B 1 149 ? -19.203 -22 -25.297 1 95.06 149 GLN B O 1
ATOM 6494 N N . PRO B 1 150 ? -19.547 -20.094 -24.203 1 96.25 150 PRO B N 1
ATOM 6495 C CA . PRO B 1 150 ? -19.281 -20.719 -22.906 1 96.25 150 PRO B CA 1
ATOM 6496 C C . PRO B 1 150 ? -20.156 -21.953 -22.656 1 96.25 150 PRO B C 1
ATOM 6498 O O . PRO B 1 150 ? -19.672 -22.938 -22.062 1 96.25 150 PRO B O 1
ATOM 6501 N N . ARG B 1 151 ? -21.406 -21.891 -23.062 1 93.5 151 ARG B N 1
ATOM 6502 C CA . ARG B 1 151 ? -22.281 -23.047 -22.906 1 93.5 151 ARG B CA 1
ATOM 6503 C C . ARG B 1 151 ? -21.719 -24.266 -23.625 1 93.5 151 ARG B C 1
ATOM 6505 O O . ARG B 1 151 ? -21.766 -25.391 -23.109 1 93.5 151 ARG B O 1
ATOM 6512 N N . MET B 1 152 ? -21.219 -24.078 -24.812 1 93.75 152 MET B N 1
ATOM 6513 C CA . MET B 1 152 ? -20.625 -25.156 -25.594 1 93.75 152 MET B CA 1
ATOM 6514 C C . MET B 1 152 ? -19.391 -25.719 -24.906 1 93.75 152 MET B C 1
ATOM 6516 O O . MET B 1 152 ? -19.188 -26.938 -24.875 1 93.75 152 MET B O 1
ATOM 6520 N N . VAL B 1 153 ? -18.594 -24.828 -24.422 1 96.06 153 VAL B N 1
ATOM 6521 C CA . VAL B 1 153 ? -17.391 -25.25 -23.703 1 96.06 153 VAL B CA 1
ATOM 6522 C C . VAL B 1 153 ? -17.781 -26.125 -22.5 1 96.06 153 VAL B C 1
ATOM 6524 O O . VAL B 1 153 ? -17.172 -27.156 -22.266 1 96.06 153 VAL B O 1
ATOM 6527 N N . SER B 1 154 ? -18.781 -25.688 -21.766 1 95.75 154 SER B N 1
ATOM 6528 C CA . SER B 1 154 ? -19.25 -26.453 -20.609 1 95.75 154 SER B CA 1
ATOM 6529 C C . SER B 1 154 ? -19.719 -27.844 -21.031 1 95.75 154 SER B C 1
ATOM 6531 O O . SER B 1 154 ? -19.422 -28.828 -20.359 1 95.75 154 SER B O 1
ATOM 6533 N N . GLU B 1 155 ? -20.406 -27.922 -22.141 1 93.69 155 GLU B N 1
ATOM 6534 C CA . GLU B 1 155 ? -20.906 -29.203 -22.625 1 93.69 155 GLU B CA 1
ATOM 6535 C C . GLU B 1 155 ? -19.766 -30.125 -23.047 1 93.69 155 GLU B C 1
ATOM 6537 O O . GLU B 1 155 ? -19.766 -31.312 -22.734 1 93.69 155 GLU B O 1
ATOM 6542 N N . LEU B 1 156 ? -18.859 -29.547 -23.734 1 94.75 156 LEU B N 1
ATOM 6543 C CA . LEU B 1 156 ? -17.703 -30.328 -24.188 1 94.75 156 LEU B CA 1
ATOM 6544 C C . LEU B 1 156 ? -16.922 -30.875 -23 1 94.75 156 LEU B C 1
ATOM 6546 O O . LEU B 1 156 ? -16.594 -32.062 -22.969 1 94.75 156 LEU B O 1
ATOM 6550 N N . VAL B 1 157 ? -16.641 -30.016 -22.047 1 95.75 157 VAL B N 1
ATOM 6551 C CA . VAL B 1 157 ? -15.836 -30.406 -20.891 1 95.75 157 VAL B CA 1
ATOM 6552 C C . VAL B 1 157 ? -16.594 -31.438 -20.062 1 95.75 157 VAL B C 1
ATOM 6554 O O . VAL B 1 157 ? -16 -32.438 -19.609 1 95.75 157 VAL B O 1
ATOM 6557 N N . ASN B 1 158 ? -17.844 -31.266 -19.875 1 95 158 ASN B N 1
ATOM 6558 C CA . ASN B 1 158 ? -18.641 -32.188 -19.078 1 95 158 ASN B CA 1
ATOM 6559 C C . ASN B 1 158 ? -18.75 -33.562 -19.734 1 95 158 ASN B C 1
ATOM 6561 O O . ASN B 1 158 ? -18.781 -34.594 -19.062 1 95 158 ASN B O 1
ATOM 6565 N N . THR B 1 159 ? -18.891 -33.5 -21.031 1 93.62 159 THR B N 1
ATOM 6566 C CA . THR B 1 159 ? -18.906 -34.781 -21.75 1 93.62 159 THR B CA 1
ATOM 6567 C C . THR B 1 159 ? -17.625 -35.562 -21.5 1 93.62 159 THR B C 1
ATOM 6569 O O . THR B 1 159 ? -17.672 -36.781 -21.312 1 93.62 159 THR B O 1
ATOM 6572 N N . PHE B 1 160 ? -16.531 -34.906 -21.5 1 93.5 160 PHE B N 1
ATOM 6573 C CA . PHE B 1 160 ? -15.258 -35.531 -21.219 1 93.5 160 PHE B CA 1
ATOM 6574 C C . PHE B 1 160 ? -15.172 -35.969 -19.766 1 93.5 160 PHE B C 1
ATOM 6576 O O . PHE B 1 160 ? -14.789 -37.094 -19.469 1 93.5 160 PHE B O 1
ATOM 6583 N N . LEU B 1 161 ? -15.57 -35.125 -18.812 1 93.25 161 LEU B N 1
ATOM 6584 C CA . LEU B 1 161 ? -15.391 -35.312 -17.375 1 93.25 161 LEU B CA 1
ATOM 6585 C C . LEU B 1 161 ? -16.344 -36.406 -16.875 1 93.25 161 LEU B C 1
ATOM 6587 O O . LEU B 1 161 ? -16.062 -37.062 -15.867 1 93.25 161 LEU B O 1
ATOM 6591 N N . GLN B 1 162 ? -17.438 -36.531 -17.5 1 91.31 162 GLN B N 1
ATOM 6592 C CA . GLN B 1 162 ? -18.422 -37.531 -17.078 1 91.31 162 GLN B CA 1
ATOM 6593 C C . GLN B 1 162 ? -17.812 -38.938 -17.047 1 91.31 162 GLN B C 1
ATOM 6595 O O . GLN B 1 162 ? -18.172 -39.75 -16.203 1 91.31 162 GLN B O 1
ATOM 6600 N N . ASN B 1 163 ? -16.875 -39.125 -17.891 1 88.56 163 ASN B N 1
ATOM 6601 C CA . ASN B 1 163 ? -16.188 -40.438 -17.938 1 88.56 163 ASN B CA 1
ATOM 6602 C C . ASN B 1 163 ? -15.359 -40.688 -16.688 1 88.56 163 ASN B C 1
ATOM 6604 O O . ASN B 1 163 ? -14.992 -41.812 -16.406 1 88.56 163 ASN B O 1
ATOM 6608 N N . TYR B 1 164 ? -15.141 -39.688 -15.961 1 87.5 164 TYR B N 1
ATOM 6609 C CA . TYR B 1 164 ? -14.297 -39.781 -14.773 1 87.5 164 TYR B CA 1
ATOM 6610 C C . TYR B 1 164 ? -15.078 -39.469 -13.508 1 87.5 164 TYR B C 1
ATOM 6612 O O . TYR B 1 164 ? -14.5 -39.25 -12.445 1 87.5 164 TYR B O 1
ATOM 6620 N N . GLY B 1 165 ? -16.406 -39.281 -13.641 1 89.31 165 GLY B N 1
ATOM 6621 C CA . GLY B 1 165 ? -17.25 -38.969 -12.5 1 89.31 165 GLY B CA 1
ATOM 6622 C C . GLY B 1 165 ? -17.062 -37.562 -12 1 89.31 165 GLY B C 1
ATOM 6623 O O . GLY B 1 165 ? -17.203 -37.281 -10.805 1 89.31 165 GLY B O 1
ATOM 6624 N N . MET B 1 166 ? -16.578 -36.719 -12.852 1 91.94 166 MET B N 1
ATOM 6625 C CA . MET B 1 166 ? -16.359 -35.312 -12.531 1 91.94 166 MET B CA 1
ATOM 6626 C C . MET B 1 166 ? -17.328 -34.406 -13.305 1 91.94 166 MET B C 1
ATOM 6628 O O . MET B 1 166 ? -17.969 -34.875 -14.25 1 91.94 166 MET B O 1
ATOM 6632 N N . GLN B 1 167 ? -17.5 -33.188 -12.805 1 94.19 167 GLN B N 1
ATOM 6633 C CA . GLN B 1 167 ? -18.375 -32.219 -13.492 1 94.19 167 GLN B CA 1
ATOM 6634 C C . GLN B 1 167 ? -18.031 -30.797 -13.141 1 94.19 167 GLN B C 1
ATOM 6636 O O . GLN B 1 167 ? -17.453 -30.531 -12.086 1 94.19 167 GLN B O 1
ATOM 6641 N N . ILE B 1 168 ? -18.344 -29.984 -14.07 1 95.62 168 ILE B N 1
ATOM 6642 C CA . ILE B 1 168 ? -18.25 -28.547 -13.812 1 95.62 168 ILE B CA 1
ATOM 6643 C C . ILE B 1 168 ? -19.438 -28.094 -12.953 1 95.62 168 ILE B C 1
ATOM 6645 O O . ILE B 1 168 ? -20.562 -28.531 -13.172 1 95.62 168 ILE B O 1
ATOM 6649 N N . VAL B 1 169 ? -19.156 -27.188 -11.977 1 94.88 169 VAL B N 1
ATOM 6650 C CA . VAL B 1 169 ? -20.234 -26.812 -11.07 1 94.88 169 VAL B CA 1
ATOM 6651 C C . VAL B 1 169 ? -20.547 -25.312 -11.227 1 94.88 169 VAL B C 1
ATOM 6653 O O . VAL B 1 169 ? -21.578 -24.844 -10.758 1 94.88 169 VAL B O 1
ATOM 6656 N N . ASN B 1 170 ? -19.719 -24.578 -11.906 1 94.44 170 ASN B N 1
ATOM 6657 C CA . ASN B 1 170 ? -19.969 -23.156 -12.055 1 94.44 170 ASN B CA 1
ATOM 6658 C C . ASN B 1 170 ? -20.516 -22.828 -13.445 1 94.44 170 ASN B C 1
ATOM 6660 O O . ASN B 1 170 ? -20.516 -23.672 -14.336 1 94.44 170 ASN B O 1
ATOM 6664 N N . ASN B 1 171 ? -21.078 -21.625 -13.562 1 95 171 ASN B N 1
ATOM 6665 C CA . ASN B 1 171 ? -21.578 -21.109 -14.828 1 95 171 ASN B CA 1
ATOM 6666 C C . ASN B 1 171 ? -20.469 -20.438 -15.648 1 95 171 ASN B C 1
ATOM 6668 O O . ASN B 1 171 ? -19.984 -19.375 -15.289 1 95 171 ASN B O 1
ATOM 6672 N N . LEU B 1 172 ? -20.156 -21 -16.766 1 96.81 172 LEU B N 1
ATOM 6673 C CA . LEU B 1 172 ? -19 -20.531 -17.531 1 96.81 172 LEU B CA 1
ATOM 6674 C C . LEU B 1 172 ? -19.312 -19.219 -18.234 1 96.81 172 LEU B C 1
ATOM 6676 O O . LEU B 1 172 ? -18.406 -18.531 -18.688 1 96.81 172 LEU B O 1
ATOM 6680 N N . ASP B 1 173 ? -20.625 -18.844 -18.359 1 95.12 173 ASP B N 1
ATOM 6681 C CA . ASP B 1 173 ? -20.938 -17.531 -18.906 1 95.12 173 ASP B CA 1
ATOM 6682 C C . ASP B 1 173 ? -20.328 -16.422 -18.047 1 95.12 173 ASP B C 1
ATOM 6684 O O . ASP B 1 173 ? -19.922 -15.375 -18.562 1 95.12 173 ASP B O 1
ATOM 6688 N N . THR B 1 174 ? -20.172 -16.719 -16.812 1 95.56 174 THR B N 1
ATOM 6689 C CA . THR B 1 174 ? -19.656 -15.742 -15.852 1 95.56 174 THR B CA 1
ATOM 6690 C C . THR B 1 174 ? -18.141 -15.852 -15.734 1 95.56 174 THR B C 1
ATOM 6692 O O . THR B 1 174 ? -17.469 -14.891 -15.367 1 95.56 174 THR B O 1
ATOM 6695 N N . PHE B 1 175 ? -17.609 -17 -16.109 1 97.25 175 PHE B N 1
ATOM 6696 C CA . PHE B 1 175 ? -16.203 -17.234 -15.758 1 97.25 175 PHE B CA 1
ATOM 6697 C C . PHE B 1 175 ? -15.367 -17.406 -17.016 1 97.25 175 PHE B C 1
ATOM 6699 O O . PHE B 1 175 ? -14.211 -17.844 -16.938 1 97.25 175 PHE B O 1
ATOM 6706 N N . CYS B 1 176 ? -15.93 -17.141 -18.203 1 97.56 176 CYS B N 1
ATOM 6707 C CA . CYS B 1 176 ? -15.148 -17.031 -19.438 1 97.56 176 CYS B CA 1
ATOM 6708 C C . CYS B 1 176 ? -14.977 -15.578 -19.844 1 97.56 176 CYS B C 1
ATOM 6710 O O . CYS B 1 176 ? -15.898 -14.773 -19.703 1 97.56 176 CYS B O 1
ATOM 6712 N N . TYR B 1 177 ? -13.852 -15.258 -20.297 1 96.44 177 TYR B N 1
ATOM 6713 C CA . TYR B 1 177 ? -13.539 -13.891 -20.703 1 96.44 177 TYR B CA 1
ATOM 6714 C C . TYR B 1 177 ? -12.844 -13.867 -22.062 1 96.44 177 TYR B C 1
ATOM 6716 O O . TYR B 1 177 ? -11.953 -14.68 -22.328 1 96.44 177 TYR B O 1
ATOM 6724 N N . LYS B 1 178 ? -13.266 -13.094 -22.938 1 94.5 178 LYS B N 1
ATOM 6725 C CA . LYS B 1 178 ? -12.617 -12.797 -24.203 1 94.5 178 LYS B CA 1
ATOM 6726 C C . LYS B 1 178 ? -12.656 -11.305 -24.5 1 94.5 178 LYS B C 1
ATOM 6728 O O . LYS B 1 178 ? -13.477 -10.57 -23.953 1 94.5 178 LYS B O 1
ATOM 6733 N N . ASP B 1 179 ? -11.711 -10.852 -25.25 1 90.44 179 ASP B N 1
ATOM 6734 C CA . ASP B 1 179 ? -11.695 -9.438 -25.625 1 90.44 179 ASP B CA 1
ATOM 6735 C C . ASP B 1 179 ? -12.789 -9.125 -26.625 1 90.44 179 ASP B C 1
ATOM 6737 O O . ASP B 1 179 ? -12.859 -9.742 -27.703 1 90.44 179 ASP B O 1
ATOM 6741 N N . GLU B 1 180 ? -13.742 -8.445 -26.203 1 85.69 180 GLU B N 1
ATOM 6742 C CA . GLU B 1 180 ? -14.82 -8.023 -27.094 1 85.69 180 GLU B CA 1
ATOM 6743 C C . GLU B 1 180 ? -15.047 -6.516 -27.016 1 85.69 180 GLU B C 1
ATOM 6745 O O . GLU B 1 180 ? -14.789 -5.898 -25.969 1 85.69 180 GLU B O 1
ATOM 6750 N N . GLU B 1 181 ? -15.227 -6.027 -28.188 1 82.44 181 GLU B N 1
ATOM 6751 C CA . GLU B 1 181 ? -15.594 -4.613 -28.188 1 82.44 181 GLU B CA 1
ATOM 6752 C C . GLU B 1 181 ? -17 -4.41 -27.609 1 82.44 181 GLU B C 1
ATOM 6754 O O . GLU B 1 181 ? -17.969 -4.945 -28.141 1 82.44 181 GLU B O 1
ATOM 6759 N N . GLN B 1 182 ? -17.047 -4.004 -26.453 1 81.62 182 GLN B N 1
ATOM 6760 C CA . GLN B 1 182 ? -18.344 -3.771 -25.828 1 81.62 182 GLN B CA 1
ATOM 6761 C C . GLN B 1 182 ? -18.844 -2.354 -26.094 1 81.62 182 GLN B C 1
ATOM 6763 O O . GLN B 1 182 ? -18.094 -1.388 -25.922 1 81.62 182 GLN B O 1
ATOM 6768 N N . SER B 1 183 ? -20 -2.316 -26.719 1 89.75 183 SER B N 1
ATOM 6769 C CA . SER B 1 183 ? -20.625 -1.013 -26.891 1 89.75 183 SER B CA 1
ATOM 6770 C C . SER B 1 183 ? -21.156 -0.466 -25.578 1 89.75 183 SER B C 1
ATOM 6772 O O . SER B 1 183 ? -21.531 -1.232 -24.688 1 89.75 183 SER B O 1
ATOM 6774 N N . PHE B 1 184 ? -21.109 0.761 -25.438 1 93.5 184 PHE B N 1
ATOM 6775 C CA . PHE B 1 184 ? -21.609 1.405 -24.234 1 93.5 184 PHE B CA 1
ATOM 6776 C C . PHE B 1 184 ? -23.141 1.35 -24.188 1 93.5 184 PHE B C 1
ATOM 6778 O O . PHE B 1 184 ? -23.797 1.555 -25.219 1 93.5 184 PHE B O 1
ATOM 6785 N N . SER B 1 185 ? -23.734 0.953 -23.141 1 94.62 185 SER B N 1
ATOM 6786 C CA . SER B 1 185 ? -25.172 1.014 -22.938 1 94.62 185 SER B CA 1
ATOM 6787 C C . SER B 1 185 ? -25.672 2.455 -22.891 1 94.62 185 SER B C 1
ATOM 6789 O O . SER B 1 185 ? -24.875 3.389 -22.781 1 94.62 185 SER B O 1
ATOM 6791 N N . ALA B 1 186 ? -26.969 2.631 -23 1 95.94 186 ALA B N 1
ATOM 6792 C CA . ALA B 1 186 ? -27.562 3.963 -22.906 1 95.94 186 ALA B CA 1
ATOM 6793 C C . ALA B 1 186 ? -27.266 4.609 -21.562 1 95.94 186 ALA B C 1
ATOM 6795 O O . ALA B 1 186 ? -27 5.812 -21.484 1 95.94 186 ALA B O 1
ATOM 6796 N N . LEU B 1 187 ? -27.281 3.797 -20.609 1 96 187 LEU B N 1
ATOM 6797 C CA . LEU B 1 187 ? -26.984 4.293 -19.266 1 96 187 LEU B CA 1
ATOM 6798 C C . LEU B 1 187 ? -25.547 4.77 -19.172 1 96 187 LEU B C 1
ATOM 6800 O O . LEU B 1 187 ? -25.266 5.82 -18.578 1 96 187 LEU B O 1
ATOM 6804 N N . THR B 1 188 ? -24.641 4.016 -19.703 1 96.94 188 THR B N 1
ATOM 6805 C CA . THR B 1 188 ? -23.219 4.363 -19.672 1 96.94 188 THR B CA 1
ATOM 6806 C C . THR B 1 188 ? -22.953 5.645 -20.453 1 96.94 188 THR B C 1
ATOM 6808 O O . THR B 1 188 ? -22.219 6.52 -19.984 1 96.94 188 THR B O 1
ATOM 6811 N N . ILE B 1 189 ? -23.562 5.793 -21.594 1 97.38 189 ILE B N 1
ATOM 6812 C CA . ILE B 1 189 ? -23.391 6.984 -22.406 1 97.38 189 ILE B CA 1
ATOM 6813 C C . ILE B 1 189 ? -23.938 8.203 -21.672 1 97.38 189 ILE B C 1
ATOM 6815 O O . ILE B 1 189 ? -23.281 9.25 -21.625 1 97.38 189 ILE B O 1
ATOM 6819 N N . THR B 1 190 ? -25.141 8.008 -21.141 1 97.38 190 THR B N 1
ATOM 6820 C CA . THR B 1 190 ? -25.734 9.102 -20.375 1 97.38 190 THR B CA 1
ATOM 6821 C C . THR B 1 190 ? -24.828 9.508 -19.219 1 97.38 190 THR B C 1
ATOM 6823 O O . THR B 1 190 ? -24.625 10.703 -18.984 1 97.38 190 THR B O 1
ATOM 6826 N N . ALA B 1 191 ? -24.375 8.508 -18.531 1 97.62 191 ALA B N 1
ATOM 6827 C CA . ALA B 1 191 ? -23.484 8.789 -17.406 1 97.62 191 ALA B CA 1
ATOM 6828 C C . ALA B 1 191 ? -22.203 9.492 -17.875 1 97.62 191 ALA B C 1
ATOM 6830 O O . ALA B 1 191 ? -21.719 10.406 -17.219 1 97.62 191 ALA B O 1
ATOM 6831 N N . ILE B 1 192 ? -21.594 9.039 -18.984 1 97.31 192 ILE B N 1
ATOM 6832 C CA . ILE B 1 192 ? -20.391 9.664 -19.547 1 97.31 192 ILE B CA 1
ATOM 6833 C C . ILE B 1 192 ? -20.672 11.133 -19.844 1 97.31 192 ILE B C 1
ATOM 6835 O O . ILE B 1 192 ? -19.875 12.008 -19.484 1 97.31 192 ILE B O 1
ATOM 6839 N N . VAL B 1 193 ? -21.797 11.414 -20.453 1 97.5 193 VAL B N 1
ATOM 6840 C CA . VAL B 1 193 ? -22.172 12.781 -20.812 1 97.5 193 VAL B CA 1
ATOM 6841 C C . VAL B 1 193 ? -22.375 13.609 -19.547 1 97.5 193 VAL B C 1
ATOM 6843 O O . VAL B 1 193 ? -21.844 14.719 -19.422 1 97.5 193 VAL B O 1
ATOM 6846 N N . LEU B 1 194 ? -23.094 13.031 -18.594 1 97.62 194 LEU B N 1
ATOM 6847 C CA . LEU B 1 194 ? -23.406 13.742 -17.359 1 97.62 194 LEU B CA 1
ATOM 6848 C C . LEU B 1 194 ? -22.141 14.055 -16.578 1 97.62 194 LEU B C 1
ATOM 6850 O O . LEU B 1 194 ? -21.922 15.188 -16.156 1 97.62 194 LEU B O 1
ATOM 6854 N N . PHE B 1 195 ? -21.266 13.086 -16.406 1 97.62 195 PHE B N 1
ATOM 6855 C CA . PHE B 1 195 ? -20.047 13.281 -15.648 1 97.62 195 PHE B CA 1
ATOM 6856 C C . PHE B 1 195 ? -19.078 14.203 -16.391 1 97.62 195 PHE B C 1
ATOM 6858 O O . PHE B 1 195 ? -18.359 14.992 -15.781 1 97.62 195 PHE B O 1
ATOM 6865 N N . SER B 1 196 ? -19.031 14.102 -17.719 1 97.62 196 SER B N 1
ATOM 6866 C CA . SER B 1 196 ? -18.156 14.953 -18.5 1 97.62 196 SER B CA 1
ATOM 6867 C C . SER B 1 196 ? -18.625 16.406 -18.484 1 97.62 196 SER B C 1
ATOM 6869 O O . SER B 1 196 ? -17.812 17.312 -18.359 1 97.62 196 SER B O 1
ATOM 6871 N N . CYS B 1 197 ? -19.906 16.594 -18.625 1 97.62 197 CYS B N 1
ATOM 6872 C CA . CYS B 1 197 ? -20.453 17.938 -18.562 1 97.62 197 CYS B CA 1
ATOM 6873 C C . CYS B 1 197 ? -20.234 18.562 -17.188 1 97.62 197 CYS B C 1
ATOM 6875 O O . CYS B 1 197 ? -19.812 19.719 -17.078 1 97.62 197 CYS B O 1
ATOM 6877 N N . TYR B 1 198 ? -20.5 17.766 -16.188 1 97.44 198 TYR B N 1
ATOM 6878 C CA . TYR B 1 198 ? -20.281 18.266 -14.828 1 97.44 198 TYR B CA 1
ATOM 6879 C C . TYR B 1 198 ? -18.812 18.531 -14.578 1 97.44 198 TYR B C 1
ATOM 6881 O O . TYR B 1 198 ? -18.453 19.547 -13.969 1 97.44 198 TYR B O 1
ATOM 6889 N N . GLY B 1 199 ? -17.953 17.609 -15.023 1 97.44 199 GLY B N 1
ATOM 6890 C CA . GLY B 1 199 ? -16.516 17.812 -14.906 1 97.44 199 GLY B CA 1
ATOM 6891 C C . GLY B 1 199 ? -16.031 19.047 -15.641 1 97.44 199 GLY B C 1
ATOM 6892 O O . GLY B 1 199 ? -15.219 19.812 -15.109 1 97.44 199 GLY B O 1
ATOM 6893 N N . ALA B 1 200 ? -16.531 19.266 -16.844 1 97.38 200 ALA B N 1
ATOM 6894 C CA . ALA B 1 200 ? -16.188 20.453 -17.625 1 97.38 200 ALA B CA 1
ATOM 6895 C C . ALA B 1 200 ? -16.656 21.734 -16.906 1 97.38 200 ALA B C 1
ATOM 6897 O O . ALA B 1 200 ? -15.938 22.734 -16.891 1 97.38 200 ALA B O 1
ATOM 6898 N N . PHE B 1 201 ? -17.859 21.656 -16.375 1 97.31 201 PHE B N 1
ATOM 6899 C CA . PHE B 1 201 ? -18.406 22.781 -15.602 1 97.31 201 PHE B CA 1
ATOM 6900 C C . PHE B 1 201 ? -17.484 23.109 -14.43 1 97.31 201 PHE B C 1
ATOM 6902 O O . PHE B 1 201 ? -17.141 24.281 -14.219 1 97.31 201 PHE B O 1
ATOM 6909 N N . LEU B 1 202 ? -17.016 22.125 -13.672 1 97 202 LEU B N 1
ATOM 6910 C CA . LEU B 1 202 ? -16.141 22.344 -12.523 1 97 202 LEU B CA 1
ATOM 6911 C C . LEU B 1 202 ? -14.812 22.938 -12.969 1 97 202 LEU B C 1
ATOM 6913 O O . LEU B 1 202 ? -14.258 23.797 -12.281 1 97 202 LEU B O 1
ATOM 6917 N N . VAL B 1 203 ? -14.32 22.438 -14.133 1 96.69 203 VAL B N 1
ATOM 6918 C CA . VAL B 1 203 ? -13.047 22.938 -14.641 1 96.69 203 VAL B CA 1
ATOM 6919 C C . VAL B 1 203 ? -13.188 24.406 -15.039 1 96.69 203 VAL B C 1
ATOM 6921 O O . VAL B 1 203 ? -12.336 25.234 -14.695 1 96.69 203 VAL B O 1
ATOM 6924 N N . VAL B 1 204 ? -14.266 24.75 -15.75 1 96.69 204 VAL B N 1
ATOM 6925 C CA . VAL B 1 204 ? -14.492 26.125 -16.203 1 96.69 204 VAL B CA 1
ATOM 6926 C C . VAL B 1 204 ? -14.641 27.047 -14.992 1 96.69 204 VAL B C 1
ATOM 6928 O O . VAL B 1 204 ? -14.055 28.141 -14.969 1 96.69 204 VAL B O 1
ATOM 6931 N N . VAL B 1 205 ? -15.406 26.562 -14.031 1 96.75 205 VAL B N 1
ATOM 6932 C CA . VAL B 1 205 ? -15.625 27.375 -12.836 1 96.75 205 VAL B CA 1
ATOM 6933 C C . VAL B 1 205 ? -14.305 27.547 -12.086 1 96.75 205 VAL B C 1
ATOM 6935 O O . VAL B 1 205 ? -14.023 28.625 -11.57 1 96.75 205 VAL B O 1
ATOM 6938 N N . THR B 1 206 ? -13.5 26.562 -12.008 1 95.56 206 THR B N 1
ATOM 6939 C CA . THR B 1 206 ? -12.219 26.625 -11.305 1 95.56 206 THR B CA 1
ATOM 6940 C C . THR B 1 206 ? -11.258 27.562 -12.023 1 95.56 206 THR B C 1
ATOM 6942 O O . THR B 1 206 ? -10.578 28.375 -11.375 1 95.56 206 THR B O 1
ATOM 6945 N N . VAL B 1 207 ? -11.227 27.469 -13.359 1 93.88 207 VAL B N 1
ATOM 6946 C CA . VAL B 1 207 ? -10.367 28.359 -14.141 1 93.88 207 VAL B CA 1
ATOM 6947 C C . VAL B 1 207 ? -10.828 29.797 -13.977 1 93.88 207 VAL B C 1
ATOM 6949 O O . VAL B 1 207 ? -10 30.703 -13.82 1 93.88 207 VAL B O 1
ATOM 6952 N N . SER B 1 208 ? -12.133 30.031 -14 1 94.44 208 SER B N 1
ATOM 6953 C CA . SER B 1 208 ? -12.68 31.359 -13.789 1 94.44 208 SER B CA 1
ATOM 6954 C C . SER B 1 208 ? -12.289 31.906 -12.414 1 94.44 208 SER B C 1
ATOM 6956 O O . SER B 1 208 ? -11.969 33.094 -12.281 1 94.44 208 SER B O 1
ATOM 6958 N N . HIS B 1 209 ? -12.375 31.031 -11.438 1 92.62 209 HIS B N 1
ATOM 6959 C CA . HIS B 1 209 ? -11.977 31.406 -10.086 1 92.62 209 HIS B CA 1
ATOM 6960 C C . HIS B 1 209 ? -10.516 31.859 -10.055 1 92.62 209 HIS B C 1
ATOM 6962 O O . HIS B 1 209 ? -10.195 32.906 -9.484 1 92.62 209 HIS B O 1
ATOM 6968 N N . ILE B 1 210 ? -9.633 31.141 -10.695 1 87.12 210 ILE B N 1
ATOM 6969 C CA . ILE B 1 210 ? -8.203 31.406 -10.695 1 87.12 210 ILE B CA 1
ATOM 6970 C C . ILE B 1 210 ? -7.926 32.719 -11.43 1 87.12 210 ILE B C 1
ATOM 6972 O O . ILE B 1 210 ? -7.102 33.531 -10.992 1 87.12 210 ILE B O 1
ATOM 6976 N N . VAL B 1 211 ? -8.625 32.938 -12.5 1 87.94 211 VAL B N 1
ATOM 6977 C CA . VAL B 1 211 ? -8.461 34.156 -13.281 1 87.94 211 VAL B CA 1
ATOM 6978 C C . VAL B 1 211 ? -8.906 35.375 -12.453 1 87.94 211 VAL B C 1
ATOM 6980 O O . VAL B 1 211 ? -8.258 36.406 -12.477 1 87.94 211 VAL B O 1
ATOM 6983 N N . LEU B 1 212 ? -9.977 35.219 -11.742 1 90.19 212 LEU B N 1
ATOM 6984 C CA . LEU B 1 212 ? -10.484 36.281 -10.906 1 90.19 212 LEU B CA 1
ATOM 6985 C C . LEU B 1 212 ? -9.508 36.594 -9.781 1 90.19 212 LEU B C 1
ATOM 6987 O O . LEU B 1 212 ? -9.289 37.781 -9.453 1 90.19 212 LEU B O 1
ATOM 6991 N N . ILE B 1 213 ? -8.961 35.594 -9.172 1 82.44 213 ILE B N 1
ATOM 6992 C CA . ILE B 1 213 ? -7.969 35.781 -8.117 1 82.44 213 ILE B CA 1
ATOM 6993 C C . ILE B 1 213 ? -6.754 36.531 -8.68 1 82.44 213 ILE B C 1
ATOM 6995 O O . ILE B 1 213 ? -6.223 37.438 -8.039 1 82.44 213 ILE B O 1
ATOM 6999 N N . TYR B 1 214 ? -6.316 36.125 -9.859 1 75.88 214 TYR B N 1
ATOM 7000 C CA . TYR B 1 214 ? -5.16 36.75 -10.5 1 75.88 214 TYR B CA 1
ATOM 7001 C C . TYR B 1 214 ? -5.445 38.219 -10.844 1 75.88 214 TYR B C 1
ATOM 7003 O O . TYR B 1 214 ? -4.547 39.062 -10.805 1 75.88 214 TYR B O 1
ATOM 7011 N N . ALA B 1 215 ? -6.699 38.5 -11.195 1 83.44 215 ALA B N 1
ATOM 7012 C CA . ALA B 1 215 ? -7.105 39.844 -11.539 1 83.44 215 ALA B CA 1
ATOM 7013 C C . ALA B 1 215 ? -7.449 40.656 -10.281 1 83.44 215 ALA B C 1
ATOM 7015 O O . ALA B 1 215 ? -7.918 41.781 -10.375 1 83.44 215 ALA B O 1
ATOM 7016 N N . ASP B 1 216 ? -7.273 40.062 -9.086 1 82.38 216 ASP B N 1
ATOM 7017 C CA . ASP B 1 216 ? -7.562 40.688 -7.805 1 82.38 216 ASP B CA 1
ATOM 7018 C C . ASP B 1 216 ? -9.031 41.094 -7.703 1 82.38 216 ASP B C 1
ATOM 7020 O O . ASP B 1 216 ? -9.359 42.188 -7.258 1 82.38 216 ASP B O 1
ATOM 7024 N N . LYS B 1 217 ? -9.859 40.344 -8.328 1 90.38 217 LYS B N 1
ATOM 7025 C CA . LYS B 1 217 ? -11.305 40.5 -8.211 1 90.38 217 LYS B CA 1
ATOM 7026 C C . LYS B 1 217 ? -11.906 39.469 -7.277 1 90.38 217 LYS B C 1
ATOM 7028 O O . LYS B 1 217 ? -11.461 38.312 -7.25 1 90.38 217 LYS B O 1
ATOM 7033 N N . ALA B 1 218 ? -12.859 39.812 -6.562 1 89.75 218 ALA B N 1
ATOM 7034 C CA . ALA B 1 218 ? -13.516 38.875 -5.641 1 89.75 218 ALA B CA 1
ATOM 7035 C C . ALA B 1 218 ? -14.414 37.906 -6.391 1 89.75 218 ALA B C 1
ATOM 7037 O O . ALA B 1 218 ? -15.32 38.312 -7.117 1 89.75 218 ALA B O 1
ATOM 7038 N N . PRO B 1 219 ? -14.18 36.688 -6.297 1 91 219 PRO B N 1
ATOM 7039 C CA . PRO B 1 219 ? -15.047 35.719 -6.977 1 91 219 PRO B CA 1
ATOM 7040 C C . PRO B 1 219 ? -16.453 35.656 -6.375 1 91 219 PRO B C 1
ATOM 7042 O O . PRO B 1 219 ? -16.609 35.781 -5.16 1 91 219 PRO B O 1
ATOM 7045 N N . PRO B 1 220 ? -17.422 35.562 -7.207 1 91.81 220 PRO B N 1
ATOM 7046 C CA . PRO B 1 220 ? -18.781 35.406 -6.703 1 91.81 220 PRO B CA 1
ATOM 7047 C C . PRO B 1 220 ? -18.953 34.125 -5.887 1 91.81 220 PRO B C 1
ATOM 7049 O O . PRO B 1 220 ? -18.156 33.188 -6.039 1 91.81 220 PRO B O 1
ATOM 7052 N N . SER B 1 221 ? -20.031 34.062 -5.07 1 88.38 221 SER B N 1
ATOM 7053 C CA . SER B 1 221 ? -20.266 32.938 -4.152 1 88.38 221 SER B CA 1
ATOM 7054 C C . SER B 1 221 ? -20.484 31.625 -4.906 1 88.38 221 SER B C 1
ATOM 7056 O O . SER B 1 221 ? -20.047 30.562 -4.449 1 88.38 221 SER B O 1
ATOM 7058 N N . PHE B 1 222 ? -21.125 31.781 -5.996 1 89.12 222 PHE B N 1
ATOM 7059 C CA . PHE B 1 222 ? -21.391 30.609 -6.805 1 89.12 222 PHE B CA 1
ATOM 7060 C C . PHE B 1 222 ? -20.094 30 -7.324 1 89.12 222 PHE B C 1
ATOM 7062 O O . PHE B 1 222 ? -19.938 28.766 -7.328 1 89.12 222 PHE B O 1
ATOM 7069 N N . ILE B 1 223 ? -19.172 30.75 -7.699 1 91.81 223 ILE B N 1
ATOM 7070 C CA . ILE B 1 223 ? -17.891 30.297 -8.219 1 91.81 223 ILE B CA 1
ATOM 7071 C C . ILE B 1 223 ? -17.078 29.672 -7.094 1 91.81 223 ILE B C 1
ATOM 7073 O O . ILE B 1 223 ? -16.469 28.609 -7.27 1 91.81 223 ILE B O 1
ATOM 7077 N N . ASN B 1 224 ? -17.141 30.25 -5.941 1 91.31 224 ASN B N 1
ATOM 7078 C CA . ASN B 1 224 ? -16.391 29.734 -4.793 1 91.31 224 ASN B CA 1
ATOM 7079 C C . ASN B 1 224 ? -16.906 28.344 -4.375 1 91.31 224 ASN B C 1
ATOM 7081 O O . ASN B 1 224 ? -16.125 27.5 -3.945 1 91.31 224 ASN B O 1
ATOM 7085 N N . ARG B 1 225 ? -18.109 28.219 -4.57 1 92.69 225 ARG B N 1
ATOM 7086 C CA . ARG B 1 225 ? -18.75 26.984 -4.133 1 92.69 225 ARG B CA 1
ATOM 7087 C C . ARG B 1 225 ? -18.328 25.797 -5 1 92.69 225 ARG B C 1
ATOM 7089 O O . ARG B 1 225 ? -18.094 24.703 -4.496 1 92.69 225 ARG B O 1
ATOM 7096 N N . PHE B 1 226 ? -18.172 26.047 -6.297 1 95.19 226 PHE B N 1
ATOM 7097 C CA . PHE B 1 226 ? -17.938 24.938 -7.223 1 95.19 226 PHE B CA 1
ATOM 7098 C C . PHE B 1 226 ? -16.484 24.891 -7.66 1 95.19 226 PHE B C 1
ATOM 7100 O O . PHE B 1 226 ? -16.078 24 -8.398 1 95.19 226 PHE B O 1
ATOM 7107 N N . SER B 1 227 ? -15.688 25.812 -7.156 1 95.62 227 SER B N 1
ATOM 7108 C CA . SER B 1 227 ? -14.266 25.828 -7.512 1 95.62 227 SER B CA 1
ATOM 7109 C C . SER B 1 227 ? -13.516 24.703 -6.824 1 95.62 227 SER B C 1
ATOM 7111 O O . SER B 1 227 ? -13.516 24.594 -5.598 1 95.62 227 SER B O 1
ATOM 7113 N N . ALA B 1 228 ? -12.828 23.922 -7.613 1 94.62 228 ALA B N 1
ATOM 7114 C CA . ALA B 1 228 ? -12.039 22.828 -7.078 1 94.62 228 ALA B CA 1
ATOM 7115 C C . ALA B 1 228 ? -10.891 23.344 -6.215 1 94.62 228 ALA B C 1
ATOM 7117 O O . ALA B 1 228 ? -10.5 22.703 -5.238 1 94.62 228 ALA B O 1
ATOM 7118 N N . TYR B 1 229 ? -10.453 24.469 -6.539 1 89.88 229 TYR B N 1
ATOM 7119 C CA . TYR B 1 229 ? -9.359 25.078 -5.789 1 89.88 229 TYR B CA 1
ATOM 7120 C C . TYR B 1 229 ? -9.805 25.438 -4.375 1 89.88 229 TYR B C 1
ATOM 7122 O O . TYR B 1 229 ? -9.141 25.078 -3.4 1 89.88 229 TYR B O 1
ATOM 7130 N N . THR B 1 230 ? -10.875 26.109 -4.27 1 90.94 230 THR B N 1
ATOM 7131 C CA . THR B 1 230 ? -11.398 26.516 -2.971 1 90.94 230 THR B CA 1
ATOM 7132 C C . THR B 1 230 ? -11.727 25.297 -2.115 1 90.94 230 THR B C 1
ATOM 7134 O O . THR B 1 230 ? -11.406 25.266 -0.925 1 90.94 230 THR B O 1
ATOM 7137 N N . ASN B 1 231 ? -12.32 24.328 -2.764 1 94.31 231 ASN B N 1
ATOM 7138 C CA . ASN B 1 231 ? -12.734 23.141 -2.02 1 94.31 231 ASN B CA 1
ATOM 7139 C C . ASN B 1 231 ? -11.523 22.312 -1.573 1 94.31 231 ASN B C 1
ATOM 7141 O O . ASN B 1 231 ? -11.547 21.719 -0.502 1 94.31 231 ASN B O 1
ATOM 7145 N N . LEU B 1 232 ? -10.531 22.281 -2.41 1 91.06 232 LEU B N 1
ATOM 7146 C CA . LEU B 1 232 ? -9.305 21.609 -2.004 1 91.06 232 LEU B CA 1
ATOM 7147 C C . LEU B 1 232 ? -8.688 22.297 -0.789 1 91.06 232 LEU B C 1
ATOM 7149 O O . LEU B 1 232 ? -8.203 21.625 0.127 1 91.06 232 LEU B O 1
ATOM 7153 N N . LEU B 1 233 ? -8.758 23.609 -0.756 1 86.62 233 LEU B N 1
ATOM 7154 C CA . LEU B 1 233 ? -8.211 24.375 0.363 1 86.62 233 LEU B CA 1
ATOM 7155 C C . LEU B 1 233 ? -9.023 24.125 1.633 1 86.62 233 LEU B C 1
ATOM 7157 O O . LEU B 1 233 ? -8.453 24.031 2.723 1 86.62 233 LEU B O 1
ATOM 7161 N N . LYS B 1 234 ? -10.266 24.031 1.429 1 90.25 234 LYS B N 1
ATOM 7162 C CA . LYS B 1 234 ? -11.125 23.766 2.582 1 90.25 234 LYS B CA 1
ATOM 7163 C C . LYS B 1 234 ? -10.844 22.391 3.176 1 90.25 234 LYS B C 1
ATOM 7165 O O . LYS B 1 234 ? -10.781 22.234 4.398 1 90.25 234 LYS B O 1
ATOM 7170 N N . ILE B 1 235 ? -10.641 21.453 2.361 1 91.56 235 ILE B N 1
ATOM 7171 C CA . ILE B 1 235 ? -10.422 20.078 2.793 1 91.56 235 ILE B CA 1
ATOM 7172 C C . ILE B 1 235 ? -9.07 19.969 3.504 1 91.56 235 ILE B C 1
ATOM 7174 O O . ILE B 1 235 ? -8.945 19.266 4.516 1 91.56 235 ILE B O 1
ATOM 7178 N N . THR B 1 236 ? -8.047 20.688 3.025 1 86.19 236 THR B N 1
ATOM 7179 C CA . THR B 1 236 ? -6.691 20.531 3.549 1 86.19 236 THR B CA 1
ATOM 7180 C C . THR B 1 236 ? -6.418 21.578 4.637 1 86.19 236 THR B C 1
ATOM 7182 O O . THR B 1 236 ? -5.348 21.578 5.246 1 86.19 236 THR B O 1
ATOM 7185 N N . ALA B 1 237 ? -7.41 22.453 4.914 1 82.62 237 ALA B N 1
ATOM 7186 C CA . ALA B 1 237 ? -7.234 23.484 5.926 1 82.62 237 ALA B CA 1
ATOM 7187 C C . ALA B 1 237 ? -7.082 22.875 7.316 1 82.62 237 ALA B C 1
ATOM 7189 O O . ALA B 1 237 ? -7.758 21.906 7.648 1 82.62 237 ALA B O 1
ATOM 7190 N N . THR B 1 238 ? -6.133 23.359 8.078 1 81.19 238 THR B N 1
ATOM 7191 C CA . THR B 1 238 ? -5.941 22.938 9.461 1 81.19 238 THR B CA 1
ATOM 7192 C C . THR B 1 238 ? -6.051 24.141 10.398 1 81.19 238 THR B C 1
ATOM 7194 O O . THR B 1 238 ? -5.609 25.234 10.07 1 81.19 238 THR B O 1
ATOM 7197 N N . VAL B 1 239 ? -6.859 24.062 11.406 1 75.94 239 VAL B N 1
ATOM 7198 C CA . VAL B 1 239 ? -7.047 25.109 12.398 1 75.94 239 VAL B CA 1
ATOM 7199 C C . VAL B 1 239 ? -6.32 24.75 13.688 1 75.94 239 VAL B C 1
ATOM 7201 O O . VAL B 1 239 ? -6.301 23.578 14.086 1 75.94 239 VAL B O 1
ATOM 7204 N N . PRO B 1 240 ? -5.598 25.75 14.125 1 72.81 240 PRO B N 1
ATOM 7205 C CA . PRO B 1 240 ? -4.934 25.484 15.406 1 72.81 240 PRO B CA 1
ATOM 7206 C C . PRO B 1 240 ? -5.918 25.141 16.516 1 72.81 240 PRO B C 1
ATOM 7208 O O . PRO B 1 240 ? -7.105 25.469 16.422 1 72.81 240 PRO B O 1
ATOM 7211 N N . GLN B 1 241 ? -5.426 24.422 17.453 1 64.38 241 GLN B N 1
ATOM 7212 C CA . GLN B 1 241 ? -6.242 24 18.594 1 64.38 241 GLN B CA 1
ATOM 7213 C C . GLN B 1 241 ? -6.855 25.203 19.297 1 64.38 241 GLN B C 1
ATOM 7215 O O . GLN B 1 241 ? -6.191 26.219 19.484 1 64.38 241 GLN B O 1
ATOM 7220 N N . SER B 1 242 ? -8.242 25.312 19.188 1 57.47 242 SER B N 1
ATOM 7221 C CA . SER B 1 242 ? -8.945 26.406 19.844 1 57.47 242 SER B CA 1
ATOM 7222 C C . SER B 1 242 ? -8.633 26.453 21.328 1 57.47 242 SER B C 1
ATOM 7224 O O . SER B 1 242 ? -8.5 25.406 21.984 1 57.47 242 SER B O 1
ATOM 7226 N N . GLN B 1 243 ? -8.086 27.547 21.922 1 53.31 243 GLN B N 1
ATOM 7227 C CA . GLN B 1 243 ? -7.828 27.734 23.344 1 53.31 243 GLN B CA 1
ATOM 7228 C C . GLN B 1 243 ? -9.117 27.672 24.156 1 53.31 243 GLN B C 1
ATOM 7230 O O . GLN B 1 243 ? -9.086 27.5 25.375 1 53.31 243 GLN B O 1
ATOM 7235 N N . THR B 1 244 ? -10.344 28 23.562 1 50.59 244 THR B N 1
ATOM 7236 C CA . THR B 1 244 ? -11.539 28 24.406 1 50.59 244 THR B CA 1
ATOM 7237 C C . THR B 1 244 ? -12.148 26.609 24.469 1 50.59 244 THR B C 1
ATOM 7239 O O . THR B 1 244 ? -12.016 25.812 23.531 1 50.59 244 THR B O 1
ATOM 7242 N N . LYS B 1 245 ? -12.656 26.188 25.656 1 50.31 245 LYS B N 1
ATOM 7243 C CA . LYS B 1 245 ? -13.25 24.906 26.031 1 50.31 245 LYS B CA 1
ATOM 7244 C C . LYS B 1 245 ? -14.148 24.375 24.922 1 50.31 245 LYS B C 1
ATOM 7246 O O . LYS B 1 245 ? -14.141 23.172 24.625 1 50.31 245 LYS B O 1
ATOM 7251 N N . THR B 1 246 ? -15.141 25.094 24.547 1 47.59 246 THR B N 1
ATOM 7252 C CA . THR B 1 246 ? -16.203 24.688 23.641 1 47.59 246 THR B CA 1
ATOM 7253 C C . THR B 1 246 ? -15.633 24.203 22.312 1 47.59 246 THR B C 1
ATOM 7255 O O . THR B 1 246 ? -16.188 23.312 21.672 1 47.59 246 THR B O 1
ATOM 7258 N N . GLU B 1 247 ? -14.625 24.75 21.797 1 52.19 247 GLU B N 1
ATOM 7259 C CA . GLU B 1 247 ? -14.078 24.578 20.453 1 52.19 247 GLU B CA 1
ATOM 7260 C C . GLU B 1 247 ? -13.055 23.453 20.422 1 52.19 247 GLU B C 1
ATOM 7262 O O . GLU B 1 247 ? -12.461 23.172 19.375 1 52.19 247 GLU B O 1
ATOM 7267 N N . SER B 1 248 ? -12.945 22.734 21.547 1 58.53 248 SER B N 1
ATOM 7268 C CA . SER B 1 248 ? -11.953 21.719 21.875 1 58.53 248 SER B CA 1
ATOM 7269 C C . SER B 1 248 ? -12.344 20.359 21.312 1 58.53 248 SER B C 1
ATOM 7271 O O . SER B 1 248 ? -11.789 19.328 21.734 1 58.53 248 SER B O 1
ATOM 7273 N N . MET B 1 249 ? -13.188 20.297 20.469 1 81.19 249 MET B N 1
ATOM 7274 C CA . MET B 1 249 ? -13.531 18.969 19.969 1 81.19 249 MET B CA 1
ATOM 7275 C C . MET B 1 249 ? -12.5 18.484 18.953 1 81.19 249 MET B C 1
ATOM 7277 O O . MET B 1 249 ? -12.836 17.734 18.031 1 81.19 249 MET B O 1
ATOM 7281 N N . ASP B 1 250 ? -11.367 18.938 19.219 1 88.44 250 ASP B N 1
ATOM 7282 C CA . ASP B 1 250 ? -10.305 18.594 18.281 1 88.44 250 ASP B CA 1
ATOM 7283 C C . ASP B 1 250 ? -9.961 17.109 18.359 1 88.44 250 ASP B C 1
ATOM 7285 O O . ASP B 1 250 ? -9.562 16.5 17.375 1 88.44 250 ASP B O 1
ATOM 7289 N N . CYS B 1 251 ? -10.172 16.578 19.562 1 92.62 251 CYS B N 1
ATOM 7290 C CA . CYS B 1 251 ? -9.844 15.172 19.75 1 92.62 251 CYS B CA 1
ATOM 7291 C C . CYS B 1 251 ? -10.758 14.289 18.922 1 92.62 251 CYS B C 1
ATOM 7293 O O . CYS B 1 251 ? -10.391 13.164 18.562 1 92.62 251 CYS B O 1
ATOM 7295 N N . VAL B 1 252 ? -11.914 14.797 18.578 1 94.69 252 VAL B N 1
ATOM 7296 C CA . VAL B 1 252 ? -12.875 14.039 17.781 1 94.69 252 VAL B CA 1
ATOM 7297 C C . VAL B 1 252 ? -12.328 13.82 16.375 1 94.69 252 VAL B C 1
ATOM 7299 O O . VAL B 1 252 ? -12.617 12.797 15.75 1 94.69 252 VAL B O 1
ATOM 7302 N N . ASN B 1 253 ? -11.484 14.766 15.906 1 94.06 253 ASN B N 1
ATOM 7303 C CA . ASN B 1 253 ? -10.883 14.602 14.594 1 94.06 253 ASN B CA 1
ATOM 7304 C C . ASN B 1 253 ? -9.977 13.367 14.539 1 94.06 253 ASN B C 1
ATOM 7306 O O . ASN B 1 253 ? -10.016 12.609 13.578 1 94.06 253 ASN B O 1
ATOM 7310 N N . GLY B 1 254 ? -9.25 13.211 15.578 1 94.62 254 GLY B N 1
ATOM 7311 C CA . GLY B 1 254 ? -8.406 12.031 15.648 1 94.62 254 GLY B CA 1
ATOM 7312 C C . GLY B 1 254 ? -9.188 10.734 15.727 1 94.62 254 GLY B C 1
ATOM 7313 O O . GLY B 1 254 ? -8.844 9.75 15.078 1 94.62 254 GLY B O 1
ATOM 7314 N N . ILE B 1 255 ? -10.234 10.742 16.469 1 96.19 255 ILE B N 1
ATOM 7315 C CA . ILE B 1 255 ? -11.078 9.562 16.641 1 96.19 255 ILE B CA 1
ATOM 7316 C C . ILE B 1 255 ? -11.719 9.18 15.312 1 96.19 255 ILE B C 1
ATOM 7318 O O . ILE B 1 255 ? -11.727 8.008 14.938 1 96.19 255 ILE B O 1
ATOM 7322 N N . ARG B 1 256 ? -12.188 10.133 14.578 1 96.69 256 ARG B N 1
ATOM 7323 C CA . ARG B 1 256 ? -12.828 9.891 13.289 1 96.69 256 ARG B CA 1
ATOM 7324 C C . ARG B 1 256 ? -11.828 9.328 12.281 1 96.69 256 ARG B C 1
ATOM 7326 O O . ARG B 1 256 ? -12.109 8.344 11.602 1 96.69 256 ARG B O 1
ATOM 7333 N N . ALA B 1 257 ? -10.68 10 12.234 1 96.31 257 ALA B N 1
ATOM 7334 C CA . ALA B 1 257 ? -9.656 9.594 11.281 1 96.31 257 ALA B CA 1
ATOM 7335 C C . ALA B 1 257 ? -9.195 8.164 11.555 1 96.31 257 ALA B C 1
ATOM 7337 O O . ALA B 1 257 ? -9.133 7.34 10.633 1 96.31 257 ALA B O 1
ATOM 7338 N N . LEU B 1 258 ? -8.961 7.836 12.789 1 95.5 258 LEU B N 1
ATOM 7339 C CA . LEU B 1 258 ? -8.469 6.512 13.156 1 95.5 258 LEU B CA 1
ATOM 7340 C C . LEU B 1 258 ? -9.555 5.457 12.953 1 95.5 258 LEU B C 1
ATOM 7342 O O . LEU B 1 258 ? -9.258 4.32 12.57 1 95.5 258 LEU B O 1
ATOM 7346 N N . SER B 1 259 ? -10.734 5.832 13.211 1 96.62 259 SER B N 1
ATOM 7347 C CA . SER B 1 259 ? -11.844 4.906 13 1 96.62 259 SER B CA 1
ATOM 7348 C C . SER B 1 259 ? -12.008 4.574 11.523 1 96.62 259 SER B C 1
ATOM 7350 O O . SER B 1 259 ? -12.273 3.426 11.164 1 96.62 259 SER B O 1
ATOM 7352 N N . MET B 1 260 ? -11.836 5.555 10.664 1 97.06 260 MET B N 1
ATOM 7353 C CA . MET B 1 260 ? -11.945 5.312 9.227 1 97.06 260 MET B CA 1
ATOM 7354 C C . MET B 1 260 ? -10.828 4.402 8.742 1 97.06 260 MET B C 1
ATOM 7356 O O . MET B 1 260 ? -11.047 3.52 7.914 1 97.06 260 MET B O 1
ATOM 7360 N N . ILE B 1 261 ? -9.664 4.574 9.234 1 96.12 261 ILE B N 1
ATOM 7361 C CA . ILE B 1 261 ? -8.539 3.715 8.891 1 96.12 261 ILE B CA 1
ATOM 7362 C C . ILE B 1 261 ? -8.828 2.283 9.344 1 96.12 261 ILE B C 1
ATOM 7364 O O . ILE B 1 261 ? -8.547 1.328 8.617 1 96.12 261 ILE B O 1
ATOM 7368 N N . TRP B 1 262 ? -9.438 2.189 10.469 1 95.25 262 TRP B N 1
ATOM 7369 C CA . TRP B 1 262 ? -9.766 0.866 10.992 1 95.25 262 TRP B CA 1
ATOM 7370 C C . TRP B 1 262 ? -10.789 0.168 10.102 1 95.25 262 TRP B C 1
ATOM 7372 O O . TRP B 1 262 ? -10.734 -1.05 9.922 1 95.25 262 TRP B O 1
ATOM 7382 N N . ILE B 1 263 ? -11.695 0.895 9.641 1 96.88 263 ILE B N 1
ATOM 7383 C CA . ILE B 1 263 ? -12.688 0.334 8.727 1 96.88 263 ILE B CA 1
ATOM 7384 C C . ILE B 1 263 ? -11.992 -0.219 7.488 1 96.88 263 ILE B C 1
ATOM 7386 O O . ILE B 1 263 ? -12.297 -1.326 7.039 1 96.88 263 ILE B O 1
ATOM 7390 N N . ILE B 1 264 ? -11.047 0.469 6.988 1 97.19 264 ILE B N 1
ATOM 7391 C CA . ILE B 1 264 ? -10.32 0.022 5.805 1 97.19 264 ILE B CA 1
ATOM 7392 C C . ILE B 1 264 ? -9.508 -1.227 6.141 1 97.19 264 ILE B C 1
ATOM 7394 O O . ILE B 1 264 ? -9.469 -2.178 5.359 1 97.19 264 ILE B O 1
ATOM 7398 N N . ILE B 1 265 ? -8.898 -1.252 7.34 1 96.38 265 ILE B N 1
ATOM 7399 C CA . ILE B 1 265 ? -8.141 -2.416 7.785 1 96.38 265 ILE B CA 1
ATOM 7400 C C . ILE B 1 265 ? -9.047 -3.646 7.805 1 96.38 265 ILE B C 1
ATOM 7402 O O . ILE B 1 265 ? -8.664 -4.711 7.312 1 96.38 265 ILE B O 1
ATOM 7406 N N . ASN B 1 266 ? -10.188 -3.438 8.273 1 95.31 266 ASN B N 1
ATOM 7407 C CA . ASN B 1 266 ? -11.148 -4.531 8.344 1 95.31 266 ASN B CA 1
ATOM 7408 C C . ASN B 1 266 ? -11.516 -5.047 6.957 1 95.31 266 ASN B C 1
ATOM 7410 O O . ASN B 1 266 ? -11.539 -6.258 6.727 1 95.31 266 ASN B O 1
ATOM 7414 N N . HIS B 1 267 ? -11.766 -4.219 6.066 1 96.19 267 HIS B N 1
ATOM 7415 C CA . HIS B 1 267 ? -12.258 -4.633 4.758 1 96.19 267 HIS B CA 1
ATOM 7416 C C . HIS B 1 267 ? -11.133 -5.18 3.891 1 96.19 267 HIS B C 1
ATOM 7418 O O . HIS B 1 267 ? -11.367 -6.004 3.004 1 96.19 267 HIS B O 1
ATOM 7424 N N . VAL B 1 268 ? -9.906 -4.766 4.141 1 96.19 268 VAL B N 1
ATOM 7425 C CA . VAL B 1 268 ? -8.773 -5.402 3.484 1 96.19 268 VAL B CA 1
ATOM 7426 C C . VAL B 1 268 ? -8.656 -6.855 3.941 1 96.19 268 VAL B C 1
ATOM 7428 O O . VAL B 1 268 ? -8.398 -7.75 3.133 1 96.19 268 VAL B O 1
ATOM 7431 N N . HIS B 1 269 ? -8.883 -7.051 5.227 1 94.62 269 HIS B N 1
ATOM 7432 C CA . HIS B 1 269 ? -8.828 -8.406 5.766 1 94.62 269 HIS B CA 1
ATOM 7433 C C . HIS B 1 269 ? -9.984 -9.25 5.234 1 94.62 269 HIS B C 1
ATOM 7435 O O . HIS B 1 269 ? -9.797 -10.43 4.914 1 94.62 269 HIS B O 1
ATOM 7441 N N . ASP B 1 270 ? -11.133 -8.625 5.09 1 92.5 270 ASP B N 1
ATOM 7442 C CA . ASP B 1 270 ? -12.281 -9.328 4.527 1 92.5 270 ASP B CA 1
ATOM 7443 C C . ASP B 1 270 ? -11.992 -9.789 3.104 1 92.5 270 ASP B C 1
ATOM 7445 O O . ASP B 1 270 ? -12.297 -10.93 2.744 1 92.5 270 ASP B O 1
ATOM 7449 N N . ALA B 1 271 ? -11.461 -8.922 2.361 1 92.69 271 ALA B N 1
ATOM 7450 C CA . ALA B 1 271 ? -11.141 -9.266 0.976 1 92.69 271 ALA B CA 1
ATOM 7451 C C . ALA B 1 271 ? -10.102 -10.375 0.909 1 92.69 271 ALA B C 1
ATOM 7453 O O . ALA B 1 271 ? -10.203 -11.281 0.079 1 92.69 271 ALA B O 1
ATOM 7454 N N . ALA B 1 272 ? -9.109 -10.312 1.765 1 91.38 272 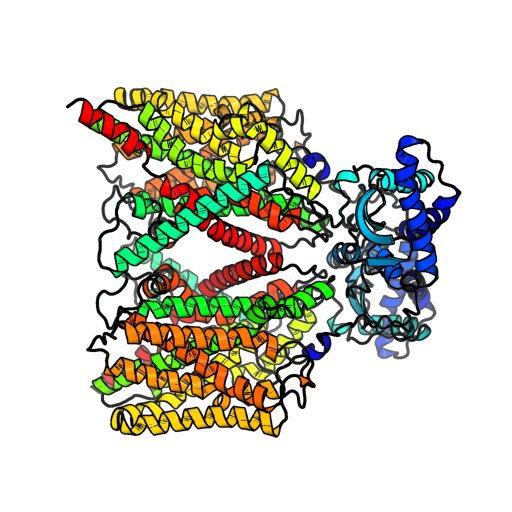ALA B N 1
ATOM 7455 C CA . ALA B 1 272 ? -8.039 -11.305 1.77 1 91.38 272 ALA B CA 1
ATOM 7456 C C . ALA B 1 272 ? -8.578 -12.695 2.066 1 91.38 272 ALA B C 1
ATOM 7458 O O . ALA B 1 272 ? -8.062 -13.695 1.558 1 91.38 272 ALA B O 1
ATOM 7459 N N . LEU B 1 273 ? -9.625 -12.766 2.783 1 88.56 273 LEU B N 1
ATOM 7460 C CA . LEU B 1 273 ? -10.219 -14.047 3.146 1 88.56 273 LEU B CA 1
ATOM 7461 C C . LEU B 1 273 ? -11.008 -14.633 1.979 1 88.56 273 LEU B C 1
ATOM 7463 O O . LEU B 1 273 ? -11.172 -15.852 1.888 1 88.56 273 LEU B O 1
ATOM 7467 N N . GLY B 1 274 ? -11.43 -13.766 1.105 1 88.81 274 GLY B N 1
ATOM 7468 C CA . GLY B 1 274 ? -12.289 -14.242 0.033 1 88.81 274 GLY B CA 1
ATOM 7469 C C . GLY B 1 274 ? -11.555 -14.438 -1.28 1 88.81 274 GLY B C 1
ATOM 7470 O O . GLY B 1 274 ? -12.07 -15.07 -2.203 1 88.81 274 GLY B O 1
ATOM 7471 N N . LEU B 1 275 ? -10.352 -14.047 -1.358 1 94.06 275 LEU B N 1
ATOM 7472 C CA . LEU B 1 275 ? -9.617 -14.109 -2.617 1 94.06 275 LEU B CA 1
ATOM 7473 C C . LEU B 1 275 ? -8.945 -15.469 -2.791 1 94.06 275 LEU B C 1
ATOM 7475 O O . LEU B 1 275 ? -8.562 -16.109 -1.808 1 94.06 275 LEU B O 1
ATOM 7479 N N . PRO B 1 276 ? -8.844 -15.969 -4.047 1 95.56 276 PRO B N 1
ATOM 7480 C CA . PRO B 1 276 ? -8.102 -17.203 -4.312 1 95.56 276 PRO B CA 1
ATOM 7481 C C . PRO B 1 276 ? -6.66 -17.141 -3.818 1 95.56 276 PRO B C 1
ATOM 7483 O O . PRO B 1 276 ? -5.91 -16.234 -4.191 1 95.56 276 PRO B O 1
ATOM 7486 N N . THR B 1 277 ? -6.332 -18.109 -2.975 1 94.69 277 THR B N 1
ATOM 7487 C CA . THR B 1 277 ? -5.031 -18.109 -2.316 1 94.69 277 THR B CA 1
ATOM 7488 C C . THR B 1 277 ? -4.379 -19.484 -2.404 1 94.69 277 THR B C 1
ATOM 7490 O O . THR B 1 277 ? -5.055 -20.5 -2.254 1 94.69 277 THR B O 1
ATOM 7493 N N . THR B 1 278 ? -3.055 -19.516 -2.58 1 94.81 278 THR B N 1
ATOM 7494 C CA . THR B 1 278 ? -2.355 -20.781 -2.824 1 94.81 278 THR B CA 1
ATOM 7495 C C . THR B 1 278 ? -1.912 -21.406 -1.509 1 94.81 278 THR B C 1
ATOM 7497 O O . THR B 1 278 ? -1.545 -22.594 -1.476 1 94.81 278 THR B O 1
ATOM 7500 N N . ASN B 1 279 ? -1.848 -20.656 -0.444 1 94.06 279 ASN B N 1
ATOM 7501 C CA . ASN B 1 279 ? -1.49 -21.156 0.878 1 94.06 279 ASN B CA 1
ATOM 7502 C C . ASN B 1 279 ? -2.6 -20.906 1.894 1 94.06 279 ASN B C 1
ATOM 7504 O O . ASN B 1 279 ? -2.357 -20.328 2.951 1 94.06 279 ASN B O 1
ATOM 7508 N N . THR B 1 280 ? -3.699 -21.5 1.611 1 93.62 280 THR B N 1
ATOM 7509 C CA . THR B 1 280 ? -4.91 -21.281 2.396 1 93.62 280 THR B CA 1
ATOM 7510 C C . THR B 1 280 ? -4.688 -21.672 3.854 1 93.62 280 THR B C 1
ATOM 7512 O O . THR B 1 280 ? -5.266 -21.078 4.762 1 93.62 280 THR B O 1
ATOM 7515 N N . VAL B 1 281 ? -3.793 -22.625 4.098 1 92.88 281 VAL B N 1
ATOM 7516 C CA . VAL B 1 281 ? -3.494 -23.078 5.453 1 92.88 281 VAL B CA 1
ATOM 7517 C C . VAL B 1 281 ? -2.895 -21.922 6.258 1 92.88 281 VAL B C 1
ATOM 7519 O O . VAL B 1 281 ? -3.299 -21.688 7.398 1 92.88 281 VAL B O 1
ATOM 7522 N N . ILE B 1 282 ? -1.986 -21.25 5.609 1 94 282 ILE B N 1
ATOM 7523 C CA . ILE B 1 282 ? -1.325 -20.141 6.285 1 94 282 ILE B CA 1
ATOM 7524 C C . ILE B 1 282 ? -2.332 -19.016 6.539 1 94 282 ILE B C 1
ATOM 7526 O O . ILE B 1 282 ? -2.338 -18.422 7.613 1 94 282 ILE B O 1
ATOM 7530 N N . ARG B 1 283 ? -3.154 -18.734 5.57 1 93.5 283 ARG B N 1
ATOM 7531 C CA . ARG B 1 283 ? -4.188 -17.719 5.727 1 93.5 283 ARG B CA 1
ATOM 7532 C C . ARG B 1 283 ? -5.133 -18.062 6.871 1 93.5 283 ARG B C 1
ATOM 7534 O O . ARG B 1 283 ? -5.488 -17.188 7.672 1 93.5 283 ARG B O 1
ATOM 7541 N N . THR B 1 284 ? -5.516 -19.312 6.926 1 92 284 THR B N 1
ATOM 7542 C CA . THR B 1 284 ? -6.426 -19.766 7.973 1 92 284 THR B CA 1
ATOM 7543 C C . THR B 1 284 ? -5.781 -19.625 9.352 1 92 284 THR B C 1
ATOM 7545 O O . THR B 1 284 ? -6.426 -19.203 10.305 1 92 284 THR B O 1
ATOM 7548 N N . GLU B 1 285 ? -4.555 -19.984 9.445 1 92.5 285 GLU B N 1
ATOM 7549 C CA . GLU B 1 285 ? -3.83 -19.828 10.703 1 92.5 285 GLU B CA 1
ATOM 7550 C C . GLU B 1 285 ? -3.779 -18.359 11.141 1 92.5 285 GLU B C 1
ATOM 7552 O O . GLU B 1 285 ? -3.967 -18.062 12.312 1 92.5 285 GLU B O 1
ATOM 7557 N N . TYR B 1 286 ? -3.557 -17.547 10.203 1 92.88 286 TYR B N 1
ATOM 7558 C CA . TYR B 1 286 ? -3.521 -16.125 10.508 1 92.88 286 TYR B CA 1
ATOM 7559 C C . TYR B 1 286 ? -4.883 -15.633 10.984 1 92.88 286 TYR B C 1
ATOM 7561 O O . TYR B 1 286 ? -4.977 -14.906 11.977 1 92.88 286 TYR B O 1
ATOM 7569 N N . THR B 1 287 ? -5.93 -16.031 10.297 1 90.12 287 THR B N 1
ATOM 7570 C CA . THR B 1 287 ? -7.273 -15.562 10.617 1 90.12 287 THR B CA 1
ATOM 7571 C C . THR B 1 287 ? -7.711 -16.078 11.984 1 90.12 287 THR B C 1
ATOM 7573 O O . THR B 1 287 ? -8.555 -15.461 12.648 1 90.12 287 THR B O 1
ATOM 7576 N N . ASN B 1 288 ? -7.078 -17.188 12.398 1 90.75 288 ASN B N 1
ATOM 7577 C CA . ASN B 1 288 ? -7.422 -17.766 13.695 1 90.75 288 ASN B CA 1
ATOM 7578 C C . ASN B 1 288 ? -6.516 -17.219 14.797 1 90.75 288 ASN B C 1
ATOM 7580 O O . ASN B 1 288 ? -6.746 -17.5 15.977 1 90.75 288 ASN B O 1
ATOM 7584 N N . SER B 1 289 ? -5.555 -16.5 14.391 1 91.81 289 SER B N 1
ATOM 7585 C CA . SER B 1 289 ? -4.668 -15.906 15.383 1 91.81 289 SER B CA 1
ATOM 7586 C C . SER B 1 289 ? -5.316 -14.695 16.047 1 91.81 289 SER B C 1
ATOM 7588 O O . SER B 1 289 ? -6.367 -14.219 15.594 1 91.81 289 SER B O 1
ATOM 7590 N N . TYR B 1 290 ? -4.789 -14.242 17.125 1 88.88 290 TYR B N 1
ATOM 7591 C CA . TYR B 1 290 ? -5.332 -13.102 17.859 1 88.88 290 TYR B CA 1
ATOM 7592 C C . TYR B 1 290 ? -5.344 -11.852 16.984 1 88.88 290 TYR B C 1
ATOM 7594 O O . TYR B 1 290 ? -6.348 -11.141 16.922 1 88.88 290 TYR B O 1
ATOM 7602 N N . TYR B 1 291 ? -4.262 -11.617 16.297 1 87.06 291 TYR B N 1
ATOM 7603 C CA . TYR B 1 291 ? -4.152 -10.422 15.461 1 87.06 291 TYR B CA 1
ATOM 7604 C C . TYR B 1 291 ? -5.094 -10.5 14.273 1 87.06 291 TYR B C 1
ATOM 7606 O O . TYR B 1 291 ? -5.719 -9.5 13.898 1 87.06 291 TYR B O 1
ATOM 7614 N N . GLY B 1 292 ? -5.152 -11.75 13.695 1 90.12 292 GLY B N 1
ATOM 7615 C CA . GLY B 1 292 ? -6.059 -11.922 12.57 1 90.12 292 GLY B CA 1
ATOM 7616 C C . GLY B 1 292 ? -7.508 -11.648 12.922 1 90.12 292 GLY B C 1
ATOM 7617 O O . GLY B 1 292 ? -8.203 -10.938 12.195 1 90.12 292 GLY B O 1
ATOM 7618 N N . VAL B 1 293 ? -7.902 -12.086 14.102 1 89.75 293 VAL B N 1
ATOM 7619 C CA . VAL B 1 293 ? -9.281 -11.906 14.531 1 89.75 293 VAL B CA 1
ATOM 7620 C C . VAL B 1 293 ? -9.523 -10.445 14.906 1 89.75 293 VAL B C 1
ATOM 7622 O O . VAL B 1 293 ? -10.555 -9.867 14.547 1 89.75 293 VAL B O 1
ATOM 7625 N N . LEU B 1 294 ? -8.57 -9.891 15.555 1 89.31 294 LEU B N 1
ATOM 7626 C CA . LEU B 1 294 ? -8.68 -8.5 15.977 1 89.31 294 LEU B CA 1
ATOM 7627 C C . LEU B 1 294 ? -8.875 -7.578 14.781 1 89.31 294 LEU B C 1
ATOM 7629 O O . LEU B 1 294 ? -9.812 -6.781 14.75 1 89.31 294 LEU B O 1
ATOM 7633 N N . PHE B 1 295 ? -8.117 -7.727 13.781 1 88.56 295 PHE B N 1
ATOM 7634 C CA . PHE B 1 295 ? -8.148 -6.809 12.648 1 88.56 295 PHE B CA 1
ATOM 7635 C C . PHE B 1 295 ? -9.344 -7.098 11.75 1 88.56 295 PHE B C 1
ATOM 7637 O O . PHE B 1 295 ? -9.883 -6.191 11.109 1 88.56 295 PHE B O 1
ATOM 7644 N N . HIS B 1 296 ? -9.758 -8.289 11.773 1 86.19 296 HIS B N 1
ATOM 7645 C CA . HIS B 1 296 ? -10.875 -8.68 10.914 1 86.19 296 HIS B CA 1
ATOM 7646 C C . HIS B 1 296 ? -12.211 -8.336 11.562 1 86.19 296 HIS B C 1
ATOM 7648 O O . HIS B 1 296 ? -13.203 -8.094 10.867 1 86.19 296 HIS B O 1
ATOM 7654 N N . ARG B 1 297 ? -12.219 -8.219 12.836 1 83.25 297 ARG B N 1
ATOM 7655 C CA . ARG B 1 297 ? -13.531 -8.133 13.477 1 83.25 297 ARG B CA 1
ATOM 7656 C C . ARG B 1 297 ? -13.695 -6.812 14.211 1 83.25 297 ARG B C 1
ATOM 7658 O O . ARG B 1 297 ? -14.805 -6.461 14.625 1 83.25 297 ARG B O 1
ATOM 7665 N N . LEU B 1 298 ? -12.688 -6.086 14.328 1 80.75 298 LEU B N 1
ATOM 7666 C CA . LEU B 1 298 ? -12.781 -4.848 15.094 1 80.75 298 LEU B CA 1
ATOM 7667 C C . LEU B 1 298 ? -13.422 -3.742 14.258 1 80.75 298 LEU B C 1
ATOM 7669 O O . LEU B 1 298 ? -13.812 -2.703 14.789 1 80.75 298 LEU B O 1
ATOM 7673 N N . GLY B 1 299 ? -13.562 -3.953 12.953 1 82.19 299 GLY B N 1
ATOM 7674 C CA . GLY B 1 299 ? -14.156 -2.951 12.078 1 82.19 299 GLY B CA 1
ATOM 7675 C C . GLY B 1 299 ? -15.562 -2.561 12.484 1 82.19 299 GLY B C 1
ATOM 7676 O O . GLY B 1 299 ? -15.953 -1.397 12.359 1 82.19 299 GLY B O 1
ATOM 7677 N N . GLY B 1 300 ? -16.297 -3.459 13.031 1 85.94 300 GLY B N 1
ATOM 7678 C CA . GLY B 1 300 ? -17.641 -3.17 13.5 1 85.94 300 GLY B CA 1
ATOM 7679 C C . GLY B 1 300 ? -17.672 -2.139 14.617 1 85.94 300 GLY B C 1
ATOM 7680 O O . GLY B 1 300 ? -18.594 -1.312 14.672 1 85.94 300 GLY B O 1
ATOM 7681 N N . LYS B 1 301 ? -16.656 -2.104 15.367 1 90.81 301 LYS B N 1
ATOM 7682 C CA . LYS B 1 301 ? -16.578 -1.157 16.469 1 90.81 301 LYS B CA 1
ATOM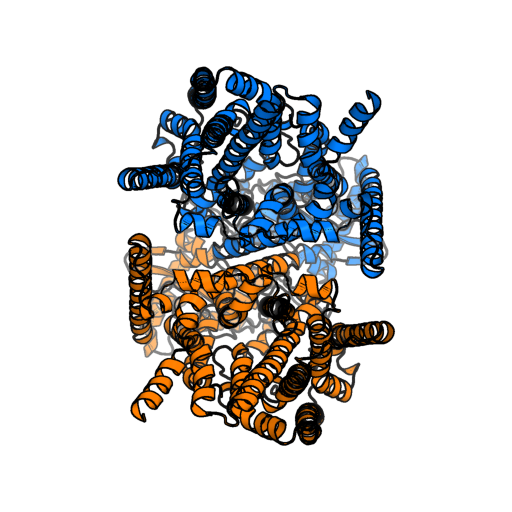 7683 C C . LYS B 1 301 ? -16.344 0.263 15.969 1 90.81 301 LYS B C 1
ATOM 7685 O O . LYS B 1 301 ? -16.812 1.229 16.562 1 90.81 301 LYS B O 1
ATOM 7690 N N . ALA B 1 302 ? -15.625 0.314 14.891 1 93.12 302 ALA B N 1
ATOM 7691 C CA . ALA B 1 302 ? -15.383 1.631 14.312 1 93.12 302 ALA B CA 1
ATOM 7692 C C . ALA B 1 302 ? -16.688 2.256 13.812 1 93.12 302 ALA B C 1
ATOM 7694 O O . ALA B 1 302 ? -16.891 3.463 13.953 1 93.12 302 ALA B O 1
ATOM 7695 N N . VAL B 1 303 ? -17.516 1.468 13.273 1 94.69 303 VAL B N 1
ATOM 7696 C CA . VAL B 1 303 ? -18.797 1.948 12.797 1 94.69 303 VAL B CA 1
ATOM 7697 C C . VAL B 1 303 ? -19.656 2.406 13.977 1 94.69 303 VAL B C 1
ATOM 7699 O O . VAL B 1 303 ? -20.375 3.4 13.883 1 94.69 303 VAL B O 1
ATOM 7702 N N . ASP B 1 304 ? -19.531 1.752 15.062 1 96.25 304 ASP B N 1
ATOM 7703 C CA . ASP B 1 304 ? -20.266 2.119 16.266 1 96.25 304 ASP B CA 1
ATOM 7704 C C . ASP B 1 304 ? -19.766 3.453 16.828 1 96.25 304 ASP B C 1
ATOM 7706 O O . ASP B 1 304 ? -20.562 4.227 17.375 1 96.25 304 ASP B O 1
ATOM 7710 N N . ILE B 1 305 ? -18.516 3.662 16.703 1 96.5 305 ILE B N 1
ATOM 7711 C CA . ILE B 1 305 ? -17.984 4.957 17.109 1 96.5 305 ILE B CA 1
ATOM 7712 C C . ILE B 1 305 ? -18.641 6.066 16.281 1 96.5 305 ILE B C 1
ATOM 7714 O O . ILE B 1 305 ? -19.062 7.086 16.844 1 96.5 305 ILE B O 1
ATOM 7718 N N . PHE B 1 306 ? -18.781 5.84 15.023 1 97.5 306 PHE B N 1
ATOM 7719 C CA . PHE B 1 306 ? -19.375 6.852 14.156 1 97.5 306 PHE B CA 1
ATOM 7720 C C . PHE B 1 306 ? -20.844 7.07 14.508 1 97.5 306 PHE B C 1
ATOM 7722 O O . PHE B 1 306 ? -21.344 8.195 14.453 1 97.5 306 PHE B O 1
ATOM 7729 N N . LEU B 1 307 ? -21.531 6 14.867 1 97.81 307 LEU B N 1
ATOM 7730 C CA . LEU B 1 307 ? -22.922 6.137 15.266 1 97.81 307 LEU B CA 1
ATOM 7731 C C . LEU B 1 307 ? -23.047 6.934 16.562 1 97.81 307 LEU B C 1
ATOM 7733 O O . LEU B 1 307 ? -23.906 7.801 16.688 1 97.81 307 LEU B O 1
ATOM 7737 N N . MET B 1 308 ? -22.172 6.613 17.484 1 98 308 MET B N 1
ATOM 7738 C CA . MET B 1 308 ? -22.156 7.332 18.75 1 98 308 MET B CA 1
ATOM 7739 C C . MET B 1 308 ? -21.844 8.812 18.531 1 98 308 MET B C 1
ATOM 7741 O O . MET B 1 308 ? -22.516 9.672 19.109 1 98 308 MET B O 1
ATOM 7745 N N . LEU B 1 309 ? -20.891 9.078 17.672 1 97.69 309 LEU B N 1
ATOM 7746 C CA . LEU B 1 309 ? -20.516 10.453 17.359 1 97.69 309 LEU B CA 1
ATOM 7747 C C . LEU B 1 309 ? -21.672 11.188 16.688 1 97.69 309 LEU B C 1
ATOM 7749 O O . LEU B 1 309 ? -21.906 12.375 16.953 1 97.69 309 LEU B O 1
ATOM 7753 N N . SER B 1 310 ? -22.344 10.484 15.812 1 97.38 310 SER B N 1
ATOM 7754 C CA . SER B 1 310 ? -23.484 11.078 15.133 1 97.38 310 SER B CA 1
ATOM 7755 C C . SER B 1 310 ? -24.562 11.508 16.141 1 97.38 310 SER B C 1
ATOM 7757 O O . SER B 1 310 ? -25.078 12.617 16.047 1 97.38 310 SER B O 1
ATOM 7759 N N . GLY B 1 311 ? -24.875 10.617 17.078 1 98 311 GLY B N 1
ATOM 7760 C CA . GLY B 1 311 ? -25.828 10.961 18.125 1 98 311 GLY B CA 1
ATOM 7761 C C . GLY B 1 311 ? -25.375 12.141 18.969 1 98 311 GLY B C 1
ATOM 7762 O O . GLY B 1 311 ? -26.156 13.055 19.234 1 98 311 GLY B O 1
ATOM 7763 N N . MET B 1 312 ? -24.172 12.148 19.328 1 97.44 312 MET B N 1
ATOM 7764 C CA . MET B 1 312 ? -23.594 13.203 20.156 1 97.44 312 MET B CA 1
ATOM 7765 C C . MET B 1 312 ? -23.672 14.555 19.438 1 97.44 312 MET B C 1
ATOM 7767 O O . MET B 1 312 ? -24.141 15.539 20.016 1 97.44 312 MET B O 1
ATOM 7771 N N . LEU B 1 313 ? -23.281 14.594 18.203 1 95 313 LEU B N 1
ATOM 7772 C CA . LEU B 1 313 ? -23.172 15.836 17.453 1 95 313 LEU B CA 1
ATOM 7773 C C . LEU B 1 313 ? -24.562 16.391 17.125 1 95 313 LEU B C 1
ATOM 7775 O O . LEU B 1 313 ? -24.781 17.594 17.172 1 95 313 LEU B O 1
ATOM 7779 N N . VAL B 1 314 ? -25.438 15.469 16.781 1 96.31 314 VAL B N 1
ATOM 7780 C CA . VAL B 1 314 ? -26.797 15.922 16.469 1 96.31 314 VAL B CA 1
ATOM 7781 C C . VAL B 1 314 ? -27.453 16.5 17.719 1 96.31 314 VAL B C 1
ATOM 7783 O O . VAL B 1 314 ? -28.125 17.531 17.656 1 96.31 314 VAL B O 1
ATOM 7786 N N . ALA B 1 315 ? -27.219 15.875 18.828 1 97.31 315 ALA B N 1
ATOM 7787 C CA . ALA B 1 315 ? -27.766 16.375 20.078 1 97.31 315 ALA B CA 1
ATOM 7788 C C . ALA B 1 315 ? -27.234 17.766 20.406 1 97.31 315 ALA B C 1
ATOM 7790 O O . ALA B 1 315 ? -28 18.672 20.703 1 97.31 315 ALA B O 1
ATOM 7791 N N . MET B 1 316 ? -26.016 17.922 20.281 1 95 316 MET B N 1
ATOM 7792 C CA . MET B 1 316 ? -25.391 19.219 20.578 1 95 316 MET B CA 1
ATOM 7793 C C . MET B 1 316 ? -25.906 20.297 19.625 1 95 316 MET B C 1
ATOM 7795 O O . MET B 1 316 ? -26.234 21.406 20.062 1 95 316 MET B O 1
ATOM 7799 N N . LYS B 1 317 ? -25.969 19.969 18.453 1 93.31 317 LYS B N 1
ATOM 7800 C CA . LYS B 1 317 ? -26.406 20.922 17.438 1 93.31 317 LYS B CA 1
ATOM 7801 C C . LYS B 1 317 ? -27.859 21.328 17.641 1 93.31 317 LYS B C 1
ATOM 7803 O O . LYS B 1 317 ? -28.188 22.516 17.656 1 93.31 317 LYS B O 1
ATOM 7808 N N . LEU B 1 318 ? -28.719 20.406 17.797 1 95.62 318 LEU B N 1
ATOM 7809 C CA . LEU B 1 318 ? -30.156 20.672 17.891 1 95.62 318 LEU B CA 1
ATOM 7810 C C . LEU B 1 318 ? -30.5 21.328 19.219 1 95.62 318 LEU B C 1
ATOM 7812 O O . LEU B 1 318 ? -31.391 22.188 19.266 1 95.62 318 LEU B O 1
ATOM 7816 N N . LEU B 1 319 ? -29.875 20.984 20.281 1 95.94 319 LEU B N 1
ATOM 7817 C CA . LEU B 1 319 ? -30.125 21.625 21.562 1 95.94 319 LEU B CA 1
ATOM 7818 C C . LEU B 1 319 ? -29.688 23.078 21.547 1 95.94 319 LEU B C 1
ATOM 7820 O O . LEU B 1 319 ? -30.359 23.938 22.125 1 95.94 319 LEU B O 1
ATOM 7824 N N . ARG B 1 320 ? -28.594 23.312 20.938 1 93.81 320 ARG B N 1
ATOM 7825 C CA . ARG B 1 320 ? -28.141 24.688 20.781 1 93.81 320 ARG B CA 1
ATOM 7826 C C . ARG B 1 320 ? -29.156 25.5 19.984 1 93.81 320 ARG B C 1
ATOM 7828 O O . ARG B 1 320 ? -29.438 26.656 20.312 1 93.81 320 ARG B O 1
ATOM 7835 N N . GLU B 1 321 ? -29.672 24.906 18.984 1 93.44 321 GLU B N 1
ATOM 7836 C CA . GLU B 1 321 ? -30.672 25.578 18.156 1 93.44 321 GLU B CA 1
ATOM 7837 C C . GLU B 1 321 ? -31.969 25.812 18.938 1 93.44 321 GLU B C 1
ATOM 7839 O O . GLU B 1 321 ? -32.594 26.875 18.812 1 93.44 321 GLU B O 1
ATOM 7844 N N . LEU B 1 322 ? -32.375 24.875 19.672 1 95.19 322 LEU B N 1
ATOM 7845 C CA . LEU B 1 322 ? -33.594 24.984 20.469 1 95.19 322 LEU B CA 1
ATOM 7846 C C . LEU B 1 322 ? -33.406 26.031 21.562 1 95.19 322 LEU B C 1
ATOM 7848 O O . LEU B 1 322 ? -34.375 26.734 21.906 1 95.19 322 LEU B O 1
ATOM 7852 N N . ASP B 1 323 ? -32.219 26.094 22.078 1 94.44 323 ASP B N 1
ATOM 7853 C CA . ASP B 1 323 ? -31.922 27.125 23.078 1 94.44 323 ASP B CA 1
ATOM 7854 C C . ASP B 1 323 ? -32.062 28.516 22.469 1 94.44 323 ASP B C 1
ATOM 7856 O O . ASP B 1 323 ? -32.562 29.438 23.141 1 94.44 323 ASP B O 1
ATOM 7860 N N . ARG B 1 324 ? -31.719 28.578 21.297 1 92.69 324 ARG B N 1
ATOM 7861 C CA . ARG B 1 324 ? -31.703 29.875 20.625 1 92.69 324 ARG B CA 1
ATOM 7862 C C . ARG B 1 324 ? -33.094 30.219 20.078 1 92.69 324 ARG B C 1
ATOM 7864 O O . ARG B 1 324 ? -33.594 31.328 20.281 1 92.69 324 ARG B O 1
ATOM 7871 N N . LYS B 1 325 ? -33.781 29.297 19.375 1 92.56 325 LYS B N 1
ATOM 7872 C CA . LYS B 1 325 ? -35 29.594 18.625 1 92.56 325 LYS B CA 1
ATOM 7873 C C . LYS B 1 325 ? -36.219 29.016 19.312 1 92.56 325 LYS B C 1
ATOM 7875 O O . LYS B 1 325 ? -37.344 29.359 18.953 1 92.56 325 LYS B O 1
ATOM 7880 N N . ARG B 1 326 ? -36.125 28.188 20.188 1 90.56 326 ARG B N 1
ATOM 7881 C CA . ARG B 1 326 ? -37.188 27.531 20.953 1 90.56 326 ARG B CA 1
ATOM 7882 C C . ARG B 1 326 ? -38.062 26.672 20.062 1 90.56 326 ARG B C 1
ATOM 7884 O O . ARG B 1 326 ? -39.094 26.156 20.5 1 90.56 326 ARG B O 1
ATOM 7891 N N . LYS B 1 327 ? -37.719 26.688 18.75 1 90.81 327 LYS B N 1
ATOM 7892 C CA . LYS B 1 327 ? -38.406 25.828 17.797 1 90.81 327 LYS B CA 1
ATOM 7893 C C . LYS B 1 327 ? -37.438 25.266 16.75 1 90.81 327 LYS B C 1
ATOM 7895 O O . LYS B 1 327 ? -36.375 25.844 16.5 1 90.81 327 LYS B O 1
ATOM 7900 N N . LEU B 1 328 ? -37.875 24.078 16.203 1 92.44 328 LEU B N 1
ATOM 7901 C CA . LEU B 1 328 ? -37.062 23.438 15.164 1 92.44 328 LEU B CA 1
ATOM 7902 C C . LEU B 1 328 ? -37.812 23.406 13.836 1 92.44 328 LEU B C 1
ATOM 7904 O O . LEU B 1 328 ? -39 23.078 13.797 1 92.44 328 LEU B O 1
ATOM 7908 N N . ASN B 1 329 ? -37.188 23.891 12.789 1 91.31 329 ASN B N 1
ATOM 7909 C CA . ASN B 1 329 ? -37.719 23.672 11.438 1 91.31 329 ASN B CA 1
ATOM 7910 C C . ASN B 1 329 ? -37.344 22.297 10.906 1 91.31 329 ASN B C 1
ATOM 7912 O O . ASN B 1 329 ? -36.25 22.094 10.375 1 91.31 329 ASN B O 1
ATOM 7916 N N . LEU B 1 330 ? -38.281 21.406 10.969 1 92.94 330 LEU B N 1
ATOM 7917 C CA . LEU B 1 330 ? -38 20 10.641 1 92.94 330 LEU B CA 1
ATOM 7918 C C . LEU B 1 330 ? -37.656 19.844 9.164 1 92.94 330 LEU B C 1
ATOM 7920 O O . LEU B 1 330 ? -36.781 19.062 8.812 1 92.94 330 LEU B O 1
ATOM 7924 N N . ALA B 1 331 ? -38.344 20.516 8.32 1 91.75 331 ALA B N 1
ATOM 7925 C CA . ALA B 1 331 ? -38.062 20.438 6.887 1 91.75 331 ALA B CA 1
ATOM 7926 C C . ALA B 1 331 ? -36.625 20.875 6.574 1 91.75 331 ALA B C 1
ATOM 7928 O O . ALA B 1 331 ? -35.938 20.234 5.773 1 91.75 331 ALA B O 1
ATOM 7929 N N . GLU B 1 332 ? -36.219 21.891 7.211 1 90.25 332 GLU B N 1
ATOM 7930 C CA . GLU B 1 332 ? -34.844 22.375 7.012 1 90.25 332 GLU B CA 1
ATOM 7931 C C . GLU B 1 332 ? -33.812 21.391 7.562 1 90.25 332 GLU B C 1
ATOM 7933 O O . GLU B 1 332 ? -32.781 21.156 6.945 1 90.25 332 GLU B O 1
ATOM 7938 N N . LEU B 1 333 ? -34.219 20.891 8.648 1 91.25 333 LEU B N 1
ATOM 7939 C CA . LEU B 1 333 ? -33.344 19.953 9.297 1 91.25 333 LEU B CA 1
ATOM 7940 C C . LEU B 1 333 ? -33.125 18.703 8.438 1 91.25 333 LEU B C 1
ATOM 7942 O O . LEU B 1 333 ? -32 18.266 8.227 1 91.25 333 LEU B O 1
ATOM 7946 N N . TYR B 1 334 ? -34.188 18.156 7.953 1 93.81 334 TYR B N 1
ATOM 7947 C CA . TYR B 1 334 ? -34.156 16.922 7.156 1 93.81 334 TYR B CA 1
ATOM 7948 C C . TYR B 1 334 ? -33.469 17.172 5.82 1 93.81 334 TYR B C 1
ATOM 7950 O O . TYR B 1 334 ? -32.625 16.375 5.375 1 93.81 334 TYR B O 1
ATOM 7958 N N . LEU B 1 335 ? -33.688 18.266 5.238 1 92.75 335 LEU B N 1
ATOM 7959 C CA . LEU B 1 335 ? -33.125 18.578 3.936 1 92.75 335 LEU B CA 1
ATOM 7960 C C . LEU B 1 335 ? -31.625 18.875 4.059 1 92.75 335 LEU B C 1
ATOM 7962 O O . LEU B 1 335 ? -30.859 18.547 3.152 1 92.75 335 LEU B O 1
ATOM 7966 N N . HIS B 1 336 ? -31.25 19.484 5.141 1 91.12 336 HIS B N 1
ATOM 7967 C CA . HIS B 1 336 ? -29.844 19.781 5.383 1 91.12 336 HIS B CA 1
ATOM 7968 C C . HIS B 1 336 ? -29 18.516 5.348 1 91.12 336 HIS B C 1
ATOM 7970 O O . HIS B 1 336 ? -28.016 18.453 4.609 1 91.12 336 HIS B O 1
ATOM 7976 N N . ARG B 1 337 ? -29.422 17.578 6.031 1 92.44 337 ARG B N 1
ATOM 7977 C CA . ARG B 1 337 ? -28.656 16.344 6.105 1 92.44 337 ARG B CA 1
ATOM 7978 C C . ARG B 1 337 ? -28.719 15.578 4.785 1 92.44 337 ARG B C 1
ATOM 7980 O O . ARG B 1 337 ? -27.703 15.031 4.336 1 92.44 337 ARG B O 1
ATOM 7987 N N . TYR B 1 338 ? -29.859 15.531 4.199 1 95.38 338 TYR B N 1
ATOM 7988 C CA . TYR B 1 338 ? -30.047 14.82 2.941 1 95.38 338 TYR B CA 1
ATOM 7989 C C . TYR B 1 338 ? -29.156 15.406 1.85 1 95.38 338 TYR B C 1
ATOM 7991 O O . TYR B 1 338 ? -28.5 14.664 1.116 1 95.38 338 TYR B O 1
ATOM 7999 N N . ILE B 1 339 ? -29.094 16.688 1.799 1 94.62 339 ILE B N 1
ATOM 8000 C CA . ILE B 1 339 ? -28.312 17.375 0.762 1 94.62 339 ILE B CA 1
ATOM 8001 C C . ILE B 1 339 ? -26.828 17.219 1.057 1 94.62 339 ILE B C 1
ATOM 8003 O O . ILE B 1 339 ? -26.016 17.141 0.135 1 94.62 339 ILE B O 1
ATOM 8007 N N . ARG B 1 340 ? -26.516 17.109 2.232 1 92.62 340 ARG B N 1
ATOM 8008 C CA . ARG B 1 340 ? -25.125 17.016 2.635 1 92.62 340 ARG B CA 1
ATOM 8009 C C . ARG B 1 340 ? -24.531 15.656 2.252 1 92.62 340 ARG B C 1
ATOM 8011 O O . ARG B 1 340 ? -23.375 15.578 1.812 1 92.62 340 ARG B O 1
ATOM 8018 N N . ILE B 1 341 ? -25.297 14.602 2.268 1 95.06 341 ILE B N 1
ATOM 8019 C CA . ILE B 1 341 ? -24.703 13.273 2.176 1 95.06 341 ILE B CA 1
ATOM 8020 C C . ILE B 1 341 ? -25.109 12.617 0.854 1 95.06 341 ILE B C 1
ATOM 8022 O O . ILE B 1 341 ? -24.328 11.844 0.28 1 95.06 341 ILE B O 1
ATOM 8026 N N . THR B 1 342 ? -26.219 12.906 0.26 1 97.38 342 THR B N 1
ATOM 8027 C CA . THR B 1 342 ? -26.859 12.133 -0.8 1 97.38 342 THR B CA 1
ATOM 8028 C C . THR B 1 342 ? -26.172 12.375 -2.137 1 97.38 342 THR B C 1
ATOM 8030 O O . THR B 1 342 ? -25.984 11.445 -2.93 1 97.38 342 THR B O 1
ATOM 8033 N N . PRO B 1 343 ? -25.75 13.594 -2.461 1 97.31 343 PRO B N 1
ATOM 8034 C CA . PRO B 1 343 ? -25.141 13.812 -3.781 1 97.31 343 PRO B CA 1
ATOM 8035 C C . PRO B 1 343 ? -23.922 12.922 -4.023 1 97.31 343 PRO B C 1
ATOM 8037 O O . PRO B 1 343 ? -23.812 12.297 -5.082 1 97.31 343 PRO B O 1
ATOM 8040 N N . ALA B 1 344 ? -23.016 12.82 -3.119 1 98.12 344 ALA B N 1
ATOM 8041 C CA . ALA B 1 344 ? -21.844 11.977 -3.262 1 98.12 344 ALA B CA 1
ATOM 8042 C C . ALA B 1 344 ? -22.234 10.5 -3.367 1 98.12 344 ALA B C 1
ATOM 8044 O O . ALA B 1 344 ? -21.641 9.758 -4.152 1 98.12 344 ALA B O 1
ATOM 8045 N N . TYR B 1 345 ? -23.219 10.125 -2.578 1 98.25 345 TYR B N 1
ATOM 8046 C CA . TYR B 1 345 ? -23.688 8.742 -2.586 1 98.25 345 TYR B CA 1
ATOM 8047 C C . TYR B 1 345 ? -24.375 8.414 -3.906 1 98.25 345 TYR B C 1
ATOM 8049 O O . TYR B 1 345 ? -24.141 7.355 -4.488 1 98.25 345 TYR B O 1
ATOM 8057 N N . ALA B 1 346 ? -25.188 9.297 -4.359 1 98.19 346 ALA B N 1
ATOM 8058 C CA . ALA B 1 346 ? -25.891 9.117 -5.621 1 98.19 346 ALA B CA 1
ATOM 8059 C C . ALA B 1 346 ? -24.922 9.031 -6.793 1 98.19 346 ALA B C 1
ATOM 8061 O O . ALA B 1 346 ? -25.094 8.211 -7.699 1 98.19 346 ALA B O 1
ATOM 8062 N N . ALA B 1 347 ? -23.938 9.883 -6.773 1 98.06 347 ALA B N 1
ATOM 8063 C CA . ALA B 1 347 ? -22.922 9.844 -7.824 1 98.06 347 ALA B CA 1
ATOM 8064 C C . ALA B 1 347 ? -22.188 8.508 -7.84 1 98.06 347 ALA B C 1
ATOM 8066 O O . ALA B 1 347 ? -21.875 7.98 -8.914 1 98.06 347 ALA B O 1
ATOM 8067 N N . MET B 1 348 ? -21.891 7.984 -6.695 1 98.06 348 MET B N 1
ATOM 8068 C CA . MET B 1 348 ? -21.219 6.691 -6.605 1 98.06 348 MET B CA 1
ATOM 8069 C C . MET B 1 348 ? -22.078 5.578 -7.18 1 98.06 348 MET B C 1
ATOM 8071 O O . MET B 1 348 ? -21.594 4.727 -7.922 1 98.06 348 MET B O 1
ATOM 8075 N N . ILE B 1 349 ? -23.359 5.594 -6.836 1 98.12 349 ILE B N 1
ATOM 8076 C CA . ILE B 1 349 ? -24.297 4.586 -7.32 1 98.12 349 ILE B CA 1
ATOM 8077 C C . ILE B 1 349 ? -24.422 4.68 -8.844 1 98.12 349 ILE B C 1
ATOM 8079 O O . ILE B 1 349 ? -24.359 3.662 -9.539 1 98.12 349 ILE B O 1
ATOM 8083 N N . LEU B 1 350 ? -24.547 5.891 -9.336 1 97.94 350 LEU B N 1
ATOM 8084 C CA . LEU B 1 350 ? -24.641 6.082 -10.781 1 97.94 350 LEU B CA 1
ATOM 8085 C C . LEU B 1 350 ? -23.359 5.602 -11.461 1 97.94 350 LEU B C 1
ATOM 8087 O O . LEU B 1 350 ? -23.422 4.961 -12.516 1 97.94 350 LEU B O 1
ATOM 8091 N N . PHE B 1 351 ? -22.25 5.941 -10.898 1 97.56 351 PHE B N 1
ATOM 8092 C CA . PHE B 1 351 ? -20.969 5.52 -11.461 1 97.56 351 PHE B CA 1
ATOM 8093 C C . PHE B 1 351 ? -20.875 4 -11.516 1 97.56 351 PHE B C 1
ATOM 8095 O O . PHE B 1 351 ? -20.453 3.438 -12.523 1 97.56 351 PHE B O 1
ATOM 8102 N N . ALA B 1 352 ? -21.297 3.371 -10.461 1 96.69 352 ALA B N 1
ATOM 8103 C CA . ALA B 1 352 ? -21.234 1.913 -10.398 1 96.69 352 ALA B CA 1
ATOM 8104 C C . ALA B 1 352 ? -22.156 1.281 -11.438 1 96.69 352 ALA B C 1
ATOM 8106 O O . ALA B 1 352 ? -21.75 0.376 -12.172 1 96.69 352 ALA B O 1
ATOM 8107 N N . LEU B 1 353 ? -23.312 1.744 -11.516 1 97 353 LEU B N 1
ATOM 8108 C CA . LEU B 1 353 ? -24.281 1.203 -12.453 1 97 353 LEU B CA 1
ATOM 8109 C C . LEU B 1 353 ? -23.828 1.394 -13.898 1 97 353 LEU B C 1
ATOM 8111 O O . LEU B 1 353 ? -23.984 0.501 -14.727 1 97 353 LEU B O 1
ATOM 8115 N N . ALA B 1 354 ? -23.188 2.451 -14.133 1 97.25 354 ALA B N 1
ATOM 8116 C CA . ALA B 1 354 ? -22.844 2.82 -15.5 1 97.25 354 ALA B CA 1
ATOM 8117 C C . ALA B 1 354 ? -21.547 2.154 -15.945 1 97.25 354 ALA B C 1
ATOM 8119 O O . ALA B 1 354 ? -21.391 1.804 -17.109 1 97.25 354 ALA B O 1
ATOM 8120 N N . PHE B 1 355 ? -20.609 1.944 -15.008 1 96.81 355 PHE B N 1
ATOM 8121 C CA . PHE B 1 355 ? -19.266 1.665 -15.492 1 96.81 355 PHE B CA 1
ATOM 8122 C C . PHE B 1 355 ? -18.766 0.325 -14.961 1 96.81 355 PHE B C 1
ATOM 8124 O O . PHE B 1 355 ? -17.719 -0.166 -15.391 1 96.81 355 PHE B O 1
ATOM 8131 N N . VAL B 1 356 ? -19.453 -0.34 -14.055 1 95.25 356 VAL B N 1
ATOM 8132 C CA . VAL B 1 356 ? -18.938 -1.539 -13.398 1 95.25 356 VAL B CA 1
ATOM 8133 C C . VAL B 1 356 ? -18.609 -2.6 -14.445 1 95.25 356 VAL B C 1
ATOM 8135 O O . VAL B 1 356 ? -17.656 -3.361 -14.289 1 95.25 356 VAL B O 1
ATOM 8138 N N . ASN B 1 357 ? -19.312 -2.66 -15.57 1 93.69 357 ASN B N 1
ATOM 8139 C CA . ASN B 1 357 ? -19.109 -3.666 -16.609 1 93.69 357 ASN B CA 1
ATOM 8140 C C . ASN B 1 357 ? -17.938 -3.307 -17.516 1 93.69 357 ASN B C 1
ATOM 8142 O O . ASN B 1 357 ? -17.578 -4.082 -18.406 1 93.69 357 ASN B O 1
ATOM 8146 N N . HIS B 1 358 ? -17.266 -2.193 -17.234 1 93.75 358 HIS B N 1
ATOM 8147 C CA . HIS B 1 358 ? -16.172 -1.749 -18.078 1 93.75 358 HIS B CA 1
ATOM 8148 C C . HIS B 1 358 ? -14.898 -1.548 -17.281 1 93.75 358 HIS B C 1
ATOM 8150 O O . HIS B 1 358 ? -13.898 -1.049 -17.797 1 93.75 358 HIS B O 1
ATOM 8156 N N . LEU B 1 359 ? -14.867 -1.972 -16.078 1 92 359 LEU B N 1
ATOM 8157 C CA . LEU B 1 359 ? -13.766 -1.594 -15.195 1 92 359 LEU B CA 1
ATOM 8158 C C . LEU B 1 359 ? -12.883 -2.799 -14.883 1 92 359 LEU B C 1
ATOM 8160 O O . LEU B 1 359 ? -11.914 -2.686 -14.125 1 92 359 LEU B O 1
ATOM 8164 N N . GLY B 1 360 ? -13.102 -3.947 -15.477 1 91.88 360 GLY B N 1
ATOM 8165 C CA . GLY B 1 360 ? -12.305 -5.098 -15.07 1 91.88 360 GLY B CA 1
ATOM 8166 C C . GLY B 1 360 ? -11.984 -6.035 -16.219 1 91.88 360 GLY B C 1
ATOM 8167 O O . GLY B 1 360 ? -12.477 -5.852 -17.328 1 91.88 360 GLY B O 1
ATOM 8168 N N . GLU B 1 361 ? -11.07 -7.02 -16.016 1 92.44 361 GLU B N 1
ATOM 8169 C CA . GLU B 1 361 ? -10.664 -8.023 -17 1 92.44 361 GLU B CA 1
ATOM 8170 C C . GLU B 1 361 ? -10.078 -9.258 -16.312 1 92.44 361 GLU B C 1
ATOM 8172 O O . GLU B 1 361 ? -9.219 -9.938 -16.875 1 92.44 361 GLU B O 1
ATOM 8177 N N . GLY B 1 362 ? -10.445 -9.656 -15.188 1 93.81 362 GLY B N 1
ATOM 8178 C CA . GLY B 1 362 ? -9.875 -10.781 -14.453 1 93.81 362 GLY B CA 1
ATOM 8179 C C . GLY B 1 362 ? -10.844 -11.945 -14.305 1 93.81 362 GLY B C 1
ATOM 8180 O O . GLY B 1 362 ? -11.961 -11.906 -14.828 1 93.81 362 GLY B O 1
ATOM 8181 N N . VAL B 1 363 ? -10.398 -12.938 -13.57 1 95.81 363 VAL B N 1
ATOM 8182 C CA . VAL B 1 363 ? -11.117 -14.203 -13.422 1 95.81 363 VAL B CA 1
ATOM 8183 C C . VAL B 1 363 ? -12.438 -13.969 -12.703 1 95.81 363 VAL B C 1
ATOM 8185 O O . VAL B 1 363 ? -13.445 -14.609 -13.016 1 95.81 363 VAL B O 1
ATOM 8188 N N . LEU B 1 364 ? -12.453 -12.992 -11.781 1 95.56 364 LEU B N 1
ATOM 8189 C CA . LEU B 1 364 ? -13.633 -12.766 -10.945 1 95.56 364 LEU B CA 1
ATOM 8190 C C . LEU B 1 364 ? -14.383 -11.523 -11.391 1 95.56 364 LEU B C 1
ATOM 8192 O O . LEU B 1 364 ? -15.344 -11.102 -10.734 1 95.56 364 LEU B O 1
ATOM 8196 N N . TYR B 1 365 ? -13.969 -10.953 -12.555 1 95.38 365 TYR B N 1
ATOM 8197 C CA . TYR B 1 365 ? -14.484 -9.664 -12.992 1 95.38 365 TYR B CA 1
ATOM 8198 C C . TYR B 1 365 ? -15.992 -9.734 -13.227 1 95.38 365 TYR B C 1
ATOM 8200 O O . TYR B 1 365 ? -16.766 -9 -12.602 1 95.38 365 TYR B O 1
ATOM 8208 N N . LYS B 1 366 ? -16.422 -10.656 -14.07 1 95.38 366 LYS B N 1
ATOM 8209 C CA . LYS B 1 366 ? -17.828 -10.727 -14.461 1 95.38 366 LYS B CA 1
ATOM 8210 C C . LYS B 1 366 ? -18.719 -11.078 -13.273 1 95.38 366 LYS B C 1
ATOM 8212 O O . LYS B 1 366 ? -19.844 -10.57 -13.148 1 95.38 366 LYS B O 1
ATOM 8217 N N . LEU B 1 367 ? -18.203 -11.945 -12.422 1 95.19 367 LEU B N 1
ATOM 8218 C CA . LEU B 1 367 ? -18.953 -12.32 -11.234 1 95.19 367 LEU B CA 1
ATOM 8219 C C . LEU B 1 367 ? -19.281 -11.094 -10.391 1 95.19 367 LEU B C 1
ATOM 8221 O O . LEU B 1 367 ? -20.438 -10.867 -10.023 1 95.19 367 LEU B O 1
ATOM 8225 N N . LEU B 1 368 ? -18.312 -10.352 -10.117 1 95.12 368 LEU B N 1
ATOM 8226 C CA . LEU B 1 368 ? -18.484 -9.188 -9.258 1 95.12 368 LEU B CA 1
ATOM 8227 C C . LEU B 1 368 ? -19.266 -8.086 -9.977 1 95.12 368 LEU B C 1
ATOM 8229 O O . LEU B 1 368 ? -20.078 -7.391 -9.367 1 95.12 368 LEU B O 1
ATOM 8233 N N . ALA B 1 369 ? -18.938 -7.895 -11.234 1 95.56 369 ALA B N 1
ATOM 8234 C CA . ALA B 1 369 ? -19.656 -6.887 -12.008 1 95.56 369 ALA B CA 1
ATOM 8235 C C . ALA B 1 369 ? -21.156 -7.172 -12.023 1 95.56 369 ALA B C 1
ATOM 8237 O O . ALA B 1 369 ? -21.969 -6.266 -11.828 1 95.56 369 ALA B O 1
ATOM 8238 N N . GLU B 1 370 ? -21.5 -8.414 -12.234 1 94.94 370 GLU B N 1
ATOM 8239 C CA . GLU B 1 370 ? -22.906 -8.82 -12.234 1 94.94 370 GLU B CA 1
ATOM 8240 C C . GLU B 1 370 ? -23.531 -8.609 -10.867 1 94.94 370 GLU B C 1
ATOM 8242 O O . GLU B 1 370 ? -24.672 -8.148 -10.766 1 94.94 370 GLU B O 1
ATOM 8247 N N . ASP B 1 371 ? -22.828 -8.922 -9.867 1 94.62 371 ASP B N 1
ATOM 8248 C CA . ASP B 1 371 ? -23.328 -8.766 -8.508 1 94.62 371 ASP B CA 1
ATOM 8249 C C . ASP B 1 371 ? -23.625 -7.301 -8.195 1 94.62 371 ASP B C 1
ATOM 8251 O O . ASP B 1 371 ? -24.688 -6.977 -7.68 1 94.62 371 ASP B O 1
ATOM 8255 N N . VAL B 1 372 ? -22.719 -6.465 -8.461 1 95.19 372 VAL B N 1
ATOM 8256 C CA . VAL B 1 372 ? -22.859 -5.043 -8.172 1 95.19 372 VAL B CA 1
ATOM 8257 C C . VAL B 1 372 ? -23.984 -4.449 -9.023 1 95.19 372 VAL B C 1
ATOM 8259 O O . VAL B 1 372 ? -24.828 -3.703 -8.523 1 95.19 372 VAL B O 1
ATOM 8262 N N . PHE B 1 373 ? -23.969 -4.797 -10.328 1 95.38 373 PHE B N 1
ATOM 8263 C CA . PHE B 1 373 ? -24.984 -4.254 -11.227 1 95.38 373 PHE B CA 1
ATOM 8264 C C . PHE B 1 373 ? -26.375 -4.691 -10.805 1 95.38 373 PHE B C 1
ATOM 8266 O O . PHE B 1 373 ? -27.297 -3.877 -10.742 1 95.38 373 PHE B O 1
ATOM 8273 N N . ASN B 1 374 ? -26.547 -5.953 -10.516 1 96.31 374 ASN B N 1
ATOM 8274 C CA . ASN B 1 374 ? -27.859 -6.469 -10.102 1 96.31 374 ASN B CA 1
ATOM 8275 C C . ASN B 1 374 ? -28.312 -5.852 -8.789 1 96.31 374 ASN B C 1
ATOM 8277 O O . ASN B 1 374 ? -29.469 -5.453 -8.656 1 96.31 374 ASN B O 1
ATOM 8281 N N . ALA B 1 375 ? -27.453 -5.758 -7.859 1 97 375 ALA B N 1
ATOM 8282 C CA . ALA B 1 375 ? -27.781 -5.18 -6.559 1 97 375 ALA B CA 1
ATOM 8283 C C . ALA B 1 375 ? -28.172 -3.709 -6.695 1 97 375 ALA B C 1
ATOM 8285 O O . ALA B 1 375 ? -29.234 -3.295 -6.23 1 97 375 ALA B O 1
ATOM 8286 N N . CYS B 1 376 ? -27.406 -2.955 -7.387 1 97.25 376 CYS B N 1
ATOM 8287 C CA . CYS B 1 376 ? -27.609 -1.513 -7.457 1 97.25 376 CYS B CA 1
ATOM 8288 C C . CYS B 1 376 ? -28.781 -1.176 -8.383 1 97.25 376 CYS B C 1
ATOM 8290 O O . CYS B 1 376 ? -29.484 -0.186 -8.172 1 97.25 376 CYS B O 1
ATOM 8292 N N . SER B 1 377 ? -28.984 -1.979 -9.453 1 97 377 SER B N 1
ATOM 8293 C CA . SER B 1 377 ? -30.141 -1.742 -10.312 1 97 377 SER B CA 1
ATOM 8294 C C . SER B 1 377 ? -31.453 -2.01 -9.578 1 97 377 SER B C 1
ATOM 8296 O O . SER B 1 377 ? -32.469 -1.361 -9.852 1 97 377 SER B O 1
ATOM 8298 N N . THR B 1 378 ? -31.359 -2.889 -8.641 1 97 378 THR B N 1
ATOM 8299 C CA . THR B 1 378 ? -32.562 -3.26 -7.879 1 97 378 THR B CA 1
ATOM 8300 C C . THR B 1 378 ? -32.781 -2.281 -6.734 1 97 378 THR B C 1
ATOM 8302 O O . THR B 1 378 ? -33.938 -1.895 -6.469 1 97 378 THR B O 1
ATOM 8305 N N . SER B 1 379 ? -31.766 -1.88 -6.09 1 97.38 379 SER B N 1
ATOM 8306 C CA . SER B 1 379 ? -31.953 -1.224 -4.801 1 97.38 379 SER B CA 1
ATOM 8307 C C . SER B 1 379 ? -31.516 0.236 -4.855 1 97.38 379 SER B C 1
ATOM 8309 O O . SER B 1 379 ? -31.469 0.916 -3.828 1 97.38 379 SER B O 1
ATOM 8311 N N . TRP B 1 380 ? -31.203 0.826 -6.027 1 97.31 380 TRP B N 1
ATOM 8312 C CA . TRP B 1 380 ? -30.672 2.186 -6.105 1 97.31 380 TRP B CA 1
ATOM 8313 C C . TRP B 1 380 ? -31.609 3.174 -5.43 1 97.31 380 TRP B C 1
ATOM 8315 O O . TRP B 1 380 ? -31.172 4.07 -4.707 1 97.31 380 TRP B O 1
ATOM 8325 N N . TRP B 1 381 ? -32.938 3.061 -5.602 1 97.19 381 TRP B N 1
ATOM 8326 C CA . TRP B 1 381 ? -33.906 4.016 -5.051 1 97.19 381 TRP B CA 1
ATOM 8327 C C . TRP B 1 381 ? -34.031 3.848 -3.543 1 97.19 381 TRP B C 1
ATOM 8329 O O . TRP B 1 381 ? -34.156 4.832 -2.811 1 97.19 381 TRP B O 1
ATOM 8339 N N . SER B 1 382 ? -34.062 2.572 -3.082 1 97.88 382 SER B N 1
ATOM 8340 C CA . SER B 1 382 ? -34.125 2.354 -1.641 1 97.88 382 SER B CA 1
ATOM 8341 C C . SER B 1 382 ? -32.844 2.801 -0.949 1 97.88 382 SER B C 1
ATOM 8343 O O . SER B 1 382 ? -32.875 3.201 0.217 1 97.88 382 SER B O 1
ATOM 8345 N N . ALA B 1 383 ? -31.75 2.695 -1.68 1 98.06 383 ALA B N 1
ATOM 8346 C CA . ALA B 1 383 ? -30.484 3.203 -1.152 1 98.06 383 ALA B CA 1
ATOM 8347 C C . ALA B 1 383 ? -30.531 4.719 -0.982 1 98.06 383 ALA B C 1
ATOM 8349 O O . ALA B 1 383 ? -30.125 5.246 0.057 1 98.06 383 ALA B O 1
ATOM 8350 N N . LEU B 1 384 ? -31.078 5.465 -1.934 1 97.94 384 LEU B N 1
ATOM 8351 C CA . LEU B 1 384 ? -31.109 6.926 -1.913 1 97.94 384 LEU B CA 1
ATOM 8352 C C . LEU B 1 384 ? -32.156 7.43 -0.942 1 97.94 384 LEU B C 1
ATOM 8354 O O . LEU B 1 384 ? -32.094 8.57 -0.478 1 97.94 384 LEU B O 1
ATOM 8358 N N . LEU B 1 385 ? -33.125 6.559 -0.602 1 97.81 385 LEU B N 1
ATOM 8359 C CA . LEU B 1 385 ? -34.094 6.895 0.412 1 97.81 385 LEU B CA 1
ATOM 8360 C C . LEU B 1 385 ? -33.656 6.414 1.789 1 97.81 385 LEU B C 1
ATOM 8362 O O . LEU B 1 385 ? -34.344 6.641 2.785 1 97.81 385 LEU B O 1
ATOM 8366 N N . TYR B 1 386 ? -32.531 5.723 1.823 1 98.12 386 TYR B N 1
ATOM 8367 C CA . TYR B 1 386 ? -31.906 5.262 3.053 1 98.12 386 TYR B CA 1
ATOM 8368 C C . TYR B 1 386 ? -32.812 4.27 3.789 1 98.12 386 TYR B C 1
ATOM 8370 O O . TYR B 1 386 ? -32.938 4.348 5.012 1 98.12 386 TYR B O 1
ATOM 8378 N N . VAL B 1 387 ? -33.438 3.289 3.008 1 97.81 387 VAL B N 1
ATOM 8379 C CA . VAL B 1 387 ? -34.312 2.283 3.627 1 97.81 387 VAL B CA 1
ATOM 8380 C C . VAL B 1 387 ? -33.906 0.892 3.145 1 97.81 387 VAL B C 1
ATOM 8382 O O . VAL B 1 387 ? -34.594 -0.094 3.432 1 97.81 387 VAL B O 1
ATOM 8385 N N . GLN B 1 388 ? -32.781 0.751 2.48 1 97.25 388 GLN B N 1
ATOM 8386 C CA . GLN B 1 388 ? -32.406 -0.516 1.856 1 97.25 388 GLN B CA 1
ATOM 8387 C C . GLN B 1 388 ? -32.094 -1.577 2.908 1 97.25 388 GLN B C 1
ATOM 8389 O O . GLN B 1 388 ? -32.219 -2.775 2.645 1 97.25 388 GLN B O 1
ATOM 8394 N N . ASN B 1 389 ? -31.688 -1.186 4.141 1 96.75 389 ASN B N 1
ATOM 8395 C CA . ASN B 1 389 ? -31.359 -2.146 5.184 1 96.75 389 ASN B CA 1
ATOM 8396 C C . ASN B 1 389 ? -32.562 -2.947 5.625 1 96.75 389 ASN B C 1
ATOM 8398 O O . ASN B 1 389 ? -32.438 -4.016 6.227 1 96.75 389 ASN B O 1
ATOM 8402 N N . TYR B 1 390 ? -33.812 -2.414 5.324 1 96.38 390 TYR B N 1
ATOM 8403 C CA . TYR B 1 390 ? -35.031 -3.121 5.621 1 96.38 390 TYR B CA 1
ATOM 8404 C C . TYR B 1 390 ? -35.688 -3.645 4.344 1 96.38 390 TYR B C 1
ATOM 8406 O O . TYR B 1 390 ? -36.156 -4.781 4.301 1 96.38 390 TYR B O 1
ATOM 8414 N N . VAL B 1 391 ? -35.656 -2.939 3.219 1 95.75 391 VAL B N 1
ATOM 8415 C CA . VAL B 1 391 ? -36.469 -3.209 2.02 1 95.75 391 VAL B CA 1
ATOM 8416 C C . VAL B 1 391 ? -35.688 -4.164 1.104 1 95.75 391 VAL B C 1
ATOM 8418 O O . VAL B 1 391 ? -36.281 -5.078 0.519 1 95.75 391 VAL B O 1
ATOM 8421 N N . HIS B 1 392 ? -34.438 -4.02 0.857 1 95.12 392 HIS B N 1
ATOM 8422 C CA . HIS B 1 392 ? -33.625 -4.809 -0.051 1 95.12 392 HIS B CA 1
ATOM 8423 C C . HIS B 1 392 ? -32.344 -5.316 0.646 1 95.12 392 HIS B C 1
ATOM 8425 O O . HIS B 1 392 ? -31.25 -5.184 0.115 1 95.12 392 HIS B O 1
ATOM 8431 N N . HIS B 1 393 ? -32.562 -5.938 1.729 1 92.69 393 HIS B N 1
ATOM 8432 C CA . HIS B 1 393 ? -31.422 -6.363 2.535 1 92.69 393 HIS B CA 1
ATOM 8433 C C . HIS B 1 393 ? -30.531 -7.324 1.759 1 92.69 393 HIS B C 1
ATOM 8435 O O . HIS B 1 393 ? -29.312 -7.156 1.738 1 92.69 393 HIS B O 1
ATOM 8441 N N . PRO B 1 394 ? -31.109 -8.305 0.986 1 91.31 394 PRO B N 1
ATOM 8442 C CA . PRO B 1 394 ? -30.25 -9.266 0.294 1 91.31 394 PRO B CA 1
ATOM 8443 C C . PRO B 1 394 ? -29.547 -8.664 -0.925 1 91.31 394 PRO B C 1
ATOM 8445 O O . PRO B 1 394 ? -28.562 -9.219 -1.411 1 91.31 394 PRO B O 1
ATOM 8448 N N . HIS B 1 395 ? -30.109 -7.512 -1.408 1 94.38 395 HIS B N 1
ATOM 8449 C CA . HIS B 1 395 ? -29.578 -6.887 -2.611 1 94.38 395 HIS B CA 1
ATOM 8450 C C . HIS B 1 395 ? -29.234 -5.422 -2.365 1 94.38 395 HIS B C 1
ATOM 8452 O O . HIS B 1 395 ? -29.641 -4.547 -3.137 1 94.38 395 HIS B O 1
ATOM 8458 N N . MET B 1 396 ? -28.516 -5.277 -1.303 1 95.94 396 MET B N 1
ATOM 8459 C CA . MET B 1 396 ? -28.125 -3.896 -1.021 1 95.94 396 MET B CA 1
ATOM 8460 C C . MET B 1 396 ? -27.078 -3.406 -2.018 1 95.94 396 MET B C 1
ATOM 8462 O O . MET B 1 396 ? -26.156 -4.133 -2.352 1 95.94 396 MET B O 1
ATOM 8466 N N . CYS B 1 397 ? -27.312 -2.205 -2.502 1 96.5 397 CYS B N 1
ATOM 8467 C CA . CYS B 1 397 ? -26.297 -1.562 -3.314 1 96.5 397 CYS B CA 1
ATOM 8468 C C . CYS B 1 397 ? -25.125 -1.087 -2.449 1 96.5 397 CYS B C 1
ATOM 8470 O O . CYS B 1 397 ? -25.203 -0.03 -1.821 1 96.5 397 CYS B O 1
ATOM 8472 N N . PHE B 1 398 ? -24.016 -1.834 -2.531 1 95.62 398 PHE B N 1
ATOM 8473 C CA . PHE B 1 398 ? -22.891 -1.64 -1.625 1 95.62 398 PHE B CA 1
ATOM 8474 C C . PHE B 1 398 ? -23.312 -1.916 -0.184 1 95.62 398 PHE B C 1
ATOM 8476 O O . PHE B 1 398 ? -23.625 -0.99 0.563 1 95.62 398 PHE B O 1
ATOM 8483 N N . PRO B 1 399 ? -23.125 -3.045 0.241 1 94.38 399 PRO B N 1
ATOM 8484 C CA . PRO B 1 399 ? -23.641 -3.5 1.534 1 94.38 399 PRO B CA 1
ATOM 8485 C C . PRO B 1 399 ? -23.125 -2.666 2.703 1 94.38 399 PRO B C 1
ATOM 8487 O O . PRO B 1 399 ? -23.828 -2.49 3.701 1 94.38 399 PRO B O 1
ATOM 8490 N N . HIS B 1 400 ? -21.953 -2.086 2.627 1 94.94 400 HIS B N 1
ATOM 8491 C CA . HIS B 1 400 ? -21.406 -1.327 3.742 1 94.94 400 HIS B CA 1
ATOM 8492 C C . HIS B 1 400 ? -22.203 -0.052 3.992 1 94.94 400 HIS B C 1
ATOM 8494 O O . HIS B 1 400 ? -22.078 0.558 5.059 1 94.94 400 HIS B O 1
ATOM 8500 N N . THR B 1 401 ? -23.031 0.329 3.057 1 97.25 401 THR B N 1
ATOM 8501 C CA . THR B 1 401 ? -23.797 1.569 3.199 1 97.25 401 THR B CA 1
ATOM 8502 C C . THR B 1 401 ? -25.031 1.352 4.055 1 97.25 401 THR B C 1
ATOM 8504 O O . THR B 1 401 ? -25.859 2.258 4.211 1 97.25 401 THR B O 1
ATOM 8507 N N . TRP B 1 402 ? -25.234 0.134 4.637 1 96.62 402 TRP B N 1
ATOM 8508 C CA . TRP B 1 402 ? -26.266 -0.056 5.645 1 96.62 402 TRP B CA 1
ATOM 8509 C C . TRP B 1 402 ? -26.156 0.988 6.75 1 96.62 402 TRP B C 1
ATOM 8511 O O . TRP B 1 402 ? -27.156 1.461 7.277 1 96.62 402 TRP B O 1
ATOM 8521 N N . TYR B 1 403 ? -24.984 1.319 7.121 1 96.69 403 TYR B N 1
ATOM 8522 C CA . TYR B 1 403 ? -24.703 2.318 8.148 1 96.69 403 TYR B CA 1
ATOM 8523 C C . TYR B 1 403 ? -25.375 3.645 7.816 1 96.69 403 TYR B C 1
ATOM 8525 O O . TYR B 1 403 ? -25.922 4.305 8.703 1 96.69 403 TYR B O 1
ATOM 8533 N N . LEU B 1 404 ? -25.281 4.078 6.52 1 97.5 404 LEU B N 1
ATOM 8534 C CA . LEU B 1 404 ? -25.891 5.34 6.102 1 97.5 404 LEU B CA 1
ATOM 8535 C C . LEU B 1 404 ? -27.391 5.312 6.293 1 97.5 404 LEU B C 1
ATOM 8537 O O . LEU B 1 404 ? -28 6.324 6.648 1 97.5 404 LEU B O 1
ATOM 8541 N N . SER B 1 405 ? -27.953 4.164 6.008 1 97.94 405 SER B N 1
ATOM 8542 C CA . SER B 1 405 ? -29.391 4.012 6.238 1 97.94 405 SER B CA 1
ATOM 8543 C C . SER B 1 405 ? -29.734 4.184 7.715 1 97.94 405 SER B C 1
ATOM 8545 O O . SER B 1 405 ? -30.656 4.934 8.062 1 97.94 405 SER B O 1
ATOM 8547 N N . VAL B 1 406 ? -29 3.586 8.562 1 97.75 406 VAL B N 1
ATOM 8548 C CA . VAL B 1 406 ? -29.219 3.646 10 1 97.75 406 VAL B CA 1
ATOM 8549 C C . VAL B 1 406 ? -29.016 5.074 10.5 1 97.75 406 VAL B C 1
ATOM 8551 O O . VAL B 1 406 ? -29.844 5.609 11.234 1 97.75 406 VAL B O 1
ATOM 8554 N N . ASP B 1 407 ? -27.953 5.68 10.094 1 97.31 407 ASP B N 1
ATOM 8555 C CA . ASP B 1 407 ? -27.609 7.031 10.523 1 97.31 407 ASP B CA 1
ATOM 8556 C C . ASP B 1 407 ? -28.672 8.031 10.102 1 97.31 407 ASP B C 1
ATOM 8558 O O . ASP B 1 407 ? -29.094 8.875 10.898 1 97.31 407 ASP B O 1
ATOM 8562 N N . MET B 1 408 ? -29.125 7.926 8.836 1 97.75 408 MET B N 1
ATOM 8563 C CA . MET B 1 408 ? -30.141 8.836 8.32 1 97.75 408 MET B CA 1
ATOM 8564 C C . MET B 1 408 ? -31.469 8.633 9.031 1 97.75 408 MET B C 1
ATOM 8566 O O . MET B 1 408 ? -32.156 9.594 9.375 1 97.75 408 MET B O 1
ATOM 8570 N N . GLN B 1 409 ? -31.844 7.422 9.242 1 98 409 GLN B N 1
ATOM 8571 C CA . GLN B 1 409 ? -33.094 7.113 9.922 1 98 409 GLN B CA 1
ATOM 8572 C C . GLN B 1 409 ? -33.094 7.672 11.344 1 98 409 GLN B C 1
ATOM 8574 O O . GLN B 1 409 ? -34.062 8.297 11.773 1 98 409 GLN B O 1
ATOM 8579 N N . LEU B 1 410 ? -32.031 7.488 12.039 1 98 410 LEU B N 1
ATOM 8580 C CA . LEU B 1 410 ? -31.938 7.988 13.406 1 98 410 LEU B CA 1
ATOM 8581 C C . LEU B 1 410 ? -31.891 9.516 13.43 1 98 410 LEU B C 1
ATOM 8583 O O . LEU B 1 410 ? -32.406 10.141 14.344 1 98 410 LEU B O 1
ATOM 8587 N N . TYR B 1 411 ? -31.266 10.078 12.453 1 97 411 TYR B N 1
ATOM 8588 C CA . TYR B 1 411 ? -31.25 11.539 12.328 1 97 411 TYR B CA 1
ATOM 8589 C C . TYR B 1 411 ? -32.656 12.078 12.141 1 97 411 TYR B C 1
ATOM 8591 O O . TYR B 1 411 ? -33.031 13.062 12.781 1 97 411 TYR B O 1
ATOM 8599 N N . PHE B 1 412 ? -33.406 11.406 11.305 1 96.44 412 PHE B N 1
ATOM 8600 C CA . PHE B 1 412 ? -34.781 11.836 11.031 1 96.44 412 PHE B CA 1
ATOM 8601 C C . PHE B 1 412 ? -35.656 11.656 12.266 1 96.44 412 PHE B C 1
ATOM 8603 O O . PHE B 1 412 ? -36.594 12.438 12.484 1 96.44 412 PHE B O 1
ATOM 8610 N N . LEU B 1 413 ? -35.281 10.773 13.086 1 96.5 413 LEU B N 1
ATOM 8611 C CA . LEU B 1 413 ? -36.062 10.508 14.289 1 96.5 413 LEU B CA 1
ATOM 8612 C C . LEU B 1 413 ? -35.562 11.336 15.461 1 96.5 413 LEU B C 1
ATOM 8614 O O . LEU B 1 413 ? -36.188 11.383 16.516 1 96.5 413 LEU B O 1
ATOM 8618 N N . SER B 1 414 ? -34.531 12.031 15.297 1 97.12 414 SER B N 1
ATOM 8619 C CA . SER B 1 414 ? -33.844 12.711 16.375 1 97.12 414 SER B CA 1
ATOM 8620 C C . SER B 1 414 ? -34.75 13.75 17.047 1 97.12 414 SER B C 1
ATOM 8622 O O . SER B 1 414 ? -34.719 13.906 18.266 1 97.12 414 SER B O 1
ATOM 8624 N N . PRO B 1 415 ? -35.656 14.484 16.25 1 96.44 415 PRO B N 1
ATOM 8625 C CA . PRO B 1 415 ? -36.5 15.477 16.922 1 96.44 415 PRO B CA 1
ATOM 8626 C C . PRO B 1 415 ? -37.438 14.852 17.938 1 96.44 415 PRO B C 1
ATOM 8628 O O . PRO B 1 415 ? -37.781 15.484 18.938 1 96.44 415 PRO B O 1
ATOM 8631 N N . LEU B 1 416 ? -37.812 13.648 17.719 1 96.38 416 LEU B N 1
ATOM 8632 C CA . LEU B 1 416 ? -38.719 12.953 18.625 1 96.38 416 LEU B CA 1
ATOM 8633 C C . LEU B 1 416 ? -38.062 12.695 19.969 1 96.38 416 LEU B C 1
ATOM 8635 O O . LEU B 1 416 ? -38.75 12.562 20.984 1 96.38 416 LEU B O 1
ATOM 8639 N N . ILE B 1 417 ? -36.812 12.703 20 1 97.5 417 ILE B N 1
ATOM 8640 C CA . ILE B 1 417 ? -36.062 12.414 21.234 1 97.5 417 ILE B CA 1
ATOM 8641 C C . ILE B 1 417 ? -35.531 13.711 21.828 1 97.5 417 ILE B C 1
ATOM 8643 O O . ILE B 1 417 ? -35.625 13.938 23.031 1 97.5 417 ILE B O 1
ATOM 8647 N N . LEU B 1 418 ? -35.062 14.609 21 1 97.38 418 LEU B N 1
ATOM 8648 C CA . LEU B 1 418 ? -34.312 15.766 21.469 1 97.38 418 LEU B CA 1
ATOM 8649 C C . LEU B 1 418 ? -35.25 16.875 21.922 1 97.38 418 LEU B C 1
ATOM 8651 O O . LEU B 1 418 ? -34.906 17.656 22.828 1 97.38 418 LEU B O 1
ATOM 8655 N N . ILE B 1 419 ? -36.469 16.969 21.312 1 96.69 419 ILE B N 1
ATOM 8656 C CA . ILE B 1 419 ? -37.406 17.984 21.734 1 96.69 419 ILE B CA 1
ATOM 8657 C C . ILE B 1 419 ? -37.844 17.719 23.172 1 96.69 419 ILE B C 1
ATOM 8659 O O . ILE B 1 419 ? -37.781 18.594 24.031 1 96.69 419 ILE B O 1
ATOM 8663 N N . PRO B 1 420 ? -38.281 16.5 23.422 1 96.88 420 PRO B N 1
ATOM 8664 C CA . PRO B 1 420 ? -38.625 16.219 24.812 1 96.88 420 PRO B CA 1
ATOM 8665 C C . PRO B 1 420 ? -37.438 16.344 25.75 1 96.88 420 PRO B C 1
ATOM 8667 O O . PRO B 1 420 ? -37.594 16.766 26.906 1 96.88 420 PRO B O 1
ATOM 8670 N N . LEU B 1 421 ? -36.312 15.961 25.359 1 96.88 421 LEU B N 1
ATOM 8671 C CA . LEU B 1 421 ? -35.094 16.078 26.172 1 96.88 421 LEU B CA 1
ATOM 8672 C C . LEU B 1 421 ? -34.812 17.531 26.5 1 96.88 421 LEU B C 1
ATOM 8674 O O . LEU B 1 421 ? -34.344 17.844 27.594 1 96.88 421 LEU B O 1
ATOM 8678 N N . TRP B 1 422 ? -35.031 18.391 25.516 1 96.12 422 TRP B N 1
ATOM 8679 C CA . TRP B 1 422 ? -34.844 19.828 25.719 1 96.12 422 TRP B CA 1
ATOM 8680 C C . TRP B 1 422 ? -35.906 20.391 26.656 1 96.12 422 TRP B C 1
ATOM 8682 O O . TRP B 1 422 ? -35.594 21.188 27.531 1 96.12 422 TRP B O 1
ATOM 8692 N N . LYS B 1 423 ? -37.125 19.953 26.547 1 95.88 423 LYS B N 1
ATOM 8693 C CA . LYS B 1 423 ? -38.25 20.484 27.312 1 95.88 423 LYS B CA 1
ATOM 8694 C C . LYS B 1 423 ? -38.219 20 28.766 1 95.88 423 LYS B C 1
ATOM 8696 O O . LYS B 1 423 ? -38.438 20.797 29.688 1 95.88 423 LYS B O 1
ATOM 8701 N N . TYR B 1 424 ? -37.906 18.703 28.938 1 96.5 424 TYR B N 1
ATOM 8702 C CA . TYR B 1 424 ? -38.062 18.109 30.266 1 96.5 424 TYR B CA 1
ATOM 8703 C C . TYR B 1 424 ? -36.688 17.906 30.922 1 96.5 424 TYR B C 1
ATOM 8705 O O . TYR B 1 424 ? -36.594 17.641 32.125 1 96.5 424 TYR B O 1
ATOM 8713 N N . GLY B 1 425 ? -35.719 18 30.188 1 93.69 425 GLY B N 1
ATOM 8714 C CA . GLY B 1 425 ? -34.344 17.938 30.719 1 93.69 425 GLY B CA 1
ATOM 8715 C C . GLY B 1 425 ? -34 16.578 31.312 1 93.69 425 GLY B C 1
ATOM 8716 O O . GLY B 1 425 ? -34.219 15.547 30.688 1 93.69 425 GLY B O 1
ATOM 8717 N N . LYS B 1 426 ? -33.531 16.5 32.469 1 94.31 426 LYS B N 1
ATOM 8718 C CA . LYS B 1 426 ? -33.062 15.305 33.188 1 94.31 426 LYS B CA 1
ATOM 8719 C C . LYS B 1 426 ? -34.188 14.32 33.406 1 94.31 426 LYS B C 1
ATOM 8721 O O . LYS B 1 426 ? -33.969 13.117 33.5 1 94.31 426 LYS B O 1
ATOM 8726 N N . ARG B 1 427 ? -35.406 14.75 33.438 1 96.56 427 ARG B N 1
ATOM 8727 C CA . ARG B 1 427 ? -36.594 13.906 33.688 1 96.56 427 ARG B CA 1
ATOM 8728 C C . ARG B 1 427 ? -36.844 12.961 32.531 1 96.56 427 ARG B C 1
ATOM 8730 O O . ARG B 1 427 ? -37.469 11.922 32.688 1 96.56 427 ARG B O 1
ATOM 8737 N N . PHE B 1 428 ? -36.312 13.312 31.344 1 97.56 428 PHE B N 1
ATOM 8738 C CA . PHE B 1 428 ? -36.562 12.508 30.156 1 97.56 428 PHE B CA 1
ATOM 8739 C C . PHE B 1 428 ? -35.375 11.562 29.891 1 97.56 428 PHE B C 1
ATOM 8741 O O . PHE B 1 428 ? -35.469 10.695 29.031 1 97.56 428 PHE B O 1
ATOM 8748 N N . VAL B 1 429 ? -34.312 11.648 30.578 1 97.75 429 VAL B N 1
ATOM 8749 C CA . VAL B 1 429 ? -33.094 10.836 30.391 1 97.75 429 VAL B CA 1
ATOM 8750 C C . VAL B 1 429 ? -33.438 9.367 30.609 1 97.75 429 VAL B C 1
ATOM 8752 O O . VAL B 1 429 ? -33.031 8.5 29.828 1 97.75 429 VAL B O 1
ATOM 8755 N N . PRO B 1 430 ? -34.25 9.008 31.672 1 97.69 430 PRO B N 1
ATOM 8756 C CA . PRO B 1 430 ? -34.562 7.598 31.859 1 97.69 430 PRO B CA 1
ATOM 8757 C C . PRO B 1 430 ? -35.344 7.004 30.688 1 97.69 430 PRO B C 1
ATOM 8759 O O . PRO B 1 430 ? -35.188 5.816 30.375 1 97.69 430 PRO B O 1
ATOM 8762 N N . ALA B 1 431 ? -36.125 7.812 30.062 1 97.81 431 ALA B N 1
ATOM 8763 C CA . ALA B 1 431 ? -36.875 7.34 28.875 1 97.81 431 ALA B CA 1
ATOM 8764 C C . ALA B 1 431 ? -35.906 6.973 27.75 1 97.81 431 ALA B C 1
ATOM 8766 O O . ALA B 1 431 ? -36.125 5.977 27.047 1 97.81 431 ALA B O 1
ATOM 8767 N N . VAL B 1 432 ? -34.938 7.797 27.562 1 98.06 432 VAL B N 1
ATOM 8768 C CA . VAL B 1 432 ? -33.938 7.531 26.531 1 98.06 432 VAL B CA 1
ATOM 8769 C C . VAL B 1 432 ? -33.125 6.277 26.891 1 98.06 432 VAL B C 1
ATOM 8771 O O . VAL B 1 432 ? -32.875 5.441 26.031 1 98.06 432 VAL B O 1
ATOM 8774 N N . VAL B 1 433 ? -32.75 6.141 28.125 1 98.06 433 VAL B N 1
ATOM 8775 C CA . VAL B 1 433 ? -32 4.969 28.594 1 98.06 433 VAL B CA 1
ATOM 8776 C C . VAL B 1 433 ? -32.875 3.717 28.422 1 98.06 433 VAL B C 1
ATOM 8778 O O . VAL B 1 433 ? -32.344 2.666 28.016 1 98.06 433 VAL B O 1
ATOM 8781 N N . PHE B 1 434 ? -34.094 3.893 28.719 1 97.81 434 PHE B N 1
ATOM 8782 C CA . PHE B 1 434 ? -35 2.775 28.547 1 97.81 434 PHE B CA 1
ATOM 8783 C C . PHE B 1 434 ? -35.094 2.332 27.094 1 97.81 434 PHE B C 1
ATOM 8785 O O . PHE B 1 434 ? -35.062 1.135 26.812 1 97.81 434 PHE B O 1
ATOM 8792 N N . LEU B 1 435 ? -35.188 3.262 26.219 1 97.81 435 LEU B N 1
ATOM 8793 C CA . LEU B 1 435 ? -35.188 2.947 24.797 1 97.81 435 LEU B CA 1
ATOM 8794 C C . LEU B 1 435 ? -33.906 2.244 24.375 1 97.81 435 LEU B C 1
ATOM 8796 O O . LEU B 1 435 ? -33.938 1.314 23.562 1 97.81 435 LEU B O 1
ATOM 8800 N N . ALA B 1 436 ? -32.75 2.695 24.875 1 98.12 436 ALA B N 1
ATOM 8801 C CA . ALA B 1 436 ? -31.469 2.062 24.594 1 98.12 436 ALA B CA 1
ATOM 8802 C C . ALA B 1 436 ? -31.453 0.626 25.109 1 98.12 436 ALA B C 1
ATOM 8804 O O . ALA B 1 436 ? -30.969 -0.278 24.422 1 98.12 436 ALA B O 1
ATOM 8805 N N . LEU B 1 437 ? -31.953 0.442 26.312 1 97.88 437 LEU B N 1
ATOM 8806 C CA . LEU B 1 437 ? -31.984 -0.889 26.906 1 97.88 437 LEU B CA 1
ATOM 8807 C C . LEU B 1 437 ? -32.938 -1.805 26.125 1 97.88 437 LEU B C 1
ATOM 8809 O O . LEU B 1 437 ? -32.688 -3.008 26.016 1 97.88 437 LEU B O 1
ATOM 8813 N N . LEU B 1 438 ? -34 -1.219 25.625 1 97.75 438 LEU B N 1
ATOM 8814 C CA . LEU B 1 438 ? -34.906 -1.993 24.781 1 97.75 438 LEU B CA 1
ATOM 8815 C C . LEU B 1 438 ? -34.188 -2.471 23.516 1 97.75 438 LEU B C 1
ATOM 8817 O O . LEU B 1 438 ? -34.438 -3.586 23.047 1 97.75 438 LEU B O 1
ATOM 8821 N N . SER B 1 439 ? -33.469 -1.604 22.922 1 97.56 439 SER B N 1
ATOM 8822 C CA . SER B 1 439 ? -32.656 -1.986 21.75 1 97.56 439 SER B CA 1
ATOM 8823 C C . SER B 1 439 ? -31.703 -3.121 22.094 1 97.56 439 SER B C 1
ATOM 8825 O O . SER B 1 439 ? -31.594 -4.094 21.344 1 97.56 439 SER B O 1
ATOM 8827 N N . ILE B 1 440 ? -31.016 -3.031 23.219 1 97.81 440 ILE B N 1
ATOM 8828 C CA . ILE B 1 440 ? -30.062 -4.043 23.672 1 97.81 440 ILE B CA 1
ATOM 8829 C C . ILE B 1 440 ? -30.812 -5.355 23.938 1 97.81 440 ILE B C 1
ATOM 8831 O O . ILE B 1 440 ? -30.344 -6.426 23.531 1 97.81 440 ILE B O 1
ATOM 8835 N N . ALA B 1 441 ? -31.969 -5.23 24.547 1 97.69 441 ALA B N 1
ATOM 8836 C CA . ALA B 1 441 ? -32.781 -6.402 24.875 1 97.69 441 ALA B CA 1
ATOM 8837 C C . ALA B 1 441 ? -33.281 -7.078 23.594 1 97.69 441 ALA B C 1
ATOM 8839 O O . ALA B 1 441 ? -33.438 -8.305 23.547 1 97.69 441 ALA B O 1
ATOM 8840 N N . CYS B 1 442 ? -33.562 -6.301 22.656 1 96.88 442 CYS B N 1
ATOM 8841 C CA . CYS B 1 442 ? -34.031 -6.848 21.375 1 96.88 442 CYS B CA 1
ATOM 8842 C C . CYS B 1 442 ? -32.938 -7.719 20.75 1 96.88 442 CYS B C 1
ATOM 8844 O O . CYS B 1 442 ? -33.219 -8.82 20.266 1 96.88 442 CYS B O 1
ATOM 8846 N N . VAL B 1 443 ? -31.734 -7.305 20.734 1 97.19 443 VAL B N 1
ATOM 8847 C CA . VAL B 1 443 ? -30.625 -8.062 20.172 1 97.19 443 VAL B CA 1
ATOM 8848 C C . VAL B 1 443 ? -30.406 -9.336 20.969 1 97.19 443 VAL B C 1
ATOM 8850 O O . VAL B 1 443 ? -30.25 -10.422 20.406 1 97.19 443 VAL B O 1
ATOM 8853 N N . PHE B 1 444 ? -30.453 -9.156 22.312 1 97.25 444 PHE B N 1
ATOM 8854 C CA . PHE B 1 444 ? -30.281 -10.289 23.203 1 97.25 444 PHE B CA 1
ATOM 8855 C C . PHE B 1 444 ? -31.344 -11.352 22.953 1 97.25 444 PHE B C 1
ATOM 8857 O O . PHE B 1 444 ? -31.031 -12.531 22.781 1 97.25 444 PHE B O 1
ATOM 8864 N N . SER B 1 445 ? -32.562 -10.93 22.859 1 97.25 445 SER B N 1
ATOM 8865 C CA . SER B 1 445 ? -33.688 -11.844 22.688 1 97.25 445 SER B CA 1
ATOM 8866 C C . SER B 1 445 ? -33.625 -12.516 21.312 1 97.25 445 SER B C 1
ATOM 8868 O O . SER B 1 445 ? -33.938 -13.703 21.188 1 97.25 445 SER B O 1
ATOM 8870 N N . THR B 1 446 ? -33.281 -11.797 20.297 1 96.31 446 THR B N 1
ATOM 8871 C CA . THR B 1 446 ? -33.188 -12.352 18.953 1 96.31 446 THR B CA 1
ATOM 8872 C C . THR B 1 446 ? -32.125 -13.453 18.906 1 96.31 446 THR B C 1
ATOM 8874 O O . THR B 1 446 ? -32.344 -14.492 18.266 1 96.31 446 THR B O 1
ATOM 8877 N N . PHE B 1 447 ? -31 -13.305 19.562 1 95.31 447 PHE B N 1
ATOM 8878 C CA . PHE B 1 447 ? -29.953 -14.32 19.625 1 95.31 447 PHE B CA 1
ATOM 8879 C C . PHE B 1 447 ? -30.438 -15.562 20.359 1 95.31 447 PHE B C 1
ATOM 8881 O O . PHE B 1 447 ? -30.203 -16.688 19.906 1 95.31 447 PHE B O 1
ATOM 8888 N N . MET B 1 448 ? -31.219 -15.352 21.469 1 95.31 448 MET B N 1
ATOM 8889 C CA . MET B 1 448 ? -31.703 -16.453 22.312 1 95.31 448 MET B CA 1
ATOM 8890 C C . MET B 1 448 ? -32.781 -17.25 21.578 1 95.31 448 MET B C 1
ATOM 8892 O O . MET B 1 448 ? -32.75 -18.484 21.578 1 95.31 448 MET B O 1
ATOM 8896 N N . VAL B 1 449 ? -33.625 -16.562 20.938 1 95.69 449 VAL B N 1
ATOM 8897 C CA . VAL B 1 449 ? -34.781 -17.203 20.312 1 95.69 449 VAL B CA 1
ATOM 8898 C C . VAL B 1 449 ? -34.312 -17.969 19.062 1 95.69 449 VAL B C 1
ATOM 8900 O O . VAL B 1 449 ? -34.812 -19.078 18.812 1 95.69 449 VAL B O 1
ATOM 8903 N N . ASN B 1 450 ? -33.406 -17.469 18.281 1 94.75 450 ASN B N 1
ATOM 8904 C CA . ASN B 1 450 ? -33 -18.094 17.016 1 94.75 450 ASN B CA 1
ATOM 8905 C C . ASN B 1 450 ? -31.781 -18.984 17.219 1 94.75 450 ASN B C 1
ATOM 8907 O O . ASN B 1 450 ? -31.359 -19.688 16.297 1 94.75 450 ASN B O 1
ATOM 8911 N N . GLY B 1 451 ? -31.172 -18.953 18.328 1 93.06 451 GLY B N 1
ATOM 8912 C CA . GLY B 1 451 ? -29.984 -19.75 18.594 1 93.06 451 GLY B CA 1
ATOM 8913 C C . GLY B 1 451 ? -28.781 -19.328 17.781 1 93.06 451 GLY B C 1
ATOM 8914 O O . GLY B 1 451 ? -28.047 -20.172 17.266 1 93.06 451 GLY B O 1
ATOM 8915 N N . TYR B 1 452 ? -28.656 -18.047 17.594 1 93.5 452 TYR B N 1
ATOM 8916 C CA . TYR B 1 452 ? -27.531 -17.562 16.797 1 93.5 452 TYR B CA 1
ATOM 8917 C C . TYR B 1 452 ? -26.234 -17.688 17.562 1 93.5 452 TYR B C 1
ATOM 8919 O O . TYR B 1 452 ? -26.188 -17.484 18.781 1 93.5 452 TYR B O 1
ATOM 8927 N N . ARG B 1 453 ? -25.172 -18.094 16.828 1 92.56 453 ARG B N 1
ATOM 8928 C CA . ARG B 1 453 ? -23.828 -18.219 17.375 1 92.56 453 ARG B CA 1
ATOM 8929 C C . ARG B 1 453 ? -22.844 -17.328 16.625 1 92.56 453 ARG B C 1
ATOM 8931 O O . ARG B 1 453 ? -22.922 -17.188 15.406 1 92.56 453 ARG B O 1
ATOM 8938 N N . LEU B 1 454 ? -21.891 -16.781 17.312 1 90.31 454 LEU B N 1
ATOM 8939 C CA . LEU B 1 454 ? -20.906 -15.898 16.719 1 90.31 454 LEU B CA 1
ATOM 8940 C C . LEU B 1 454 ? -19.719 -16.688 16.172 1 90.31 454 LEU B C 1
ATOM 8942 O O . LEU B 1 454 ? -19.078 -16.266 15.203 1 90.31 454 LEU B O 1
ATOM 8946 N N . ASN B 1 455 ? -19.484 -17.781 16.719 1 89.44 455 ASN B N 1
ATOM 8947 C CA . ASN B 1 455 ? -18.344 -18.625 16.312 1 89.44 455 ASN B CA 1
ATOM 8948 C C . ASN B 1 455 ? -18.469 -19.062 14.859 1 89.44 455 ASN B C 1
ATOM 8950 O O . ASN B 1 455 ? -19.531 -19.516 14.43 1 89.44 455 ASN B O 1
ATOM 8954 N N . LYS B 1 456 ? -17.422 -19.062 14.18 1 83.94 456 LYS B N 1
ATOM 8955 C CA . LYS B 1 456 ? -17.406 -19.344 12.75 1 83.94 456 LYS B CA 1
ATOM 8956 C C . LYS B 1 456 ? -17.688 -20.812 12.484 1 83.94 456 LYS B C 1
ATOM 8958 O O . LYS B 1 456 ? -18.172 -21.172 11.406 1 83.94 456 LYS B O 1
ATOM 8963 N N . SER B 1 457 ? -17.391 -21.656 13.43 1 84.88 457 SER B N 1
ATOM 8964 C CA . SER B 1 457 ? -17.562 -23.094 13.25 1 84.88 457 SER B CA 1
ATOM 8965 C C . SER B 1 457 ? -18.984 -23.531 13.594 1 84.88 457 SER B C 1
ATOM 8967 O O . SER B 1 457 ? -19.359 -24.688 13.359 1 84.88 457 SER B O 1
ATOM 8969 N N . ALA B 1 458 ? -19.734 -22.562 14.086 1 89.44 458 ALA B N 1
ATOM 8970 C CA . ALA B 1 458 ? -21.109 -22.906 14.484 1 89.44 458 ALA B CA 1
ATOM 8971 C C . ALA B 1 458 ? -22.031 -22.953 13.266 1 89.44 458 ALA B C 1
ATOM 8973 O O . ALA B 1 458 ? -21.734 -22.344 12.234 1 89.44 458 ALA B O 1
ATOM 8974 N N . PRO B 1 459 ? -23.047 -23.703 13.414 1 86.31 459 PRO B N 1
ATOM 8975 C CA . PRO B 1 459 ? -24.031 -23.703 12.328 1 86.31 459 PRO B CA 1
ATOM 8976 C C . PRO B 1 459 ? -24.641 -22.328 12.07 1 86.31 459 PRO B C 1
ATOM 8978 O O . PRO B 1 459 ? -24.875 -21.578 13.016 1 86.31 459 PRO B O 1
ATOM 8981 N N . VAL B 1 460 ? -24.891 -21.984 10.906 1 82.25 460 VAL B N 1
ATOM 8982 C CA . VAL B 1 460 ? -25.312 -20.656 10.484 1 82.25 460 VAL B CA 1
ATOM 8983 C C . VAL B 1 460 ? -26.781 -20.438 10.836 1 82.25 460 VAL B C 1
ATOM 8985 O O . VAL B 1 460 ? -27.234 -19.312 11 1 82.25 460 VAL B O 1
ATOM 8988 N N . GLY B 1 461 ? -27.516 -21.438 11.211 1 85.06 461 GLY B N 1
ATOM 8989 C CA . GLY B 1 461 ? -28.938 -21.297 11.445 1 85.06 461 GLY B CA 1
ATOM 8990 C C . GLY B 1 461 ? -29.719 -20.859 10.219 1 85.06 461 GLY B C 1
ATOM 8991 O O . GLY B 1 461 ? -29.562 -21.453 9.148 1 85.06 461 GLY B O 1
ATOM 8992 N N . ASP B 1 462 ? -30.562 -19.781 10.312 1 88.69 462 ASP B N 1
ATOM 8993 C CA . ASP B 1 462 ? -31.328 -19.297 9.164 1 88.69 462 ASP B CA 1
ATOM 8994 C C . ASP B 1 462 ? -30.516 -18.297 8.336 1 88.69 462 ASP B C 1
ATOM 8996 O O . ASP B 1 462 ? -30.953 -17.844 7.289 1 88.69 462 ASP B O 1
ATOM 9000 N N . GLY B 1 463 ? -29.359 -17.984 8.805 1 86.62 463 GLY B N 1
ATOM 9001 C CA . GLY B 1 463 ? -28.438 -17.109 8.086 1 86.62 463 GLY B CA 1
ATOM 9002 C C . GLY B 1 463 ? -28.891 -15.664 8.07 1 86.62 463 GLY B C 1
ATOM 9003 O O . GLY B 1 463 ? -28.375 -14.852 7.297 1 86.62 463 GLY B O 1
ATOM 9004 N N . LEU B 1 464 ? -29.797 -15.266 8.945 1 89.94 464 LEU B N 1
ATOM 9005 C CA . LEU B 1 464 ? -30.406 -13.938 8.891 1 89.94 464 LEU B CA 1
ATOM 9006 C C . LEU B 1 464 ? -29.922 -13.078 10.055 1 89.94 464 LEU B C 1
ATOM 9008 O O . LEU B 1 464 ? -30.438 -11.984 10.273 1 89.94 464 LEU B O 1
ATOM 9012 N N . TRP B 1 465 ? -28.969 -13.555 10.727 1 89.06 465 TRP B N 1
ATOM 9013 C CA . TRP B 1 465 ? -28.531 -12.836 11.93 1 89.06 465 TRP B CA 1
ATOM 9014 C C . TRP B 1 465 ? -28.031 -11.445 11.578 1 89.06 465 TRP B C 1
ATOM 9016 O O . TRP B 1 465 ? -28.344 -10.469 12.258 1 89.06 465 TRP B O 1
ATOM 9026 N N . PRO B 1 466 ? -27.297 -11.273 10.422 1 89.38 466 PRO B N 1
ATOM 9027 C CA . PRO B 1 466 ? -26.859 -9.914 10.117 1 89.38 466 PRO B CA 1
ATOM 9028 C C . PRO B 1 466 ? -28.031 -8.969 9.82 1 89.38 466 PRO B C 1
ATOM 9030 O O . PRO B 1 466 ? -27.984 -7.797 10.195 1 89.38 466 PRO B O 1
ATOM 9033 N N . ARG B 1 467 ? -29.016 -9.477 9.227 1 92.38 467 ARG B N 1
ATOM 9034 C CA . ARG B 1 467 ? -30.203 -8.672 8.898 1 92.38 467 ARG B CA 1
ATOM 9035 C C . ARG B 1 467 ? -30.953 -8.266 10.164 1 92.38 467 ARG B C 1
ATOM 9037 O O . ARG B 1 467 ? -31.422 -7.133 10.273 1 92.38 467 ARG B O 1
ATOM 9044 N N . LYS B 1 468 ? -30.984 -9.133 11.141 1 92.94 468 LYS B N 1
ATOM 9045 C CA . LYS B 1 468 ? -31.844 -8.938 12.305 1 92.94 468 LYS B CA 1
ATOM 9046 C C . LYS B 1 468 ? -31.109 -8.188 13.406 1 92.94 468 LYS B C 1
ATOM 9048 O O . LYS B 1 468 ? -31.719 -7.406 14.141 1 92.94 468 LYS B O 1
ATOM 9053 N N . THR B 1 469 ? -29.828 -8.398 13.531 1 92.38 469 THR B N 1
ATOM 9054 C CA . THR B 1 469 ? -29.188 -7.902 14.734 1 92.38 469 THR B CA 1
ATOM 9055 C C . THR B 1 469 ? -28.031 -6.977 14.383 1 92.38 469 THR B C 1
ATOM 9057 O O . THR B 1 469 ? -27.453 -6.32 15.266 1 92.38 469 THR B O 1
ATOM 9060 N N . TYR B 1 470 ? -27.719 -6.855 13.125 1 91.44 470 TYR B N 1
ATOM 9061 C CA . TYR B 1 470 ? -26.547 -6.051 12.789 1 91.44 470 TYR B CA 1
ATOM 9062 C C . TYR B 1 470 ? -26.922 -4.883 11.891 1 91.44 470 TYR B C 1
ATOM 9064 O O . TYR B 1 470 ? -26.594 -3.732 12.18 1 91.44 470 TYR B O 1
ATOM 9072 N N . HIS B 1 471 ? -27.688 -5.078 10.844 1 95.31 471 HIS B N 1
ATOM 9073 C CA . HIS B 1 471 ? -27.938 -4.047 9.844 1 95.31 471 HIS B CA 1
ATOM 9074 C C . HIS B 1 471 ? -29.219 -3.285 10.133 1 95.31 471 HIS B C 1
ATOM 9076 O O . HIS B 1 471 ? -29.469 -2.227 9.555 1 95.31 471 HIS B O 1
ATOM 9082 N N . ALA B 1 472 ? -29.984 -3.76 11.102 1 96.19 472 ALA B N 1
ATOM 9083 C CA . ALA B 1 472 ? -31.266 -3.133 11.422 1 96.19 472 ALA B CA 1
ATOM 9084 C C . ALA B 1 472 ? -31.062 -1.935 12.352 1 96.19 472 ALA B C 1
ATOM 9086 O O . ALA B 1 472 ? -30.25 -1.979 13.266 1 96.19 472 ALA B O 1
ATOM 9087 N N . THR B 1 473 ? -31.828 -0.892 12.141 1 97.62 473 THR B N 1
ATOM 9088 C CA . THR B 1 473 ? -31.719 0.35 12.898 1 97.62 473 THR B CA 1
ATOM 9089 C C . THR B 1 473 ? -32.062 0.123 14.367 1 97.62 473 THR B C 1
ATOM 9091 O O . THR B 1 473 ? -31.359 0.617 15.258 1 97.62 473 THR B O 1
ATOM 9094 N N . HIS B 1 474 ? -33.125 -0.658 14.625 1 95.94 474 HIS B N 1
ATOM 9095 C CA . HIS B 1 474 ? -33.562 -0.874 16 1 95.94 474 HIS B CA 1
ATOM 9096 C C . HIS B 1 474 ? -32.562 -1.689 16.781 1 95.94 474 HIS B C 1
ATOM 9098 O O . HIS B 1 474 ? -32.531 -1.646 18.016 1 95.94 474 HIS B O 1
ATOM 9104 N N . ALA B 1 475 ? -31.703 -2.404 16.078 1 94.88 475 ALA B N 1
ATOM 9105 C CA . ALA B 1 475 ? -30.688 -3.213 16.734 1 94.88 475 ALA B CA 1
ATOM 9106 C C . ALA B 1 475 ? -29.422 -2.389 17.016 1 94.88 475 ALA B C 1
ATOM 9108 O O . ALA B 1 475 ? -28.594 -2.781 17.828 1 94.88 475 ALA B O 1
ATOM 9109 N N . ARG B 1 476 ? -29.281 -1.259 16.359 1 94.62 476 ARG B N 1
ATOM 9110 C CA . ARG B 1 476 ? -28.047 -0.488 16.453 1 94.62 476 ARG B CA 1
ATOM 9111 C C . ARG B 1 476 ? -28.281 0.826 17.188 1 94.62 476 ARG B C 1
ATOM 9113 O O . ARG B 1 476 ? -27.328 1.534 17.531 1 94.62 476 ARG B O 1
ATOM 9120 N N . MET B 1 477 ? -29.484 1.188 17.5 1 96.75 477 MET B N 1
ATOM 9121 C CA . MET B 1 477 ? -29.797 2.543 17.938 1 96.75 477 MET B CA 1
ATOM 9122 C C . MET B 1 477 ? -29.312 2.787 19.359 1 96.75 477 MET B C 1
ATOM 9124 O O . MET B 1 477 ? -29.203 3.936 19.797 1 96.75 477 MET B O 1
ATOM 9128 N N . SER B 1 478 ? -28.984 1.724 20.188 1 97.56 478 SER B N 1
ATOM 9129 C CA . SER B 1 478 ? -28.516 1.919 21.547 1 97.56 478 SER B CA 1
ATOM 9130 C C . SER B 1 478 ? -27.281 2.812 21.578 1 97.56 478 SER B C 1
ATOM 9132 O O . SER B 1 478 ? -27.219 3.775 22.344 1 97.56 478 SER B O 1
ATOM 9134 N N . VAL B 1 479 ? -26.375 2.523 20.719 1 97.56 479 VAL B N 1
ATOM 9135 C CA . VAL B 1 479 ? -25.125 3.254 20.672 1 97.56 479 VAL B CA 1
ATOM 9136 C C . VAL B 1 479 ? -25.375 4.711 20.297 1 97.56 479 VAL B C 1
ATOM 9138 O O . VAL B 1 479 ? -24.781 5.621 20.875 1 97.56 479 VAL B O 1
ATOM 9141 N N . TRP B 1 480 ? -26.219 4.922 19.344 1 98.31 480 TRP B N 1
ATOM 9142 C CA . TRP B 1 480 ? -26.594 6.27 18.938 1 98.31 480 TRP B CA 1
ATOM 9143 C C . TRP B 1 480 ? -27.281 7.02 20.078 1 98.31 480 TRP B C 1
ATOM 9145 O O . TRP B 1 480 ? -26.984 8.195 20.312 1 98.31 480 TRP B O 1
ATOM 9155 N N . LEU B 1 481 ? -28.156 6.344 20.828 1 98.62 481 LEU B N 1
ATOM 9156 C CA . LEU B 1 481 ? -28.875 6.945 21.938 1 98.62 481 LEU B CA 1
ATOM 9157 C C . LEU B 1 481 ? -27.938 7.328 23.062 1 98.62 481 LEU B C 1
ATOM 9159 O O . LEU B 1 481 ? -28.094 8.383 23.688 1 98.62 481 LEU B O 1
ATOM 9163 N N . PHE B 1 482 ? -27 6.5 23.297 1 98.38 482 PHE B N 1
ATOM 9164 C CA . PHE B 1 482 ? -25.984 6.859 24.281 1 98.38 482 PHE B CA 1
ATOM 9165 C C . PHE B 1 482 ? -25.172 8.062 23.828 1 98.38 482 PHE B C 1
ATOM 9167 O O . PHE B 1 482 ? -24.75 8.883 24.641 1 98.38 482 PHE B O 1
ATOM 9174 N N . GLY B 1 483 ? -24.953 8.117 22.547 1 98.44 483 GLY B N 1
ATOM 9175 C CA . GLY B 1 483 ? -24.328 9.312 21.984 1 98.44 483 GLY B CA 1
ATOM 9176 C C . GLY B 1 483 ? -25.156 10.57 22.203 1 98.44 483 GLY B C 1
ATOM 9177 O O . GLY B 1 483 ? -24.625 11.617 22.547 1 98.44 483 GLY B O 1
ATOM 9178 N N . VAL B 1 484 ? -26.438 10.422 22.078 1 98.31 484 VAL B N 1
ATOM 9179 C CA . VAL B 1 484 ? -27.359 11.531 22.297 1 98.31 484 VAL B CA 1
ATOM 9180 C C . VAL B 1 484 ? -27.281 12 23.75 1 98.31 484 VAL B C 1
ATOM 9182 O O . VAL B 1 484 ? -27.172 13.195 24.016 1 98.31 484 VAL B O 1
ATOM 9185 N N . LEU B 1 485 ? -27.312 11.07 24.609 1 98.19 485 LEU B N 1
ATOM 9186 C CA . LEU B 1 485 ? -27.234 11.406 26.031 1 98.19 485 LEU B CA 1
ATOM 9187 C C . LEU B 1 485 ? -25.906 12.07 26.375 1 98.19 485 LEU B C 1
ATOM 9189 O O . LEU B 1 485 ? -25.859 13 27.172 1 98.19 485 LEU B O 1
ATOM 9193 N N . PHE B 1 486 ? -24.891 11.539 25.781 1 97.56 486 PHE B N 1
ATOM 9194 C CA . PHE B 1 486 ? -23.562 12.125 25.984 1 97.56 486 PHE B CA 1
ATOM 9195 C C . PHE B 1 486 ? -23.516 13.547 25.438 1 97.56 486 PHE B C 1
ATOM 9197 O O . PHE B 1 486 ? -22.953 14.445 26.062 1 97.56 486 PHE B O 1
ATOM 9204 N N . GLY B 1 487 ? -24.094 13.742 24.266 1 96.94 487 GLY B N 1
ATOM 9205 C CA . GLY B 1 487 ? -24.188 15.078 23.703 1 96.94 487 GLY B CA 1
ATOM 9206 C C . GLY B 1 487 ? -24.984 16.047 24.562 1 96.94 487 GLY B C 1
ATOM 9207 O O . GLY B 1 487 ? -24.609 17.203 24.703 1 96.94 487 GLY B O 1
ATOM 9208 N N . TYR B 1 488 ? -26.031 15.562 25.156 1 96.94 488 TYR B N 1
ATOM 9209 C CA . TYR B 1 488 ? -26.828 16.344 26.078 1 96.94 488 TYR B CA 1
ATOM 9210 C C . TYR B 1 488 ? -26 16.75 27.297 1 96.94 488 TYR B C 1
ATOM 9212 O O . TYR B 1 488 ? -26.047 17.906 27.734 1 96.94 488 TYR B O 1
ATOM 9220 N N . PHE B 1 489 ? -25.312 15.781 27.75 1 95.62 489 PHE B N 1
ATOM 9221 C CA . PHE B 1 489 ? -24.453 16.031 28.906 1 95.62 489 PHE B CA 1
ATOM 9222 C C . PHE B 1 489 ? -23.406 17.094 28.578 1 95.62 489 PHE B C 1
ATOM 9224 O O . PHE B 1 489 ? -23.203 18.031 29.375 1 95.62 489 PHE B O 1
ATOM 9231 N N . LEU B 1 490 ? -22.766 17.047 27.484 1 93.69 490 LEU B N 1
ATOM 9232 C CA . LEU B 1 490 ? -21.734 18 27.078 1 93.69 490 LEU B CA 1
ATOM 9233 C C . LEU B 1 490 ? -22.344 19.375 26.828 1 93.69 490 LEU B C 1
ATOM 9235 O O . LEU B 1 490 ? -21.719 20.391 27.125 1 93.69 490 LEU B O 1
ATOM 9239 N N . HIS B 1 491 ? -23.516 19.359 26.281 1 93.31 491 HIS B N 1
ATOM 9240 C CA . HIS B 1 491 ? -24.219 20.609 26.031 1 93.31 491 HIS B CA 1
ATOM 9241 C C . HIS B 1 491 ? -24.547 21.328 27.328 1 93.31 491 HIS B C 1
ATOM 9243 O O . HIS B 1 491 ? -24.375 22.531 27.453 1 93.31 491 HIS B O 1
ATOM 9249 N N . ARG B 1 492 ? -24.938 20.625 28.328 1 92.06 492 ARG B N 1
ATOM 9250 C CA . ARG B 1 492 ? -25.328 21.203 29.609 1 92.06 492 ARG B CA 1
ATOM 9251 C C . ARG B 1 492 ? -24.109 21.641 30.406 1 92.06 492 ARG B C 1
ATOM 9253 O O . ARG B 1 492 ? -24.203 22.547 31.234 1 92.06 492 ARG B O 1
ATOM 9260 N N . THR B 1 493 ? -23.016 21.047 30.141 1 89.94 493 THR B N 1
ATOM 9261 C CA . THR B 1 493 ? -21.828 21.359 30.906 1 89.94 493 THR B CA 1
ATOM 9262 C C . THR B 1 493 ? -20.844 22.188 30.078 1 89.94 493 THR B C 1
ATOM 9264 O O . THR B 1 493 ? -19.656 22.266 30.406 1 89.94 493 THR B O 1
ATOM 9267 N N . LYS B 1 494 ? -21.25 22.734 29.031 1 84.62 494 LYS B N 1
ATOM 9268 C CA . LYS B 1 494 ? -20.391 23.469 28.109 1 84.62 494 LYS B CA 1
ATOM 9269 C C . LYS B 1 494 ? -19.719 24.656 28.781 1 84.62 494 LYS B C 1
ATOM 9271 O O . LYS B 1 494 ? -18.609 25.031 28.422 1 84.62 494 LYS B O 1
ATOM 9276 N N . SER B 1 495 ? -20.359 25.234 29.797 1 80.31 495 SER B N 1
ATOM 9277 C CA . SER B 1 495 ? -19.875 26.453 30.438 1 80.31 495 SER B CA 1
ATOM 9278 C C . SER B 1 495 ? -18.938 26.141 31.609 1 80.31 495 SER B C 1
ATOM 9280 O O . SER B 1 495 ? -18.344 27.047 32.188 1 80.31 495 SER B O 1
ATOM 9282 N N . ARG B 1 496 ? -18.812 24.891 31.922 1 82.75 496 ARG B N 1
ATOM 9283 C CA . ARG B 1 496 ? -17.953 24.562 33.062 1 82.75 496 ARG B CA 1
ATOM 9284 C C . ARG B 1 496 ? -17 23.422 32.719 1 82.75 496 ARG B C 1
ATOM 9286 O O . ARG B 1 496 ? -17.359 22.5 31.984 1 82.75 496 ARG B O 1
ATOM 9293 N N . THR B 1 497 ? -15.773 23.609 33.125 1 84.5 497 THR B N 1
ATOM 9294 C CA . THR B 1 497 ? -14.789 22.531 33.031 1 84.5 497 THR B CA 1
ATOM 9295 C C . THR B 1 497 ? -14.875 21.609 34.25 1 84.5 497 THR B C 1
ATOM 9297 O O . THR B 1 497 ? -14.766 22.078 35.406 1 84.5 497 THR B O 1
ATOM 9300 N N . ILE B 1 498 ? -15.234 20.469 33.938 1 89.5 498 ILE B N 1
ATOM 9301 C CA . ILE B 1 498 ? -15.336 19.5 35.031 1 89.5 498 ILE B CA 1
ATOM 9302 C C . ILE B 1 498 ? -13.969 18.875 35.312 1 89.5 498 ILE B C 1
ATOM 9304 O O . ILE B 1 498 ? -13.445 18.141 34.469 1 89.5 498 ILE B O 1
ATOM 9308 N N . ARG B 1 499 ? -13.391 19.219 36.375 1 89.31 499 ARG B N 1
ATOM 9309 C CA . ARG B 1 499 ? -12.094 18.641 36.75 1 89.31 499 ARG B CA 1
ATOM 9310 C C . ARG B 1 499 ? -12.273 17.469 37.719 1 89.31 499 ARG B C 1
ATOM 9312 O O . ARG B 1 499 ? -12.75 17.641 38.844 1 89.31 499 ARG B O 1
ATOM 9319 N N . LEU B 1 500 ? -11.961 16.359 37.25 1 91.88 500 LEU B N 1
ATOM 9320 C CA . LEU B 1 500 ? -12.047 15.164 38.094 1 91.88 500 LEU B CA 1
ATOM 9321 C C . LEU B 1 500 ? -10.789 14.992 38.938 1 91.88 500 LEU B C 1
ATOM 9323 O O . LEU B 1 500 ? -9.688 15.281 38.469 1 91.88 500 LEU B O 1
ATOM 9327 N N . PRO B 1 501 ? -11.016 14.578 40.188 1 91.69 501 PRO B N 1
ATOM 9328 C CA . PRO B 1 501 ? -9.82 14.266 40.969 1 91.69 501 PRO B CA 1
ATOM 9329 C C . PRO B 1 501 ? -8.984 13.141 40.375 1 91.69 501 PRO B C 1
ATOM 9331 O O . PRO B 1 501 ? -9.484 12.383 39.531 1 91.69 501 PRO B O 1
ATOM 9334 N N . LYS B 1 502 ? -7.762 13.07 40.75 1 85.62 502 LYS B N 1
ATOM 9335 C CA . LYS B 1 502 ? -6.801 12.133 40.156 1 85.62 502 LYS B CA 1
ATOM 9336 C C . LYS B 1 502 ? -7.301 10.695 40.281 1 85.62 502 LYS B C 1
ATOM 9338 O O . LYS B 1 502 ? -7.156 9.898 39.375 1 85.62 502 LYS B O 1
ATOM 9343 N N . ARG B 1 503 ? -7.832 10.352 41.406 1 90.94 503 ARG B N 1
ATOM 9344 C CA . ARG B 1 503 ? -8.312 8.992 41.656 1 90.94 503 ARG B CA 1
ATOM 9345 C C . ARG B 1 503 ? -9.438 8.633 40.688 1 90.94 503 ARG B C 1
ATOM 9347 O O . ARG B 1 503 ? -9.5 7.512 40.188 1 90.94 503 ARG B O 1
ATOM 9354 N N . ALA B 1 504 ? -10.289 9.539 40.469 1 92.5 504 ALA B N 1
ATOM 9355 C CA . ALA B 1 504 ? -11.406 9.32 39.531 1 92.5 504 ALA B CA 1
ATOM 9356 C C . ALA B 1 504 ? -10.914 9.195 38.094 1 92.5 504 ALA B C 1
ATOM 9358 O O . ALA B 1 504 ? -11.469 8.422 37.312 1 92.5 504 ALA B O 1
ATOM 9359 N N . ARG B 1 505 ? -9.953 9.953 37.812 1 91.19 505 ARG B N 1
ATOM 9360 C CA . ARG B 1 505 ? -9.375 9.883 36.469 1 91.19 505 ARG B CA 1
ATOM 9361 C C . ARG B 1 505 ? -8.734 8.523 36.219 1 91.19 505 ARG B C 1
ATOM 9363 O O . ARG B 1 505 ? -8.922 7.934 35.125 1 91.19 505 ARG B O 1
ATOM 9370 N N . VAL B 1 506 ? -8.008 8.086 37.188 1 89.56 506 VAL B N 1
ATOM 9371 C CA . VAL B 1 506 ? -7.344 6.789 37.062 1 89.56 506 VAL B CA 1
ATOM 9372 C C . VAL B 1 506 ? -8.391 5.68 36.938 1 89.56 506 VAL B C 1
ATOM 9374 O O . VAL B 1 506 ? -8.25 4.773 36.094 1 89.56 506 VAL B O 1
ATOM 9377 N N . LEU B 1 507 ? -9.359 5.773 37.75 1 93 507 LEU B N 1
ATOM 9378 C CA . LEU B 1 507 ? -10.43 4.785 37.688 1 93 507 LEU B CA 1
ATOM 9379 C C . LEU B 1 507 ? -11.117 4.797 36.312 1 93 507 LEU B C 1
ATOM 9381 O O . LEU B 1 507 ? -11.453 3.74 35.781 1 93 507 LEU B O 1
ATOM 9385 N N . GLY B 1 508 ? -11.375 5.934 35.844 1 93.31 508 GLY B N 1
ATOM 9386 C CA . GLY B 1 508 ? -11.969 6.051 34.531 1 93.31 508 GLY B CA 1
ATOM 9387 C C . GLY B 1 508 ? -11.117 5.43 33.438 1 93.31 508 GLY B C 1
ATOM 9388 O O . GLY B 1 508 ? -11.633 4.73 32.562 1 93.31 508 GLY B O 1
ATOM 9389 N N . TRP B 1 509 ? -9.867 5.676 33.531 1 91.25 509 TRP B N 1
ATOM 9390 C CA . TRP B 1 509 ? -8.945 5.113 32.562 1 91.25 509 TRP B CA 1
ATOM 9391 C C . TRP B 1 509 ? -8.898 3.594 32.656 1 91.25 509 TRP B C 1
ATOM 9393 O O . TRP B 1 509 ? -8.859 2.9 31.641 1 91.25 509 TRP B O 1
ATOM 9403 N N . VAL B 1 510 ? -8.883 3.109 33.844 1 92.38 510 VAL B N 1
ATOM 9404 C CA . VAL B 1 510 ? -8.828 1.668 34.062 1 92.38 510 VAL B CA 1
ATOM 9405 C C . VAL B 1 510 ? -10.109 1.014 33.531 1 92.38 510 VAL B C 1
ATOM 9407 O O . VAL B 1 510 ? -10.055 -0.032 32.875 1 92.38 510 VAL B O 1
ATOM 9410 N N . LEU B 1 511 ? -11.203 1.683 33.781 1 92.62 511 LEU B N 1
ATOM 9411 C CA . LEU B 1 511 ? -12.477 1.154 33.312 1 92.62 511 LEU B CA 1
ATOM 9412 C C . LEU B 1 511 ? -12.562 1.203 31.781 1 92.62 511 LEU B C 1
ATOM 9414 O O . LEU B 1 511 ? -13.039 0.256 31.156 1 92.62 511 LEU B O 1
ATOM 9418 N N . ALA B 1 512 ? -12.141 2.273 31.297 1 91.38 512 ALA B N 1
ATOM 9419 C CA . ALA B 1 512 ? -12.141 2.404 29.844 1 91.38 512 ALA B CA 1
ATOM 9420 C C . ALA B 1 512 ? -11.227 1.363 29.203 1 91.38 512 ALA B C 1
ATOM 9422 O O . ALA B 1 512 ? -11.602 0.723 28.219 1 91.38 512 ALA B O 1
ATOM 9423 N N . ALA B 1 513 ? -10.031 1.208 29.734 1 89.19 513 ALA B N 1
ATOM 9424 C CA . ALA B 1 513 ? -9.094 0.209 29.234 1 89.19 513 ALA B CA 1
ATOM 9425 C C . ALA B 1 513 ? -9.648 -1.201 29.406 1 89.19 513 ALA B C 1
ATOM 9427 O O . ALA B 1 513 ? -9.477 -2.053 28.531 1 89.19 513 ALA B O 1
ATOM 9428 N N . GLY B 1 514 ? -10.203 -1.4 30.562 1 88.12 514 GLY B N 1
ATOM 9429 C CA . GLY B 1 514 ? -10.82 -2.693 30.812 1 88.12 514 GLY B CA 1
ATOM 9430 C C . GLY B 1 514 ? -11.914 -3.037 29.812 1 88.12 514 GLY B C 1
ATOM 9431 O O . GLY B 1 514 ? -12.008 -4.176 29.344 1 88.12 514 GLY B O 1
ATOM 9432 N N . MET B 1 515 ? -12.719 -2.068 29.469 1 87.38 515 MET B N 1
ATOM 9433 C CA . MET B 1 515 ? -13.781 -2.271 28.484 1 87.38 515 MET B CA 1
ATOM 9434 C C . MET B 1 515 ? -13.195 -2.562 27.109 1 87.38 515 MET B C 1
ATOM 9436 O O . MET B 1 515 ? -13.688 -3.438 26.391 1 87.38 515 MET B O 1
ATOM 9440 N N . LEU B 1 516 ? -12.156 -1.856 26.797 1 81.88 516 LEU B N 1
ATOM 9441 C CA . LEU B 1 516 ? -11.523 -2.035 25.5 1 81.88 516 LEU B CA 1
ATOM 9442 C C . LEU B 1 516 ? -10.859 -3.406 25.391 1 81.88 516 LEU B C 1
ATOM 9444 O O . LEU B 1 516 ? -11.008 -4.102 24.391 1 81.88 516 LEU B O 1
ATOM 9448 N N . VAL B 1 517 ? -10.203 -3.803 26.453 1 83.62 517 VAL B N 1
ATOM 9449 C CA . VAL B 1 517 ? -9.508 -5.086 26.469 1 83.62 517 VAL B CA 1
ATOM 9450 C C . VAL B 1 517 ? -10.523 -6.227 26.484 1 83.62 517 VAL B C 1
ATOM 9452 O O . VAL B 1 517 ? -10.344 -7.227 25.781 1 83.62 517 VAL B O 1
ATOM 9455 N N . LEU B 1 518 ? -11.547 -6.008 27.219 1 84.56 518 LEU B N 1
ATOM 9456 C CA . LEU B 1 518 ? -12.57 -7.039 27.297 1 84.56 518 LEU B CA 1
ATOM 9457 C C . LEU B 1 518 ? -13.234 -7.254 25.953 1 84.56 518 LEU B C 1
ATOM 9459 O O . LEU B 1 518 ? -13.453 -8.398 25.531 1 84.56 518 LEU B O 1
ATOM 9463 N N . THR B 1 519 ? -13.484 -6.242 25.281 1 86.12 519 THR B N 1
ATOM 9464 C CA . THR B 1 519 ? -14.18 -6.352 24 1 86.12 519 THR B CA 1
ATOM 9465 C C . THR B 1 519 ? -13.242 -6.855 22.922 1 86.12 519 THR B C 1
ATOM 9467 O O . THR B 1 519 ? -13.672 -7.551 22 1 86.12 519 THR B O 1
ATOM 9470 N N . CYS B 1 520 ? -11.953 -6.551 23.016 1 85.12 520 CYS B N 1
ATOM 9471 C CA . CYS B 1 520 ? -10.984 -6.953 22 1 85.12 520 CYS B CA 1
ATOM 9472 C C . CYS B 1 520 ? -10.477 -8.367 22.266 1 85.12 520 CYS B C 1
ATOM 9474 O O . CYS B 1 520 ? -10.352 -9.164 21.344 1 85.12 520 CYS B O 1
ATOM 9476 N N . TYR B 1 521 ? -10.156 -8.641 23.516 1 81.94 521 TYR B N 1
ATOM 9477 C CA . TYR B 1 521 ? -9.586 -9.93 23.859 1 81.94 521 TYR B CA 1
ATOM 9478 C C . TYR B 1 521 ? -10.609 -11.047 23.703 1 81.94 521 TYR B C 1
ATOM 9480 O O . TYR B 1 521 ? -10.258 -12.172 23.328 1 81.94 521 TYR B O 1
ATOM 9488 N N . SER B 1 522 ? -11.844 -10.742 23.875 1 85.69 522 SER B N 1
ATOM 9489 C CA . SER B 1 522 ? -12.891 -11.758 23.812 1 85.69 522 SER B CA 1
ATOM 9490 C C . SER B 1 522 ? -13.18 -12.148 22.359 1 85.69 522 SER B C 1
ATOM 9492 O O . SER B 1 522 ? -13.789 -13.188 22.109 1 85.69 522 SER B O 1
ATOM 9494 N N . LEU B 1 523 ? -12.703 -11.398 21.469 1 86.62 523 LEU B N 1
ATOM 9495 C CA . LEU B 1 523 ? -13.031 -11.633 20.062 1 86.62 523 LEU B CA 1
ATOM 9496 C C . LEU B 1 523 ? -12.555 -13.008 19.625 1 86.62 523 LEU B C 1
ATOM 9498 O O . LEU B 1 523 ? -13.312 -13.773 19.016 1 86.62 523 LEU B O 1
ATOM 9502 N N . LYS B 1 524 ? -11.305 -13.344 19.922 1 85.38 524 LYS B N 1
ATOM 9503 C CA . LYS B 1 524 ? -10.781 -14.633 19.484 1 85.38 524 LYS B CA 1
ATOM 9504 C C . LYS B 1 524 ? -11.547 -15.781 20.141 1 85.38 524 LYS B C 1
ATOM 9506 O O . LYS B 1 524 ? -11.875 -16.766 19.469 1 85.38 524 LYS B O 1
ATOM 9511 N N . GLN B 1 525 ? -11.891 -15.602 21.406 1 85.12 525 GLN B N 1
ATOM 9512 C CA . GLN B 1 525 ? -12.555 -16.672 22.156 1 85.12 525 GLN B CA 1
ATOM 9513 C C . GLN B 1 525 ? -13.977 -16.891 21.641 1 85.12 525 GLN B C 1
ATOM 9515 O O . GLN B 1 525 ? -14.453 -18.031 21.594 1 85.12 525 GLN B O 1
ATOM 9520 N N . VAL B 1 526 ? -14.531 -15.891 21.188 1 86.62 526 VAL B N 1
ATOM 9521 C CA . VAL B 1 526 ? -15.938 -15.977 20.797 1 86.62 526 VAL B CA 1
ATOM 9522 C C . VAL B 1 526 ? -16.047 -16.406 19.344 1 86.62 526 VAL B C 1
ATOM 9524 O O . VAL B 1 526 ? -16.969 -17.141 18.969 1 86.62 526 VAL B O 1
ATOM 9527 N N . TYR B 1 527 ? -15.094 -16.031 18.531 1 87.94 527 TYR B N 1
ATOM 9528 C CA . TYR B 1 527 ? -15.266 -16.219 17.094 1 87.94 527 TYR B CA 1
ATOM 9529 C C . TYR B 1 527 ? -14.508 -17.438 16.609 1 87.94 527 TYR B C 1
ATOM 9531 O O . TYR B 1 527 ? -14.789 -17.969 15.523 1 87.94 527 TYR B O 1
ATOM 9539 N N . VAL B 1 528 ? -13.5 -17.859 17.359 1 88.12 528 VAL B N 1
ATOM 9540 C CA . VAL B 1 528 ? -12.641 -18.922 16.875 1 88.12 528 VAL B CA 1
ATOM 9541 C C . VAL B 1 528 ? -12.633 -20.094 17.859 1 88.12 528 VAL B C 1
ATOM 9543 O O . VAL B 1 528 ? -12.828 -19.891 19.062 1 88.12 528 VAL B O 1
ATOM 9546 N N . GLY B 1 529 ? -12.406 -21.25 17.359 1 81.88 529 GLY B N 1
ATOM 9547 C CA . GLY B 1 529 ? -12.305 -22.438 18.203 1 81.88 529 GLY B CA 1
ATOM 9548 C C . GLY B 1 529 ? -13.594 -23.25 18.266 1 81.88 529 GLY B C 1
ATOM 9549 O O . GLY B 1 529 ? -14.406 -23.188 17.328 1 81.88 529 GLY B O 1
ATOM 9550 N N . ASP B 1 530 ? -13.75 -23.969 19.312 1 83.62 530 ASP B N 1
ATOM 9551 C CA . ASP B 1 530 ? -14.93 -24.797 19.531 1 83.62 530 ASP B CA 1
ATOM 9552 C C . ASP B 1 530 ? -16.125 -23.969 19.984 1 83.62 530 ASP B C 1
ATOM 9554 O O . ASP B 1 530 ? -16.062 -23.328 21.047 1 83.62 530 ASP B O 1
ATOM 9558 N N . TYR B 1 531 ? -17.094 -23.984 19.141 1 82.88 531 TYR B N 1
ATOM 9559 C CA . TYR B 1 531 ? -18.234 -23.141 19.422 1 82.88 531 TYR B CA 1
ATOM 9560 C C . TYR B 1 531 ? -18.984 -23.641 20.656 1 82.88 531 TYR B C 1
ATOM 9562 O O . TYR B 1 531 ? -19.766 -22.906 21.25 1 82.88 531 TYR B O 1
ATOM 9570 N N . ASP B 1 532 ? -18.75 -24.891 21.031 1 84.69 532 ASP B N 1
ATOM 9571 C CA . ASP B 1 532 ? -19.453 -25.469 22.172 1 84.69 532 ASP B CA 1
ATOM 9572 C C . ASP B 1 532 ? -18.797 -25.031 23.484 1 84.69 532 ASP B C 1
ATOM 9574 O O . ASP B 1 532 ? -19.297 -25.344 24.562 1 84.69 532 ASP B O 1
ATOM 9578 N N . ARG B 1 533 ? -17.75 -24.375 23.344 1 84.5 533 ARG B N 1
ATOM 9579 C CA . ARG B 1 533 ? -17.062 -23.891 24.531 1 84.5 533 ARG B CA 1
ATOM 9580 C C . ARG B 1 533 ? -17.938 -22.938 25.328 1 84.5 533 ARG B C 1
ATOM 9582 O O . ARG B 1 533 ? -17.875 -22.891 26.562 1 84.5 533 ARG B O 1
ATOM 9589 N N . PHE B 1 534 ? -18.703 -22.094 24.562 1 87.12 534 PHE B N 1
ATOM 9590 C CA . PHE B 1 534 ? -19.594 -21.125 25.188 1 87.12 534 PHE B CA 1
ATOM 9591 C C . PHE B 1 534 ? -21.047 -21.422 24.844 1 87.12 534 PHE B C 1
ATOM 9593 O O . PHE B 1 534 ? -21.344 -21.969 23.797 1 87.12 534 PHE B O 1
ATOM 9600 N N . SER B 1 535 ? -21.875 -21.047 25.734 1 90.94 535 SER B N 1
ATOM 9601 C CA . SER B 1 535 ? -23.312 -21.219 25.5 1 90.94 535 SER B CA 1
ATOM 9602 C C . SER B 1 535 ? -23.875 -20.062 24.672 1 90.94 535 SER B C 1
ATOM 9604 O O . SER B 1 535 ? -23.203 -19.047 24.484 1 90.94 535 SER B O 1
ATOM 9606 N N . VAL B 1 536 ? -25.031 -20.281 24.156 1 92.5 536 VAL B N 1
ATOM 9607 C CA . VAL B 1 536 ? -25.719 -19.281 23.344 1 92.5 536 VAL B CA 1
ATOM 9608 C C . VAL B 1 536 ? -25.906 -18 24.141 1 92.5 536 VAL B C 1
ATOM 9610 O O . VAL B 1 536 ? -25.859 -16.891 23.594 1 92.5 536 VAL B O 1
ATOM 9613 N N . VAL B 1 537 ? -26.047 -18.062 25.469 1 94.62 537 VAL B N 1
ATOM 9614 C CA . VAL B 1 537 ? -26.281 -16.922 26.328 1 94.62 537 VAL B CA 1
ATOM 9615 C C . VAL B 1 537 ? -25.078 -15.992 26.312 1 94.62 537 VAL B C 1
ATOM 9617 O O . VAL B 1 537 ? -25.219 -14.766 26.344 1 94.62 537 VAL B O 1
ATOM 9620 N N . VAL B 1 538 ? -23.938 -16.578 26.234 1 93.06 538 VAL B N 1
ATOM 9621 C CA . VAL B 1 538 ? -22.703 -15.797 26.188 1 93.06 538 VAL B CA 1
ATOM 9622 C C . VAL B 1 538 ? -22.641 -15.008 24.891 1 93.06 538 VAL B C 1
ATOM 9624 O O . VAL B 1 538 ? -22.281 -13.828 24.891 1 93.06 538 VAL B O 1
ATOM 9627 N N . ASP B 1 539 ? -22.984 -15.703 23.812 1 93.31 539 ASP B N 1
ATOM 9628 C CA . ASP B 1 539 ? -23.016 -15.023 22.516 1 93.31 539 ASP B CA 1
ATOM 9629 C C . ASP B 1 539 ? -24.047 -13.891 22.531 1 93.31 539 ASP B C 1
ATOM 9631 O O . ASP B 1 539 ? -23.766 -12.805 22 1 93.31 539 ASP B O 1
ATOM 9635 N N . ALA B 1 540 ? -25.156 -14.141 23.125 1 95.25 540 ALA B N 1
ATOM 9636 C CA . ALA B 1 540 ? -26.219 -13.148 23.188 1 95.25 540 ALA B CA 1
ATOM 9637 C C . ALA B 1 540 ? -25.781 -11.93 24 1 95.25 540 ALA B C 1
ATOM 9639 O O . ALA B 1 540 ? -26.031 -10.789 23.594 1 95.25 540 ALA B O 1
ATOM 9640 N N . PHE B 1 541 ? -25.141 -12.133 25.094 1 94.06 541 PHE B N 1
ATOM 9641 C CA . PHE B 1 541 ? -24.656 -11.031 25.906 1 94.06 541 PHE B CA 1
ATOM 9642 C C . PHE B 1 541 ? -23.562 -10.25 25.188 1 94.06 541 PHE B C 1
ATOM 9644 O O . PHE B 1 541 ? -23.562 -9.023 25.203 1 94.06 541 PHE B O 1
ATOM 9651 N N . TYR B 1 542 ? -22.703 -11 24.609 1 92.25 542 TYR B N 1
ATOM 9652 C CA . TYR B 1 542 ? -21.609 -10.32 23.922 1 92.25 542 TYR B CA 1
ATOM 9653 C C . TYR B 1 542 ? -22.141 -9.445 22.797 1 92.25 542 TYR B C 1
ATOM 9655 O O . TYR B 1 542 ? -21.797 -8.266 22.703 1 92.25 542 TYR B O 1
ATOM 9663 N N . GLU B 1 543 ? -22.953 -9.984 21.938 1 93.19 543 GLU B N 1
ATOM 9664 C CA . GLU B 1 543 ? -23.453 -9.258 20.781 1 93.19 543 GLU B CA 1
ATOM 9665 C C . GLU B 1 543 ? -24.297 -8.062 21.188 1 93.19 543 GLU B C 1
ATOM 9667 O O . GLU B 1 543 ? -24.328 -7.043 20.5 1 93.19 543 GLU B O 1
ATOM 9672 N N . SER B 1 544 ? -25 -8.125 22.312 1 95.31 544 SER B N 1
ATOM 9673 C CA . SER B 1 544 ? -25.906 -7.066 22.734 1 95.31 544 SER B CA 1
ATOM 9674 C C . SER B 1 544 ? -25.172 -5.973 23.5 1 95.31 544 SER B C 1
ATOM 9676 O O . SER B 1 544 ? -25.594 -4.812 23.484 1 95.31 544 SER B O 1
ATOM 9678 N N . LEU B 1 545 ? -23.984 -6.297 24.062 1 93.75 545 LEU B N 1
ATOM 9679 C CA . LEU B 1 545 ? -23.406 -5.348 25.016 1 93.75 545 LEU B CA 1
ATOM 9680 C C . LEU B 1 545 ? -22.109 -4.77 24.469 1 93.75 545 LEU B C 1
ATOM 9682 O O . LEU B 1 545 ? -21.703 -3.668 24.844 1 93.75 545 LEU B O 1
ATOM 9686 N N . HIS B 1 546 ? -21.344 -5.492 23.672 1 92.19 546 HIS B N 1
ATOM 9687 C CA . HIS B 1 546 ? -19.984 -5.109 23.328 1 92.19 546 HIS B CA 1
ATOM 9688 C C . HIS B 1 546 ? -19.953 -3.764 22.609 1 92.19 546 HIS B C 1
ATOM 9690 O O . HIS B 1 546 ? -19.016 -2.988 22.781 1 92.19 546 HIS B O 1
ATOM 9696 N N . ARG B 1 547 ? -20.969 -3.438 21.828 1 93.5 547 ARG B N 1
ATOM 9697 C CA . ARG B 1 547 ? -21 -2.182 21.094 1 93.5 547 ARG B CA 1
ATOM 9698 C C . ARG B 1 547 ? -21.125 -0.99 22.031 1 93.5 547 ARG B C 1
ATOM 9700 O O . ARG B 1 547 ? -20.422 0.005 21.891 1 93.5 547 ARG B O 1
ATOM 9707 N N . SER B 1 548 ? -22.031 -1.11 22.969 1 93.81 548 SER B N 1
ATOM 9708 C CA . SER B 1 548 ? -22.234 -0.049 23.953 1 93.81 548 SER B CA 1
ATOM 9709 C C . SER B 1 548 ? -21.016 0.134 24.844 1 93.81 548 SER B C 1
ATOM 9711 O O . SER B 1 548 ? -20.594 1.263 25.094 1 93.81 548 SER B O 1
ATOM 9713 N N . PHE B 1 549 ? -20.438 -0.953 25.219 1 92.88 549 PHE B N 1
ATOM 9714 C CA . PHE B 1 549 ? -19.266 -0.876 26.078 1 92.88 549 PHE B CA 1
ATOM 9715 C C . PHE B 1 549 ? -18.109 -0.184 25.375 1 92.88 549 PHE B C 1
ATOM 9717 O O . PHE B 1 549 ? -17.422 0.651 25.953 1 92.88 549 PHE B O 1
ATOM 9724 N N . TRP B 1 550 ? -17.938 -0.518 24.172 1 92.62 550 TRP B N 1
ATOM 9725 C CA . TRP B 1 550 ? -16.891 0.134 23.375 1 92.62 550 TRP B CA 1
ATOM 9726 C C . TRP B 1 550 ? -17.141 1.635 23.281 1 92.62 550 TRP B C 1
ATOM 9728 O O . TRP B 1 550 ? -16.219 2.438 23.453 1 92.62 550 TRP B O 1
ATOM 9738 N N . SER B 1 551 ? -18.344 1.982 23.031 1 93.88 551 SER B N 1
ATOM 9739 C CA . SER B 1 551 ? -18.703 3.391 22.906 1 93.88 551 SER B CA 1
ATOM 9740 C C . SER B 1 551 ? -18.484 4.133 24.219 1 93.88 551 SER B C 1
ATOM 9742 O O . SER B 1 551 ? -18.094 5.305 24.219 1 93.88 551 SER B O 1
ATOM 9744 N N . PHE B 1 552 ? -18.734 3.447 25.375 1 95.06 552 PHE B N 1
ATOM 9745 C CA . PHE B 1 552 ? -18.516 4.066 26.672 1 95.06 552 PHE B CA 1
ATOM 9746 C C . PHE B 1 552 ? -17.031 4.398 26.859 1 95.06 552 PHE B C 1
ATOM 9748 O O . PHE B 1 552 ? -16.688 5.449 27.406 1 95.06 552 PHE B O 1
ATOM 9755 N N . GLY B 1 553 ? -16.203 3.488 26.422 1 93.56 553 GLY B N 1
ATOM 9756 C CA . GLY B 1 553 ? -14.781 3.766 26.469 1 93.56 553 GLY B CA 1
ATOM 9757 C C . GLY B 1 553 ? -14.383 4.984 25.656 1 93.56 553 GLY B C 1
ATOM 9758 O O . GLY B 1 553 ? -13.602 5.816 26.125 1 93.56 553 GLY B O 1
ATOM 9759 N N . VAL B 1 554 ? -14.969 5.145 24.516 1 93.81 554 VAL B N 1
ATOM 9760 C CA . VAL B 1 554 ? -14.641 6.266 23.641 1 93.81 554 VAL B CA 1
ATOM 9761 C C . VAL B 1 554 ? -15.234 7.555 24.219 1 93.81 554 VAL B C 1
ATOM 9763 O O . VAL B 1 554 ? -14.609 8.617 24.141 1 93.81 554 VAL B O 1
ATOM 9766 N N . MET B 1 555 ? -16.438 7.449 24.797 1 95.94 555 MET B N 1
ATOM 9767 C CA . MET B 1 555 ? -17.047 8.609 25.438 1 95.94 555 MET B CA 1
ATOM 9768 C C . MET B 1 555 ? -16.188 9.133 26.578 1 95.94 555 MET B C 1
ATOM 9770 O O . MET B 1 555 ? -16.047 10.344 26.766 1 95.94 555 MET B O 1
ATOM 9774 N N . TRP B 1 556 ? -15.602 8.195 27.266 1 94.62 556 TRP B N 1
ATOM 9775 C CA . TRP B 1 556 ? -14.688 8.594 28.328 1 94.62 556 TRP B CA 1
ATOM 9776 C C . TRP B 1 556 ? -13.5 9.367 27.75 1 94.62 556 TRP B C 1
ATOM 9778 O O . TRP B 1 556 ? -13.117 10.406 28.297 1 94.62 556 TRP B O 1
ATOM 9788 N N . LEU B 1 557 ? -13.008 8.852 26.688 1 92.56 557 LEU B N 1
ATOM 9789 C CA . LEU B 1 557 ? -11.883 9.508 26.031 1 92.56 557 LEU B CA 1
ATOM 9790 C C . LEU B 1 557 ? -12.25 10.93 25.625 1 92.56 557 LEU B C 1
ATOM 9792 O O . LEU B 1 557 ? -11.477 11.867 25.859 1 92.56 557 LEU B O 1
ATOM 9796 N N . ILE B 1 558 ? -13.367 11.102 25.078 1 94.44 558 ILE B N 1
ATOM 9797 C CA . ILE B 1 558 ? -13.805 12.414 24.625 1 94.44 558 ILE B CA 1
ATOM 9798 C C . ILE B 1 558 ? -14.031 13.328 25.828 1 94.44 558 ILE B C 1
ATOM 9800 O O . ILE B 1 558 ? -13.602 14.484 25.828 1 94.44 558 ILE B O 1
ATOM 9804 N N . PHE B 1 559 ? -14.609 12.773 26.859 1 94 559 PHE B N 1
ATOM 9805 C CA . PHE B 1 559 ? -14.922 13.539 28.062 1 94 559 PHE B CA 1
ATOM 9806 C C . PHE B 1 559 ? -13.656 14.109 28.688 1 94 559 PHE B C 1
ATOM 9808 O O . PHE B 1 559 ? -13.586 15.305 28.984 1 94 559 PHE B O 1
ATOM 9815 N N . ILE B 1 560 ? -12.727 13.266 28.812 1 91.44 560 ILE B N 1
ATOM 9816 C CA . ILE B 1 560 ? -11.5 13.688 29.484 1 91.44 560 ILE B CA 1
ATOM 9817 C C . ILE B 1 560 ? -10.742 14.672 28.594 1 91.44 560 ILE B C 1
ATOM 9819 O O . ILE B 1 560 ? -10.109 15.609 29.094 1 91.44 560 ILE B O 1
ATOM 9823 N N . CYS B 1 561 ? -10.789 14.547 27.328 1 89.94 561 CYS B N 1
ATOM 9824 C CA . CYS B 1 561 ? -10.109 15.438 26.391 1 89.94 561 CYS B CA 1
ATOM 9825 C C . CYS B 1 561 ? -10.766 16.812 26.359 1 89.94 561 CYS B C 1
ATOM 9827 O O . CYS B 1 561 ? -10.086 17.828 26.422 1 89.94 561 CYS B O 1
ATOM 9829 N N . VAL B 1 562 ? -12.055 16.812 26.328 1 89.19 562 VAL B N 1
ATOM 9830 C CA . VAL B 1 562 ? -12.797 18.062 26.203 1 89.19 562 VAL B CA 1
ATOM 9831 C C . VAL B 1 562 ? -12.633 18.891 27.469 1 89.19 562 VAL B C 1
ATOM 9833 O O . VAL B 1 562 ? -12.656 20.125 27.422 1 89.19 562 VAL B O 1
ATOM 9836 N N . ASN B 1 563 ? -12.398 18.188 28.531 1 90.19 563 ASN B N 1
ATOM 9837 C CA . ASN B 1 563 ? -12.234 18.906 29.797 1 90.19 563 ASN B CA 1
ATOM 9838 C C . ASN B 1 563 ? -10.766 19.188 30.078 1 90.19 563 ASN B C 1
ATOM 9840 O O . ASN B 1 563 ? -10.406 19.516 31.219 1 90.19 563 ASN B O 1
ATOM 9844 N N . GLY B 1 564 ? -9.891 18.969 29.125 1 83.25 564 GLY B N 1
ATOM 9845 C CA . GLY B 1 564 ? -8.5 19.391 29.219 1 83.25 564 GLY B CA 1
ATOM 9846 C C . GLY B 1 564 ? -7.66 18.469 30.094 1 83.25 564 GLY B C 1
ATOM 9847 O O . GLY B 1 564 ? -6.605 18.875 30.594 1 83.25 564 GLY B O 1
ATOM 9848 N N . GLN B 1 565 ? -8.094 17.328 30.344 1 86.19 565 GLN B N 1
ATOM 9849 C CA . GLN B 1 565 ? -7.383 16.422 31.25 1 86.19 565 GLN B CA 1
ATOM 9850 C C . GLN B 1 565 ? -6.914 15.18 30.5 1 86.19 565 GLN B C 1
ATOM 9852 O O . GLN B 1 565 ? -6.641 14.148 31.125 1 86.19 565 GLN B O 1
ATOM 9857 N N . GLY B 1 566 ? -6.875 15.258 29.266 1 86.12 566 GLY B N 1
ATOM 9858 C CA . GLY B 1 566 ? -6.539 14.086 28.484 1 86.12 566 GLY B CA 1
ATOM 9859 C C . GLY B 1 566 ? -5.043 13.898 28.297 1 86.12 566 GLY B C 1
ATOM 9860 O O . GLY B 1 566 ? -4.594 12.836 27.859 1 86.12 566 GLY B O 1
ATOM 9861 N N . GLY B 1 567 ? -4.277 14.898 28.656 1 79.12 567 GLY B N 1
ATOM 9862 C CA . GLY B 1 567 ? -2.83 14.805 28.578 1 79.12 567 GLY B CA 1
ATOM 9863 C C . GLY B 1 567 ? -2.33 14.461 27.188 1 79.12 567 GLY B C 1
ATOM 9864 O O . GLY B 1 567 ? -2.709 15.109 26.203 1 79.12 567 GLY B O 1
ATOM 9865 N N . LEU B 1 568 ? -1.563 13.336 27.094 1 77.81 568 LEU B N 1
ATOM 9866 C CA . LEU B 1 568 ? -0.921 12.914 25.844 1 77.81 568 LEU B CA 1
ATOM 9867 C C . LEU B 1 568 ? -1.949 12.367 24.859 1 77.81 568 LEU B C 1
ATOM 9869 O O . LEU B 1 568 ? -1.779 12.5 23.641 1 77.81 568 LEU B O 1
ATOM 9873 N N . VAL B 1 569 ? -2.893 11.828 25.422 1 84.81 569 VAL B N 1
ATOM 9874 C CA . VAL B 1 569 ? -3.926 11.266 24.562 1 84.81 569 VAL B CA 1
ATOM 9875 C C . VAL B 1 569 ? -4.645 12.391 23.812 1 84.81 569 VAL B C 1
ATOM 9877 O O . VAL B 1 569 ? -4.895 12.281 22.609 1 84.81 569 VAL B O 1
ATOM 9880 N N . ASN B 1 570 ? -4.918 13.414 24.5 1 87.75 570 ASN B N 1
ATOM 9881 C CA . ASN B 1 570 ? -5.559 14.562 23.875 1 87.75 570 ASN B CA 1
ATOM 9882 C C . ASN B 1 570 ? -4.652 15.211 22.828 1 87.75 570 ASN B C 1
ATOM 9884 O O . ASN B 1 570 ? -5.113 15.602 21.766 1 87.75 570 ASN B O 1
ATOM 9888 N N . GLU B 1 571 ? -3.432 15.297 23.25 1 82.62 571 GLU B N 1
ATOM 9889 C CA . GLU B 1 571 ? -2.479 15.898 22.328 1 82.62 571 GLU B CA 1
ATOM 9890 C C . GLU B 1 571 ? -2.383 15.102 21.031 1 82.62 571 GLU B C 1
ATOM 9892 O O . GLU B 1 571 ? -2.344 15.68 19.938 1 82.62 571 GLU B O 1
ATOM 9897 N N . PHE B 1 572 ? -2.375 13.859 21.109 1 85.5 572 PHE B N 1
ATOM 9898 C CA . PHE B 1 572 ? -2.271 13.008 19.938 1 85.5 572 PHE B CA 1
ATOM 9899 C C . PHE B 1 572 ? -3.545 13.078 19.109 1 85.5 572 PHE B C 1
ATOM 9901 O O . PHE B 1 572 ? -3.486 13.25 17.891 1 85.5 572 PHE B O 1
ATOM 9908 N N . LEU B 1 573 ? -4.621 12.938 19.719 1 91.19 573 LEU B N 1
ATOM 9909 C CA . LEU B 1 573 ? -5.898 12.883 19 1 91.19 573 LEU B CA 1
ATOM 9910 C C . LEU B 1 573 ? -6.266 14.25 18.438 1 91.19 573 LEU B C 1
ATOM 9912 O O . LEU B 1 573 ? -7.098 14.344 17.531 1 91.19 573 LEU B O 1
ATOM 9916 N N . SER B 1 574 ? -5.668 15.289 18.984 1 89.25 574 SER B N 1
ATOM 9917 C CA . SER B 1 574 ? -5.984 16.641 18.547 1 89.25 574 SER B CA 1
ATOM 9918 C C . SER B 1 574 ? -4.945 17.156 17.547 1 89.25 574 SER B C 1
ATOM 9920 O O . SER B 1 574 ? -4.914 18.344 17.234 1 89.25 574 SER B O 1
ATOM 9922 N N . TRP B 1 575 ? -4.148 16.234 17.156 1 82.88 575 TRP B N 1
ATOM 9923 C CA . TRP B 1 575 ? -3.145 16.625 16.172 1 82.88 575 TRP B CA 1
ATOM 9924 C C . TRP B 1 575 ? -3.805 17.156 14.906 1 82.88 575 TRP B C 1
ATOM 9926 O O . TRP B 1 575 ? -4.82 16.625 14.445 1 82.88 575 TRP B O 1
ATOM 9936 N N . ARG B 1 576 ? -3.211 18.234 14.367 1 82.12 576 ARG B N 1
ATOM 9937 C CA . ARG B 1 576 ? -3.771 18.906 13.203 1 82.12 576 ARG B CA 1
ATOM 9938 C C . ARG B 1 576 ? -3.738 18 11.977 1 82.12 576 ARG B C 1
ATOM 9940 O O . ARG B 1 576 ? -4.547 18.156 11.055 1 82.12 576 ARG B O 1
ATOM 9947 N N . PHE B 1 577 ? -2.879 17.094 12.07 1 80 577 PHE B N 1
ATOM 9948 C CA . PHE B 1 577 ? -2.689 16.156 10.961 1 80 577 PHE B CA 1
ATOM 9949 C C . PHE B 1 577 ? -3.941 15.32 10.742 1 80 577 PHE B C 1
ATOM 9951 O O . PHE B 1 577 ? -4.191 14.859 9.625 1 80 577 PHE B O 1
ATOM 9958 N N . TRP B 1 578 ? -4.762 15.18 11.695 1 89.31 578 TRP B N 1
ATOM 9959 C CA . TRP B 1 578 ? -5.941 14.336 11.602 1 89.31 578 TRP B CA 1
ATOM 9960 C C . TRP B 1 578 ? -7.094 15.07 10.93 1 89.31 578 TRP B C 1
ATOM 9962 O O . TRP B 1 578 ? -8.047 14.445 10.453 1 89.31 578 TRP B O 1
ATOM 9972 N N . GLN B 1 579 ? -7.039 16.375 10.859 1 90.88 579 GLN B N 1
ATOM 9973 C CA . GLN B 1 579 ? -8.188 17.188 10.469 1 90.88 579 GLN B CA 1
ATOM 9974 C C . GLN B 1 579 ? -8.578 16.938 9.016 1 90.88 579 GLN B C 1
ATOM 9976 O O . GLN B 1 579 ? -9.734 16.641 8.711 1 90.88 579 GLN B O 1
ATOM 9981 N N . PRO B 1 580 ? -7.59 16.938 8.062 1 90.12 580 PRO B N 1
ATOM 9982 C CA . PRO B 1 580 ? -7.984 16.625 6.684 1 90.12 580 PRO B CA 1
ATOM 9983 C C . PRO B 1 580 ? -8.5 15.195 6.527 1 90.12 580 PRO B C 1
ATOM 9985 O O . PRO B 1 580 ? -9.445 14.961 5.773 1 90.12 580 PRO B O 1
ATOM 9988 N N . MET B 1 581 ? -7.93 14.305 7.211 1 93.31 581 MET B N 1
ATOM 9989 C CA . MET B 1 581 ? -8.359 12.906 7.129 1 93.31 581 MET B CA 1
ATOM 9990 C C . MET B 1 581 ? -9.773 12.742 7.684 1 93.31 581 MET B C 1
ATOM 9992 O O . MET B 1 581 ? -10.562 11.953 7.164 1 93.31 581 MET B O 1
ATOM 9996 N N . ALA B 1 582 ? -9.992 13.461 8.711 1 95.5 582 ALA B N 1
ATOM 9997 C CA . ALA B 1 582 ? -11.328 13.422 9.305 1 95.5 582 ALA B CA 1
ATOM 9998 C C . ALA B 1 582 ? -12.367 13.969 8.336 1 95.5 582 ALA B C 1
ATOM 10000 O O . ALA B 1 582 ? -13.469 13.422 8.227 1 95.5 582 ALA B O 1
ATOM 10001 N N . LYS B 1 583 ? -11.977 14.977 7.633 1 95.19 583 LYS B N 1
ATOM 10002 C CA . LYS B 1 583 ? -12.891 15.594 6.676 1 95.19 583 LYS B CA 1
ATOM 10003 C C . LYS B 1 583 ? -13.156 14.664 5.492 1 95.19 583 LYS B C 1
ATOM 10005 O O . LYS B 1 583 ? -14.227 14.719 4.875 1 95.19 583 LYS B O 1
ATOM 10010 N N . LEU B 1 584 ? -12.234 13.758 5.246 1 96.94 584 LEU B N 1
ATOM 10011 C CA . LEU B 1 584 ? -12.352 12.852 4.109 1 96.94 584 LEU B CA 1
ATOM 10012 C C . LEU B 1 584 ? -13.008 11.539 4.527 1 96.94 584 LEU B C 1
ATOM 10014 O O . LEU B 1 584 ? -13.234 10.656 3.689 1 96.94 584 LEU B O 1
ATOM 10018 N N . SER B 1 585 ? -13.336 11.398 5.754 1 96.88 585 SER B N 1
ATOM 10019 C CA . SER B 1 585 ? -13.82 10.125 6.285 1 96.88 585 SER B CA 1
ATOM 10020 C C . SER B 1 585 ? -15.055 9.648 5.535 1 96.88 585 SER B C 1
ATOM 10022 O O . SER B 1 585 ? -15.18 8.461 5.215 1 96.88 585 SER B O 1
ATOM 10024 N N . TYR B 1 586 ? -15.961 10.555 5.223 1 97 586 TYR B N 1
ATOM 10025 C CA . TYR B 1 586 ? -17.219 10.172 4.578 1 97 586 TYR B CA 1
ATOM 10026 C C . TYR B 1 586 ? -16.969 9.656 3.166 1 97 586 TYR B C 1
ATOM 10028 O O . TYR B 1 586 ? -17.422 8.562 2.809 1 97 586 TYR B O 1
ATOM 10036 N N . THR B 1 587 ? -16.203 10.383 2.352 1 98.25 587 THR B N 1
ATOM 10037 C CA . THR B 1 587 ? -15.992 9.977 0.968 1 98.25 587 THR B CA 1
ATOM 10038 C C . THR B 1 587 ? -15.055 8.773 0.898 1 98.25 587 THR B C 1
ATOM 10040 O O . THR B 1 587 ? -15.195 7.918 0.018 1 98.25 587 THR B O 1
ATOM 10043 N N . MET B 1 588 ? -14.102 8.656 1.778 1 98.12 588 MET B N 1
ATOM 10044 C CA . MET B 1 588 ? -13.289 7.445 1.856 1 98.12 588 MET B CA 1
ATOM 10045 C C . MET B 1 588 ? -14.156 6.238 2.203 1 98.12 588 MET B C 1
ATOM 10047 O O . MET B 1 588 ? -13.969 5.156 1.638 1 98.12 588 MET B O 1
ATOM 10051 N N . TYR B 1 589 ? -15.07 6.473 3.139 1 97.5 589 TYR B N 1
ATOM 10052 C CA . TYR B 1 589 ? -16 5.418 3.525 1 97.5 589 TYR B CA 1
ATOM 10053 C C . TYR B 1 589 ? -16.844 4.961 2.334 1 97.5 589 TYR B C 1
ATOM 10055 O O . TYR B 1 589 ? -17 3.76 2.105 1 97.5 589 TYR B O 1
ATOM 10063 N N . LEU B 1 590 ? -17.281 5.867 1.572 1 98.25 590 LEU B N 1
ATOM 10064 C CA . LEU B 1 590 ? -18.141 5.566 0.436 1 98.25 590 LEU B CA 1
ATOM 10065 C C . LEU B 1 590 ? -17.391 4.766 -0.621 1 98.25 590 LEU B C 1
ATOM 10067 O O . LEU B 1 590 ? -17.875 3.736 -1.095 1 98.25 590 LEU B O 1
ATOM 10071 N N . LEU B 1 591 ? -16.141 5.125 -0.859 1 98.25 591 LEU B N 1
ATOM 10072 C CA . LEU B 1 591 ? -15.508 4.676 -2.092 1 98.25 591 LEU B CA 1
ATOM 10073 C C . LEU B 1 591 ? -14.609 3.469 -1.828 1 98.25 591 LEU B C 1
ATOM 10075 O O . LEU B 1 591 ? -14.258 2.736 -2.756 1 98.25 591 LEU B O 1
ATOM 10079 N N . HIS B 1 592 ? -14.164 3.23 -0.647 1 97.94 592 HIS B N 1
ATOM 10080 C CA . HIS B 1 592 ? -13.047 2.318 -0.398 1 97.94 592 HIS B CA 1
ATOM 10081 C C . HIS B 1 592 ? -13.391 0.898 -0.834 1 97.94 592 HIS B C 1
ATOM 10083 O O . HIS B 1 592 ? -12.547 0.188 -1.378 1 97.94 592 HIS B O 1
ATOM 10089 N N . ILE B 1 593 ? -14.617 0.514 -0.697 1 97.31 593 ILE B N 1
ATOM 10090 C CA . ILE B 1 593 ? -14.984 -0.85 -1.06 1 97.31 593 ILE B CA 1
ATOM 10091 C C . ILE B 1 593 ? -15.023 -0.987 -2.58 1 97.31 593 ILE B C 1
ATOM 10093 O O . ILE B 1 593 ? -14.57 -1.994 -3.129 1 97.31 593 ILE B O 1
ATOM 10097 N N . MET B 1 594 ? -15.633 -0.019 -3.211 1 96.75 594 MET B N 1
ATOM 10098 C CA . MET B 1 594 ? -15.664 -0.037 -4.672 1 96.75 594 MET B CA 1
ATOM 10099 C C . MET B 1 594 ? -14.242 -0.027 -5.242 1 96.75 594 MET B C 1
ATOM 10101 O O . MET B 1 594 ? -13.953 -0.753 -6.191 1 96.75 594 MET B O 1
ATOM 10105 N N . ILE B 1 595 ? -13.367 0.778 -4.637 1 97.19 595 ILE B N 1
ATOM 10106 C CA . ILE B 1 595 ? -11.977 0.853 -5.078 1 97.19 595 ILE B CA 1
ATOM 10107 C C . ILE B 1 595 ? -11.312 -0.512 -4.918 1 97.19 595 ILE B C 1
ATOM 10109 O O . ILE B 1 595 ? -10.641 -0.992 -5.832 1 97.19 595 ILE B O 1
ATOM 10113 N N . GLN B 1 596 ? -11.516 -1.104 -3.828 1 96.19 596 GLN B N 1
ATOM 10114 C CA . GLN B 1 596 ? -10.938 -2.418 -3.58 1 96.19 596 GLN B CA 1
ATOM 10115 C C . GLN B 1 596 ? -11.492 -3.457 -4.547 1 96.19 596 GLN B C 1
ATOM 10117 O O . GLN B 1 596 ? -10.75 -4.301 -5.055 1 96.19 596 GLN B O 1
ATOM 10122 N N . ALA B 1 597 ? -12.781 -3.432 -4.816 1 95.44 597 ALA B N 1
ATOM 10123 C CA . ALA B 1 597 ? -13.422 -4.363 -5.742 1 95.44 597 ALA B CA 1
ATOM 10124 C C . ALA B 1 597 ? -12.852 -4.223 -7.148 1 95.44 597 ALA B C 1
ATOM 10126 O O . ALA B 1 597 ? -12.492 -5.219 -7.781 1 95.44 597 ALA B O 1
ATOM 10127 N N . VAL B 1 598 ? -12.68 -3.018 -7.566 1 94.94 598 VAL B N 1
ATOM 10128 C CA . VAL B 1 598 ? -12.266 -2.748 -8.945 1 94.94 598 VAL B CA 1
ATOM 10129 C C . VAL B 1 598 ? -10.773 -3.002 -9.094 1 94.94 598 VAL B C 1
ATOM 10131 O O . VAL B 1 598 ? -10.336 -3.607 -10.078 1 94.94 598 VAL B O 1
ATOM 10134 N N . THR B 1 599 ? -9.969 -2.658 -8.094 1 93.75 599 THR B N 1
ATOM 10135 C CA . THR B 1 599 ? -8.516 -2.656 -8.273 1 93.75 599 THR B CA 1
ATOM 10136 C C . THR B 1 599 ? -7.918 -3.998 -7.863 1 93.75 599 THR B C 1
ATOM 10138 O O . THR B 1 599 ? -6.832 -4.363 -8.312 1 93.75 599 THR B O 1
ATOM 10141 N N . VAL B 1 600 ? -8.633 -4.75 -7.055 1 92.31 600 VAL B N 1
ATOM 10142 C CA . VAL B 1 600 ? -8.039 -5.98 -6.539 1 92.31 600 VAL B CA 1
ATOM 10143 C C . VAL B 1 600 ? -8.82 -7.184 -7.062 1 92.31 600 VAL B C 1
ATOM 10145 O O . VAL B 1 600 ? -8.281 -8.008 -7.809 1 92.31 600 VAL B O 1
ATOM 10148 N N . THR B 1 601 ? -10.102 -7.156 -6.902 1 93.5 601 THR B N 1
ATOM 10149 C CA . THR B 1 601 ? -10.883 -8.359 -7.18 1 93.5 601 THR B CA 1
ATOM 10150 C C . THR B 1 601 ? -11.172 -8.484 -8.672 1 93.5 601 THR B C 1
ATOM 10152 O O . THR B 1 601 ? -10.961 -9.547 -9.266 1 93.5 601 THR B O 1
ATOM 10155 N N . MET B 1 602 ? -11.594 -7.434 -9.312 1 95.69 602 MET B N 1
ATOM 10156 C CA . MET B 1 602 ? -12.023 -7.484 -10.703 1 95.69 602 MET B CA 1
ATOM 10157 C C . MET B 1 602 ? -10.828 -7.566 -11.641 1 95.69 602 MET B C 1
ATOM 10159 O O . MET B 1 602 ? -10.984 -7.836 -12.836 1 95.69 602 MET B O 1
ATOM 10163 N N . HIS B 1 603 ? -9.641 -7.434 -11.094 1 95.5 603 HIS B N 1
ATOM 10164 C CA . HIS B 1 603 ? -8.438 -7.531 -11.922 1 95.5 603 HIS B CA 1
ATOM 10165 C C . HIS B 1 603 ? -7.559 -8.695 -11.477 1 95.5 603 HIS B C 1
ATOM 10167 O O . HIS B 1 603 ? -6.391 -8.781 -11.867 1 95.5 603 HIS B O 1
ATOM 10173 N N . LEU B 1 604 ? -8.086 -9.539 -10.703 1 95.62 604 LEU B N 1
ATOM 10174 C CA . LEU B 1 604 ? -7.348 -10.711 -10.25 1 95.62 604 LEU B CA 1
ATOM 10175 C C . LEU B 1 604 ? -7.133 -11.695 -11.391 1 95.62 604 LEU B C 1
ATOM 10177 O O . LEU B 1 604 ? -8.094 -12.156 -12.008 1 95.62 604 LEU B O 1
ATOM 10181 N N . LYS B 1 605 ? -5.926 -12.016 -11.727 1 96.44 605 LYS B N 1
ATOM 10182 C CA . LYS B 1 605 ? -5.609 -12.859 -12.875 1 96.44 605 LYS B CA 1
ATOM 10183 C C . LYS B 1 605 ? -4.801 -14.086 -12.445 1 96.44 605 LYS B C 1
ATOM 10185 O O . LYS B 1 605 ? -4.609 -15.016 -13.227 1 96.44 605 LYS B O 1
ATOM 10190 N N . SER B 1 606 ? -4.281 -14.102 -11.281 1 95.19 606 SER B N 1
ATOM 10191 C CA . SER B 1 606 ? -3.541 -15.203 -10.672 1 95.19 606 SER B CA 1
ATOM 10192 C C . SER B 1 606 ? -3.857 -15.328 -9.188 1 95.19 606 SER B C 1
ATOM 10194 O O . SER B 1 606 ? -4.219 -14.336 -8.539 1 95.19 606 SER B O 1
ATOM 10196 N N . PRO B 1 607 ? -3.85 -16.594 -8.695 1 95.19 607 PRO B N 1
ATOM 10197 C CA . PRO B 1 607 ? -4.051 -16.703 -7.246 1 95.19 607 PRO B CA 1
ATOM 10198 C C . PRO B 1 607 ? -2.961 -16.016 -6.438 1 95.19 607 PRO B C 1
ATOM 10200 O O . PRO B 1 607 ? -1.854 -15.797 -6.941 1 95.19 607 PRO B O 1
ATOM 10203 N N . LEU B 1 608 ? -3.303 -15.695 -5.242 1 94.12 608 LEU B N 1
ATOM 10204 C CA . LEU B 1 608 ? -2.387 -14.93 -4.402 1 94.12 608 LEU B CA 1
ATOM 10205 C C . LEU B 1 608 ? -1.702 -15.836 -3.385 1 94.12 608 LEU B C 1
ATOM 10207 O O . LEU B 1 608 ? -2.197 -16.922 -3.084 1 94.12 608 LEU B O 1
ATOM 10211 N N . TYR B 1 609 ? -0.484 -15.484 -2.992 1 94.44 609 TYR B N 1
ATOM 10212 C CA . TYR B 1 609 ? 0.196 -16.078 -1.844 1 94.44 609 TYR B CA 1
ATOM 10213 C C . TYR B 1 609 ? 0.052 -15.188 -0.612 1 94.44 609 TYR B C 1
ATOM 10215 O O . TYR B 1 609 ? 0.593 -14.078 -0.571 1 94.44 609 TYR B O 1
ATOM 10223 N N . PHE B 1 610 ? -0.638 -15.672 0.418 1 94.25 610 PHE B N 1
ATOM 10224 C CA . PHE B 1 610 ? -0.992 -14.867 1.582 1 94.25 610 PHE B CA 1
ATOM 10225 C C . PHE B 1 610 ? 0.228 -14.625 2.461 1 94.25 610 PHE B C 1
ATOM 10227 O O . PHE B 1 610 ? 1.029 -15.531 2.689 1 94.25 610 PHE B O 1
ATOM 10234 N N . SER B 1 611 ? 0.402 -13.406 2.848 1 93.5 611 SER B N 1
ATOM 10235 C CA . SER B 1 611 ? 1.399 -13.016 3.838 1 93.5 611 SER B CA 1
ATOM 10236 C C . SER B 1 611 ? 0.921 -11.828 4.668 1 93.5 611 SER B C 1
ATOM 10238 O O . SER B 1 611 ? 0.264 -10.93 4.145 1 93.5 611 SER B O 1
ATOM 10240 N N . ALA B 1 612 ? 1.248 -11.82 5.941 1 92.44 612 ALA B N 1
ATOM 10241 C CA . ALA B 1 612 ? 0.865 -10.719 6.828 1 92.44 612 ALA B CA 1
ATOM 10242 C C . ALA B 1 612 ? 1.466 -9.398 6.355 1 92.44 612 ALA B C 1
ATOM 10244 O O . ALA B 1 612 ? 0.829 -8.352 6.461 1 92.44 612 ALA B O 1
ATOM 10245 N N . MET B 1 613 ? 2.645 -9.453 5.816 1 91.88 613 MET B N 1
ATOM 10246 C CA . MET B 1 613 ? 3.311 -8.234 5.352 1 91.88 613 MET B CA 1
ATOM 10247 C C . MET B 1 613 ? 2.602 -7.664 4.129 1 91.88 613 MET B C 1
ATOM 10249 O O . MET B 1 613 ? 2.508 -6.445 3.975 1 91.88 613 MET B O 1
ATOM 10253 N N . ASP B 1 614 ? 2.172 -8.547 3.268 1 92.81 614 ASP B N 1
ATOM 10254 C CA . ASP B 1 614 ? 1.422 -8.078 2.104 1 92.81 614 ASP B CA 1
ATOM 10255 C C . ASP B 1 614 ? 0.136 -7.371 2.525 1 92.81 614 ASP B C 1
ATOM 10257 O O . ASP B 1 614 ? -0.291 -6.414 1.879 1 92.81 614 ASP B O 1
ATOM 10261 N N . LEU B 1 615 ? -0.472 -7.852 3.613 1 94.38 615 LEU B N 1
ATOM 10262 C CA . LEU B 1 615 ? -1.678 -7.215 4.129 1 94.38 615 LEU B CA 1
ATOM 10263 C C . LEU B 1 615 ? -1.388 -5.785 4.578 1 94.38 615 LEU B C 1
ATOM 10265 O O . LEU B 1 615 ? -2.182 -4.879 4.32 1 94.38 615 LEU B O 1
ATOM 10269 N N . ILE B 1 616 ? -0.296 -5.602 5.234 1 95.19 616 ILE B N 1
ATOM 10270 C CA . ILE B 1 616 ? 0.08 -4.277 5.715 1 95.19 616 ILE B CA 1
ATOM 10271 C C . ILE B 1 616 ? 0.267 -3.33 4.531 1 95.19 616 ILE B C 1
ATOM 10273 O O . ILE B 1 616 ? -0.21 -2.193 4.555 1 95.19 616 ILE B O 1
ATOM 10277 N N . TYR B 1 617 ? 0.945 -3.779 3.498 1 95.88 617 TYR B N 1
ATOM 10278 C CA . TYR B 1 617 ? 1.127 -2.971 2.297 1 95.88 617 TYR B CA 1
ATOM 10279 C C . TYR B 1 617 ? -0.214 -2.629 1.66 1 95.88 617 TYR B C 1
ATOM 10281 O O . TYR B 1 617 ? -0.426 -1.501 1.21 1 95.88 617 TYR B O 1
ATOM 10289 N N . ARG B 1 618 ? -1.112 -3.609 1.607 1 96.44 618 ARG B N 1
ATOM 10290 C CA . ARG B 1 618 ? -2.422 -3.395 1.002 1 96.44 618 ARG B CA 1
ATOM 10291 C C . ARG B 1 618 ? -3.24 -2.391 1.81 1 96.44 618 ARG B C 1
ATOM 10293 O O . ARG B 1 618 ? -4.016 -1.618 1.244 1 96.44 618 ARG B O 1
ATOM 10300 N N . ILE B 1 619 ? -3.086 -2.424 3.111 1 96.94 619 ILE B N 1
ATOM 10301 C CA . ILE B 1 619 ? -3.791 -1.488 3.98 1 96.94 619 ILE B CA 1
ATOM 10302 C C . ILE B 1 619 ? -3.355 -0.06 3.662 1 96.94 619 ILE B C 1
ATOM 10304 O O . ILE B 1 619 ? -4.188 0.797 3.357 1 96.94 619 ILE B O 1
ATOM 10308 N N . PHE B 1 620 ? -2.057 0.158 3.641 1 97.25 620 PHE B N 1
ATOM 10309 C CA . PHE B 1 620 ? -1.562 1.491 3.32 1 97.25 620 PHE B CA 1
ATOM 10310 C C . PHE B 1 620 ? -1.932 1.876 1.893 1 97.25 620 PHE B C 1
ATOM 10312 O O . PHE B 1 620 ? -2.219 3.043 1.613 1 97.25 620 PHE B O 1
ATOM 10319 N N . GLY B 1 621 ? -1.894 0.887 1.021 1 97.38 621 GLY B N 1
ATOM 10320 C CA . GLY B 1 621 ? -2.273 1.143 -0.36 1 97.38 621 GLY B CA 1
ATOM 10321 C C . GLY B 1 621 ? -3.709 1.607 -0.508 1 97.38 621 GLY B C 1
ATOM 10322 O O . GLY B 1 621 ? -3.977 2.619 -1.158 1 97.38 621 GLY B O 1
ATOM 10323 N N . LEU B 1 622 ? -4.613 0.865 0.125 1 97.88 622 LEU B N 1
ATOM 10324 C CA . LEU B 1 622 ? -6.027 1.208 -0.003 1 97.88 622 LEU B CA 1
ATOM 10325 C C . LEU B 1 622 ? -6.336 2.52 0.711 1 97.88 622 LEU B C 1
ATOM 10327 O O . LEU B 1 622 ? -7.176 3.297 0.255 1 97.88 622 LEU B O 1
ATOM 10331 N N . VAL B 1 623 ? -5.695 2.756 1.863 1 97.75 623 VAL B N 1
ATOM 10332 C CA . VAL B 1 623 ? -5.867 4.031 2.551 1 97.75 623 VAL B CA 1
ATOM 10333 C C . VAL B 1 623 ? -5.43 5.176 1.638 1 97.75 623 VAL B C 1
ATOM 10335 O O . VAL B 1 623 ? -6.156 6.156 1.473 1 97.75 623 VAL B O 1
ATOM 10338 N N . GLY B 1 624 ? -4.281 5.031 0.988 1 96.5 624 GLY B N 1
ATOM 10339 C CA . GLY B 1 624 ? -3.766 6.066 0.11 1 96.5 624 GLY B CA 1
ATOM 10340 C C . GLY B 1 624 ? -4.637 6.309 -1.106 1 96.5 624 GLY B C 1
ATOM 10341 O O . GLY B 1 624 ? -5.004 7.449 -1.397 1 96.5 624 GLY B O 1
ATOM 10342 N N . VAL B 1 625 ? -5.039 5.254 -1.792 1 97.12 625 VAL B N 1
ATOM 10343 C CA . VAL B 1 625 ? -5.844 5.379 -3 1 97.12 625 VAL B CA 1
ATOM 10344 C C . VAL B 1 625 ? -7.223 5.934 -2.645 1 97.12 625 VAL B C 1
ATOM 10346 O O . VAL B 1 625 ? -7.773 6.762 -3.377 1 97.12 625 VAL B O 1
ATOM 10349 N N . SER B 1 626 ? -7.723 5.516 -1.494 1 98 626 SER B N 1
ATOM 10350 C CA . SER B 1 626 ? -9.031 5.996 -1.061 1 98 626 SER B CA 1
ATOM 10351 C C . SER B 1 626 ? -8.969 7.465 -0.645 1 98 626 SER B C 1
ATOM 10353 O O . SER B 1 626 ? -9.93 8.211 -0.836 1 98 626 SER B O 1
ATOM 10355 N N . ALA B 1 627 ? -7.891 7.859 -0.06 1 96.69 627 ALA B N 1
ATOM 10356 C CA . ALA B 1 627 ? -7.742 9.266 0.321 1 96.69 627 ALA B CA 1
ATOM 10357 C C . ALA B 1 627 ? -7.707 10.164 -0.909 1 96.69 627 ALA B C 1
ATOM 10359 O O . ALA B 1 627 ? -8.359 11.211 -0.938 1 96.69 627 ALA B O 1
ATOM 10360 N N . VAL B 1 628 ? -7.023 9.734 -1.939 1 95.88 628 VAL B N 1
ATOM 10361 C CA . VAL B 1 628 ? -6.906 10.531 -3.156 1 95.88 628 VAL B CA 1
ATOM 10362 C C . VAL B 1 628 ? -8.25 10.555 -3.889 1 95.88 628 VAL B C 1
ATOM 10364 O O . VAL B 1 628 ? -8.758 11.625 -4.23 1 95.88 628 VAL B O 1
ATOM 10367 N N . ALA B 1 629 ? -8.82 9.406 -4.082 1 97.5 629 ALA B N 1
ATOM 10368 C CA . ALA B 1 629 ? -10.109 9.32 -4.758 1 97.5 629 ALA B CA 1
ATOM 10369 C C . ALA B 1 629 ? -11.203 10.008 -3.947 1 97.5 629 ALA B C 1
ATOM 10371 O O . ALA B 1 629 ? -12.078 10.664 -4.508 1 97.5 629 ALA B O 1
ATOM 10372 N N . GLY B 1 630 ? -11.148 9.812 -2.627 1 97.88 630 GLY B N 1
ATOM 10373 C CA . GLY B 1 630 ? -12.094 10.477 -1.751 1 97.88 630 GLY B CA 1
ATOM 10374 C C . GLY B 1 630 ? -11.984 11.992 -1.783 1 97.88 630 GLY B C 1
ATOM 10375 O O . GLY B 1 630 ? -12.992 12.695 -1.707 1 97.88 630 GLY B O 1
ATOM 10376 N N . GLY B 1 631 ? -10.734 12.5 -1.889 1 97.19 631 GLY B N 1
ATOM 10377 C CA . GLY B 1 631 ? -10.539 13.938 -2.041 1 97.19 631 GLY B CA 1
ATOM 10378 C C . GLY B 1 631 ? -11.172 14.492 -3.303 1 97.19 631 GLY B C 1
ATOM 10379 O O . GLY B 1 631 ? -11.883 15.5 -3.256 1 97.19 631 GLY B O 1
ATOM 10380 N N . ILE B 1 632 ? -11.008 13.805 -4.371 1 97.25 632 ILE B N 1
ATOM 10381 C CA . ILE B 1 632 ? -11.578 14.227 -5.645 1 97.25 632 ILE B CA 1
ATOM 10382 C C . ILE B 1 632 ? -13.102 14.172 -5.57 1 97.25 632 ILE B C 1
ATOM 10384 O O . ILE B 1 632 ? -13.781 15.094 -6.027 1 97.25 632 ILE B O 1
ATOM 10388 N N . TRP B 1 633 ? -13.586 13.133 -4.949 1 98.19 633 TRP B N 1
ATOM 10389 C CA . TRP B 1 633 ? -15.023 12.938 -4.824 1 98.19 633 TRP B CA 1
ATOM 10390 C C . TRP B 1 633 ? -15.641 14.008 -3.928 1 98.19 633 TRP B C 1
ATOM 10392 O O . TRP B 1 633 ? -16.75 14.469 -4.18 1 98.19 633 TRP B O 1
ATOM 10402 N N . SER B 1 634 ? -14.922 14.367 -2.875 1 97.75 634 SER B N 1
ATOM 10403 C CA . SER B 1 634 ? -15.391 15.398 -1.96 1 97.75 634 SER B CA 1
ATOM 10404 C C . SER B 1 634 ? -15.445 16.766 -2.646 1 97.75 634 SER B C 1
ATOM 10406 O O . SER B 1 634 ? -16.406 17.516 -2.465 1 97.75 634 SER B O 1
ATOM 10408 N N . ILE B 1 635 ? -14.477 17.047 -3.459 1 97.06 635 ILE B N 1
ATOM 10409 C CA . ILE B 1 635 ? -14.391 18.312 -4.176 1 97.06 635 ILE B CA 1
ATOM 10410 C C . ILE B 1 635 ? -15.523 18.422 -5.188 1 97.06 635 ILE B C 1
ATOM 10412 O O . ILE B 1 635 ? -16.109 19.484 -5.363 1 97.06 635 ILE B O 1
ATOM 10416 N N . ALA B 1 636 ? -15.852 17.312 -5.746 1 97.38 636 ALA B N 1
ATOM 10417 C CA . ALA B 1 636 ? -16.797 17.328 -6.863 1 97.38 636 ALA B CA 1
ATOM 10418 C C . ALA B 1 636 ? -18.234 17.188 -6.375 1 97.38 636 ALA B C 1
ATOM 10420 O O . ALA B 1 636 ? -19.141 17.844 -6.902 1 97.38 636 ALA B O 1
ATOM 10421 N N . PHE B 1 637 ? -18.453 16.359 -5.301 1 97.75 637 PHE B N 1
ATOM 10422 C CA . PHE B 1 637 ? -19.828 15.961 -5.086 1 97.75 637 PHE B CA 1
ATOM 10423 C C . PHE B 1 637 ? -20.25 16.234 -3.646 1 97.75 637 PHE B C 1
ATOM 10425 O O . PHE B 1 637 ? -21.422 16.062 -3.297 1 97.75 637 PHE B O 1
ATOM 10432 N N . GLU B 1 638 ? -19.359 16.609 -2.811 1 96.69 638 GLU B N 1
ATOM 10433 C CA . GLU B 1 638 ? -19.734 16.828 -1.413 1 96.69 638 GLU B CA 1
ATOM 10434 C C . GLU B 1 638 ? -19.719 18.312 -1.066 1 96.69 638 GLU B C 1
ATOM 10436 O O . GLU B 1 638 ? -20.766 18.906 -0.81 1 96.69 638 GLU B O 1
ATOM 10441 N N . TYR B 1 639 ? -18.656 18.984 -1.223 1 95.06 639 TYR B N 1
ATOM 10442 C CA . TYR B 1 639 ? -18.438 20.344 -0.74 1 95.06 639 TYR B CA 1
ATOM 10443 C C . TYR B 1 639 ? -19.281 21.344 -1.529 1 95.06 639 TYR B C 1
ATOM 10445 O O . TYR B 1 639 ? -19.828 22.297 -0.962 1 95.06 639 TYR B O 1
ATOM 10453 N N . PRO B 1 640 ? -19.469 21.188 -2.861 1 94.75 640 PRO B N 1
ATOM 10454 C CA . PRO B 1 640 ? -20.312 22.141 -3.59 1 94.75 640 PRO B CA 1
ATOM 10455 C C . PRO B 1 640 ? -21.75 22.172 -3.084 1 94.75 640 PRO B C 1
ATOM 10457 O O . PRO B 1 640 ? -22.453 23.172 -3.277 1 94.75 640 PRO B O 1
ATOM 10460 N N . PHE B 1 641 ? -22.156 21.203 -2.422 1 92.88 641 PHE B N 1
ATOM 10461 C CA . PHE B 1 641 ? -23.578 21.094 -2.062 1 92.88 641 PHE B CA 1
ATOM 10462 C C . PHE B 1 641 ? -23.781 21.453 -0.599 1 92.88 641 PHE B C 1
ATOM 10464 O O . PHE B 1 641 ? -24.922 21.469 -0.118 1 92.88 641 PHE B O 1
ATOM 10471 N N . PHE B 1 642 ? -22.734 21.766 0.076 1 88.06 642 PHE B N 1
ATOM 10472 C CA . PHE B 1 642 ? -22.859 22.172 1.471 1 88.06 642 PHE B CA 1
ATOM 10473 C C . PHE B 1 642 ? -23.672 23.469 1.589 1 88.06 642 PHE B C 1
ATOM 10475 O O . PHE B 1 642 ? -23.375 24.453 0.909 1 88.06 642 PHE B O 1
ATOM 10482 N N . GLY B 1 643 ? -24.703 23.5 2.303 1 79.5 643 GLY B N 1
ATOM 10483 C CA . GLY B 1 643 ? -25.422 24.703 2.664 1 79.5 643 GLY B CA 1
ATOM 10484 C C . GLY B 1 643 ? -26.375 25.188 1.578 1 79.5 643 GLY B C 1
ATOM 10485 O O . GLY B 1 643 ? -26.891 26.297 1.638 1 79.5 643 GLY B O 1
ATOM 10486 N N . LEU B 1 644 ? -26.578 24.406 0.587 1 80.56 644 LEU B N 1
ATOM 10487 C CA . LEU B 1 644 ? -27.469 24.781 -0.501 1 80.56 644 LEU B CA 1
ATOM 10488 C C . LEU B 1 644 ? -28.906 24.969 0.006 1 80.56 644 LEU B C 1
ATOM 10490 O O . LEU B 1 644 ? -29.656 25.766 -0.538 1 80.56 644 LEU B O 1
ATOM 10494 N N . GLU B 1 645 ? -29.203 24.219 1.093 1 79.31 645 GLU B N 1
ATOM 10495 C CA . GLU B 1 645 ? -30.562 24.297 1.638 1 79.31 645 GLU B CA 1
ATOM 10496 C C . GLU B 1 645 ? -30.828 25.656 2.24 1 79.31 645 GLU B C 1
ATOM 10498 O O . GLU B 1 645 ? -31.984 26.125 2.252 1 79.31 645 GLU B O 1
ATOM 10503 N N . LYS B 1 646 ? -29.766 26.281 2.793 1 77.88 646 LYS B N 1
ATOM 10504 C CA . LYS B 1 646 ? -29.953 27.594 3.387 1 77.88 646 LYS B CA 1
ATOM 10505 C C . LYS B 1 646 ? -30.406 28.609 2.342 1 77.88 646 LYS B C 1
ATOM 10507 O O . LYS B 1 646 ? -31.172 29.531 2.652 1 77.88 646 LYS B O 1
ATOM 10512 N N . LYS B 1 647 ? -30.031 28.438 1.178 1 77.31 647 LYS B N 1
ATOM 10513 C CA . LYS B 1 647 ? -30.438 29.344 0.101 1 77.31 647 LYS B CA 1
ATOM 10514 C C . LYS B 1 647 ? -31.891 29.094 -0.305 1 77.31 647 LYS B C 1
ATOM 10516 O O . LYS B 1 647 ? -32.562 30.031 -0.737 1 77.31 647 LYS B O 1
ATOM 10521 N N . LEU B 1 648 ? -32.281 27.891 -0.099 1 74 648 LEU B N 1
ATOM 10522 C CA . LEU B 1 648 ? -33.656 27.547 -0.451 1 74 648 LEU B CA 1
ATOM 10523 C C . LEU B 1 648 ? -34.625 28.109 0.576 1 74 648 LEU B C 1
ATOM 10525 O O . LEU B 1 648 ? -35.719 28.562 0.22 1 74 648 LEU B O 1
ATOM 10529 N N . PHE B 1 649 ? -34.312 28.203 1.861 1 74.19 649 PHE B N 1
ATOM 10530 C CA . PHE B 1 649 ? -35.219 28.641 2.924 1 74.19 649 PHE B CA 1
ATOM 10531 C C . PHE B 1 649 ? -35 30.109 3.252 1 74.19 649 PHE B C 1
ATOM 10533 O O . PHE B 1 649 ? -35.906 30.781 3.791 1 74.19 649 PHE B O 1
ATOM 10540 N N . LYS B 1 650 ? -33.812 30.781 3.197 1 62.38 650 LYS B N 1
ATOM 10541 C CA . LYS B 1 650 ? -33.656 32.219 3.35 1 62.38 650 LYS B CA 1
ATOM 10542 C C . LYS B 1 650 ? -34.562 32.969 2.383 1 62.38 650 LYS B C 1
ATOM 10544 O O . LYS B 1 650 ? -35.094 34.031 2.715 1 62.38 650 LYS B O 1
ATOM 10549 N N . ARG B 1 651 ? -34.781 32.719 1.265 1 53.38 651 ARG B N 1
ATOM 10550 C CA . ARG B 1 651 ? -35.625 33.438 0.342 1 53.38 651 ARG B CA 1
ATOM 10551 C C . ARG B 1 651 ? -37.062 33.469 0.828 1 53.38 651 ARG B C 1
ATOM 10553 O O . ARG B 1 651 ? -37.812 34.375 0.527 1 53.38 651 ARG B O 1
ATOM 10560 N N . LYS B 1 652 ? -37.5 32.594 1.614 1 50.62 652 LYS B N 1
ATOM 10561 C CA . LYS B 1 652 ? -38.906 32.656 1.976 1 50.62 652 LYS B CA 1
ATOM 10562 C C . LYS B 1 652 ? -39.125 33.688 3.084 1 50.62 652 LYS B C 1
ATOM 10564 O O . LYS B 1 652 ? -40.188 34.281 3.164 1 50.62 652 LYS B O 1
ATOM 10569 N N . GLY B 1 653 ? -38.094 33.781 3.922 1 44 653 GLY B N 1
ATOM 10570 C CA . GLY B 1 653 ? -38.344 34.844 4.914 1 44 653 GLY B CA 1
ATOM 10571 C C . GLY B 1 653 ? -38.344 36.219 4.328 1 44 653 GLY B C 1
ATOM 10572 O O . GLY B 1 653 ? -38.906 37.156 4.91 1 44 653 GLY B O 1
ATOM 10573 N N . ALA B 1 654 ? -37.5 36.562 3.387 1 45.88 654 ALA B N 1
ATOM 10574 C CA . ALA B 1 654 ? -37.562 37.906 2.828 1 45.88 654 ALA B CA 1
ATOM 10575 C C . ALA B 1 654 ? -38.906 38.188 2.178 1 45.88 654 ALA B C 1
ATOM 10577 O O . ALA B 1 654 ? -39.344 39.312 2.076 1 45.88 654 ALA B O 1
ATOM 10578 N N . VAL B 1 655 ? -39.531 37.094 1.682 1 39.66 655 VAL B N 1
ATOM 10579 C CA . VAL B 1 655 ? -40.781 37.469 1.019 1 39.66 655 VAL B CA 1
ATOM 10580 C C . VAL B 1 655 ? -41.844 37.781 2.064 1 39.66 655 VAL B C 1
ATOM 10582 O O . VAL B 1 655 ? -42.844 38.406 1.757 1 39.66 655 VAL B O 1
ATOM 10585 N N . GLN B 1 656 ? -41.75 37.188 3.256 1 34.38 656 GLN B N 1
ATOM 10586 C CA . GLN B 1 656 ? -42.844 37.594 4.141 1 34.38 656 GLN B CA 1
ATOM 10587 C C . GLN B 1 656 ? -42.562 38.938 4.797 1 34.38 656 GLN B C 1
ATOM 10589 O O . GLN B 1 656 ? -43.438 39.5 5.465 1 34.38 656 GLN B O 1
ATOM 10594 N N . GLN B 1 657 ? -41.281 39.438 4.891 1 29.59 657 GLN B N 1
ATOM 10595 C CA . GLN B 1 657 ? -41.344 40.844 5.281 1 29.59 657 GLN B CA 1
ATOM 10596 C C . GLN B 1 657 ? -41.469 41.75 4.062 1 29.59 657 GLN B C 1
ATOM 10598 O O . GLN B 1 657 ? -40.844 41.5 3.031 1 29.59 657 GLN B O 1
#

Sequence (1314 aa):
MDQYRPLLGVFILTFLVGQAIGSPTDLIGLVPQFVEFLGSQSSTWNFTNSSTAEWDRPCVNQLELFVKAMQNNEAWAVNMYDSWGKVPTGLFFGNIYEFGNFDQCRRVQYSHYYGKIGGQHCTMMVNVQGLQLPLPPIWYSICVPDVCQPRMVSELVNTFLQNYGMQIVNNLDTFCYKDEEQSFSALTITAIVLFSCYGAFLVVVTVSHIVLIYADKAPPSFINRFSAYTNLLKITATVPQSQTKTESMDCVNGIRALSMIWIIINHVHDAALGLPTTNTVIRTEYTNSYYGVLFHRLGGKAVDIFLMLSGMLVAMKLLRELDRKRKLNLAELYLHRYIRITPAYAAMILFALAFVNHLGEGVLYKLLAEDVFNACSTSWWSALLYVQNYVHHPHMCFPHTWYLSVDMQLYFLSPLILIPLWKYGKRFVPAVVFLALLSIACVFSTFMVNGYRLNKSAPVGDGLWPRKTYHATHARMSVWLFGVLFGYFLHRTKSRTIRLPKRARVLGWVLAAGMLVLTCYSLKQVYVGDYDRFSVVVDAFYESLHRSFWSFGVMWLIFICVNGQGGLVNEFLSWRFWQPMAKLSYTMYLLHIMIQAVTVTMHLKSPLYFSAMDLIYRIFGLVGVSAVAGGIWSIAFEYPFFGLEKKLFKRKGAVQQMDQYRPLLGVFILTFLVGQAIGSPTDLIGLVPQFVEFLGSQSSTWNFTNSSTAEWDRPCVNQLELFVKAMQNNEAWAVNMYDSWGKVPTGLFFGNIYEFGNFDQCRRVQYSHYYGKIGGQHCTMMVNVQGLQLPLPPIWYSICVPDVCQPRMVSELVNTFLQNYGMQIVNNLDTFCYKDEEQSFSALTITAIVLFSCYGAFLVVVTVSHIVLIYADKAPPSFINRFSAYTNLLKITATVPQSQTKTESMDCVNGIRALSMIWIIINHVHDAALGLPTTNTVIRTEYTNSYYGVLFHRLGGKAVDIFLMLSGMLVAMKLLRELDRKRKLNLAELYLHRYIRITPAYAAMILFALAFVNHLGEGVLYKLLAEDVFNACSTSWWSALLYVQNYVHHPHMCFPHTWYLSVDMQLYFLSPLILIPLWKYGKRFVPAVVFLALLSIACVFSTFMVNGYRLNKSAPVGDGLWPRKTYHATHARMSVWLFGVLFGYFLHRTKSRTIRLPKRARVLGWVLAAGMLVLTCYSLKQVYVGDYDRFSVVVDAFYESLHRSFWSFGVMWLIFICVNGQGGLVNEFLSWRFWQPMAKLSYTMYLLHIMIQAVTVTMHLKSPLYFSAMDLIYRIFGLVGVSAVAGGIWSIAFEYPFFGLEKKLFKRKGAVQQ

Radius of gyration: 34.02 Å; Cα contacts (8 Å, |Δi|>4): 1897; chains: 2; bounding box: 82×92×86 Å

Solvent-accessible surface area (backbone atoms only — not comparable to full-atom values): 67254 Å² total; per-residue (Å²): 121,68,77,69,42,69,77,59,54,74,68,70,69,65,76,67,78,59,85,58,77,53,62,78,65,63,61,61,61,47,54,64,54,48,50,54,51,45,33,52,31,56,82,63,60,77,66,82,49,72,88,51,33,78,59,46,48,60,26,30,45,50,37,24,49,38,40,53,34,36,74,68,49,33,66,55,33,43,45,28,56,37,14,17,33,63,61,52,42,16,48,94,42,47,10,46,65,20,55,27,24,52,68,53,12,56,66,29,63,43,81,54,99,90,45,74,43,37,20,19,35,34,48,39,34,33,38,44,56,48,59,60,41,100,54,75,56,32,35,40,17,41,42,42,55,48,69,42,48,42,68,56,52,52,50,55,51,32,62,60,29,48,79,53,53,26,40,68,74,59,64,37,75,45,26,40,49,58,91,65,91,74,77,76,48,73,60,27,48,50,46,50,51,53,52,47,51,50,50,50,48,34,49,52,32,26,52,52,42,52,51,28,55,75,68,74,41,83,68,53,70,71,39,53,43,46,11,46,62,52,38,48,48,60,47,66,48,68,69,75,81,49,88,53,61,80,61,33,61,41,37,53,28,23,53,45,28,52,30,47,51,40,38,49,42,12,52,51,45,52,48,60,68,68,48,64,37,42,36,39,56,60,46,50,52,41,50,67,30,64,66,35,32,44,46,48,57,48,26,63,54,33,55,42,45,52,39,19,50,51,23,18,51,50,34,36,52,51,50,52,44,35,72,72,63,72,55,79,63,61,70,58,54,53,46,45,54,48,49,48,53,42,49,42,52,50,50,50,53,51,51,44,65,37,39,43,86,71,58,51,81,23,61,44,15,51,51,50,29,50,51,52,39,52,15,30,72,69,19,47,67,37,50,78,67,35,44,22,46,75,76,30,56,90,33,38,53,60,66,81,51,30,57,56,17,36,53,50,50,50,57,71,48,38,61,76,54,49,50,51,36,66,75,54,36,77,77,37,49,60,59,51,50,47,53,24,48,48,18,30,48,48,33,27,48,54,24,63,76,65,59,45,58,67,17,70,75,38,73,69,75,90,68,48,59,54,56,63,46,58,43,23,47,66,38,48,42,30,35,23,46,52,14,26,52,50,15,46,51,49,57,74,39,55,90,52,76,67,77,71,55,69,70,57,48,50,49,49,49,50,50,27,49,48,37,48,47,52,57,52,61,43,42,40,66,50,38,41,70,64,48,79,77,53,56,54,66,56,41,18,48,47,73,36,40,46,60,47,43,43,43,51,28,51,49,49,53,49,52,35,33,45,44,71,66,31,63,68,58,30,55,60,23,37,35,55,79,25,40,34,47,31,69,34,35,63,40,26,63,68,42,38,60,58,50,46,42,43,67,49,46,13,50,32,49,61,73,39,76,73,49,74,64,57,50,54,25,46,38,35,11,50,53,48,54,21,49,54,53,13,48,55,45,33,38,68,36,28,57,47,39,56,66,53,56,55,62,67,55,54,57,56,58,58,67,73,99,125,68,76,67,42,70,76,55,54,75,70,71,70,64,76,65,76,59,83,67,53,70,60,77,65,60,63,60,59,47,54,64,52,48,49,54,51,46,32,52,32,58,84,62,61,77,67,82,50,72,87,50,33,78,58,47,49,60,27,30,46,49,36,24,49,38,43,53,32,35,75,66,47,32,66,56,33,42,45,27,55,37,12,17,33,64,62,54,42,15,49,93,41,47,10,44,63,21,54,27,25,51,68,53,11,55,65,31,63,44,81,53,98,91,45,74,42,39,20,19,36,36,49,39,32,33,38,45,56,47,60,55,40,100,56,74,55,32,35,42,16,43,42,42,54,50,68,42,47,42,69,56,51,52,51,54,51,34,62,60,29,50,78,52,54,26,38,67,76,59,65,37,75,46,25,40,48,57,91,66,90,72,78,76,49,71,61,27,48,50,45,52,51,52,52,49,52,52,49,48,50,35,50,53,32,25,51,52,43,52,52,27,54,74,68,72,40,85,68,54,69,69,38,52,42,45,11,46,63,54,38,49,48,60,46,66,48,68,70,75,80,50,89,53,62,80,62,31,61,42,38,53,27,23,53,46,27,52,30,46,53,40,38,49,44,10,50,51,45,52,49,62,67,68,49,63,37,42,37,39,56,60,48,50,53,41,50,66,30,66,66,35,31,43,46,48,57,48,24,63,54,30,55,43,44,52,38,19,49,49,23,17,50,50,34,36,53,51,50,53,44,34,71,72,62,73,54,81,63,61,70,59,54,52,46,45,55,48,48,48,53,42,51,41,51,50,50,50,52,51,47,43,65,38,39,43,87,72,59,52,82,23,63,45,15,50,52,50,28,49,49,53,38,54,16,31,72,70,19,46,66,37,50,77,67,35,45,21,44,76,76,28,55,92,35,37,52,60,65,81,51,30,57,55,18,36,53,51,50,51,57,70,47,38,60,76,54,49,49,51,36,67,75,53,37,77,76,37,49,61,58,52,51,48,53,26,49,49,16,32,47,50,33,27,49,53,25,62,75,66,60,46,59,70,18,70,74,38,72,69,74,88,67,48,59,56,56,61,46,58,44,23,47,66,38,48,42,29,38,23,44,52,13,27,53,49,14,46,51,49,56,74,40,54,91,52,75,67,79,70,56,68,70,56,48,51,50,48,49,50,51,27,49,47,37,48,45,52,54,52,62,45,44,40,66,50,39,41,71,66,48,80,76,53,56,56,65,56,41,17,50,45,71,36,42,46,60,47,42,45,42,51,30,51,49,48,53,50,51,35,32,46,42,70,66,31,62,68,59,29,54,60,22,37,36,56,79,24,40,34,47,31,68,34,35,63,40,26,62,68,42,38,59,59,50,46,42,42,67,48,47,13,49,31,50,62,71,38,77,72,48,74,62,58,49,53,25,47,38,35,12,51,53,48,55,21,50,54,53,12,50,54,45,32,36,68,36,29,56,47,39,56,66,53,55,55,63,65,56,55,57,54,57,56,68,73,98

Secondary structure (DSSP, 8-state):
--TT-GGG-------------S-THHHHHHHHHHHHHHHTHHHH---S-HHHHHHHHHHHHHHHHHHHHHHTT-HHHHHHHHTS--PPTTGGGT--EE---HHHHHT-EEEETTEEEEEEEEEEEEE-GGGT---PPEEEEEEEETTS-HHHHHHHHHHHHGGGT-EE-S-HHHHEEE---PPPPHHHHHHHHHHHHHHHHHHHHHHHHHHHHHTTPPPPHHHHHH-HHHHHHHHH------SSGGG-THHHHHHHHHHHHHHHHHHHHHHHHHS-BTTHHHHHHHHHSHHHHHHHHTHHHHHHHHHHHHHHHHHHHHHHHHHHHSS--HHHHHHHHHHHHHHHHHHHHHHHHHHGGGS--STTHHHHHHHHHHHHHHHHHHHHTT-HHHHSGGG-SSGGGHHHHHHHHHHHHHHHHHHHHHHHGGGGHHHHHHHHHHHHHHHHHHHHHHT---STTS--TTS-HIIIIIS-HHHHHHHHHHHHHHHHHHHHTTTS-----HHHHHHHHHHHHHHHHHHHHHHHHHHSS-GGGS-HHHHHHHHHHHHHHHHHHHHHHHHHHHTT--HHHHHHHT-TTHHHHHHTHHHHHHHHHHHHIIIIITT--S-B---HHHHHHHHHHHHHHHHHHHHHHIIIIIGGGTTHHHHHHHHHHHHH-/--TT-GGG-------------S-THHHHHHHHHHHHHHHTHHHH---S-HHHHHHHHHHHHHHHHHHHHHHTT-HHHHHHHHTS--PPTTGGGT--EE---HHHHHT-EEEETTEEEEEEEEEEEEE-GGGT---PPEEEEEEEETTS-HHHHHHHHHHHHGGGT-EE-S-HHHHEEE---PPPPHHHHHHHHHHHHHHHHHHHHHHHHHHHHHTTPPPPHHHHHH-HHHHHHHHH------SSGGG-THHHHHHHHHHHHHHHHHHHHHHHHHS-BTTHHHHHHHHHSHHHHHHHHTHHHHHHHHHHHHHHHHHHHHHHHHHHHSS--HHHHHHHHHHHHHHHHHHHHHHHHHHGGGS--STTHHHHHHHHHHHHHHHHHHHHTT-HHHHSGGG-SSGGGHHHHHHHHHHHHHHHHHHHHHHHGGGGHHHHHHHHHHHHHHHHHHHHHHT---STTS--TTS-HIIIIIS-HHHHHHHHHHHHHHHHHHHHTTTS-----HHHHHHHHHHHHHHHHHHHHHHHHHHSS-GGGS-HHHHHHHHHHHHHHHHHHHHHHHHHHHTT--HHHHHHHT-TTHHHHHHTHHHHHHHHHHHHIIIIITT--S-B---HHHHHHHHHHHHHHHHHHHHHHIIIIIGGGTTHHHHHHHHHHHHH-

Organism: Aedes albopictus (NCBI:txid7160)

pLDDT: mean 88.91, std 14.31, range [22.81, 98.62]

InterPro domains:
  IPR002656 Acyltransferase 3 domain [PF01757] (251-599)
  IPR006621 Nose resistant-to-fluoxetine protein, N-terminal [PF20146] (59-156)
  IPR006621 Nose resistant-to-fluoxetine protein, N-terminal [SM00703] (56-178)
  IPR052728 Oxygen and lipid transport regulator [PTHR11161] (48-652)